Protein 5YHJ (pdb70)

Organism: Exiguobacterium sp. (strain ATCC BAA-1283 / AT1b) (NCBI:txid360911)

Foldseek 3Di:
DDEAAEDDDQECQVVCLQQPLCSQVVCCVVVVHQWHWYHYPRAIEIEGEAQVVQVVQFPLVWWALACKDDVLLCLFAQPPPELSNDDDPQSLQVLVLLLLLVDPVLLVQLLVQLVVLVVCVVVVDFKDQLLVSLLLSLLRSLCVSQQHDDDPVCSVVLSVLLVLRLQQVSSVVSNVSLVVQLVSLLVVLVCPVVVVGPGDPSHLSNSQSPDQGPVRDHDDSSRSSSHSSLRSNVSSVLSQLLQLLVVCCVVPVVVLVCCVVVVFDLLLLSLLSLLAADADFWDKIFTCAWDDDPNYIHHGGHIYIYGQNSLSQPVVLDPPSNDSDSCSVVPPDDAQRRHASQGGDDSSRGDGDSCPSSSSVNSSVSSCCDNQFKDWDQPDDQQDWDSSRHPIHRPSSGMTGPIDTD/DDDAAEDDDQECQVVCLQQPLCPQVVVCVVVVHQWHWYHYPRAIEIEGEAQVVQVVQFPLVWWALACWDDVLLCLFAQDPPELSRDDDPQSLQVLVLLLLLVDPVLLVQLLVQLVVLVVCCQVVAFKDLLLVSLLLSLLRSLCVSQQHDDDPVCSVVLSVLLVLRLQQPDPPDVSSVVSSVSLVVQLVSLLVVLVCPVVVVGPGDPSHLSNSLSCPQTPVGDHDDSSNSSSHSSLRSNVSSVLSQLLQLLVVCCVVPVVVLVCPVPVNFDLLLLSLLSLLQADADFWDKIFTCAWDDDPNDIHHGGHIYIYGQNSLSQPVVLDPPSNDSDSCVPPPDDDAQRSHASQGGDDSSRTVGDSCPVSSSVNSSVSSCCDPQFKDWDQPDDQQDWDSSRHPIHRPSSGMTGPIDTD

Nearest PDB structures (foldseek):
  5yhj-assembly3_B  TM=1.002E+00  e=4.996E-71  Exiguobacterium sp. AT1b
  5yhj-assembly3_A  TM=1.002E+00  e=6.951E-68  Exiguobacterium sp. AT1b
  3vno-assembly1_A  TM=9.760E-01  e=2.921E-43  Sphingomonas paucimobilis
  3voo-assembly1_A  TM=9.762E-01  e=6.963E-43  Sphingomonas paucimobilis
  3vm4-assembly1_A  TM=9.767E-01  e=7.668E-43  Sphingomonas paucimobilis

Sequence (817 aa):
GKVIPKQEGLDHSVDFLREGYLFVANRRKSFQSNIFESRLLGERVICLGGEEAAEVFYDANKFTRQDAAPKRLLKTLFGEGGVQTLDGSEHTHRKQMFMSLMTKENIDRLLRLTYREWNQIERMGEEIVLYDIAQEVLMKAVCEWSGVPLAKEEVGKRTEEMRLLFESPTYLQGRKARSSAEVWIRQMVKEVRSNRLLPNEHTALYEFSWHRDESGELLPEEVVAVEVLNILRPTVAISVYVLFTVLALHQFPDVKEQVERGEVSKTEFVQEVRRFYPFFPVAAARVKTDFEWDGYAFPEGTLTLLDLYGTNHDVSIWTEPDRFDPSRFKDWKESPFNFIPQGGGDVDFGHRCAGEHVTIAILAQVIELFTKEYAYTVPPQDLSYSFVDMPSLPKSKLRLTHLTRNGKVIPKQEGLDHSVDFLREGYLFVANRRKSFQSNIFESRLLGERVICLGGEEAAEVFYDANKFTRQDAAPKRLLKTLFGEGGVQTLDGSEHTHRKQMFMSLMTKENIDRLLRLTYREWNQIERMGEEIVLYDIAQEVLMKAVCEWSGVPLAKEEVGKRTEEMRLLFESGTSLGPTYLQGRKARSSAEVWIRQMVKEVRSNRLLPNEHTALYEFSWHRDESGELLPEEVVAVEVLNILRPTVAISVYVLFTVLALHQFPDVKEQVERGEVSKTEFVQEVRRFYPFFPVAAARVKTDFEWDGYAFPEGTLTLLDLYGTNHDVSIWTEPDRFDPSRFKDWKESPFNFIPQGGGDVDFGHRCAGEHVTIAILAQVIELFTKEYAYTVPPQDLSYSFVDMPSLPKSKLRLTHLTRN

CATH classification: 1.10.630.10

Structure (mmCIF, N/CA/C/O backbone):
data_5YHJ
#
_entry.id   5YHJ
#
_cell.length_a   58.962
_cell.length_b   58.962
_cell.length_c   238.348
_cell.angle_alpha   90.000
_cell.angle_beta   90.000
_cell.angle_gamma   90.000
#
_symmetry.space_group_name_H-M   'P 41'
#
loop_
_entity.id
_entity.type
_entity.pdbx_description
1 polymer 'Cytochrome P450'
2 non-polymer 'PROTOPORPHYRIN IX CONTAINING FE'
3 non-polymer 'MYRISTIC ACID'
4 water water
#
loop_
_atom_site.group_PDB
_atom_site.id
_atom_site.type_symbol
_atom_site.label_atom_id
_atom_site.label_alt_id
_atom_site.label_comp_id
_atom_site.label_asym_id
_atom_site.label_entity_id
_atom_site.label_seq_id
_atom_site.pdbx_PDB_ins_code
_atom_site.Cartn_x
_atom_site.Cartn_y
_atom_site.Cartn_z
_atom_site.occupancy
_atom_site.B_iso_or_equiv
_atom_site.auth_seq_id
_atom_site.auth_comp_id
_atom_site.auth_asym_id
_atom_site.auth_atom_id
_atom_site.pdbx_PDB_model_num
ATOM 1 N N . GLY A 1 2 ? -4.370 7.947 -36.085 1.00 79.76 2 GLY A N 1
ATOM 2 C CA . GLY A 1 2 ? -3.264 7.260 -36.731 1.00 77.98 2 GLY A CA 1
ATOM 3 C C . GLY A 1 2 ? -1.881 7.795 -36.391 1.00 67.11 2 GLY A C 1
ATOM 4 O O . GLY A 1 2 ? -1.127 8.266 -37.250 1.00 71.74 2 GLY A O 1
ATOM 5 N N . LYS A 1 3 ? -1.531 7.716 -35.120 1.00 95.07 3 LYS A N 1
ATOM 6 C CA . LYS A 1 3 ? -0.269 8.264 -34.665 1.00 63.63 3 LYS A CA 1
ATOM 7 C C . LYS A 1 3 ? 0.681 7.131 -34.318 1.00 53.11 3 LYS A C 1
ATOM 8 O O . LYS A 1 3 ? 0.267 5.992 -34.106 1.00 55.53 3 LYS A O 1
ATOM 14 N N . VAL A 1 4 ? 1.951 7.461 -34.274 1.00 50.93 4 VAL A N 1
ATOM 15 C CA . VAL A 1 4 ? 3.009 6.558 -33.841 1.00 50.03 4 VAL A CA 1
ATOM 16 C C . VAL A 1 4 ? 3.307 6.881 -32.378 1.00 47.48 4 VAL A C 1
ATOM 17 O O . VAL A 1 4 ? 3.332 8.052 -31.993 1.00 45.66 4 VAL A O 1
ATOM 21 N N . ILE A 1 5 ? 3.528 5.867 -31.555 1.00 47.50 5 ILE A N 1
ATOM 22 C CA . ILE A 1 5 ? 3.869 6.127 -30.158 1.00 50.20 5 ILE A CA 1
ATOM 23 C C . ILE A 1 5 ? 5.344 6.501 -30.084 1.00 47.92 5 ILE A C 1
ATOM 24 O O . ILE A 1 5 ? 6.189 5.746 -30.583 1.00 45.45 5 ILE A O 1
ATOM 29 N N . PRO A 1 6 ? 5.695 7.668 -29.515 1.00 46.57 6 PRO A N 1
ATOM 30 C CA . PRO A 1 6 ? 7.115 8.016 -29.362 1.00 38.98 6 PRO A CA 1
ATOM 31 C C . PRO A 1 6 ? 7.901 6.861 -28.761 1.00 39.17 6 PRO A C 1
ATOM 32 O O . PRO A 1 6 ? 7.486 6.268 -27.767 1.00 39.72 6 PRO A O 1
ATOM 36 N N . LYS A 1 7 ? 9.010 6.510 -29.381 1.00 39.41 7 LYS A N 1
ATOM 37 C CA . LYS A 1 7 ? 9.781 5.338 -29.013 1.00 40.60 7 LYS A CA 1
ATOM 38 C C . LYS A 1 7 ? 11.223 5.735 -28.742 1.00 38.71 7 LYS A C 1
ATOM 39 O O . LYS A 1 7 ? 11.839 6.476 -29.518 1.00 37.95 7 LYS A O 1
ATOM 45 N N . GLN A 1 8 ? 11.737 5.265 -27.612 1.00 38.12 8 GLN A N 1
ATOM 46 C CA . GLN A 1 8 ? 13.129 5.489 -27.255 1.00 39.87 8 GLN A CA 1
ATOM 47 C C . GLN A 1 8 ? 13.990 4.471 -27.991 1.00 44.15 8 GLN A C 1
ATOM 48 O O . GLN A 1 8 ? 13.629 3.294 -28.093 1.00 43.32 8 GLN A O 1
ATOM 54 N N . GLU A 1 9 ? 15.113 4.922 -28.532 1.00 40.78 9 GLU A N 1
ATOM 55 C CA . GLU A 1 9 ? 15.967 3.966 -29.202 1.00 40.16 9 GLU A CA 1
ATOM 56 C C . GLU A 1 9 ? 16.889 3.287 -28.195 1.00 41.74 9 GLU A C 1
ATOM 57 O O . GLU A 1 9 ? 17.049 3.727 -27.051 1.00 39.05 9 GLU A O 1
ATOM 63 N N . GLY A 1 10 ? 17.459 2.168 -28.618 1.00 50.84 10 GLY A N 1
ATOM 64 C CA . GLY A 1 10 ? 18.249 1.344 -27.731 1.00 47.72 10 GLY A CA 1
ATOM 65 C C . GLY A 1 10 ? 17.523 0.069 -27.339 1.00 49.19 10 GLY A C 1
ATOM 66 O O . GLY A 1 10 ? 16.293 -0.030 -27.384 1.00 52.10 10 GLY A O 1
ATOM 67 N N . LEU A 1 11 ? 18.307 -0.923 -26.938 1.00 47.83 11 LEU A N 1
ATOM 68 C CA . LEU A 1 11 ? 17.756 -2.242 -26.665 1.00 50.45 11 LEU A CA 1
ATOM 69 C C . LEU A 1 11 ? 17.232 -2.412 -25.245 1.00 55.38 11 LEU A C 1
ATOM 70 O O . LEU A 1 11 ? 16.364 -3.262 -25.025 1.00 57.55 11 LEU A O 1
ATOM 75 N N . ASP A 1 12 ? 17.719 -1.631 -24.276 1.00 49.98 12 ASP A N 1
ATOM 76 C CA . ASP A 1 12 ? 17.339 -1.846 -22.884 1.00 47.81 12 ASP A CA 1
ATOM 77 C C . ASP A 1 12 ? 17.443 -0.552 -22.090 1.00 49.83 12 ASP A C 1
ATOM 78 O O . ASP A 1 12 ? 18.520 0.045 -21.991 1.00 47.02 12 ASP A O 1
ATOM 83 N N . HIS A 1 13 ? 16.325 -0.149 -21.489 1.00 46.13 13 HIS A N 1
ATOM 84 C CA . HIS A 1 13 ? 16.252 1.074 -20.710 1.00 43.34 13 HIS A CA 1
ATOM 85 C C . HIS A 1 13 ? 16.054 0.803 -19.226 1.00 43.77 13 HIS A C 1
ATOM 86 O O . HIS A 1 13 ? 15.727 1.727 -18.481 1.00 53.32 13 HIS A O 1
ATOM 93 N N . SER A 1 14 ? 16.210 -0.445 -18.793 1.00 44.04 14 SER A N 1
ATOM 94 C CA . SER A 1 14 ? 16.100 -0.758 -17.374 1.00 43.61 14 SER A CA 1
ATOM 95 C C . SER A 1 14 ? 17.099 0.055 -16.563 1.00 42.11 14 SER A C 1
ATOM 96 O O . SER A 1 14 ? 16.744 0.669 -15.550 1.00 48.98 14 SER A O 1
ATOM 99 N N . VAL A 1 15 ? 18.346 0.105 -17.032 1.00 44.00 15 VAL A N 1
ATOM 100 C CA . VAL A 1 15 ? 19.376 0.918 -16.394 1.00 44.46 15 VAL A CA 1
ATOM 101 C C . VAL A 1 15 ? 18.931 2.373 -16.296 1.00 45.30 15 VAL A C 1
ATOM 102 O O . VAL A 1 15 ? 19.214 3.050 -15.300 1.00 47.77 15 VAL A O 1
ATOM 106 N N . ASP A 1 16 ? 18.226 2.879 -17.316 1.00 44.48 16 ASP A N 1
ATOM 107 C CA . ASP A 1 16 ? 17.791 4.271 -17.271 1.00 38.93 16 ASP A CA 1
ATOM 108 C C . ASP A 1 16 ? 16.669 4.448 -16.271 1.00 33.48 16 ASP A C 1
ATOM 109 O O . ASP A 1 16 ? 16.535 5.515 -15.658 1.00 31.57 16 ASP A O 1
ATOM 114 N N . PHE A 1 17 ? 15.817 3.429 -16.149 1.00 35.06 17 PHE A N 1
ATOM 115 C CA . PHE A 1 17 ? 14.760 3.490 -15.153 1.00 34.59 17 PHE A CA 1
ATOM 116 C C . PHE A 1 17 ? 15.350 3.509 -13.747 1.00 34.56 17 PHE A C 1
ATOM 117 O O . PHE A 1 17 ? 14.873 4.248 -12.880 1.00 39.40 17 PHE A O 1
ATOM 125 N N . LEU A 1 18 ? 16.400 2.714 -13.509 1.00 36.18 18 LEU A N 1
ATOM 126 C CA . LEU A 1 18 ? 17.067 2.756 -12.213 1.00 36.92 18 LEU A CA 1
ATOM 127 C C . LEU A 1 18 ? 17.779 4.075 -12.016 1.00 34.58 18 LEU A C 1
ATOM 128 O O . LEU A 1 18 ? 17.780 4.619 -10.909 1.00 33.24 18 LEU A O 1
ATOM 133 N N . ARG A 1 19 ? 18.355 4.625 -13.078 1.00 33.66 19 ARG A N 1
ATOM 134 C CA . ARG A 1 19 ? 19.075 5.875 -12.917 1.00 31.67 19 ARG A CA 1
ATOM 135 C C . ARG A 1 19 ? 18.139 7.005 -12.528 1.00 30.21 19 ARG A C 1
ATOM 136 O O . ARG A 1 19 ? 18.454 7.779 -11.616 1.00 30.31 19 ARG A O 1
ATOM 144 N N . GLU A 1 20 ? 16.963 7.092 -13.169 1.00 28.93 20 GLU A N 1
ATOM 145 C CA . GLU A 1 20 ? 16.110 8.257 -12.998 1.00 27.09 20 GLU A CA 1
ATOM 146 C C . GLU A 1 20 ? 14.914 8.057 -12.062 1.00 31.05 20 GLU A C 1
ATOM 147 O O . GLU A 1 20 ? 14.258 9.044 -11.715 1.00 27.15 20 GLU A O 1
ATOM 153 N N . GLY A 1 21 ? 14.621 6.826 -11.648 1.00 37.54 21 GLY A N 1
ATOM 154 C CA . GLY A 1 21 ? 13.574 6.536 -10.663 1.00 28.86 21 GLY A CA 1
ATOM 155 C C . GLY A 1 21 ? 12.217 7.196 -10.900 1.00 28.09 21 GLY A C 1
ATOM 156 O O . GLY A 1 21 ? 11.534 6.954 -11.891 1.00 28.29 21 GLY A O 1
ATOM 157 N N . TYR A 1 22 ? 11.777 8.012 -9.946 1.00 27.44 22 TYR A N 1
ATOM 158 C CA . TYR A 1 22 ? 10.472 8.648 -10.047 1.00 25.76 22 TYR A CA 1
ATOM 159 C C . TYR A 1 22 ? 10.385 9.657 -11.184 1.00 24.67 22 TYR A C 1
ATOM 160 O O . TYR A 1 22 ? 9.276 10.083 -11.519 1.00 24.47 22 TYR A O 1
ATOM 169 N N . LEU A 1 23 ? 11.521 10.115 -11.715 1.00 24.81 23 LEU A N 1
ATOM 170 C CA . LEU A 1 23 ? 11.537 11.078 -12.808 1.00 26.54 23 LEU A CA 1
ATOM 171 C C . LEU A 1 23 ? 11.651 10.438 -14.192 1.00 28.43 23 LEU A C 1
ATOM 172 O O . LEU A 1 23 ? 11.773 11.167 -15.174 1.00 28.01 23 LEU A O 1
ATOM 177 N N . PHE A 1 24 ? 11.606 9.111 -14.309 1.00 26.12 24 PHE A N 1
ATOM 178 C CA . PHE A 1 24 ? 11.797 8.476 -15.624 1.00 27.30 24 PHE A CA 1
ATOM 179 C C . PHE A 1 24 ? 10.650 8.823 -16.573 1.00 27.19 24 PHE A C 1
ATOM 180 O O . PHE A 1 24 ? 10.852 9.420 -17.655 1.00 28.05 24 PHE A O 1
ATOM 188 N N . VAL A 1 25 ? 9.426 8.475 -16.163 1.00 27.83 25 VAL A N 1
ATOM 189 C CA . VAL A 1 25 ? 8.254 8.755 -16.984 1.00 28.31 25 VAL A CA 1
ATOM 190 C C . VAL A 1 25 ? 8.092 10.253 -17.196 1.00 30.06 25 VAL A C 1
ATOM 191 O O . VAL A 1 25 ? 7.926 10.704 -18.325 1.00 32.07 25 VAL A O 1
ATOM 195 N N . ALA A 1 26 ? 8.192 11.051 -16.132 1.00 31.53 26 ALA A N 1
ATOM 196 C CA . ALA A 1 26 ? 7.974 12.488 -16.286 1.00 30.64 26 ALA A CA 1
ATOM 197 C C . ALA A 1 26 ? 9.011 13.127 -17.215 1.00 27.62 26 ALA A C 1
ATOM 198 O O . ALA A 1 26 ? 8.682 14.034 -17.995 1.00 29.97 26 ALA A O 1
ATOM 200 N N . ASN A 1 27 ? 10.271 12.688 -17.135 1.00 25.22 27 ASN A N 1
ATOM 201 C CA . ASN A 1 27 ? 11.281 13.262 -18.012 1.00 23.04 27 ASN A CA 1
ATOM 202 C C . ASN A 1 27 ? 10.948 12.950 -19.468 1.00 24.15 27 ASN A C 1
ATOM 203 O O . ASN A 1 27 ? 11.092 13.817 -20.343 1.00 29.66 27 ASN A O 1
ATOM 208 N N . ARG A 1 28 ? 10.424 11.751 -19.720 1.00 25.56 28 ARG A N 1
ATOM 209 C CA . ARG A 1 28 ? 10.117 11.380 -21.084 1.00 26.84 28 ARG A CA 1
ATOM 210 C C . ARG A 1 28 ? 8.796 11.963 -21.579 1.00 28.10 28 ARG A C 1
ATOM 211 O O . ARG A 1 28 ? 8.675 12.269 -22.773 1.00 30.20 28 ARG A O 1
ATOM 219 N N . ARG A 1 29 ? 7.826 12.182 -20.688 1.00 27.06 29 ARG A N 1
ATOM 220 C CA . ARG A 1 29 ? 6.617 12.887 -21.084 1.00 27.99 29 ARG A CA 1
ATOM 221 C C . ARG A 1 29 ? 6.930 14.324 -21.475 1.00 34.26 29 ARG A C 1
ATOM 222 O O . ARG A 1 29 ? 6.355 14.836 -22.439 1.00 36.10 29 ARG A O 1
ATOM 230 N N . LYS A 1 30 ? 7.810 15.003 -20.728 1.00 30.16 30 LYS A N 1
ATOM 231 C CA . LYS A 1 30 ? 8.200 16.354 -21.135 1.00 25.82 30 LYS A CA 1
ATOM 232 C C . LYS A 1 30 ? 9.058 16.322 -22.401 1.00 29.17 30 LYS A C 1
ATOM 233 O O . LYS A 1 30 ? 8.870 17.130 -23.307 1.00 31.45 30 LYS A O 1
ATOM 239 N N . SER A 1 31 ? 10.039 15.422 -22.438 1.00 24.66 31 SER A N 1
ATOM 240 C CA . SER A 1 31 ? 11.007 15.369 -23.513 1.00 24.99 31 SER A CA 1
ATOM 241 C C . SER A 1 31 ? 10.305 15.145 -24.846 1.00 27.76 31 SER A C 1
ATOM 242 O O . SER A 1 31 ? 10.472 15.928 -25.781 1.00 33.75 31 SER A O 1
ATOM 245 N N . PHE A 1 32 ? 9.460 14.104 -24.910 1.00 30.00 32 PHE A N 1
ATOM 246 C CA . PHE A 1 32 ? 8.621 13.788 -26.051 1.00 29.44 32 PHE A CA 1
ATOM 247 C C . PHE A 1 32 ? 7.440 14.732 -26.220 1.00 30.48 32 PHE A C 1
ATOM 248 O O . PHE A 1 32 ? 6.830 14.723 -27.293 1.00 41.01 32 PHE A O 1
ATOM 256 N N . GLN A 1 33 ? 7.056 15.502 -25.188 1.00 28.83 33 GLN A N 1
ATOM 257 C CA . GLN A 1 33 ? 5.791 16.261 -25.215 1.00 34.37 33 GLN A CA 1
ATOM 258 C C . GLN A 1 33 ? 4.612 15.352 -25.527 1.00 41.41 33 GLN A C 1
ATOM 259 O O . GLN A 1 33 ? 3.822 15.603 -26.434 1.00 46.15 33 GLN A O 1
ATOM 265 N N . SER A 1 34 ? 4.491 14.286 -24.753 1.00 38.13 34 SER A N 1
ATOM 266 C CA . SER A 1 34 ? 3.485 13.269 -25.005 1.00 33.34 34 SER A CA 1
ATOM 267 C C . SER A 1 34 ? 3.048 12.681 -23.668 1.00 35.45 34 SER A C 1
ATOM 268 O O . SER A 1 34 ? 3.845 12.569 -22.742 1.00 39.82 34 SER A O 1
ATOM 271 N N . ASN A 1 35 ? 1.786 12.307 -23.575 1.00 36.40 35 ASN A N 1
ATOM 272 C CA . ASN A 1 35 ? 1.318 11.550 -22.422 1.00 38.15 35 ASN A CA 1
ATOM 273 C C . ASN A 1 35 ? 1.546 10.060 -22.571 1.00 39.47 35 ASN A C 1
ATOM 274 O O . ASN A 1 35 ? 1.148 9.296 -21.690 1.00 36.93 35 ASN A O 1
ATOM 279 N N . ILE A 1 36 ? 2.190 9.628 -23.649 1.00 36.55 36 ILE A N 1
ATOM 280 C CA . ILE A 1 36 ? 2.469 8.221 -23.864 1.00 39.12 36 ILE A CA 1
ATOM 281 C C . ILE A 1 36 ? 3.812 8.107 -24.560 1.00 39.87 36 ILE A C 1
ATOM 282 O O . ILE A 1 36 ? 4.193 8.966 -25.353 1.00 38.77 36 ILE A O 1
ATOM 287 N N . PHE A 1 37 ? 4.539 7.044 -24.256 1.00 37.69 37 PHE A N 1
ATOM 288 C CA . PHE A 1 37 ? 5.722 6.716 -25.032 1.00 37.75 37 PHE A CA 1
ATOM 289 C C . PHE A 1 37 ? 6.036 5.254 -24.783 1.00 39.29 37 PHE A C 1
ATOM 290 O O . PHE A 1 37 ? 5.387 4.587 -23.976 1.00 40.14 37 PHE A O 1
ATOM 298 N N . GLU A 1 38 ? 7.053 4.764 -25.477 1.00 39.81 38 GLU A N 1
ATOM 299 C CA . GLU A 1 38 ? 7.420 3.359 -25.411 1.00 41.68 38 GLU A CA 1
ATOM 300 C C . GLU A 1 38 ? 8.896 3.244 -25.083 1.00 40.72 38 GLU A C 1
ATOM 301 O O . GLU A 1 38 ? 9.717 3.990 -25.620 1.00 43.14 38 GLU A O 1
ATOM 307 N N . SER A 1 39 ? 9.219 2.335 -24.179 1.00 42.51 39 SER A N 1
ATOM 308 C CA . SER A 1 39 ? 10.577 2.034 -23.766 1.00 45.15 39 SER A CA 1
ATOM 309 C C . SER A 1 39 ? 10.766 0.528 -23.825 1.00 44.48 39 SER A C 1
ATOM 310 O O . SER A 1 39 ? 9.828 -0.234 -24.079 1.00 47.58 39 SER A O 1
ATOM 313 N N . ARG A 1 40 ? 11.990 0.088 -23.590 1.00 44.24 40 ARG A N 1
ATOM 314 C CA . ARG A 1 40 ? 12.263 -1.327 -23.429 1.00 50.34 40 ARG A CA 1
ATOM 315 C C . ARG A 1 40 ? 12.856 -1.569 -22.050 1.00 52.18 40 ARG A C 1
ATOM 316 O O . ARG A 1 40 ? 13.818 -0.910 -21.648 1.00 47.41 40 ARG A O 1
ATOM 324 N N . LEU A 1 41 ? 12.253 -2.491 -21.318 1.00 60.06 41 LEU A N 1
ATOM 325 C CA . LEU A 1 41 ? 12.760 -2.826 -19.996 1.00 67.76 41 LEU A CA 1
ATOM 326 C C . LEU A 1 41 ? 12.172 -4.160 -19.582 1.00 66.00 41 LEU A C 1
ATOM 327 O O . LEU A 1 41 ? 11.148 -4.603 -20.112 1.00 67.68 41 LEU A O 1
ATOM 332 N N . LEU A 1 42 ? 12.868 -4.810 -18.652 1.00 61.98 42 LEU A N 1
ATOM 333 C CA . LEU A 1 42 ? 12.517 -6.154 -18.217 1.00 64.10 42 LEU A CA 1
ATOM 334 C C . LEU A 1 42 ? 12.330 -7.090 -19.413 1.00 72.21 42 LEU A C 1
ATOM 335 O O . LEU A 1 42 ? 11.451 -7.958 -19.427 1.00 80.10 42 LEU A O 1
ATOM 340 N N . GLY A 1 43 ? 13.160 -6.889 -20.442 1.00 71.31 43 GLY A N 1
ATOM 341 C CA . GLY A 1 43 ? 13.191 -7.755 -21.603 1.00 67.25 43 GLY A CA 1
ATOM 342 C C . GLY A 1 43 ? 12.095 -7.510 -22.610 1.00 70.91 43 GLY A C 1
ATOM 343 O O . GLY A 1 43 ? 12.076 -8.171 -23.656 1.00 74.15 43 GLY A O 1
ATOM 344 N N . GLU A 1 44 ? 11.212 -6.553 -22.351 1.00 70.90 44 GLU A N 1
ATOM 345 C CA . GLU A 1 44 ? 9.979 -6.413 -23.101 1.00 63.49 44 GLU A CA 1
ATOM 346 C C . GLU A 1 44 ? 9.799 -4.975 -23.567 1.00 59.59 44 GLU A C 1
ATOM 347 O O . GLU A 1 44 ? 10.350 -4.037 -22.975 1.00 69.18 44 GLU A O 1
ATOM 353 N N . ARG A 1 45 ? 9.007 -4.811 -24.624 1.00 56.54 45 ARG A N 1
ATOM 354 C CA . ARG A 1 45 ? 8.411 -3.518 -24.929 1.00 54.03 45 ARG A CA 1
ATOM 355 C C . ARG A 1 45 ? 7.477 -3.091 -23.794 1.00 60.67 45 ARG A C 1
ATOM 356 O O . ARG A 1 45 ? 6.682 -3.884 -23.292 1.00 62.71 45 ARG A O 1
ATOM 364 N N . VAL A 1 46 ? 7.568 -1.833 -23.388 1.00 49.80 46 VAL A N 1
ATOM 365 C CA . VAL A 1 46 ? 6.712 -1.290 -22.349 1.00 48.51 46 VAL A CA 1
ATOM 366 C C . VAL A 1 46 ? 6.151 0.039 -22.822 1.00 46.52 46 VAL A C 1
ATOM 367 O O . VAL A 1 46 ? 6.894 0.900 -23.292 1.00 51.55 46 VAL A O 1
ATOM 371 N N . ILE A 1 47 ? 4.854 0.217 -22.664 1.00 47.00 47 ILE A N 1
ATOM 372 C CA . ILE A 1 47 ? 4.185 1.483 -22.914 1.00 45.39 47 ILE A CA 1
ATOM 373 C C . ILE A 1 47 ? 4.010 2.220 -21.588 1.00 44.16 47 ILE A C 1
ATOM 374 O O . ILE A 1 47 ? 3.476 1.657 -20.627 1.00 44.06 47 ILE A O 1
ATOM 379 N N . CYS A 1 48 ? 4.441 3.476 -21.539 1.00 40.82 48 CYS A N 1
ATOM 380 C CA . CYS A 1 48 ? 4.293 4.327 -20.377 1.00 38.80 48 CYS A CA 1
ATOM 381 C C . CYS A 1 48 ? 3.261 5.410 -20.635 1.00 42.70 48 CYS A C 1
ATOM 382 O O . CYS A 1 48 ? 3.199 5.980 -21.741 1.00 38.30 48 CYS A O 1
ATOM 385 N N . LEU A 1 49 ? 2.483 5.713 -19.583 1.00 38.93 49 LEU A N 1
ATOM 386 C CA . LEU A 1 49 ? 1.389 6.668 -19.656 1.00 39.13 49 LEU A CA 1
ATOM 387 C C . LEU A 1 49 ? 1.440 7.611 -18.469 1.00 35.73 49 LEU A C 1
ATOM 388 O O . LEU A 1 49 ? 1.974 7.270 -17.412 1.00 40.72 49 LEU A O 1
ATOM 393 N N . GLY A 1 50 ? 0.852 8.793 -18.645 1.00 35.00 50 GLY A N 1
ATOM 394 C CA . GLY A 1 50 ? 0.670 9.720 -17.544 1.00 39.22 50 GLY A CA 1
ATOM 395 C C . GLY A 1 50 ? -0.470 10.666 -17.829 1.00 45.60 50 GLY A C 1
ATOM 396 O O . GLY A 1 50 ? -0.813 10.918 -18.992 1.00 46.74 50 GLY A O 1
ATOM 397 N N . GLY A 1 51 ? -1.080 11.165 -16.752 1.00 45.76 51 GLY A N 1
ATOM 398 C CA . GLY A 1 51 ? -2.143 12.148 -16.840 1.00 36.50 51 GLY A CA 1
ATOM 399 C C . GLY A 1 51 ? -3.526 11.555 -16.614 1.00 35.84 51 GLY A C 1
ATOM 400 O O . GLY A 1 51 ? -3.729 10.342 -16.633 1.00 39.11 51 GLY A O 1
ATOM 401 N N . GLU A 1 52 ? -4.488 12.454 -16.367 1.00 36.27 52 GLU A N 1
ATOM 402 C CA . GLU A 1 52 ? -5.899 12.099 -16.168 1.00 43.29 52 GLU A CA 1
ATOM 403 C C . GLU A 1 52 ? -6.464 11.077 -17.167 1.00 47.97 52 GLU A C 1
ATOM 404 O O . GLU A 1 52 ? -7.106 10.096 -16.774 1.00 42.60 52 GLU A O 1
ATOM 410 N N . GLU A 1 53 ? -6.292 11.329 -18.472 1.00 44.28 53 GLU A N 1
ATOM 411 C CA . GLU A 1 53 ? -7.059 10.581 -19.480 1.00 46.21 53 GLU A CA 1
ATOM 412 C C . GLU A 1 53 ? -6.439 9.217 -19.755 1.00 45.06 53 GLU A C 1
ATOM 413 O O . GLU A 1 53 ? -7.151 8.220 -19.916 1.00 51.07 53 GLU A O 1
ATOM 419 N N . ALA A 1 54 ? -5.107 9.155 -19.784 1.00 43.05 54 ALA A N 1
ATOM 420 C CA . ALA A 1 54 ? -4.436 7.867 -19.753 1.00 48.95 54 ALA A CA 1
ATOM 421 C C . ALA A 1 54 ? -4.758 7.111 -18.472 1.00 48.91 54 ALA A C 1
ATOM 422 O O . ALA A 1 54 ? -4.791 5.879 -18.480 1.00 45.29 54 ALA A O 1
ATOM 424 N N . ALA A 1 55 ? -4.988 7.821 -17.364 1.00 42.25 55 ALA A N 1
ATOM 425 C CA . ALA A 1 55 ? -5.357 7.134 -16.126 1.00 50.42 55 ALA A CA 1
ATOM 426 C C . ALA A 1 55 ? -6.725 6.492 -16.268 1.00 49.32 55 ALA A C 1
ATOM 427 O O . ALA A 1 55 ? -6.906 5.313 -15.940 1.00 53.20 55 ALA A O 1
ATOM 429 N N . GLU A 1 56 ? -7.699 7.251 -16.782 1.00 51.23 56 GLU A N 1
ATOM 430 C CA . GLU A 1 56 ? -9.022 6.683 -17.010 1.00 51.78 56 GLU A CA 1
ATOM 431 C C . GLU A 1 56 ? -8.957 5.498 -17.966 1.00 51.97 56 GLU A C 1
ATOM 432 O O . GLU A 1 56 ? -9.711 4.537 -17.805 1.00 54.47 56 GLU A O 1
ATOM 438 N N . VAL A 1 57 ? -8.042 5.520 -18.938 1.00 55.78 57 VAL A N 1
ATOM 439 C CA . VAL A 1 57 ? -7.951 4.384 -19.857 1.00 59.07 57 VAL A CA 1
ATOM 440 C C . VAL A 1 57 ? -7.277 3.184 -19.198 1.00 56.62 57 VAL A C 1
ATOM 441 O O . VAL A 1 57 ? -7.670 2.033 -19.420 1.00 56.24 57 VAL A O 1
ATOM 445 N N . PHE A 1 58 ? -6.224 3.426 -18.429 1.00 50.89 58 PHE A N 1
ATOM 446 C CA . PHE A 1 58 ? -5.510 2.350 -17.754 1.00 54.47 58 PHE A CA 1
ATOM 447 C C . PHE A 1 58 ? -6.404 1.590 -16.769 1.00 52.83 58 PHE A C 1
ATOM 448 O O . PHE A 1 58 ? -6.183 0.394 -16.542 1.00 54.47 58 PHE A O 1
ATOM 456 N N . TYR A 1 59 ? -7.387 2.263 -16.150 1.00 52.72 59 TYR A N 1
ATOM 457 C CA . TYR A 1 59 ? -8.312 1.618 -15.217 1.00 54.55 59 TYR A CA 1
ATOM 458 C C . TYR A 1 59 ? -9.620 1.210 -15.892 1.00 57.91 59 TYR A C 1
ATOM 459 O O . TYR A 1 59 ? -10.600 0.916 -15.198 1.00 63.38 59 TYR A O 1
ATOM 468 N N . ASP A 1 60 ? -9.644 1.167 -17.229 1.00 59.12 60 ASP A N 1
ATOM 469 C CA . ASP A 1 60 ? -10.774 0.622 -17.982 1.00 62.72 60 ASP A CA 1
ATO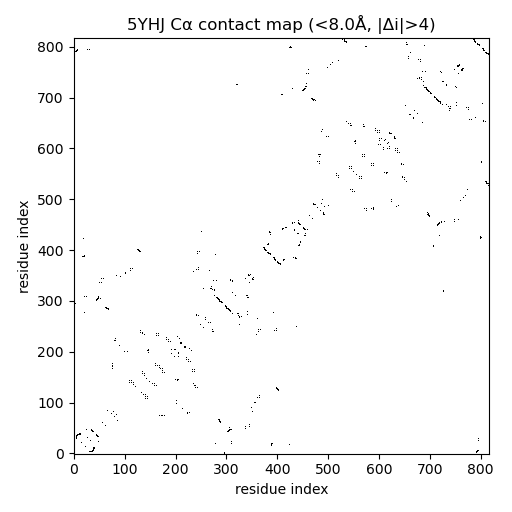M 470 C C . ASP A 1 60 ? -10.592 -0.890 -18.086 1.00 65.23 60 ASP A C 1
ATOM 471 O O . ASP A 1 60 ? -9.736 -1.369 -18.837 1.00 65.30 60 ASP A O 1
ATOM 476 N N . ALA A 1 61 ? -11.395 -1.643 -17.329 1.00 67.48 61 ALA A N 1
ATOM 477 C CA . ALA A 1 61 ? -11.242 -3.094 -17.263 1.00 70.08 61 ALA A CA 1
ATOM 478 C C . ALA A 1 61 ? -11.593 -3.785 -18.575 1.00 73.32 61 ALA A C 1
ATOM 479 O O . ALA A 1 61 ? -11.207 -4.943 -18.763 1.00 75.31 61 ALA A O 1
ATOM 481 N N . ASN A 1 62 ? -12.282 -3.096 -19.493 1.00 74.04 62 ASN A N 1
ATOM 482 C CA . ASN A 1 62 ? -12.508 -3.642 -20.828 1.00 76.93 62 ASN A CA 1
ATOM 483 C C . ASN A 1 62 ? -11.219 -3.700 -21.637 1.00 83.01 62 ASN A C 1
ATOM 484 O O . ASN A 1 62 ? -11.126 -4.477 -22.599 1.00 77.84 62 ASN A O 1
ATOM 489 N N . LYS A 1 63 ? -10.229 -2.871 -21.284 1.00 73.86 63 LYS A N 1
ATOM 490 C CA . LYS A 1 63 ? -9.040 -2.680 -22.105 1.00 69.74 63 LYS A CA 1
ATOM 491 C C . LYS A 1 63 ? -7.759 -3.174 -21.458 1.00 67.95 63 LYS A C 1
ATOM 492 O O . LYS A 1 63 ? -6.835 -3.556 -22.175 1.00 67.93 63 LYS A O 1
ATOM 498 N N . PHE A 1 64 ? -7.681 -3.193 -20.129 1.00 68.51 64 PHE A N 1
ATOM 499 C CA . PHE A 1 64 ? -6.477 -3.618 -19.431 1.00 65.12 64 PHE A CA 1
ATOM 500 C C . PHE A 1 64 ? -6.789 -4.751 -18.471 1.00 67.34 64 PHE A C 1
ATOM 501 O O . PHE A 1 64 ? -7.917 -4.909 -17.999 1.00 69.05 64 PHE A O 1
ATOM 509 N N . THR A 1 65 ? -5.750 -5.536 -18.188 1.00 67.46 65 THR A N 1
ATOM 510 C CA . THR A 1 65 ? -5.827 -6.700 -17.324 1.00 69.77 65 THR A CA 1
ATOM 511 C C . THR A 1 65 ? -4.595 -6.720 -16.440 1.00 67.64 65 THR A C 1
ATOM 512 O O . THR A 1 65 ? -3.490 -6.414 -16.900 1.00 65.83 65 THR A O 1
ATOM 516 N N . ARG A 1 66 ? -4.786 -7.045 -15.163 1.00 67.95 66 ARG A N 1
ATOM 517 C CA . ARG A 1 66 ? -3.654 -7.228 -14.271 1.00 66.63 66 ARG A CA 1
ATOM 518 C C . ARG A 1 66 ? -3.158 -8.667 -14.280 1.00 69.89 66 ARG A C 1
ATOM 519 O O . ARG A 1 66 ? -2.164 -8.969 -13.612 1.00 74.17 66 ARG A O 1
ATOM 527 N N . GLN A 1 67 ? -3.827 -9.553 -15.019 1.00 73.40 67 GLN A N 1
ATOM 528 C CA . GLN A 1 67 ? -3.321 -10.904 -15.233 1.00 78.28 67 GLN A CA 1
ATOM 529 C C . GLN A 1 67 ? -1.902 -10.856 -15.784 1.00 75.44 67 GLN A C 1
ATOM 530 O O . GLN A 1 67 ? -1.671 -10.307 -16.867 1.00 74.17 67 GLN A O 1
ATOM 536 N N . ASP A 1 68 ? -0.955 -11.416 -15.025 1.00 75.86 68 ASP A N 1
ATOM 537 C CA . ASP A 1 68 ? 0.470 -11.478 -15.348 1.00 74.98 68 ASP A CA 1
ATOM 538 C C . ASP A 1 68 ? 1.111 -10.104 -15.493 1.00 70.52 68 ASP A C 1
ATOM 539 O O . ASP A 1 68 ? 2.207 -9.995 -16.049 1.00 69.63 68 ASP A O 1
ATOM 544 N N . ALA A 1 69 ? 0.458 -9.049 -15.005 1.00 67.86 69 ALA A N 1
ATOM 545 C CA . ALA A 1 69 ? 0.994 -7.699 -15.158 1.00 70.26 69 ALA A CA 1
ATOM 546 C C . ALA A 1 69 ? 2.236 -7.486 -14.294 1.00 68.52 69 ALA A C 1
ATOM 547 O O . ALA A 1 69 ? 3.322 -7.184 -14.804 1.00 68.47 69 ALA A O 1
ATOM 549 N N . ALA A 1 70 ? 2.083 -7.631 -12.983 1.00 70.43 70 ALA A N 1
ATOM 550 C CA . ALA A 1 70 ? 3.184 -7.413 -12.056 1.00 70.47 70 ALA A CA 1
ATOM 551 C C . ALA A 1 70 ? 4.363 -8.320 -12.410 1.00 70.54 70 ALA A C 1
ATOM 552 O O . ALA A 1 70 ? 4.156 -9.498 -12.741 1.00 70.55 70 ALA A O 1
ATOM 554 N N . PRO A 1 71 ? 5.596 -7.815 -12.369 1.00 73.01 71 PRO A N 1
ATOM 555 C CA . PRO A 1 71 ? 6.757 -8.661 -12.672 1.00 68.66 71 PRO A CA 1
ATOM 556 C C . PRO A 1 71 ? 6.952 -9.701 -11.586 1.00 73.67 71 PRO A C 1
ATOM 557 O O . PRO A 1 71 ? 6.735 -9.429 -10.403 1.00 77.07 71 PRO A O 1
ATOM 561 N N . LYS A 1 72 ? 7.383 -10.896 -11.996 1.00 74.04 72 LYS A N 1
ATOM 562 C CA . LYS A 1 72 ? 7.467 -12.022 -11.069 1.00 81.01 72 LYS A CA 1
ATOM 563 C C . LYS A 1 72 ? 8.349 -11.726 -9.865 1.00 78.67 72 LYS A C 1
ATOM 564 O O . LYS A 1 72 ? 8.141 -12.303 -8.791 1.00 79.90 72 LYS A O 1
ATOM 570 N N . ARG A 1 73 ? 9.333 -10.835 -10.014 1.00 76.58 73 ARG A N 1
ATOM 571 C CA . ARG A 1 73 ? 10.242 -10.550 -8.907 1.00 82.53 73 ARG A CA 1
ATOM 572 C C . ARG A 1 73 ? 9.565 -9.738 -7.805 1.00 87.43 73 ARG A C 1
ATOM 573 O O . ARG A 1 73 ? 9.853 -9.929 -6.611 1.00 88.89 73 ARG A O 1
ATOM 581 N N . LEU A 1 74 ? 8.647 -8.847 -8.180 1.00 83.60 74 LEU A N 1
ATOM 582 C CA . LEU A 1 74 ? 7.833 -8.172 -7.178 1.00 79.20 74 LEU A CA 1
ATOM 583 C C . LEU A 1 74 ? 6.851 -9.134 -6.520 1.00 77.76 74 LEU A C 1
ATOM 584 O O . LEU A 1 74 ? 6.564 -9.001 -5.325 1.00 78.58 74 LEU A O 1
ATOM 589 N N . LEU A 1 75 ? 6.320 -10.099 -7.275 1.00 69.37 75 LEU A N 1
ATOM 590 C CA . LEU A 1 75 ? 5.548 -11.155 -6.643 1.00 70.19 75 LEU A CA 1
ATOM 591 C C . LEU A 1 75 ? 6.401 -11.904 -5.637 1.00 79.56 75 LEU A C 1
ATOM 592 O O . LEU A 1 75 ? 5.891 -12.361 -4.607 1.00 74.25 75 LEU A O 1
ATOM 597 N N . LYS A 1 76 ? 7.706 -12.008 -5.906 1.00 80.78 76 LYS A N 1
ATOM 598 C CA . LYS A 1 76 ? 8.599 -12.764 -5.035 1.00 81.59 76 LYS A CA 1
ATOM 599 C C . LYS A 1 76 ? 8.957 -11.999 -3.771 1.00 75.02 76 LYS A C 1
ATOM 600 O O . LYS A 1 76 ? 9.168 -12.611 -2.719 1.00 79.58 76 LYS A O 1
ATOM 606 N N . THR A 1 77 ? 9.051 -10.677 -3.840 1.00 72.22 77 THR A N 1
ATOM 607 C CA . THR A 1 77 ? 9.528 -9.920 -2.686 1.00 76.95 77 THR A CA 1
ATOM 608 C C . THR A 1 77 ? 8.486 -9.031 -2.025 1.00 73.38 77 THR A C 1
ATOM 609 O O . THR A 1 77 ? 8.408 -8.998 -0.797 1.00 78.04 77 THR A O 1
ATOM 613 N N . LEU A 1 78 ? 7.690 -8.307 -2.803 1.00 66.07 78 LEU A N 1
ATOM 614 C CA . LEU A 1 78 ? 6.860 -7.219 -2.305 1.00 65.02 78 LEU A CA 1
ATOM 615 C C . LEU A 1 78 ? 5.369 -7.523 -2.268 1.00 75.36 78 LEU A C 1
ATOM 616 O O . LEU A 1 78 ? 4.690 -7.050 -1.361 1.00 75.27 78 LEU A O 1
ATOM 621 N N . PHE A 1 79 ? 4.823 -8.291 -3.218 1.00 69.69 79 PHE A N 1
ATOM 622 C CA . PHE A 1 79 ? 3.372 -8.432 -3.338 1.00 65.08 79 PHE A CA 1
ATOM 623 C C . PHE A 1 79 ? 2.827 -9.756 -2.828 1.00 70.72 79 PHE A C 1
ATOM 624 O O . PHE A 1 79 ? 1.679 -9.806 -2.371 1.00 67.76 79 PHE A O 1
ATOM 632 N N . GLY A 1 80 ? 3.598 -10.831 -2.932 1.00 71.04 80 GLY A N 1
ATOM 633 C CA . GLY A 1 80 ? 3.060 -12.156 -2.713 1.00 74.50 80 GLY A CA 1
ATOM 634 C C . GLY A 1 80 ? 2.339 -12.736 -3.917 1.00 76.39 80 GLY A C 1
ATOM 635 O O . GLY A 1 80 ? 1.802 -12.003 -4.753 1.00 74.16 80 GLY A O 1
ATOM 636 N N . GLU A 1 81 ? 2.322 -14.061 -3.999 1.00 80.74 81 GLU A N 1
ATOM 637 C CA . GLU A 1 81 ? 1.647 -14.778 -5.068 1.00 83.29 81 GLU A CA 1
ATOM 638 C C . GLU A 1 81 ? 0.200 -15.064 -4.686 1.00 84.96 81 GLU A C 1
ATOM 639 O O . GLU A 1 81 ? -0.129 -15.276 -3.514 1.00 85.97 81 GLU A O 1
ATOM 645 N N . GLY A 1 82 ? -0.674 -15.048 -5.693 1.00 85.34 82 GLY A N 1
ATOM 646 C CA . GLY A 1 82 ? -2.087 -15.291 -5.484 1.00 87.09 82 GLY A CA 1
ATOM 647 C C . GLY A 1 82 ? -2.855 -14.162 -4.832 1.00 83.85 82 GLY A C 1
ATOM 648 O O . GLY A 1 82 ? -4.073 -14.295 -4.642 1.00 85.25 82 GLY A O 1
ATOM 649 N N . GLY A 1 83 ? -2.197 -13.055 -4.494 1.00 79.77 83 GLY A N 1
ATOM 650 C CA . GLY A 1 83 ? -2.857 -11.970 -3.797 1.00 76.82 83 GLY A CA 1
ATOM 651 C C . GLY A 1 83 ? -3.901 -11.304 -4.665 1.00 75.64 83 GLY A C 1
ATOM 652 O O . GLY A 1 83 ? -4.015 -11.551 -5.865 1.00 76.59 83 GLY A O 1
ATOM 653 N N . VAL A 1 84 ? -4.684 -10.426 -4.029 1.00 73.66 84 VAL A N 1
ATOM 654 C CA . VAL A 1 84 ? -5.738 -9.720 -4.754 1.00 72.69 84 VAL A CA 1
ATOM 655 C C . VAL A 1 84 ? -5.161 -8.932 -5.934 1.00 73.77 84 VAL A C 1
ATOM 656 O O . VAL A 1 84 ? -5.856 -8.696 -6.939 1.00 70.32 84 VAL A O 1
ATOM 660 N N . GLN A 1 85 ? -3.876 -8.555 -5.854 1.00 73.52 85 GLN A N 1
ATOM 661 C CA . GLN A 1 85 ? -3.241 -7.814 -6.944 1.00 68.22 85 GLN A CA 1
ATOM 662 C C . GLN A 1 85 ? -3.347 -8.572 -8.252 1.00 68.17 85 GLN A C 1
ATOM 663 O O . GLN A 1 85 ? -3.502 -7.968 -9.318 1.00 76.11 85 GLN A O 1
ATOM 669 N N . THR A 1 86 ? -3.284 -9.900 -8.186 1.00 71.41 86 THR A N 1
ATOM 670 C CA . THR A 1 86 ? -3.137 -10.760 -9.356 1.00 75.84 86 THR A CA 1
ATOM 671 C C . THR A 1 86 ? -4.468 -11.280 -9.909 1.00 77.02 86 THR A C 1
ATOM 672 O O . THR A 1 86 ? -4.463 -12.277 -10.633 1.00 80.24 86 THR A O 1
ATOM 676 N N . LEU A 1 87 ? -5.596 -10.650 -9.585 1.00 76.28 87 LEU A N 1
ATOM 677 C CA . LEU A 1 87 ? -6.908 -11.247 -9.819 1.00 79.62 87 LEU A CA 1
ATOM 678 C C . LEU A 1 87 ? -7.693 -10.526 -10.918 1.00 81.10 87 LEU A C 1
ATOM 679 O O . LEU A 1 87 ? -7.341 -9.432 -11.372 1.00 82.77 87 LEU A O 1
ATOM 684 N N . ASP A 1 88 ? -8.826 -11.147 -11.267 1.00 83.68 88 ASP A N 1
ATOM 685 C CA . ASP A 1 88 ? -9.615 -10.904 -12.464 1.00 83.43 88 ASP A CA 1
ATOM 686 C C . ASP A 1 88 ? -11.100 -10.851 -12.120 1.00 85.37 88 ASP A C 1
ATOM 687 O O . ASP A 1 88 ? -11.550 -11.476 -11.151 1.00 87.36 88 ASP A O 1
ATOM 692 N N . GLY A 1 89 ? -11.861 -10.115 -12.938 1.00 89.22 89 GLY A N 1
ATOM 693 C CA . GLY A 1 89 ? -13.317 -10.064 -12.866 1.00 91.71 89 GLY A CA 1
ATOM 694 C C . GLY A 1 89 ? -14.014 -10.272 -11.528 1.00 92.34 89 GLY A C 1
ATOM 695 O O . GLY A 1 89 ? -13.744 -9.551 -10.548 1.00 86.72 89 GLY A O 1
ATOM 696 N N . SER A 1 90 ? -14.939 -11.248 -11.515 1.00 95.84 90 SER A N 1
ATOM 697 C CA . SER A 1 90 ? -15.781 -11.496 -10.350 1.00 96.22 90 SER A CA 1
ATOM 698 C C . SER A 1 90 ? -14.958 -12.027 -9.189 1.00 93.95 90 SER A C 1
ATOM 699 O O . SER A 1 90 ? -15.276 -11.774 -8.023 1.00 91.86 90 SER A O 1
ATOM 702 N N . GLU A 1 91 ? -13.921 -12.806 -9.499 1.00 94.78 91 GLU A N 1
ATOM 703 C CA . GLU A 1 91 ? -13.035 -13.340 -8.475 1.00 93.01 91 GLU A CA 1
ATOM 704 C C . GLU A 1 91 ? -12.358 -12.196 -7.736 1.00 89.54 91 GLU A C 1
ATOM 705 O O . GLU A 1 91 ? -12.334 -12.146 -6.495 1.00 84.77 91 GLU A O 1
ATOM 711 N N . HIS A 1 92 ? -11.836 -11.242 -8.507 1.00 87.84 92 HIS A N 1
ATOM 712 C CA . HIS A 1 92 ? -11.186 -10.084 -7.924 1.00 82.31 92 HIS A CA 1
ATOM 713 C C . HIS A 1 92 ? -12.173 -9.211 -7.174 1.00 77.08 92 HIS A C 1
ATOM 714 O O . HIS A 1 92 ? -11.826 -8.631 -6.141 1.00 73.34 92 HIS A O 1
ATOM 721 N N . THR A 1 93 ? -13.391 -9.067 -7.695 1.00 79.81 93 THR A N 1
ATOM 722 C CA . THR A 1 93 ? -14.361 -8.224 -7.008 1.00 78.48 93 THR A CA 1
ATOM 723 C C . THR A 1 93 ? -14.709 -8.810 -5.645 1.00 78.64 93 THR A C 1
ATOM 724 O O . THR A 1 93 ? -14.775 -8.084 -4.638 1.00 75.49 93 THR A O 1
ATOM 728 N N . HIS A 1 94 ? -14.899 -10.135 -5.603 1.00 82.53 94 HIS A N 1
ATOM 729 C CA . HIS A 1 94 ? -15.233 -10.838 -4.371 1.00 83.43 94 HIS A CA 1
ATOM 730 C C . HIS A 1 94 ? -14.109 -10.720 -3.342 1.00 79.39 94 HIS A C 1
ATOM 731 O O . HIS A 1 94 ? -14.354 -10.385 -2.172 1.00 77.45 94 HIS A O 1
ATOM 738 N N . ARG A 1 95 ? -12.856 -10.947 -3.766 1.00 79.76 95 ARG A N 1
ATOM 739 C CA . ARG A 1 95 ? -11.770 -10.820 -2.796 1.00 85.95 95 ARG A CA 1
ATOM 740 C C . ARG A 1 95 ? -11.558 -9.368 -2.356 1.00 69.72 95 ARG A C 1
ATOM 741 O O . ARG A 1 95 ? -11.254 -9.104 -1.182 1.00 67.12 95 ARG A O 1
ATOM 749 N N . LYS A 1 96 ? -11.734 -8.418 -3.278 1.00 68.67 96 LYS A N 1
ATOM 750 C CA . LYS A 1 96 ? -11.618 -7.010 -2.924 1.00 66.97 96 LYS A CA 1
ATOM 751 C C . LYS A 1 96 ? -12.699 -6.594 -1.934 1.00 64.31 96 LYS A C 1
ATOM 752 O O . LYS A 1 96 ? -12.459 -5.733 -1.083 1.00 60.95 96 LYS A O 1
ATOM 758 N N . GLN A 1 97 ? -13.893 -7.175 -2.042 1.00 68.11 97 GLN A N 1
ATOM 759 C CA . GLN A 1 97 ? -14.896 -6.954 -1.015 1.00 68.48 97 GLN A CA 1
ATOM 760 C C . GLN A 1 97 ? -14.462 -7.599 0.290 1.00 67.69 97 GLN A C 1
ATOM 761 O O . GLN A 1 97 ? -14.869 -7.144 1.363 1.00 66.41 97 GLN A O 1
ATOM 767 N N . MET A 1 98 ? -13.625 -8.644 0.225 1.00 68.67 98 MET A N 1
ATOM 768 C CA . MET A 1 98 ? -13.067 -9.180 1.464 1.00 67.75 98 MET A CA 1
ATOM 769 C C . MET A 1 98 ? -12.148 -8.171 2.145 1.00 62.89 98 MET A C 1
ATOM 770 O O . MET A 1 98 ? -12.189 -8.011 3.373 1.00 65.67 98 MET A O 1
ATOM 775 N N . PHE A 1 99 ? -11.321 -7.463 1.374 1.00 60.44 99 PHE A N 1
ATOM 776 C CA . PHE A 1 99 ? -10.478 -6.450 2.008 1.00 56.10 99 PHE A CA 1
ATOM 777 C C . PHE A 1 99 ? -11.306 -5.271 2.502 1.00 58.14 99 PHE A C 1
ATOM 778 O O . PHE A 1 99 ? -11.112 -4.797 3.632 1.00 52.23 99 PHE A O 1
ATOM 786 N N . MET A 1 100 ? -12.259 -4.801 1.687 1.00 55.84 100 MET A N 1
ATOM 787 C CA . MET A 1 100 ? -13.019 -3.618 2.087 1.00 57.37 100 MET A CA 1
ATOM 788 C C . MET A 1 100 ? -13.929 -3.865 3.297 1.00 57.32 100 MET A C 1
ATOM 789 O O . MET A 1 100 ? -14.345 -2.895 3.941 1.00 54.55 100 MET A O 1
ATOM 794 N N . SER A 1 101 ? -14.232 -5.125 3.645 1.00 58.75 101 SER A N 1
ATOM 795 C CA . SER A 1 101 ? -15.105 -5.355 4.799 1.00 60.27 101 SER A CA 1
ATOM 796 C C . SER A 1 101 ? -14.470 -4.852 6.090 1.00 57.89 101 SER A C 1
ATOM 797 O O . SER A 1 101 ? -15.181 -4.504 7.039 1.00 68.87 101 SER A O 1
ATOM 800 N N . LEU A 1 102 ? -13.139 -4.791 6.128 1.00 60.16 102 LEU A N 1
ATOM 801 C CA . LEU A 1 102 ? -12.385 -4.323 7.282 1.00 51.33 102 LEU A CA 1
ATOM 802 C C . LEU A 1 102 ? -12.397 -2.810 7.387 1.00 52.50 102 LEU A C 1
ATOM 803 O O . LEU A 1 102 ? -12.366 -2.268 8.489 1.00 57.27 102 LEU A O 1
ATOM 808 N N . MET A 1 103 ? -12.426 -2.120 6.262 1.00 53.60 103 MET A N 1
ATOM 809 C CA . MET A 1 103 ? -12.258 -0.675 6.247 1.00 52.09 103 MET A CA 1
ATOM 810 C C . MET A 1 103 ? -13.534 0.059 6.620 1.00 58.21 103 MET A C 1
ATOM 811 O O . MET A 1 103 ? -13.818 1.147 6.117 1.00 71.94 103 MET A O 1
ATOM 816 N N . THR A 1 104 ? -14.330 -0.531 7.498 1.00 55.58 104 THR A N 1
ATOM 817 C CA . THR A 1 104 ? -15.418 0.204 8.115 1.00 54.67 104 THR A CA 1
ATOM 818 C C . THR A 1 104 ? -14.862 1.207 9.121 1.00 53.80 104 THR A C 1
ATOM 819 O O . THR A 1 104 ? -13.785 1.016 9.689 1.00 48.65 104 THR A O 1
ATOM 823 N N . LYS A 1 105 ? -15.616 2.290 9.324 1.00 53.90 105 LYS A N 1
ATOM 824 C CA . LYS A 1 105 ? -15.202 3.338 10.244 1.00 53.44 105 LYS A CA 1
ATOM 825 C C . LYS A 1 105 ? -14.915 2.786 11.643 1.00 54.02 105 LYS A C 1
ATOM 826 O O . LYS A 1 105 ? -13.948 3.199 12.287 1.00 47.76 105 LYS A O 1
ATOM 832 N N . GLU A 1 106 ? -15.727 1.836 12.115 1.00 53.12 106 GLU A N 1
ATOM 833 C CA . GLU A 1 106 ? -15.542 1.284 13.455 1.00 56.06 106 GLU A CA 1
ATOM 834 C C . GLU A 1 106 ? -14.255 0.468 13.565 1.00 52.66 106 GLU A C 1
ATOM 835 O O . GLU A 1 106 ? -13.531 0.556 14.566 1.00 51.66 106 GLU A O 1
ATOM 841 N N . ASN A 1 107 ? -13.948 -0.337 12.543 1.00 51.60 107 ASN A N 1
ATOM 842 C CA . ASN A 1 107 ? -12.750 -1.174 12.612 1.00 50.09 107 ASN A CA 1
ATOM 843 C C . ASN A 1 107 ? -11.479 -0.331 12.465 1.00 51.29 107 ASN A C 1
ATOM 844 O O . ASN A 1 107 ? -10.433 -0.628 13.068 1.00 47.84 107 ASN A O 1
ATOM 849 N N . ILE A 1 108 ? -11.566 0.740 11.685 1.00 51.45 108 ILE A N 1
ATOM 850 C CA . ILE A 1 108 ? -10.461 1.676 11.580 1.00 46.46 108 ILE A CA 1
ATOM 851 C C . ILE A 1 108 ? -10.298 2.424 12.894 1.00 47.03 108 ILE A C 1
ATOM 852 O O . ILE A 1 108 ? -9.180 2.679 13.343 1.00 40.45 108 ILE A O 1
ATOM 857 N N . ASP A 1 109 ? -11.412 2.764 13.543 1.00 48.02 109 ASP A N 1
ATOM 858 C CA . ASP A 1 109 ? -11.339 3.327 14.887 1.00 52.90 109 ASP A CA 1
ATOM 859 C C . ASP A 1 109 ? -10.561 2.421 15.826 1.00 49.62 109 ASP A C 1
ATOM 860 O O . ASP A 1 109 ? -9.706 2.901 16.585 1.00 42.16 109 ASP A O 1
ATOM 865 N N . ARG A 1 110 ? -10.828 1.108 15.782 1.00 44.99 110 ARG A N 1
ATOM 866 C CA . ARG A 1 110 ? -10.040 0.186 16.599 1.00 48.06 110 ARG A CA 1
ATOM 867 C C . ARG A 1 110 ? -8.558 0.332 16.292 1.00 47.91 110 ARG A C 1
ATOM 868 O O . ARG A 1 110 ? -7.726 0.494 17.202 1.00 46.93 110 ARG A O 1
ATOM 876 N N . LEU A 1 111 ? -8.214 0.294 15.003 1.00 48.98 111 LEU A N 1
ATOM 877 C CA . LEU A 1 111 ? -6.810 0.445 14.622 1.00 37.98 111 LEU A CA 1
ATOM 878 C C . LEU A 1 111 ? -6.207 1.731 15.179 1.00 36.17 111 LEU A C 1
ATOM 879 O O . LEU A 1 111 ? -5.087 1.731 15.700 1.00 49.17 111 LEU A O 1
ATOM 884 N N . LEU A 1 112 ? -6.930 2.841 15.066 1.00 36.13 112 LEU A N 1
ATOM 885 C CA . LEU A 1 112 ? -6.365 4.132 15.446 1.00 35.55 112 LEU A CA 1
ATOM 886 C C . LEU A 1 112 ? -6.216 4.252 16.957 1.00 35.88 112 LEU A C 1
ATOM 887 O O . LEU A 1 112 ? -5.316 4.963 17.433 1.00 36.49 112 LEU A O 1
ATOM 892 N N . ARG A 1 113 ? -7.075 3.558 17.714 1.00 38.39 113 ARG A N 1
ATOM 893 C CA . ARG A 1 113 ? -6.871 3.445 19.151 1.00 39.77 113 ARG A CA 1
ATOM 894 C C . ARG A 1 113 ? -5.604 2.658 19.449 1.00 38.92 113 ARG A C 1
ATOM 895 O O . ARG A 1 113 ? -4.862 2.985 20.393 1.00 38.90 113 ARG A O 1
ATOM 903 N N . LEU A 1 114 ? -5.319 1.635 18.628 1.00 38.50 114 LEU A N 1
ATOM 904 C CA . LEU A 1 114 ? -4.106 0.869 18.876 1.00 38.18 114 LEU A CA 1
ATOM 905 C C . LEU A 1 114 ? -2.858 1.693 18.535 1.00 42.69 114 LEU A C 1
ATOM 906 O O . LEU A 1 114 ? -1.872 1.666 19.284 1.00 35.83 114 LEU A O 1
ATOM 911 N N . THR A 1 115 ? -2.897 2.486 17.458 1.00 39.84 115 THR A N 1
ATOM 912 C CA . THR A 1 115 ? -1.733 3.316 17.133 1.00 34.21 115 THR A CA 1
ATOM 913 C C . THR A 1 115 ? -1.542 4.435 18.152 1.00 31.82 115 THR A C 1
ATOM 914 O O . THR A 1 115 ? -0.411 4.767 18.503 1.00 31.88 115 THR A O 1
ATOM 918 N N . TYR A 1 116 ? -2.626 5.059 18.603 1.00 32.90 116 TYR A N 1
ATOM 919 C CA . TYR A 1 116 ? -2.504 6.068 19.653 1.00 33.55 116 TYR A CA 1
ATOM 920 C C . TYR A 1 116 ? -1.847 5.482 20.905 1.00 34.87 116 TYR A C 1
ATOM 921 O O . TYR A 1 116 ? -0.904 6.057 21.459 1.00 34.60 116 TYR A O 1
ATOM 930 N N . ARG A 1 117 ? -2.316 4.317 21.343 1.00 37.11 117 ARG A N 1
ATOM 931 C CA . ARG A 1 117 ? -1.708 3.685 22.507 1.00 42.30 117 ARG A CA 1
ATOM 932 C C . ARG A 1 117 ? -0.217 3.404 22.282 1.00 40.91 117 ARG A C 1
ATOM 933 O O . ARG A 1 117 ? 0.601 3.672 23.170 1.00 40.73 117 ARG A O 1
ATOM 941 N N . GLU A 1 118 ? 0.171 2.913 21.096 1.00 35.63 118 GLU A N 1
ATOM 942 C CA . GLU A 1 118 ? 1.596 2.672 20.849 1.00 34.93 118 GLU A CA 1
ATOM 943 C C . GLU A 1 118 ? 2.401 3.972 20.792 1.00 35.43 118 GLU A C 1
ATOM 944 O O . GLU A 1 118 ? 3.433 4.095 21.457 1.00 43.52 118 GLU A O 1
ATOM 950 N N . TRP A 1 119 ? 1.950 4.948 19.988 1.00 34.64 119 TRP A N 1
ATOM 951 C CA . TRP A 1 119 ? 2.580 6.273 19.920 1.00 35.83 119 TRP A CA 1
ATOM 952 C C . TRP A 1 119 ? 2.824 6.855 21.311 1.00 38.50 119 TRP A C 1
ATOM 953 O O . TRP A 1 119 ? 3.860 7.483 21.564 1.00 35.34 119 TRP A O 1
ATOM 964 N N . ASN A 1 120 ? 1.852 6.679 22.215 1.00 43.68 120 ASN A N 1
ATOM 965 C CA . ASN A 1 120 ? 1.920 7.223 23.564 1.00 49.65 120 ASN A CA 1
ATOM 966 C C . ASN A 1 120 ? 3.176 6.786 24.295 1.00 53.81 120 ASN A C 1
ATOM 967 O O . ASN A 1 120 ? 3.575 7.434 25.268 1.00 60.68 120 ASN A O 1
ATOM 972 N N . GLN A 1 121 ? 3.812 5.713 23.845 1.00 55.36 121 GLN A N 1
ATOM 973 C CA . GLN A 1 121 ? 5.002 5.199 24.498 1.00 57.72 121 GLN A CA 1
ATOM 974 C C . GLN A 1 121 ? 6.301 5.700 23.890 1.00 59.96 121 GLN A C 1
ATOM 975 O O . GLN A 1 121 ? 7.364 5.252 24.309 1.00 63.30 121 GLN A O 1
ATOM 981 N N . ILE A 1 122 ? 6.267 6.596 22.903 1.00 61.99 122 ILE A N 1
ATOM 982 C CA . ILE A 1 122 ? 7.531 7.136 22.412 1.00 61.04 122 ILE A CA 1
ATOM 983 C C . ILE A 1 122 ? 8.126 8.132 23.384 1.00 62.08 122 ILE A C 1
ATOM 984 O O . ILE A 1 122 ? 9.285 8.532 23.216 1.00 60.89 122 ILE A O 1
ATOM 989 N N . GLU A 1 123 ? 7.351 8.562 24.383 1.00 63.49 123 GLU A N 1
ATOM 990 C CA . GLU A 1 123 ? 7.934 9.289 25.496 1.00 68.52 123 GLU A CA 1
ATOM 991 C C . GLU A 1 123 ? 8.854 8.394 26.308 1.00 68.53 123 GLU A C 1
ATOM 992 O O . GLU A 1 123 ? 9.720 8.906 27.018 1.00 65.15 123 GLU A O 1
ATOM 998 N N . ARG A 1 124 ? 8.688 7.070 26.182 1.00 72.48 124 ARG A N 1
ATOM 999 C CA . ARG A 1 124 ? 9.518 6.086 26.882 1.00 74.23 124 ARG A CA 1
ATOM 1000 C C . ARG A 1 124 ? 10.978 6.142 26.439 1.00 70.78 124 ARG A C 1
ATOM 1001 O O . ARG A 1 124 ? 11.883 5.916 27.247 1.00 69.74 124 ARG A O 1
ATOM 1009 N N . MET A 1 125 ? 11.235 6.390 25.147 1.00 65.60 125 MET A N 1
ATOM 1010 C CA . MET A 1 125 ? 12.583 6.134 24.613 1.00 65.23 125 MET A CA 1
ATOM 1011 C C . MET A 1 125 ? 13.533 7.291 24.910 1.00 77.81 125 MET A C 1
ATOM 1012 O O . MET A 1 125 ? 14.689 7.076 25.292 1.00 91.41 125 MET A O 1
ATOM 1017 N N . GLY A 1 126 ? 13.084 8.524 24.738 1.00 75.02 126 GLY A N 1
ATOM 1018 C CA . GLY A 1 126 ? 13.754 9.579 25.456 1.00 74.71 126 GLY A CA 1
ATOM 1019 C C . GLY A 1 126 ? 13.934 10.797 24.576 1.00 58.10 126 GLY A C 1
ATOM 1020 O O . GLY A 1 126 ? 13.084 11.155 23.747 1.00 56.77 126 GLY A O 1
ATOM 1021 N N . GLU A 1 127 ? 15.050 11.440 24.859 1.00 47.41 127 GLU A N 1
ATOM 1022 C CA . GLU A 1 127 ? 15.421 12.742 24.347 1.00 52.71 127 GLU A CA 1
ATOM 1023 C C . GLU A 1 127 ? 15.943 12.678 22.923 1.00 59.11 127 GLU A C 1
ATOM 1024 O O . GLU A 1 127 ? 16.253 13.722 22.340 1.00 62.95 127 GLU A O 1
ATOM 1030 N N . GLU A 1 128 ? 16.084 11.479 22.373 1.00 52.53 128 GLU A N 1
ATOM 1031 C CA . GLU A 1 128 ? 16.716 11.274 21.081 1.00 54.96 128 GLU A CA 1
ATOM 1032 C C . GLU A 1 128 ? 16.002 10.104 20.429 1.00 43.40 128 GLU A C 1
ATOM 1033 O O . GLU A 1 128 ? 16.108 8.974 20.904 1.00 44.28 128 GLU A O 1
ATOM 1039 N N . ILE A 1 129 ? 15.232 10.372 19.383 1.00 44.09 129 ILE A N 1
ATOM 1040 C CA . ILE A 1 129 ? 14.561 9.308 18.654 1.00 44.36 129 ILE A CA 1
ATOM 1041 C C . ILE A 1 129 ? 14.897 9.434 17.178 1.00 38.94 129 ILE A C 1
ATOM 1042 O O . ILE A 1 129 ? 15.099 10.536 16.656 1.00 40.29 129 ILE A O 1
ATOM 1047 N N . VAL A 1 130 ? 14.975 8.288 16.515 1.00 43.51 130 VAL A N 1
ATOM 1048 C CA . VAL A 1 130 ? 14.916 8.203 15.057 1.00 33.26 130 VAL A CA 1
ATOM 1049 C C . VAL A 1 130 ? 13.477 7.882 14.685 1.00 33.69 130 VAL A C 1
ATOM 1050 O O . VAL A 1 130 ? 13.001 6.772 14.959 1.00 37.12 130 VAL A O 1
ATOM 1054 N N . LEU A 1 131 ? 12.795 8.827 14.023 1.00 36.00 131 LEU A N 1
ATOM 1055 C CA . LEU A 1 131 ? 11.352 8.684 13.784 1.00 32.19 131 LEU A CA 1
ATOM 1056 C C . LEU A 1 131 ? 11.015 7.484 12.900 1.00 31.92 131 LEU A C 1
ATOM 1057 O O . LEU A 1 131 ? 9.984 6.844 13.104 1.00 36.84 131 LEU A O 1
ATOM 1062 N N . TYR A 1 132 ? 11.851 7.166 11.914 1.00 32.36 132 TYR A N 1
ATOM 1063 C CA . TYR A 1 132 ? 11.549 6.053 11.007 1.00 28.33 132 TYR A CA 1
ATOM 1064 C C . TYR A 1 132 ? 11.484 4.723 11.759 1.00 27.14 132 TYR A C 1
ATOM 1065 O O . TYR A 1 132 ? 10.559 3.917 11.562 1.00 37.55 132 TYR A O 1
ATOM 1074 N N . ASP A 1 133 ? 12.457 4.480 12.631 1.00 29.07 133 ASP A N 1
ATOM 1075 C CA . ASP A 1 133 ? 12.459 3.251 13.433 1.00 34.93 133 ASP A CA 1
ATOM 1076 C C . ASP A 1 133 ? 11.260 3.189 14.380 1.00 36.61 133 ASP A C 1
ATOM 1077 O O . ASP A 1 133 ? 10.531 2.184 14.426 1.00 46.38 133 ASP A O 1
ATOM 1082 N N . ILE A 1 134 ? 11.026 4.267 15.129 1.00 33.59 134 ILE A N 1
ATOM 1083 C CA . ILE A 1 134 ? 9.929 4.281 16.094 1.00 33.52 134 ILE A CA 1
ATOM 1084 C C . ILE A 1 134 ? 8.584 4.131 15.386 1.00 29.27 134 ILE A C 1
ATOM 1085 O O . ILE A 1 134 ? 7.722 3.357 15.815 1.00 33.72 134 ILE A O 1
ATOM 1090 N N . ALA A 1 135 ? 8.386 4.871 14.294 1.00 26.47 135 ALA A N 1
ATOM 1091 C CA . ALA A 1 135 ? 7.172 4.742 13.495 1.00 25.37 135 ALA A CA 1
ATOM 1092 C C . ALA A 1 135 ? 6.942 3.304 13.064 1.00 26.57 135 ALA A C 1
ATOM 1093 O O . ALA A 1 135 ? 5.831 2.774 13.187 1.00 36.32 135 ALA A O 1
ATOM 1095 N N . GLN A 1 136 ? 7.985 2.657 12.541 1.00 27.55 136 GLN A N 1
ATOM 1096 C CA . GLN A 1 136 ? 7.810 1.2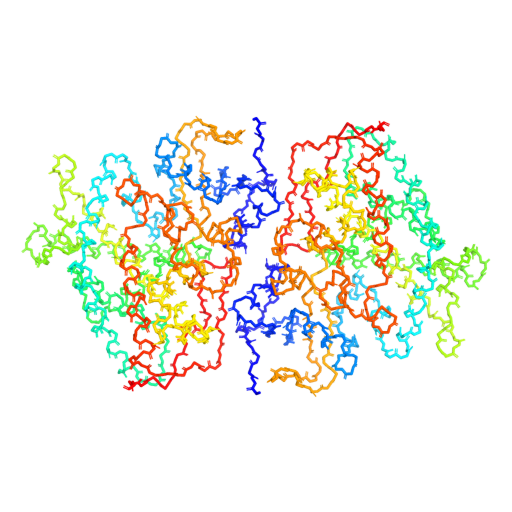80 12.104 1.00 29.15 136 GLN A CA 1
ATOM 1097 C C . GLN A 1 136 ? 7.324 0.390 13.240 1.00 31.01 136 GLN A C 1
ATOM 1098 O O . GLN A 1 136 ? 6.421 -0.435 13.051 1.00 31.80 136 GLN A O 1
ATOM 1104 N N . GLU A 1 137 ? 7.900 0.555 14.433 1.00 36.85 137 GLU A N 1
ATOM 1105 C CA . GLU A 1 137 ? 7.564 -0.345 15.534 1.00 35.60 137 GLU A CA 1
ATOM 1106 C C . GLU A 1 137 ? 6.162 -0.066 16.084 1.00 33.43 137 GLU A C 1
ATOM 1107 O O . GLU A 1 137 ? 5.399 -1.008 16.367 1.00 40.60 137 GLU A O 1
ATOM 1113 N N . VAL A 1 138 ? 5.805 1.220 16.202 1.00 31.48 138 VAL A N 1
ATOM 1114 C CA . VAL A 1 138 ? 4.446 1.621 16.555 1.00 30.96 138 VAL A CA 1
ATOM 1115 C C . VAL A 1 138 ? 3.450 0.958 15.625 1.00 34.38 138 VAL A C 1
ATOM 1116 O O . VAL A 1 138 ? 2.486 0.313 16.069 1.00 41.44 138 VAL A O 1
ATOM 1120 N N . LEU A 1 139 ? 3.682 1.107 14.311 1.00 35.89 139 LEU A N 1
ATOM 1121 C CA . LEU A 1 139 ? 2.754 0.609 13.309 1.00 29.63 139 LEU A CA 1
ATOM 1122 C C . LEU A 1 139 ? 2.686 -0.906 13.328 1.00 31.99 139 LEU A C 1
ATOM 1123 O O . LEU A 1 139 ? 1.608 -1.483 13.176 1.00 32.97 139 LEU A O 1
ATOM 1128 N N . MET A 1 140 ? 3.832 -1.570 13.469 1.00 33.27 140 MET A N 1
ATOM 1129 C CA . MET A 1 140 ? 3.841 -3.031 13.465 1.00 35.99 140 MET A CA 1
ATOM 1130 C C . MET A 1 140 ? 3.056 -3.600 14.649 1.00 37.81 140 MET A C 1
ATOM 1131 O O . MET A 1 140 ? 2.223 -4.501 14.483 1.00 43.47 140 MET A O 1
ATOM 1136 N N . LYS A 1 141 ? 3.285 -3.068 15.852 1.00 39.71 141 LYS A N 1
ATOM 1137 C CA . LYS A 1 141 ? 2.551 -3.566 17.025 1.00 39.64 141 LYS A CA 1
ATOM 1138 C C . LYS A 1 141 ? 1.060 -3.240 16.925 1.00 39.05 141 LYS A C 1
ATOM 1139 O O . LYS A 1 141 ? 0.202 -4.080 17.237 1.00 41.11 141 LYS A O 1
ATOM 1145 N N . ALA A 1 142 ? 0.730 -2.046 16.426 1.00 44.54 142 ALA A N 1
ATOM 1146 C CA . ALA A 1 142 ? -0.678 -1.701 16.286 1.00 36.43 142 ALA A CA 1
ATOM 1147 C C . ALA A 1 142 ? -1.360 -2.569 15.237 1.00 40.16 142 ALA A C 1
ATOM 1148 O O . ALA A 1 142 ? -2.494 -3.012 15.444 1.00 38.96 142 ALA A O 1
ATOM 1150 N N . VAL A 1 143 ? -0.702 -2.820 14.102 1.00 36.61 143 VAL A N 1
ATOM 1151 C CA . VAL A 1 143 ? -1.434 -3.519 13.036 1.00 41.06 143 VAL A CA 1
ATOM 1152 C C . VAL A 1 143 ? -1.463 -5.012 13.304 1.00 40.66 143 VAL A C 1
ATOM 1153 O O . VAL A 1 143 ? -2.424 -5.693 12.919 1.00 51.02 143 VAL A O 1
ATOM 1157 N N . CYS A 1 144 ? -0.428 -5.543 13.962 1.00 41.76 144 CYS A N 1
ATOM 1158 C CA . CYS A 1 144 ? -0.501 -6.931 14.398 1.00 45.75 144 CYS A CA 1
ATOM 1159 C C . CYS A 1 144 ? -1.647 -7.108 15.376 1.00 46.65 144 CYS A C 1
ATOM 1160 O O . CYS A 1 144 ? -2.457 -8.033 15.239 1.00 56.10 144 CYS A O 1
ATOM 1163 N N . GLU A 1 145 ? -1.751 -6.207 16.358 1.00 45.44 145 GLU A N 1
ATOM 1164 C CA . GLU A 1 145 ? -2.846 -6.331 17.309 1.00 47.11 145 GLU A CA 1
ATOM 1165 C C . GLU A 1 145 ? -4.176 -6.200 16.591 1.00 54.94 145 GLU A C 1
ATOM 1166 O O . GLU A 1 145 ? -5.106 -6.977 16.835 1.00 56.92 145 GLU A O 1
ATOM 1172 N N . TRP A 1 146 ? -4.265 -5.242 15.669 1.00 44.61 146 TRP A N 1
ATOM 1173 C CA . TRP A 1 146 ? -5.516 -4.975 14.977 1.00 45.41 146 TRP A CA 1
ATOM 1174 C C . TRP A 1 146 ? -5.972 -6.159 14.150 1.00 47.04 146 TRP A C 1
ATOM 1175 O O . TRP A 1 146 ? -7.174 -6.336 13.927 1.00 48.65 146 TRP A O 1
ATOM 1186 N N . SER A 1 147 ? -5.037 -6.953 13.652 1.00 49.59 147 SER A N 1
ATOM 1187 C CA . SER A 1 147 ? -5.405 -8.051 12.779 1.00 50.28 147 SER A CA 1
ATOM 1188 C C . SER A 1 147 ? -5.511 -9.383 13.522 1.00 53.97 147 SER A C 1
ATOM 1189 O O . SER A 1 147 ? -5.594 -10.436 12.883 1.00 56.05 147 SER A O 1
ATOM 1192 N N . GLY A 1 148 ? -5.539 -9.351 14.854 1.00 54.28 148 GLY A N 1
ATOM 1193 C CA . GLY A 1 148 ? -5.505 -10.575 15.630 1.00 57.87 148 GLY A CA 1
ATOM 1194 C C . GLY A 1 148 ? -4.273 -11.415 15.391 1.00 59.05 148 GLY A C 1
ATOM 1195 O O . GLY A 1 148 ? -4.363 -12.639 15.411 1.00 62.63 148 GLY A O 1
ATOM 1196 N N . VAL A 1 149 ? -3.129 -10.793 15.120 1.00 63.65 149 VAL A N 1
ATOM 1197 C CA . VAL A 1 149 ? -1.889 -11.510 14.836 1.00 61.10 149 VAL A CA 1
ATOM 1198 C C . VAL A 1 149 ? -1.039 -11.499 16.111 1.00 58.34 149 VAL A C 1
ATOM 1199 O O . VAL A 1 149 ? -0.496 -10.444 16.461 1.00 55.51 149 VAL A O 1
ATOM 1203 N N . PRO A 1 150 ? -0.893 -12.626 16.803 1.00 62.14 150 PRO A N 1
ATOM 1204 C CA . PRO A 1 150 ? 0.040 -12.682 17.944 1.00 69.70 150 PRO A CA 1
ATOM 1205 C C . PRO A 1 150 ? 1.450 -12.225 17.611 1.00 61.54 150 PRO A C 1
ATOM 1206 O O . PRO A 1 150 ? 2.124 -12.812 16.762 1.00 68.26 150 PRO A O 1
ATOM 1210 N N . LEU A 1 151 ? 1.916 -11.193 18.302 1.00 60.76 151 LEU A N 1
ATOM 1211 C CA . LEU A 1 151 ? 3.275 -10.678 18.134 1.00 61.96 151 LEU A CA 1
ATOM 1212 C C . LEU A 1 151 ? 3.858 -10.475 19.530 1.00 68.03 151 LEU A C 1
ATOM 1213 O O . LEU A 1 151 ? 3.541 -9.493 20.211 1.00 64.89 151 LEU A O 1
ATOM 1218 N N . ALA A 1 152 ? 4.704 -11.403 19.952 1.00 70.14 152 ALA A N 1
ATOM 1219 C CA . ALA A 1 152 ? 5.347 -11.263 21.243 1.00 71.32 152 ALA A CA 1
ATOM 1220 C C . ALA A 1 152 ? 6.329 -10.095 21.212 1.00 63.23 152 ALA A C 1
ATOM 1221 O O . ALA A 1 152 ? 6.810 -9.685 20.157 1.00 59.05 152 ALA A O 1
ATOM 1223 N N . LYS A 1 153 ? 6.614 -9.554 22.396 1.00 66.34 153 LYS A N 1
ATOM 1224 C CA . LYS A 1 153 ? 7.522 -8.419 22.507 1.00 61.07 153 LYS A CA 1
ATOM 1225 C C . LYS A 1 153 ? 8.884 -8.738 21.908 1.00 63.95 153 LYS A C 1
ATOM 1226 O O . LYS A 1 153 ? 9.355 -8.050 21.003 1.00 74.61 153 LYS A O 1
ATOM 1232 N N . GLU A 1 154 ? 9.517 -9.808 22.392 1.00 68.81 154 GLU A N 1
ATOM 1233 C CA . GLU A 1 154 ? 10.910 -10.101 22.059 1.00 71.16 154 GLU A CA 1
ATOM 1234 C C . GLU A 1 154 ? 11.134 -10.300 20.567 1.00 68.57 154 GLU A C 1
ATOM 1235 O O . GLU A 1 154 ? 12.288 -10.331 20.131 1.00 67.56 154 GLU A O 1
ATOM 1241 N N . GLU A 1 155 ? 10.067 -10.427 19.780 1.00 64.32 155 GLU A N 1
ATOM 1242 C CA . GLU A 1 155 ? 10.174 -10.610 18.340 1.00 68.01 155 GLU A CA 1
ATOM 1243 C C . GLU A 1 155 ? 9.701 -9.392 17.550 1.00 71.45 155 GLU A C 1
ATOM 1244 O O . GLU A 1 155 ? 9.451 -9.506 16.343 1.00 76.36 155 GLU A O 1
ATOM 1250 N N . VAL A 1 156 ? 9.587 -8.222 18.189 1.00 67.51 156 VAL A N 1
ATOM 1251 C CA . VAL A 1 156 ? 9.066 -7.052 17.474 1.00 62.82 156 VAL A CA 1
ATOM 1252 C C . VAL A 1 156 ? 10.096 -6.520 16.481 1.00 54.88 156 VAL A C 1
ATOM 1253 O O . VAL A 1 156 ? 9.759 -6.160 15.345 1.00 58.05 156 VAL A O 1
ATOM 1257 N N . GLY A 1 157 ? 11.358 -6.435 16.907 1.00 55.98 157 GLY A N 1
ATOM 1258 C CA . GLY A 1 157 ? 12.420 -6.043 15.997 1.00 54.69 157 GLY A CA 1
ATOM 1259 C C . GLY A 1 157 ? 12.436 -6.895 14.746 1.00 59.81 157 GLY A C 1
ATOM 1260 O O . GLY A 1 157 ? 12.374 -6.381 13.630 1.00 55.66 157 GLY A O 1
ATOM 1261 N N . LYS A 1 158 ? 12.458 -8.219 14.921 1.00 57.05 158 LYS A N 1
ATOM 1262 C CA . LYS A 1 158 ? 12.612 -9.122 13.785 1.00 59.29 158 LYS A CA 1
ATOM 1263 C C . LYS A 1 158 ? 11.459 -8.983 12.793 1.00 60.31 158 LYS A C 1
ATOM 1264 O O . LYS A 1 158 ? 11.680 -8.858 11.582 1.00 57.95 158 LYS A O 1
ATOM 1270 N N . ARG A 1 159 ? 10.218 -9.022 13.283 1.00 57.01 159 ARG A N 1
ATOM 1271 C CA . ARG A 1 159 ? 9.084 -8.978 12.364 1.00 54.94 159 ARG A CA 1
ATOM 1272 C C . ARG A 1 159 ? 8.946 -7.602 11.701 1.00 51.13 159 ARG A C 1
ATOM 1273 O O . ARG A 1 159 ? 8.662 -7.509 10.498 1.00 53.73 159 ARG A O 1
ATOM 1281 N N . THR A 1 160 ? 9.171 -6.519 12.455 1.00 48.82 160 THR A N 1
ATOM 1282 C CA . THR A 1 160 ? 9.094 -5.187 11.847 1.00 51.02 160 THR A CA 1
ATOM 1283 C C . THR A 1 160 ? 10.185 -5.009 10.792 1.00 55.18 160 THR A C 1
ATOM 1284 O O . THR A 1 160 ? 9.947 -4.447 9.714 1.00 59.18 160 THR A O 1
ATOM 1288 N N . GLU A 1 161 ? 11.393 -5.491 11.097 1.00 60.04 161 GLU A N 1
ATOM 1289 C CA . GLU A 1 161 ? 12.488 -5.516 10.135 1.00 61.54 161 GLU A CA 1
ATOM 1290 C C . GLU A 1 161 ? 12.075 -6.240 8.866 1.00 48.34 161 GLU A C 1
ATOM 1291 O O . GLU A 1 161 ? 12.310 -5.761 7.758 1.00 46.98 161 GLU A O 1
ATOM 1297 N N . GLU A 1 162 ? 11.440 -7.401 9.019 1.00 50.56 162 GLU A N 1
ATOM 1298 C CA . GLU A 1 162 ? 10.991 -8.155 7.860 1.00 54.90 162 GLU A CA 1
ATOM 1299 C C . GLU A 1 162 ? 10.050 -7.330 6.992 1.00 51.58 162 GLU A C 1
ATOM 1300 O O . GLU A 1 162 ? 10.269 -7.199 5.781 1.00 48.15 162 GLU A O 1
ATOM 1306 N N . MET A 1 163 ? 8.991 -6.768 7.587 1.00 46.04 163 MET A N 1
ATOM 1307 C CA . MET A 1 163 ? 8.077 -5.961 6.778 1.00 43.25 163 MET A CA 1
ATOM 1308 C C . MET A 1 163 ? 8.814 -4.828 6.079 1.00 47.91 163 MET A C 1
ATOM 1309 O O . MET A 1 163 ? 8.520 -4.498 4.922 1.00 48.00 163 MET A O 1
ATOM 1314 N N . ARG A 1 164 ? 9.807 -4.255 6.749 1.00 48.54 164 ARG A N 1
ATOM 1315 C CA . ARG A 1 164 ? 10.569 -3.173 6.148 1.00 45.41 164 ARG A CA 1
ATOM 1316 C C . ARG A 1 164 ? 11.353 -3.642 4.927 1.00 46.00 164 ARG A C 1
ATOM 1317 O O . ARG A 1 164 ? 11.400 -2.943 3.910 1.00 48.01 164 ARG A O 1
ATOM 1325 N N . LEU A 1 165 ? 11.993 -4.808 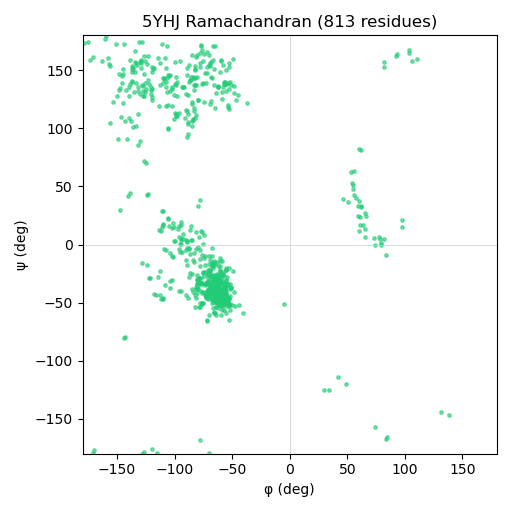5.010 1.00 49.87 165 LEU A N 1
ATOM 1326 C CA . LEU A 1 165 ? 12.694 -5.329 3.838 1.00 49.29 165 LEU A CA 1
ATOM 1327 C C . LEU A 1 165 ? 11.719 -5.643 2.720 1.00 49.26 165 LEU A C 1
ATOM 1328 O O . LEU A 1 165 ? 12.063 -5.521 1.540 1.00 51.76 165 LEU A O 1
ATOM 1333 N N . LEU A 1 166 ? 10.496 -6.046 3.061 1.00 45.51 166 LEU A N 1
ATOM 1334 C CA . LEU A 1 166 ? 9.497 -6.260 2.019 1.00 46.70 166 LEU A CA 1
ATOM 1335 C C . LEU A 1 166 ? 9.142 -4.962 1.289 1.00 56.56 166 LEU A C 1
ATOM 1336 O O . LEU A 1 166 ? 9.197 -4.901 0.051 1.00 59.52 166 LEU A O 1
ATOM 1341 N N . PHE A 1 167 ? 8.757 -3.912 2.026 1.00 48.26 167 PHE A N 1
ATOM 1342 C CA . PHE A 1 167 ? 8.319 -2.720 1.313 1.00 45.97 167 PHE A CA 1
ATOM 1343 C C . PHE A 1 167 ? 9.484 -1.865 0.836 1.00 52.12 167 PHE A C 1
ATOM 1344 O O . PHE A 1 167 ? 9.259 -0.865 0.155 1.00 57.50 167 PHE A O 1
ATOM 1352 N N . GLU A 1 168 ? 10.718 -2.218 1.169 1.00 50.86 168 GLU A N 1
ATOM 1353 C CA . GLU A 1 168 ? 11.869 -1.574 0.558 1.00 43.16 168 GLU A CA 1
ATOM 1354 C C . GLU A 1 168 ? 12.471 -2.413 -0.563 1.00 54.92 168 GLU A C 1
ATOM 1355 O O . GLU A 1 168 ? 13.497 -2.023 -1.126 1.00 55.82 168 GLU A O 1
ATOM 1361 N N . SER A 1 169 ? 11.870 -3.557 -0.888 1.00 49.41 169 SER A N 1
ATOM 1362 C CA . SER A 1 169 ? 12.377 -4.380 -1.974 1.00 54.71 169 SER A CA 1
ATOM 1363 C C . SER A 1 169 ? 11.884 -3.877 -3.325 1.00 51.05 169 SER A C 1
ATOM 1364 O O . SER A 1 169 ? 12.398 -4.289 -4.348 1.00 64.98 169 SER A O 1
ATOM 1367 N N . PRO A 1 175 ? 22.014 -8.916 -3.896 1.00 95.93 175 PRO A N 1
ATOM 1368 C CA . PRO A 1 175 ? 21.891 -9.566 -2.583 1.00 99.20 175 PRO A CA 1
ATOM 1369 C C . PRO A 1 175 ? 20.627 -9.166 -1.827 1.00 92.38 175 PRO A C 1
ATOM 1370 O O . PRO A 1 175 ? 19.887 -10.047 -1.367 1.00 92.38 175 PRO A O 1
ATOM 1374 N N . THR A 1 176 ? 20.389 -7.854 -1.707 1.00 93.00 176 THR A N 1
ATOM 1375 C CA . THR A 1 176 ? 19.236 -7.341 -0.976 1.00 89.82 176 THR A CA 1
ATOM 1376 C C . THR A 1 176 ? 17.927 -7.836 -1.579 1.00 91.14 176 THR A C 1
ATOM 1377 O O . THR A 1 176 ? 16.927 -7.970 -0.857 1.00 96.99 176 THR A O 1
ATOM 1381 N N . TYR A 1 177 ? 17.920 -8.143 -2.878 1.00 89.94 177 TYR A N 1
ATOM 1382 C CA . TYR A 1 177 ? 16.724 -8.713 -3.484 1.00 85.21 177 TYR A CA 1
ATOM 1383 C C . TYR A 1 177 ? 16.299 -9.992 -2.766 1.00 84.06 177 TYR A C 1
ATOM 1384 O O . TYR A 1 177 ? 15.139 -10.152 -2.363 1.00 83.60 177 TYR A O 1
ATOM 1393 N N . LEU A 1 178 ? 17.230 -10.910 -2.582 1.00 85.36 178 LEU A N 1
ATOM 1394 C CA . LEU A 1 178 ? 16.892 -12.165 -1.937 1.00 85.78 178 LEU A CA 1
ATOM 1395 C C . LEU A 1 178 ? 16.918 -12.058 -0.419 1.00 87.84 178 LEU A C 1
ATOM 1396 O O . LEU A 1 178 ? 16.377 -12.938 0.257 1.00 90.55 178 LEU A O 1
ATOM 1401 N N . GLN A 1 179 ? 17.492 -10.986 0.136 1.00 85.23 179 GLN A N 1
ATOM 1402 C CA . GLN A 1 179 ? 17.195 -10.668 1.529 1.00 87.46 179 GLN A CA 1
ATOM 1403 C C . GLN A 1 179 ? 15.696 -10.443 1.689 1.00 83.78 179 GLN A C 1
ATOM 1404 O O . GLN A 1 179 ? 15.042 -11.019 2.575 1.00 92.11 179 GLN A O 1
ATOM 1410 N N . GLY A 1 180 ? 15.128 -9.628 0.803 1.00 72.81 180 GLY A N 1
ATOM 1411 C CA . GLY A 1 180 ? 13.689 -9.439 0.814 1.00 68.91 180 GLY A CA 1
ATOM 1412 C C . GLY A 1 180 ? 12.923 -10.719 0.528 1.00 71.96 180 GLY A C 1
ATOM 1413 O O . GLY A 1 180 ? 11.861 -10.958 1.112 1.00 67.32 180 GLY A O 1
ATOM 1414 N N . ARG A 1 181 ? 13.462 -11.578 -0.353 1.00 69.34 181 ARG A N 1
ATOM 1415 C CA . ARG A 1 181 ? 12.814 -12.866 -0.609 1.00 75.91 181 ARG A CA 1
ATOM 1416 C C . ARG A 1 181 ? 12.743 -13.721 0.649 1.00 77.59 181 ARG A C 1
ATOM 1417 O O . ARG A 1 181 ? 11.679 -14.283 0.976 1.00 86.13 181 ARG A O 1
ATOM 1425 N N . LYS A 1 182 ? 13.872 -13.845 1.352 1.00 77.51 182 LYS A N 1
ATOM 1426 C CA . LYS A 1 182 ? 13.901 -14.621 2.582 1.00 80.12 182 LYS A CA 1
ATOM 1427 C C . LYS A 1 182 ? 12.892 -14.087 3.583 1.00 75.76 182 LYS A C 1
ATOM 1428 O O . LYS A 1 182 ? 12.126 -14.858 4.175 1.00 77.28 182 LYS A O 1
ATOM 1434 N N . ALA A 1 183 ? 12.854 -12.759 3.752 1.00 70.57 183 ALA A N 1
ATOM 1435 C CA . ALA A 1 183 ? 11.873 -12.163 4.648 1.00 69.70 183 ALA A CA 1
ATOM 1436 C C . ALA A 1 183 ? 10.461 -12.597 4.273 1.00 72.77 183 ALA A C 1
ATOM 1437 O O . ALA A 1 183 ? 9.707 -13.089 5.123 1.00 79.19 183 ALA A O 1
ATOM 1439 N N . ARG A 1 184 ? 10.097 -12.461 2.989 1.00 72.65 184 ARG A N 1
ATOM 1440 C CA . ARG A 1 184 ? 8.745 -12.844 2.577 1.00 72.53 184 ARG A CA 1
ATOM 1441 C C . ARG A 1 184 ? 8.440 -14.296 2.953 1.00 77.13 184 ARG A C 1
ATOM 1442 O O . ARG A 1 184 ? 7.351 -14.600 3.462 1.00 75.37 184 ARG A O 1
ATOM 1450 N N . SER A 1 185 ? 9.398 -15.203 2.742 1.00 75.48 185 SER A N 1
ATOM 1451 C CA . SER A 1 185 ? 9.151 -16.595 3.108 1.00 80.70 185 SER A CA 1
ATOM 1452 C C . SER A 1 185 ? 8.903 -16.735 4.609 1.00 81.61 185 SER A C 1
ATOM 1453 O O . SER A 1 185 ? 7.899 -17.332 5.032 1.00 81.60 185 SER A O 1
ATOM 1456 N N . SER A 1 186 ? 9.797 -16.170 5.429 1.00 79.90 186 SER A N 1
ATOM 1457 C CA . SER A 1 186 ? 9.677 -16.302 6.880 1.00 79.32 186 SER A CA 1
ATOM 1458 C C . SER A 1 186 ? 8.325 -15.788 7.365 1.00 79.60 186 SER A C 1
ATOM 1459 O O . SER A 1 186 ? 7.600 -16.474 8.105 1.00 83.44 186 SER A O 1
ATOM 1462 N N . ALA A 1 187 ? 7.969 -14.578 6.917 1.00 76.79 187 ALA A N 1
ATOM 1463 C CA . ALA A 1 187 ? 6.678 -13.969 7.223 1.00 72.40 187 ALA A CA 1
ATOM 1464 C C . ALA A 1 187 ? 5.521 -14.873 6.829 1.00 73.09 187 ALA A C 1
ATOM 1465 O O . ALA A 1 187 ? 4.585 -15.087 7.617 1.00 74.51 187 ALA A O 1
ATOM 1467 N N . GLU A 1 188 ? 5.563 -15.398 5.601 1.00 71.92 188 GLU A N 1
ATOM 1468 C CA . GLU A 1 188 ? 4.453 -16.193 5.091 1.00 78.19 188 GLU A CA 1
ATOM 1469 C C . GLU A 1 188 ? 4.260 -17.485 5.868 1.00 79.42 188 GLU A C 1
ATOM 1470 O O . GLU A 1 188 ? 3.117 -17.901 6.067 1.00 81.25 188 GLU A O 1
ATOM 1476 N N . VAL A 1 189 ? 5.339 -18.142 6.305 1.00 82.50 189 VAL A N 1
ATOM 1477 C CA . VAL A 1 189 ? 5.115 -19.357 7.093 1.00 87.22 189 VAL A CA 1
ATOM 1478 C C . VAL A 1 189 ? 4.684 -19.020 8.521 1.00 85.00 189 VAL A C 1
ATOM 1479 O O . VAL A 1 189 ? 3.909 -19.773 9.125 1.00 87.64 189 VAL A O 1
ATOM 1483 N N . TRP A 1 190 ? 5.180 -17.912 9.084 1.00 80.49 190 TRP A N 1
ATOM 1484 C CA . TRP A 1 190 ? 4.656 -17.419 10.360 1.00 77.91 190 TRP A CA 1
ATOM 1485 C C . TRP A 1 190 ? 3.137 -17.290 10.301 1.00 76.70 190 TRP A C 1
ATOM 1486 O O . TRP A 1 190 ? 2.403 -17.931 11.071 1.00 78.91 190 TRP A O 1
ATOM 1497 N N . ILE A 1 191 ? 2.640 -16.521 9.331 1.00 73.82 191 ILE A N 1
ATOM 1498 C CA . ILE A 1 191 ? 1.200 -16.284 9.278 1.00 73.20 191 ILE A CA 1
ATOM 1499 C C . ILE A 1 191 ? 0.434 -17.525 8.801 1.00 78.30 191 ILE A C 1
ATOM 1500 O O . ILE A 1 191 ? -0.683 -17.781 9.254 1.00 78.45 191 ILE A O 1
ATOM 1505 N N . ARG A 1 192 ? 1.012 -18.329 7.910 1.00 81.10 192 ARG A N 1
ATOM 1506 C CA . ARG A 1 192 ? 0.350 -19.566 7.488 1.00 86.35 192 ARG A CA 1
ATOM 1507 C C . ARG A 1 192 ? 0.120 -20.491 8.682 1.00 89.82 192 ARG A C 1
ATOM 1508 O O . ARG A 1 192 ? -0.993 -21.000 8.900 1.00 91.96 192 ARG A O 1
ATOM 1516 N N . GLN A 1 193 ? 1.181 -20.711 9.462 1.00 90.65 193 GLN A N 1
ATOM 1517 C CA . GLN A 1 193 ? 1.130 -21.334 10.777 1.00 93.06 193 GLN A CA 1
ATOM 1518 C C . GLN A 1 193 ? -0.071 -20.861 11.605 1.00 90.66 193 GLN A C 1
ATOM 1519 O O . GLN A 1 193 ? -0.935 -21.662 12.006 1.00 94.09 193 GLN A O 1
ATOM 1525 N N . MET A 1 194 ? -0.143 -19.547 11.851 1.00 85.03 194 MET A N 1
ATOM 1526 C CA . MET A 1 194 ? -1.257 -19.001 12.630 1.00 82.77 194 MET A CA 1
ATOM 1527 C C . MET A 1 194 ? -2.614 -19.307 11.991 1.00 84.35 194 MET A C 1
ATOM 1528 O O . MET A 1 194 ? -3.612 -19.508 12.699 1.00 85.45 194 MET A O 1
ATOM 1533 N N . VAL A 1 195 ? -2.661 -19.355 10.655 1.00 84.81 195 VAL A N 1
ATOM 1534 C CA . VAL A 1 195 ? -3.906 -19.577 9.912 1.00 86.40 195 VAL A CA 1
ATOM 1535 C C . VAL A 1 195 ? -4.457 -20.974 10.179 1.00 92.41 195 VAL A C 1
ATOM 1536 O O . VAL A 1 195 ? -5.656 -21.156 10.446 1.00 93.79 195 VAL A O 1
ATOM 1540 N N . LYS A 1 196 ? -3.597 -21.988 10.057 1.00 96.47 196 LYS A N 1
ATOM 1541 C CA . LYS A 1 196 ? -4.023 -23.355 10.351 1.00 102.67 196 LYS A CA 1
ATOM 1542 C C . LYS A 1 196 ? -4.353 -23.546 11.825 1.00 103.31 196 LYS A C 1
ATOM 1543 O O . LYS A 1 196 ? -5.185 -24.399 12.155 1.00 107.56 196 LYS A O 1
ATOM 1549 N N . GLU A 1 197 ? -3.731 -22.761 12.715 1.00 99.39 197 GLU A N 1
ATOM 1550 C CA . GLU A 1 197 ? -4.190 -22.766 14.099 1.00 99.51 197 GLU A CA 1
ATOM 1551 C C . GLU A 1 197 ? -5.540 -22.090 14.253 1.00 97.19 197 GLU A C 1
ATOM 1552 O O . GLU A 1 197 ? -6.237 -22.340 15.243 1.00 98.76 197 GLU A O 1
ATOM 1558 N N . VAL A 1 198 ? -5.919 -21.219 13.313 1.00 93.73 198 VAL A N 1
ATOM 1559 C CA . VAL A 1 198 ? -7.251 -20.617 13.372 1.00 92.21 198 VAL A CA 1
ATOM 1560 C C . VAL A 1 198 ? -8.311 -21.608 12.914 1.00 97.33 198 VAL A C 1
ATOM 1561 O O . VAL A 1 198 ? -9.306 -21.830 13.609 1.00 99.22 198 VAL A O 1
ATOM 1565 N N . ARG A 1 199 ? -8.116 -22.219 11.740 1.00 99.94 199 ARG A N 1
ATOM 1566 C CA . ARG A 1 199 ? -9.136 -23.123 11.216 1.00 105.00 199 ARG A CA 1
ATOM 1567 C C . ARG A 1 199 ? -9.275 -24.391 12.055 1.00 110.62 199 ARG A C 1
ATOM 1568 O O . ARG A 1 199 ? -10.299 -25.077 11.961 1.00 114.89 199 ARG A O 1
ATOM 1576 N N . SER A 1 200 ? -8.282 -24.714 12.885 1.00 111.01 200 SER A N 1
ATOM 1577 C CA . SER A 1 200 ? -8.367 -25.863 13.777 1.00 116.36 200 SER A CA 1
ATOM 1578 C C . SER A 1 200 ? -8.613 -25.460 15.231 1.00 114.65 200 SER A C 1
ATOM 1579 O O . SER A 1 200 ? -8.410 -26.273 16.134 1.00 118.37 200 SER A O 1
ATOM 1582 N N . ASN A 1 201 ? -9.044 -24.222 15.476 1.00 109.38 201 ASN A N 1
ATOM 1583 C CA . ASN A 1 201 ? -9.528 -23.771 16.785 1.00 108.03 201 ASN A CA 1
ATOM 1584 C C . ASN A 1 201 ? -8.467 -23.808 17.881 1.00 107.42 201 ASN A C 1
ATOM 1585 O O . ASN A 1 201 ? -8.802 -23.762 19.063 1.00 108.29 201 ASN A O 1
ATOM 1590 N N . ARG A 1 202 ? -7.190 -23.896 17.530 1.00 106.67 202 ARG A N 1
ATOM 1591 C CA . ARG A 1 202 ? -6.139 -23.728 18.526 1.00 105.90 202 ARG A CA 1
ATOM 1592 C C . ARG A 1 202 ? -5.811 -22.255 18.781 1.00 99.68 202 ARG A C 1
ATOM 1593 O O . ARG A 1 202 ? -5.160 -21.938 19.783 1.00 98.81 202 ARG A O 1
ATOM 1601 N N . LEU A 1 203 ? -6.247 -21.354 17.898 1.00 95.67 203 LEU A N 1
ATOM 1602 C CA . LEU A 1 203 ? -6.108 -19.915 18.067 1.00 90.07 203 LEU A CA 1
ATOM 1603 C C . LEU A 1 203 ? -7.422 -19.266 17.657 1.00 88.33 203 LEU A C 1
ATOM 1604 O O . LEU A 1 203 ? -8.043 -19.693 16.679 1.00 92.94 203 LEU A O 1
ATOM 1609 N N . LEU A 1 204 ? -7.858 -18.251 18.409 1.00 85.59 204 LEU A N 1
ATOM 1610 C CA . LEU A 1 204 ? -9.187 -17.661 18.228 1.00 84.79 204 LEU A CA 1
ATOM 1611 C C . LEU A 1 204 ? -9.078 -16.149 18.131 1.00 79.58 204 LEU A C 1
ATOM 1612 O O . LEU A 1 204 ? -9.158 -15.443 19.144 1.00 80.55 204 LEU A O 1
ATOM 1617 N N . PRO A 1 205 ? -8.901 -15.617 16.927 1.00 76.81 205 PRO A N 1
ATOM 1618 C CA . PRO A 1 205 ? -8.845 -14.164 16.757 1.00 72.16 205 PRO A CA 1
ATOM 1619 C C . PRO A 1 205 ? -10.236 -13.553 16.680 1.00 72.16 205 PRO A C 1
ATOM 1620 O O . PRO A 1 205 ? -11.207 -14.188 16.272 1.00 76.67 205 PRO A O 1
ATOM 1624 N N . ASN A 1 206 ? -10.314 -12.290 17.077 1.00 69.06 206 ASN A N 1
ATOM 1625 C CA . ASN A 1 206 ? -11.595 -11.602 17.130 1.00 72.97 206 ASN A CA 1
ATOM 1626 C C . ASN A 1 206 ? -12.203 -11.425 15.741 1.00 68.94 206 ASN A C 1
ATOM 1627 O O . ASN A 1 206 ? -11.498 -11.330 14.733 1.00 66.87 206 ASN A O 1
ATOM 1632 N N . GLU A 1 207 ? -13.534 -11.378 15.704 1.00 74.43 207 GLU A N 1
ATOM 1633 C CA . GLU A 1 207 ? -14.239 -11.011 14.486 1.00 82.97 207 GLU A CA 1
ATOM 1634 C C . GLU A 1 207 ? -13.815 -9.609 14.052 1.00 74.23 207 GLU A C 1
ATOM 1635 O O . GLU A 1 207 ? -13.304 -8.810 14.844 1.00 65.61 207 GLU A O 1
ATOM 1641 N N . HIS A 1 208 ? -14.015 -9.323 12.771 1.00 74.88 208 HIS A N 1
ATOM 1642 C CA . HIS A 1 208 ? -13.607 -8.058 12.160 1.00 73.21 208 HIS A CA 1
ATOM 1643 C C . HIS A 1 208 ? -12.093 -7.819 12.240 1.00 70.20 208 HIS A C 1
ATOM 1644 O O . HIS A 1 208 ? -11.645 -6.671 12.174 1.00 69.14 208 HIS A O 1
ATOM 1651 N N . THR A 1 209 ? -11.288 -8.874 12.366 1.00 62.70 209 THR A N 1
ATOM 1652 C CA . THR A 1 209 ? -9.849 -8.794 12.162 1.00 56.78 209 THR A CA 1
ATOM 1653 C C . THR A 1 209 ? -9.444 -9.583 10.918 1.00 58.02 209 THR A C 1
ATOM 1654 O O . THR A 1 209 ? -10.115 -10.535 10.501 1.00 61.10 209 THR A O 1
ATOM 1658 N N . ALA A 1 210 ? -8.299 -9.193 10.355 1.00 55.04 210 ALA A N 1
ATOM 1659 C CA . ALA A 1 210 ? -7.871 -9.733 9.074 1.00 62.05 210 ALA A CA 1
ATOM 1660 C C . ALA A 1 210 ? -7.574 -11.227 9.163 1.00 67.66 210 ALA A C 1
ATOM 1661 O O . ALA A 1 210 ? -7.929 -11.990 8.261 1.00 65.17 210 ALA A O 1
ATOM 1663 N N . LEU A 1 211 ? -6.898 -11.667 10.226 1.00 65.53 211 LEU A N 1
ATOM 1664 C CA . LEU A 1 211 ? -6.569 -13.087 10.326 1.00 66.61 211 LEU A CA 1
ATOM 1665 C C . LEU A 1 211 ? -7.832 -13.933 10.450 1.00 69.60 211 LEU A C 1
ATOM 1666 O O . LEU A 1 211 ? -7.968 -14.978 9.795 1.00 72.89 211 LEU A O 1
ATOM 1671 N N . TYR A 1 212 ? -8.777 -13.484 11.268 1.00 67.98 212 TYR A N 1
ATOM 1672 C CA . TYR A 1 212 ? -10.031 -14.208 11.408 1.00 74.14 212 TYR A CA 1
ATOM 1673 C C . TYR A 1 212 ? -10.813 -14.189 10.102 1.00 80.34 212 TYR A C 1
ATOM 1674 O O . TYR A 1 212 ? -11.120 -15.241 9.524 1.00 84.41 212 TYR A O 1
ATOM 1683 N N . GLU A 1 213 ? -11.141 -12.993 9.616 1.00 70.30 213 GLU A N 1
ATOM 1684 C CA . GLU A 1 213 ? -12.019 -12.923 8.460 1.00 77.49 213 GLU A CA 1
ATOM 1685 C C . GLU A 1 213 ? -11.384 -13.485 7.191 1.00 76.12 213 GLU A C 1
ATOM 1686 O O . GLU A 1 213 ? -12.113 -14.007 6.345 1.00 76.36 213 GLU A O 1
ATOM 1692 N N . PHE A 1 214 ? -10.053 -13.456 7.077 1.00 71.32 214 PHE A N 1
ATOM 1693 C CA . PHE A 1 214 ? -9.372 -13.995 5.901 1.00 72.68 214 PHE A CA 1
ATOM 1694 C C . PHE A 1 214 ? -9.219 -15.515 5.979 1.00 79.31 214 PHE A C 1
ATOM 1695 O O . PHE A 1 214 ? -9.478 -16.219 4.999 1.00 80.92 214 PHE A O 1
ATOM 1703 N N . SER A 1 215 ? -8.792 -16.038 7.132 1.00 78.11 215 SER A N 1
ATOM 1704 C CA . SER A 1 215 ? -8.668 -17.489 7.288 1.00 84.02 215 SER A CA 1
ATOM 1705 C C . SER A 1 215 ? -10.002 -18.211 7.098 1.00 88.76 215 SER A C 1
ATOM 1706 O O . SER A 1 215 ? -10.024 -19.386 6.715 1.00 92.38 215 SER A O 1
ATOM 1709 N N . TRP A 1 216 ? -11.116 -17.539 7.378 1.00 86.43 216 TRP A N 1
ATOM 1710 C CA . TRP A 1 216 ? -12.445 -18.113 7.224 1.00 90.65 216 TRP A CA 1
ATOM 1711 C C . TRP A 1 216 ? -13.092 -17.780 5.882 1.00 91.30 216 TRP A C 1
ATOM 1712 O O . TRP A 1 216 ? -14.164 -18.321 5.584 1.00 95.38 216 TRP A O 1
ATOM 1723 N N . HIS A 1 217 ? -12.468 -16.920 5.067 1.00 87.71 217 HIS A N 1
ATOM 1724 C CA . HIS A 1 217 ? -13.126 -16.393 3.876 1.00 87.85 217 HIS A CA 1
ATOM 1725 C C . HIS A 1 217 ? -13.562 -17.512 2.943 1.00 93.43 217 HIS A C 1
ATOM 1726 O O . HIS A 1 217 ? -12.811 -18.456 2.676 1.00 95.91 217 HIS A O 1
ATOM 1733 N N . ARG A 1 218 ? -14.789 -17.388 2.445 1.00 95.69 218 ARG A N 1
ATOM 1734 C CA . ARG A 1 218 ? -15.334 -18.260 1.414 1.00 100.97 218 ARG A CA 1
ATOM 1735 C C . ARG A 1 218 ? -15.293 -17.524 0.083 1.00 99.61 218 ARG A C 1
ATOM 1736 O O . ARG A 1 218 ? -15.940 -16.481 -0.059 1.00 97.36 218 ARG A O 1
ATOM 1744 N N . ASP A 1 219 ? -14.561 -18.063 -0.892 1.00 101.31 219 ASP A N 1
ATOM 1745 C CA . ASP A 1 219 ? -14.603 -17.456 -2.215 1.00 100.79 219 ASP A CA 1
ATOM 1746 C C . ASP A 1 219 ? -15.968 -17.709 -2.869 1.00 105.31 219 ASP A C 1
ATOM 1747 O O . ASP A 1 219 ? -16.856 -18.347 -2.293 1.00 108.80 219 ASP A O 1
ATOM 1752 N N . GLU A 1 220 ? -16.126 -17.210 -4.101 1.00 105.54 220 GLU A N 1
ATOM 1753 C CA . GLU A 1 220 ? -17.429 -17.236 -4.762 1.00 109.47 220 GLU A CA 1
ATOM 1754 C C . GLU A 1 220 ? -17.929 -18.649 -5.071 1.00 116.32 220 GLU A C 1
ATOM 1755 O O . GLU A 1 220 ? -19.105 -18.809 -5.412 1.00 120.26 220 GLU A O 1
ATOM 1761 N N . SER A 1 221 ? -17.070 -19.666 -4.990 1.00 118.17 221 SER A N 1
ATOM 1762 C CA . SER A 1 221 ? -17.521 -21.052 -4.984 1.00 124.72 221 SER A CA 1
ATOM 1763 C C . SER A 1 221 ? -18.260 -21.406 -3.695 1.00 125.90 221 SER A C 1
ATOM 1764 O O . SER A 1 221 ? -19.122 -22.296 -3.709 1.00 131.64 221 SER A O 1
ATOM 1767 N N . GLY A 1 222 ? -17.955 -20.715 -2.599 1.00 120.85 222 GLY A N 1
ATOM 1768 C CA . GLY A 1 222 ? -18.334 -21.154 -1.271 1.00 121.74 222 GLY A CA 1
ATOM 1769 C C . GLY A 1 222 ? -17.245 -21.892 -0.523 1.00 121.42 222 GLY A C 1
ATOM 1770 O O . GLY A 1 222 ? -17.555 -22.628 0.420 1.00 124.06 222 GLY A O 1
ATOM 1771 N N . GLU A 1 223 ? -15.985 -21.711 -0.915 1.00 118.54 223 GLU A N 1
ATOM 1772 C CA . GLU A 1 223 ? -14.853 -22.514 -0.470 1.00 119.22 223 GLU A CA 1
ATOM 1773 C C . GLU A 1 223 ? -13.777 -21.645 0.179 1.00 112.85 223 GLU A C 1
ATOM 1774 O O . GLU A 1 223 ? -13.450 -20.556 -0.318 1.00 108.36 223 GLU A O 1
ATOM 1780 N N . LEU A 1 224 ? -13.218 -22.153 1.281 1.00 112.86 224 LEU A N 1
ATOM 1781 C CA . LEU A 1 224 ? -12.074 -21.528 1.934 1.00 107.75 224 LEU A CA 1
ATOM 1782 C C . LEU A 1 224 ? -10.888 -21.412 0.976 1.00 106.54 224 LEU A C 1
ATOM 1783 O O . LEU A 1 224 ? -10.738 -22.198 0.038 1.00 110.72 224 LEU A O 1
ATOM 1788 N N . LEU A 1 225 ? -10.016 -20.424 1.242 1.00 100.99 225 LEU A N 1
ATOM 1789 C CA . LEU A 1 225 ? -8.811 -20.204 0.451 1.00 99.44 225 LEU A CA 1
ATOM 1790 C C . LEU A 1 225 ? -7.632 -21.014 0.998 1.00 101.01 225 LEU A C 1
ATOM 1791 O O . LEU A 1 225 ? -7.573 -21.302 2.200 1.00 101.00 225 LEU A O 1
ATOM 1796 N N . PRO A 1 226 ? -6.668 -21.393 0.122 1.00 102.66 226 PRO A N 1
ATOM 1797 C CA . PRO A 1 226 ? -5.448 -22.066 0.598 1.00 104.15 226 PRO A CA 1
ATOM 1798 C C . PRO A 1 226 ? -4.730 -21.310 1.699 1.00 99.28 226 PRO A C 1
ATOM 1799 O O . PRO A 1 226 ? -4.853 -20.086 1.809 1.00 94.03 226 PRO A O 1
ATOM 1803 N N . GLU A 1 227 ? -3.945 -22.034 2.498 1.00 105.72 227 GLU A N 1
ATOM 1804 C CA . GLU A 1 227 ? -3.311 -21.423 3.662 1.00 101.80 227 GLU A CA 1
ATOM 1805 C C . GLU A 1 227 ? -2.255 -20.407 3.253 1.00 96.52 227 GLU A C 1
ATOM 1806 O O . GLU A 1 227 ? -2.123 -19.347 3.883 1.00 91.33 227 GLU A O 1
ATOM 1812 N N . GLU A 1 228 ? -1.488 -20.716 2.210 1.00 98.03 228 GLU A N 1
ATOM 1813 C CA . GLU A 1 228 ? -0.454 -19.793 1.754 1.00 93.47 228 GLU A CA 1
ATOM 1814 C C . GLU A 1 228 ? -1.062 -18.525 1.163 1.00 88.27 228 GLU A C 1
ATOM 1815 O O . GLU A 1 228 ? -0.534 -17.421 1.356 1.00 83.13 228 GLU A O 1
ATOM 1821 N N . VAL A 1 229 ? -2.180 -18.659 0.451 1.00 89.85 229 VAL A N 1
ATOM 1822 C CA . VAL A 1 229 ? -2.857 -17.484 -0.085 1.00 85.52 229 VAL A CA 1
ATOM 1823 C C . VAL A 1 229 ? -3.367 -16.605 1.051 1.00 81.58 229 VAL A C 1
ATOM 1824 O O . VAL A 1 229 ? -3.223 -15.377 1.011 1.00 82.05 229 VAL A O 1
ATOM 1828 N N . VAL A 1 230 ? -3.933 -17.218 2.097 1.00 84.01 230 VAL A N 1
ATOM 1829 C CA . VAL A 1 230 ? -4.378 -16.457 3.270 1.00 81.63 230 VAL A CA 1
ATOM 1830 C C . VAL A 1 230 ? -3.198 -15.729 3.917 1.00 76.63 230 VAL A C 1
ATOM 1831 O O . VAL A 1 230 ? -3.295 -14.550 4.294 1.00 72.02 230 VAL A O 1
ATOM 1835 N N . ALA A 1 231 ? -2.060 -16.423 4.043 1.00 78.66 231 ALA A N 1
ATOM 1836 C CA . ALA A 1 231 ? -0.857 -15.777 4.558 1.00 75.31 231 ALA A CA 1
ATOM 1837 C C . ALA A 1 231 ? -0.485 -14.563 3.715 1.00 70.85 231 ALA A C 1
ATOM 1838 O O . ALA A 1 231 ? -0.088 -13.517 4.245 1.00 66.43 231 ALA A O 1
ATOM 1840 N N . VAL A 1 232 ? -0.631 -14.678 2.395 1.00 76.50 232 VAL A N 1
ATOM 1841 C CA . VAL A 1 232 ? -0.324 -13.557 1.511 1.00 75.03 232 VAL A CA 1
ATOM 1842 C C . VAL A 1 232 ? -1.276 -12.394 1.760 1.00 63.87 232 VAL A C 1
ATOM 1843 O O . VAL A 1 232 ? -0.865 -11.227 1.739 1.00 59.68 232 VAL A O 1
ATOM 1847 N N . GLU A 1 233 ? -2.565 -12.690 1.969 1.00 65.65 233 GLU A N 1
ATOM 1848 C CA . GLU A 1 233 ? -3.558 -11.622 2.051 1.00 62.75 233 GLU A CA 1
ATOM 1849 C C . GLU A 1 233 ? -3.445 -10.868 3.360 1.00 71.41 233 GLU A C 1
ATOM 1850 O O . GLU A 1 233 ? -3.691 -9.657 3.399 1.00 68.09 233 GLU A O 1
ATOM 1856 N N . VAL A 1 234 ? -3.092 -11.582 4.432 1.00 61.39 234 VAL A N 1
ATOM 1857 C CA . VAL A 1 234 ? -2.728 -10.948 5.690 1.00 58.64 234 VAL A CA 1
ATOM 1858 C C . VAL A 1 234 ? -1.463 -10.102 5.525 1.00 55.21 234 VAL A C 1
ATOM 1859 O O . VAL A 1 234 ? -1.389 -8.961 6.004 1.00 51.64 234 VAL A O 1
ATOM 1863 N N . LEU A 1 235 ? -0.443 -10.648 4.855 1.00 56.56 235 LEU A N 1
ATOM 1864 C CA . LEU A 1 235 ? 0.778 -9.867 4.633 1.00 58.61 235 LEU A CA 1
ATOM 1865 C C . LEU A 1 235 ? 0.513 -8.598 3.822 1.00 57.16 235 LEU A C 1
ATOM 1866 O O . LEU A 1 235 ? 1.201 -7.585 4.003 1.00 53.18 235 LEU A O 1
ATOM 1871 N N . ASN A 1 236 ? -0.482 -8.627 2.942 1.00 56.15 236 ASN A N 1
ATOM 1872 C CA . ASN A 1 236 ? -0.931 -7.440 2.235 1.00 49.78 236 ASN A CA 1
ATOM 1873 C C . ASN A 1 236 ? -1.764 -6.512 3.104 1.00 51.17 236 ASN A C 1
ATOM 1874 O O . ASN A 1 236 ? -2.397 -5.587 2.575 1.00 45.48 236 ASN A O 1
ATOM 1879 N N . ILE A 1 237 ? -1.809 -6.733 4.417 1.00 46.78 237 ILE A N 1
ATOM 1880 C CA . ILE A 1 237 ? -2.228 -5.703 5.352 1.00 43.58 237 ILE A CA 1
ATOM 1881 C C . ILE A 1 237 ? -1.113 -5.338 6.318 1.00 41.80 237 ILE A C 1
ATOM 1882 O O . ILE A 1 237 ? -0.872 -4.151 6.573 1.00 38.92 237 ILE A O 1
ATOM 1887 N N . LEU A 1 238 ? -0.390 -6.333 6.828 1.00 43.82 238 LEU A N 1
ATOM 1888 C CA . LEU A 1 238 ? 0.711 -6.037 7.734 1.00 42.59 238 LEU A CA 1
ATOM 1889 C C . LEU A 1 238 ? 1.765 -5.166 7.058 1.00 40.14 238 LEU A C 1
ATOM 1890 O O . LEU A 1 238 ? 2.145 -4.116 7.589 1.00 37.74 238 LEU A O 1
ATOM 1895 N N . ARG A 1 239 ? 2.238 -5.583 5.881 1.00 41.10 239 ARG A N 1
ATOM 1896 C CA . ARG A 1 239 ? 3.361 -4.920 5.212 1.00 40.57 239 ARG A CA 1
ATOM 1897 C C . ARG A 1 239 ? 3.105 -3.456 4.863 1.00 36.27 239 ARG A C 1
ATOM 1898 O O . ARG A 1 239 ? 3.939 -2.600 5.225 1.00 37.09 239 ARG A O 1
ATOM 1906 N N . PRO A 1 240 ? 2.010 -3.089 4.181 1.00 35.69 240 PRO A N 1
ATOM 1907 C CA . PRO A 1 240 ? 1.870 -1.684 3.783 1.00 36.46 240 PRO A CA 1
ATOM 1908 C C . PRO A 1 240 ? 1.515 -0.767 4.955 1.00 38.25 240 PRO A C 1
ATOM 1909 O O . PRO A 1 240 ? 1.869 0.424 4.926 1.00 40.84 240 PRO A O 1
ATOM 1913 N N . THR A 1 241 ? 0.857 -1.290 5.996 1.00 35.63 241 THR A N 1
ATOM 1914 C CA . THR A 1 241 ? 0.627 -0.500 7.206 1.00 38.63 241 THR A CA 1
ATOM 1915 C C . THR A 1 241 ? 1.942 -0.045 7.826 1.00 29.84 241 THR A C 1
ATOM 1916 O O . THR A 1 241 ? 2.093 1.119 8.193 1.00 43.39 241 THR A O 1
ATOM 1920 N N . VAL A 1 242 ? 2.917 -0.941 7.919 1.00 35.01 242 VAL A N 1
ATOM 1921 C CA . VAL A 1 242 ? 4.241 -0.536 8.374 1.00 30.69 242 VAL A CA 1
ATOM 1922 C C . VAL A 1 242 ? 4.882 0.421 7.380 1.00 36.62 242 VAL A C 1
ATOM 1923 O O . VAL A 1 242 ? 5.576 1.369 7.773 1.00 40.24 242 VAL A O 1
ATOM 1927 N N . ALA A 1 243 ? 4.668 0.191 6.071 1.00 31.60 243 ALA A N 1
ATOM 1928 C CA . ALA A 1 243 ? 5.185 1.122 5.071 1.00 27.49 243 ALA A CA 1
ATOM 1929 C C . ALA A 1 243 ? 4.666 2.548 5.264 1.00 31.01 243 ALA A C 1
ATOM 1930 O O . ALA A 1 243 ? 5.333 3.490 4.829 1.00 29.79 243 ALA A O 1
ATOM 1932 N N . ILE A 1 244 ? 3.516 2.736 5.929 1.00 28.80 244 ILE A N 1
ATOM 1933 C CA . ILE A 1 244 ? 3.025 4.086 6.248 1.00 26.15 244 ILE A CA 1
ATOM 1934 C C . ILE A 1 244 ? 4.090 4.916 6.978 1.00 23.10 244 ILE A C 1
ATOM 1935 O O . ILE A 1 244 ? 4.073 6.146 6.911 1.00 36.41 244 ILE A O 1
ATOM 1940 N N . SER A 1 245 ? 5.079 4.257 7.589 1.00 23.69 245 SER A N 1
ATOM 1941 C CA . SER A 1 245 ? 6.189 4.970 8.246 1.00 26.65 245 SER A CA 1
ATOM 1942 C C . SER A 1 245 ? 6.877 5.978 7.318 1.00 26.94 245 SER A C 1
ATOM 1943 O O . SER A 1 245 ? 7.330 7.049 7.771 1.00 28.99 245 SER A O 1
ATOM 1946 N N . VAL A 1 246 ? 6.960 5.654 6.018 1.00 24.84 246 VAL A N 1
ATOM 1947 C CA . VAL A 1 246 ? 7.550 6.566 5.037 1.00 23.15 246 VAL A CA 1
ATOM 1948 C C . VAL A 1 246 ? 6.760 7.865 4.975 1.00 22.99 246 VAL A C 1
ATOM 1949 O O . VAL A 1 246 ? 7.322 8.971 5.029 1.00 26.29 246 VAL A O 1
ATOM 1953 N N . TYR A 1 247 ? 5.439 7.748 4.864 1.00 24.89 247 TYR A N 1
ATOM 1954 C CA . TYR A 1 247 ? 4.582 8.930 4.922 1.00 20.62 247 TYR A CA 1
ATOM 1955 C C . TYR A 1 247 ? 4.624 9.623 6.283 1.00 20.47 247 TYR A C 1
ATOM 1956 O O . TYR A 1 247 ? 4.450 10.838 6.341 1.00 23.50 247 TYR A O 1
ATOM 1965 N N . VAL A 1 248 ? 4.860 8.889 7.384 1.00 21.22 248 VAL A N 1
ATOM 1966 C CA . VAL A 1 248 ? 5.049 9.554 8.679 1.00 23.45 248 VAL A CA 1
ATOM 1967 C C . VAL A 1 248 ? 6.227 10.510 8.601 1.00 20.57 248 VAL A C 1
ATOM 1968 O O . VAL A 1 248 ? 6.113 11.706 8.893 1.00 22.59 248 VAL A O 1
ATOM 1972 N N . LEU A 1 249 ? 7.358 9.999 8.142 1.00 20.61 249 LEU A N 1
ATOM 1973 C CA . LEU A 1 249 ? 8.524 10.835 7.924 1.00 21.35 249 LEU A CA 1
ATOM 1974 C C . LEU A 1 249 ? 8.193 12.053 7.079 1.00 31.49 249 LEU A C 1
ATOM 1975 O O . LEU A 1 249 ? 8.533 13.184 7.450 1.00 30.95 249 LEU A O 1
ATOM 1980 N N . PHE A 1 250 ? 7.540 11.846 5.920 1.00 27.94 250 PHE A N 1
ATOM 1981 C CA . PHE A 1 250 ? 7.242 12.993 5.060 1.00 22.95 250 PHE A CA 1
ATOM 1982 C C . PHE A 1 250 ? 6.272 13.978 5.720 1.00 27.23 250 PHE A C 1
ATOM 1983 O O . PHE A 1 250 ? 6.336 15.178 5.439 1.00 21.47 250 PHE A O 1
ATOM 1991 N N . THR A 1 251 ? 5.358 13.493 6.564 1.00 20.81 251 THR A N 1
ATOM 1992 C CA . THR A 1 251 ? 4.376 14.362 7.196 1.00 21.53 251 THR A CA 1
ATOM 1993 C C . THR A 1 251 ? 5.022 15.228 8.285 1.00 27.65 251 THR A C 1
ATOM 1994 O O . THR A 1 251 ? 4.762 16.434 8.376 1.00 26.77 251 THR A O 1
ATOM 1998 N N . VAL A 1 252 ? 5.876 14.635 9.113 1.00 21.80 252 VAL A N 1
ATOM 1999 C CA . VAL A 1 252 ? 6.595 15.458 10.081 1.00 30.17 252 VAL A CA 1
ATOM 2000 C C . VAL A 1 252 ? 7.581 16.385 9.369 1.00 23.13 252 VAL A C 1
ATOM 2001 O O . VAL A 1 252 ? 7.742 17.556 9.748 1.00 28.85 252 VAL A O 1
ATOM 2005 N N . LEU A 1 253 ? 8.250 15.885 8.320 1.00 22.49 253 LEU A N 1
ATOM 2006 C CA . LEU A 1 253 ? 9.097 16.764 7.512 1.00 23.12 253 LEU A CA 1
ATOM 2007 C C . LEU A 1 253 ? 8.303 17.938 6.950 1.00 24.34 253 LEU A C 1
ATOM 2008 O O . LEU A 1 253 ? 8.773 19.077 6.970 1.00 26.17 253 LEU A O 1
ATOM 2013 N N . ALA A 1 254 ? 7.095 17.686 6.449 1.00 25.15 254 ALA A N 1
ATOM 2014 C CA . ALA A 1 254 ? 6.278 18.783 5.944 1.00 24.87 254 ALA A CA 1
ATOM 2015 C C . ALA A 1 254 ? 5.967 19.785 7.043 1.00 28.40 254 ALA A C 1
ATOM 2016 O O . ALA A 1 254 ? 5.976 21.002 6.806 1.00 38.33 254 ALA A O 1
ATOM 2018 N N . LEU A 1 255 ? 5.654 19.288 8.249 1.00 39.68 255 LEU A N 1
ATOM 2019 C CA . LEU A 1 255 ? 5.426 20.187 9.375 1.00 30.05 255 LEU A CA 1
ATOM 2020 C C . LEU A 1 255 ? 6.635 21.086 9.599 1.00 28.84 255 LEU A C 1
ATOM 2021 O O . LEU A 1 255 ? 6.485 22.291 9.830 1.00 31.37 255 LEU A O 1
ATOM 2026 N N . HIS A 1 256 ? 7.845 20.533 9.509 1.00 27.95 256 HIS A N 1
ATOM 2027 C CA . HIS A 1 256 ? 9.031 21.336 9.820 1.00 29.43 256 HIS A CA 1
ATOM 2028 C C . HIS A 1 256 ? 9.460 22.229 8.661 1.00 30.52 256 HIS A C 1
ATOM 2029 O O . HIS A 1 256 ? 9.991 23.326 8.874 1.00 33.84 256 HIS A O 1
ATOM 2036 N N . GLN A 1 257 ? 9.259 21.748 7.435 1.00 29.30 257 GLN A N 1
ATOM 2037 C CA . GLN A 1 257 ? 9.734 22.349 6.202 1.00 30.06 257 GLN A CA 1
ATOM 2038 C C . GLN A 1 257 ? 8.856 23.521 5.785 1.00 32.17 257 GLN A C 1
ATOM 2039 O O . GLN A 1 257 ? 9.356 24.482 5.183 1.00 43.17 257 GLN A O 1
ATOM 2045 N N . PHE A 1 258 ? 7.572 23.488 6.143 1.00 36.91 258 PHE A N 1
ATOM 2046 C CA . PHE A 1 258 ? 6.605 24.523 5.765 1.00 34.23 258 PHE A CA 1
ATOM 2047 C C . PHE A 1 258 ? 5.915 25.117 6.997 1.00 41.18 258 PHE A C 1
ATOM 2048 O O . PHE A 1 258 ? 4.708 24.940 7.188 1.00 45.20 258 PHE A O 1
ATOM 2056 N N . PRO A 1 259 ? 6.645 25.885 7.821 1.00 42.89 259 PRO A N 1
ATOM 2057 C CA . PRO A 1 259 ? 6.053 26.428 9.068 1.00 47.58 259 PRO A CA 1
ATOM 2058 C C . PRO A 1 259 ? 4.732 27.165 8.887 1.00 45.05 259 PRO A C 1
ATOM 2059 O O . PRO A 1 259 ? 3.861 27.083 9.761 1.00 50.67 259 PRO A O 1
ATOM 2063 N N . ASP A 1 260 ? 4.548 27.864 7.768 1.00 50.14 260 ASP A N 1
ATOM 2064 C CA . ASP A 1 260 ? 3.328 28.638 7.564 1.00 50.54 260 ASP A CA 1
ATOM 2065 C C . ASP A 1 260 ? 2.113 27.736 7.407 1.00 50.18 260 ASP A C 1
ATOM 2066 O O . ASP A 1 260 ? 1.051 28.022 7.972 1.00 55.98 260 ASP A O 1
ATOM 2071 N N . VAL A 1 261 ? 2.233 26.642 6.645 1.00 52.80 261 VAL A N 1
ATOM 2072 C CA . VAL A 1 261 ? 1.081 25.752 6.538 1.00 54.87 261 VAL A CA 1
ATOM 2073 C C . VAL A 1 261 ? 0.837 25.055 7.868 1.00 48.56 261 VAL A C 1
ATOM 2074 O O . VAL A 1 261 ? -0.310 24.797 8.238 1.00 45.19 261 VAL A O 1
ATOM 2078 N N . LYS A 1 262 ? 1.905 24.740 8.605 1.00 38.06 262 LYS A N 1
ATOM 2079 C CA . LYS A 1 262 ? 1.728 24.131 9.915 1.00 47.99 262 LYS A CA 1
ATOM 2080 C C . LYS A 1 262 ? 0.881 25.027 10.801 1.00 48.03 262 LYS A C 1
ATOM 2081 O O . LYS A 1 262 ? -0.067 24.565 11.450 1.00 47.83 262 LYS A O 1
ATOM 2087 N N . GLU A 1 263 ? 1.188 26.330 10.795 1.00 42.09 263 GLU A N 1
ATOM 2088 C CA . GLU A 1 263 ? 0.379 27.280 11.538 1.00 50.79 263 GLU A CA 1
ATOM 2089 C C . GLU A 1 263 ? -1.050 27.356 11.005 1.00 54.32 263 GLU A C 1
ATOM 2090 O O . GLU A 1 263 ? -1.988 27.493 11.797 1.00 67.81 263 GLU A O 1
ATOM 2096 N N . GLN A 1 264 ? -1.254 27.225 9.689 1.00 46.31 264 GLN A N 1
ATOM 2097 C CA . GLN A 1 264 ? -2.632 27.160 9.189 1.00 54.78 264 GLN A CA 1
ATOM 2098 C C . GLN A 1 264 ? -3.356 25.901 9.653 1.00 58.07 264 GLN A C 1
ATOM 2099 O O . GLN A 1 264 ? -4.590 25.908 9.775 1.00 60.10 264 GLN A O 1
ATOM 2105 N N . VAL A 1 265 ? -2.621 24.799 9.854 1.00 52.39 265 VAL A N 1
ATOM 2106 C CA . VAL A 1 265 ? -3.228 23.590 10.394 1.00 50.42 265 VAL A CA 1
ATOM 2107 C C . VAL A 1 265 ? -3.647 23.829 11.832 1.00 53.42 265 VAL A C 1
ATOM 2108 O O . VAL A 1 265 ? -4.776 23.518 12.221 1.00 53.59 265 VAL A O 1
ATOM 2112 N N . GLU A 1 266 ? -2.751 24.414 12.634 1.00 55.37 266 GLU A N 1
ATOM 2113 C CA . GLU A 1 266 ? -3.045 24.658 14.041 1.00 56.74 266 GLU A CA 1
ATOM 2114 C C . GLU A 1 266 ? -4.164 25.674 14.229 1.00 59.60 266 GLU A C 1
ATOM 2115 O O . GLU A 1 266 ? -4.890 25.596 15.221 1.00 65.50 266 GLU A O 1
ATOM 2121 N N . ARG A 1 267 ? -4.335 26.621 13.304 1.00 69.38 267 ARG A N 1
ATOM 2122 C CA . ARG A 1 267 ? -5.456 27.551 13.414 1.00 64.57 267 ARG A CA 1
ATOM 2123 C C . ARG A 1 267 ? -6.760 26.983 12.865 1.00 66.33 267 ARG A C 1
ATOM 2124 O O . ARG A 1 267 ? -7.807 27.625 13.012 1.00 74.11 267 ARG A O 1
ATOM 2132 N N . GLY A 1 268 ? -6.728 25.813 12.234 1.00 63.98 268 GLY A N 1
ATOM 2133 C CA . GLY A 1 268 ? -7.912 25.248 11.624 1.00 58.52 268 GLY A CA 1
ATOM 2134 C C . GLY A 1 268 ? -8.246 25.785 10.252 1.00 59.85 268 GLY A C 1
ATOM 2135 O O . GLY A 1 268 ? -9.292 25.418 9.706 1.00 62.76 268 GLY A O 1
ATOM 2136 N N . GLU A 1 269 ? -7.396 26.645 9.682 1.00 63.52 269 GLU A N 1
ATOM 2137 C CA . GLU A 1 269 ? -7.616 27.137 8.327 1.00 63.39 269 GLU A CA 1
ATOM 2138 C C . GLU A 1 269 ? -7.564 25.999 7.308 1.00 56.01 269 GLU A C 1
ATOM 2139 O O . GLU A 1 269 ? -8.367 25.966 6.365 1.00 53.62 269 GLU A O 1
ATOM 2145 N N . VAL A 1 270 ? -6.641 25.052 7.482 1.00 57.26 270 VAL A N 1
ATOM 2146 C CA . VAL A 1 270 ? -6.617 23.829 6.681 1.00 57.22 270 VAL A CA 1
ATOM 2147 C C . VAL A 1 270 ? -6.758 22.630 7.605 1.00 51.46 270 VAL A C 1
ATOM 2148 O O . VAL A 1 270 ? -6.120 22.557 8.662 1.00 54.48 270 VAL A O 1
ATOM 2152 N N . SER A 1 271 ? -7.607 21.695 7.201 1.00 50.28 271 SER A N 1
ATOM 2153 C CA . SER A 1 271 ? -7.863 20.501 7.970 1.00 41.97 271 SER A CA 1
ATOM 2154 C C . SER A 1 271 ? -6.665 19.570 7.913 1.00 39.27 271 SER A C 1
ATOM 2155 O O . SER A 1 271 ? -5.769 19.719 7.083 1.00 36.26 271 SER A O 1
ATOM 2158 N N . LYS A 1 272 ? -6.670 18.592 8.822 1.00 36.27 272 LYS A N 1
ATOM 2159 C CA . LYS A 1 272 ? -5.639 17.566 8.827 1.00 34.39 272 LYS A CA 1
ATOM 2160 C C . LYS A 1 272 ? -5.723 16.702 7.580 1.00 36.61 272 LYS A C 1
ATOM 2161 O O . LYS A 1 272 ? -4.695 16.372 6.982 1.00 42.23 272 LYS A O 1
ATOM 2167 N N . THR A 1 273 ? -6.941 16.327 7.177 1.00 37.75 273 THR A N 1
ATOM 2168 C CA . THR A 1 273 ? -7.123 15.522 5.974 1.00 36.33 273 THR A CA 1
ATOM 2169 C C . THR A 1 273 ? -6.493 16.186 4.761 1.00 37.37 273 THR A C 1
ATOM 2170 O O . THR A 1 273 ? -5.840 15.524 3.955 1.00 33.85 273 THR A O 1
ATOM 2174 N N . GLU A 1 274 ? -6.658 17.499 4.628 1.00 41.75 274 GLU A N 1
ATOM 2175 C CA . GLU A 1 274 ? -6.142 18.175 3.444 1.00 38.13 274 GLU A CA 1
ATOM 2176 C C . GLU A 1 274 ? -4.624 18.260 3.472 1.00 36.14 274 GLU A C 1
ATOM 2177 O O . GLU A 1 274 ? -3.966 18.078 2.436 1.00 37.00 274 GLU A O 1
ATOM 2183 N N . PHE A 1 275 ? -4.050 18.530 4.650 1.00 32.96 275 PHE A N 1
ATOM 2184 C CA . PHE A 1 275 ? -2.601 18.459 4.807 1.00 30.51 275 PHE A CA 1
ATOM 2185 C C . PHE A 1 275 ? -2.080 17.084 4.406 1.00 28.35 275 PHE A C 1
ATOM 2186 O O . PHE A 1 275 ? -1.032 16.970 3.769 1.00 27.26 275 PHE A O 1
ATOM 2194 N N . VAL A 1 276 ? -2.792 16.026 4.798 1.00 29.14 276 VAL A N 1
ATOM 2195 C CA . VAL A 1 276 ? -2.390 14.671 4.443 1.00 26.53 276 VAL A CA 1
ATOM 2196 C C . VAL A 1 276 ? -2.456 14.465 2.938 1.00 28.29 276 VAL A C 1
ATOM 2197 O O . VAL A 1 276 ? -1.561 13.852 2.346 1.00 30.21 276 VAL A O 1
ATOM 2201 N N . GLN A 1 277 ? -3.552 14.892 2.314 1.00 30.34 277 GLN A N 1
ATOM 2202 C CA . GLN A 1 277 ? -3.670 14.751 0.869 1.00 32.22 277 GLN A CA 1
ATOM 2203 C C . GLN A 1 277 ? -2.487 15.408 0.180 1.00 28.66 277 GLN A C 1
ATOM 2204 O O . GLN A 1 277 ? -1.818 14.790 -0.653 1.00 28.20 277 GLN A O 1
ATOM 2210 N N . GLU A 1 278 ? -2.149 16.620 0.598 1.00 29.16 278 GLU A N 1
ATOM 2211 C CA . GLU A 1 278 ? -1.037 17.307 -0.040 1.00 31.98 278 GLU A CA 1
ATOM 2212 C C . GLU A 1 278 ? 0.305 16.657 0.282 1.00 30.22 278 GLU A C 1
ATOM 2213 O O . GLU A 1 278 ? 1.243 16.765 -0.513 1.00 36.74 278 GLU A O 1
ATOM 2219 N N . VAL A 1 279 ? 0.426 15.968 1.421 1.00 29.29 279 VAL A N 1
ATOM 2220 C CA . VAL A 1 279 ? 1.624 15.159 1.634 1.00 27.29 279 VAL A CA 1
ATOM 2221 C C . VAL A 1 279 ? 1.676 14.020 0.620 1.00 29.88 279 VAL A C 1
ATOM 2222 O O . VAL A 1 279 ? 2.699 13.792 -0.023 1.00 38.76 279 VAL A O 1
ATOM 2226 N N . ARG A 1 280 ? 0.569 13.306 0.440 1.00 24.06 280 ARG A N 1
ATOM 2227 C CA . ARG A 1 280 ? 0.562 12.205 -0.510 1.00 27.39 280 ARG A CA 1
ATOM 2228 C C . ARG A 1 280 ? 0.750 12.676 -1.952 1.00 27.94 280 ARG A C 1
ATOM 2229 O O . ARG A 1 280 ? 1.281 11.920 -2.761 1.00 24.84 280 ARG A O 1
ATOM 2237 N N . ARG A 1 281 ? 0.354 13.900 -2.278 1.00 27.15 281 ARG A N 1
ATOM 2238 C CA . ARG A 1 281 ? 0.577 14.402 -3.627 1.00 33.14 281 ARG A CA 1
ATOM 2239 C C . ARG A 1 281 ? 2.001 14.913 -3.809 1.00 37.19 281 ARG A C 1
ATOM 2240 O O . ARG A 1 281 ? 2.598 14.732 -4.874 1.00 39.47 281 ARG A O 1
ATOM 2248 N N . PHE A 1 282 ? 2.569 15.528 -2.774 1.00 28.27 282 PHE A N 1
ATOM 2249 C CA . PHE A 1 282 ? 3.790 16.294 -2.959 1.00 31.02 282 PHE A CA 1
ATOM 2250 C C . PHE A 1 282 ? 5.028 15.414 -3.004 1.00 30.57 282 PHE A C 1
ATOM 2251 O O . PHE A 1 282 ? 5.898 15.624 -3.854 1.00 33.79 282 PHE A O 1
ATOM 2259 N N . TYR A 1 283 ? 5.098 14.412 -2.144 1.00 26.81 283 TYR A N 1
ATOM 2260 C CA . TYR A 1 283 ? 6.256 13.557 -1.897 1.00 21.92 283 TYR A CA 1
ATOM 2261 C C . TYR A 1 283 ? 6.133 12.230 -2.629 1.00 27.63 283 TYR A C 1
ATOM 2262 O O . TYR A 1 283 ? 5.078 11.601 -2.607 1.00 32.51 283 TYR A O 1
ATOM 2271 N N . PRO A 1 284 ? 7.229 11.778 -3.222 1.00 27.23 284 PRO A N 1
ATOM 2272 C CA . PRO A 1 284 ? 7.216 10.517 -3.972 1.00 22.42 284 PRO A CA 1
ATOM 2273 C C . PRO A 1 284 ? 7.194 9.292 -3.081 1.00 26.42 284 PRO A C 1
ATOM 2274 O O . PRO A 1 284 ? 7.887 9.250 -2.067 1.00 36.31 284 PRO A O 1
ATOM 2278 N N . PHE A 1 285 ? 6.398 8.296 -3.484 1.00 22.78 285 PHE A N 1
ATOM 2279 C CA . PHE A 1 285 ? 6.407 7.017 -2.791 1.00 27.92 285 PHE A CA 1
ATOM 2280 C C . PHE A 1 285 ? 6.213 5.853 -3.769 1.00 24.50 285 PHE A C 1
ATOM 2281 O O . PHE A 1 285 ? 7.185 5.170 -4.118 1.00 34.66 285 PHE A O 1
ATOM 2289 N N . PHE A 1 286 ? 4.984 5.573 -4.164 1.00 25.28 286 PHE A N 1
ATOM 2290 C CA . PHE A 1 286 ? 4.744 4.551 -5.168 1.00 29.65 286 PHE A CA 1
ATOM 2291 C C . PHE A 1 286 ? 4.927 5.163 -6.552 1.00 34.56 286 PHE A C 1
ATOM 2292 O O . PHE A 1 286 ? 4.203 6.106 -6.890 1.00 34.28 286 PHE A O 1
ATOM 2300 N N . PRO A 1 287 ? 5.891 4.714 -7.361 1.00 39.42 287 PRO A N 1
ATOM 2301 C CA . PRO A 1 287 ? 6.139 5.412 -8.656 1.00 32.36 287 PRO A CA 1
ATOM 2302 C C . PRO A 1 287 ? 5.173 5.085 -9.798 1.00 37.01 287 PRO A C 1
ATOM 2303 O O . PRO A 1 287 ? 4.602 6.010 -10.378 1.00 34.42 287 PRO A O 1
ATOM 2307 N N . VAL A 1 288 ? 4.970 3.813 -10.145 1.00 33.32 288 VAL A N 1
ATOM 2308 C CA . VAL A 1 288 ? 4.083 3.439 -11.246 1.00 36.50 288 VAL A CA 1
ATOM 2309 C C . VAL A 1 288 ? 3.173 2.291 -10.820 1.00 46.33 288 VAL A C 1
ATOM 2310 O O . VAL A 1 288 ? 3.546 1.444 -10.003 1.00 50.24 288 VAL A O 1
ATOM 2314 N N . ALA A 1 289 ? 1.967 2.269 -11.386 1.00 44.67 289 ALA A N 1
ATOM 2315 C CA . ALA A 1 289 ? 1.132 1.069 -11.438 1.00 43.46 289 ALA A CA 1
ATOM 2316 C C . ALA A 1 289 ? 1.327 0.342 -12.779 1.00 46.76 289 ALA A C 1
ATOM 2317 O O . ALA A 1 289 ? 1.727 0.934 -13.780 1.00 41.82 289 ALA A O 1
ATOM 2319 N N . ALA A 1 290 ? 1.005 -0.951 -12.802 1.00 51.31 290 ALA A N 1
ATOM 2320 C CA . ALA A 1 290 ? 1.275 -1.781 -13.964 1.00 47.54 290 ALA A CA 1
ATOM 2321 C C . ALA A 1 290 ? 0.033 -2.558 -14.390 1.00 56.06 290 ALA A C 1
ATOM 2322 O O . ALA A 1 290 ? -0.887 -2.794 -13.603 1.00 50.78 290 ALA A O 1
ATOM 2324 N N . ALA A 1 291 ? 0.013 -2.942 -15.666 1.00 53.06 291 ALA A N 1
ATOM 2325 C CA . ALA A 1 291 ? -1.110 -3.673 -16.248 1.00 56.71 291 ALA A CA 1
ATOM 2326 C C . ALA A 1 291 ? -0.684 -4.156 -17.631 1.00 59.49 291 ALA A C 1
ATOM 2327 O O . ALA A 1 291 ? 0.455 -3.945 -18.063 1.00 58.49 291 ALA A O 1
ATOM 2329 N N . ARG A 1 292 ? -1.621 -4.793 -18.328 1.00 63.22 292 ARG A N 1
ATOM 2330 C CA . ARG A 1 292 ? -1.368 -5.374 -19.640 1.00 68.06 292 ARG A CA 1
ATOM 2331 C C . ARG A 1 292 ? -2.571 -5.178 -20.535 1.00 69.26 292 ARG A C 1
ATOM 2332 O O . ARG A 1 292 ? -3.707 -5.426 -20.122 1.00 70.73 292 ARG A O 1
ATOM 2340 N N . VAL A 1 293 ? -2.312 -4.729 -21.763 1.00 70.12 293 VAL A N 1
ATOM 2341 C CA . VAL A 1 293 ? -3.376 -4.630 -22.744 1.00 73.36 293 VAL A CA 1
ATOM 2342 C C . VAL A 1 293 ? -4.043 -5.988 -22.874 1.00 77.96 293 VAL A C 1
ATOM 2343 O O . VAL A 1 293 ? -3.365 -7.017 -22.969 1.00 79.79 293 VAL A O 1
ATOM 2347 N N . LYS A 1 294 ? -5.377 -5.999 -22.828 1.00 80.11 294 LYS A N 1
ATOM 2348 C CA . LYS A 1 294 ? -6.144 -7.231 -22.997 1.00 85.01 294 LYS A CA 1
ATOM 2349 C C . LYS A 1 294 ? -6.088 -7.698 -24.448 1.00 89.27 294 LYS A C 1
ATOM 2350 O O . LYS A 1 294 ? -5.555 -8.774 -24.726 1.00 91.99 294 LYS A O 1
ATOM 2356 N N . THR A 1 295 ? -6.663 -6.910 -25.365 1.00 90.25 295 THR A N 1
ATOM 2357 C CA . THR A 1 295 ? -6.568 -7.134 -26.808 1.00 93.95 295 THR A CA 1
ATOM 2358 C C . THR A 1 295 ? -6.365 -5.796 -27.511 1.00 91.76 295 THR A C 1
ATOM 2359 O O . THR A 1 295 ? -6.690 -4.741 -26.966 1.00 88.60 295 THR A O 1
ATOM 2363 N N . ASP A 1 296 ? -5.840 -5.856 -28.736 1.00 93.83 296 ASP A N 1
ATOM 2364 C CA . ASP A 1 296 ? -5.599 -4.675 -29.561 1.00 92.54 296 ASP A CA 1
ATOM 2365 C C . ASP A 1 296 ? -6.688 -3.630 -29.387 1.00 91.96 296 ASP A C 1
ATOM 2366 O O . ASP A 1 296 ? -7.864 -3.903 -29.639 1.00 95.69 296 ASP A O 1
ATOM 2371 N N . PHE A 1 297 ? -6.298 -2.424 -28.978 1.00 87.67 297 PHE A N 1
ATOM 2372 C CA . PHE A 1 297 ? -7.256 -1.326 -28.986 1.00 87.65 297 PHE A CA 1
ATOM 2373 C C . PHE A 1 297 ? -6.540 -0.044 -29.374 1.00 84.92 297 PHE A C 1
ATOM 2374 O O . PHE A 1 297 ? -5.322 -0.013 -29.510 1.00 82.70 297 PHE A O 1
ATOM 2382 N N . GLU A 1 298 ? -7.314 1.016 -29.576 1.00 85.50 298 GLU A N 1
ATOM 2383 C CA . GLU A 1 298 ? -6.764 2.320 -29.904 1.00 83.38 298 GLU A CA 1
ATOM 2384 C C . GLU A 1 298 ? -7.313 3.374 -28.957 1.00 81.05 298 GLU A C 1
ATOM 2385 O O . GLU A 1 298 ? -8.524 3.451 -28.731 1.00 83.22 298 GLU A O 1
ATOM 2391 N N . TRP A 1 299 ? -6.412 4.189 -28.422 1.00 76.96 299 TRP A N 1
ATOM 2392 C CA . TRP A 1 299 ? -6.791 5.371 -27.675 1.00 75.02 299 TRP A CA 1
ATOM 2393 C C . TRP A 1 299 ? -6.016 6.562 -28.208 1.00 73.80 299 TRP A C 1
ATOM 2394 O O . TRP A 1 299 ? -4.792 6.493 -28.357 1.00 71.65 299 TRP A O 1
ATOM 2405 N N . ASP A 1 300 ? -6.742 7.638 -28.509 1.00 75.58 300 ASP A N 1
ATOM 2406 C CA . ASP A 1 300 ? -6.168 8.912 -28.939 1.00 74.93 300 ASP A CA 1
ATOM 2407 C C . ASP A 1 300 ? -5.384 8.768 -30.242 1.00 76.42 300 ASP A C 1
ATOM 2408 O O . ASP A 1 300 ? -4.383 9.459 -30.465 1.00 77.61 300 ASP A O 1
ATOM 2413 N N . GLY A 1 301 ? -5.840 7.876 -31.114 1.00 79.88 301 GLY A N 1
ATOM 2414 C CA . GLY A 1 301 ? -5.150 7.608 -32.357 1.00 81.67 301 GLY A CA 1
ATOM 2415 C C . GLY A 1 301 ? -3.919 6.739 -32.223 1.00 79.22 301 GLY A C 1
ATOM 2416 O O . GLY A 1 301 ? -3.186 6.573 -33.211 1.00 80.43 301 GLY A O 1
ATOM 2417 N N . TYR A 1 302 ? -3.661 6.200 -31.029 1.00 76.05 302 TYR A N 1
ATOM 2418 C CA . TYR A 1 302 ? -2.520 5.346 -30.726 1.00 73.83 302 TYR A CA 1
ATOM 2419 C C . TYR A 1 302 ? -2.976 3.899 -30.626 1.00 75.77 302 TYR A C 1
ATOM 2420 O O . TYR A 1 302 ? -4.064 3.613 -30.123 1.00 76.87 302 TYR A O 1
ATOM 2429 N N . ALA A 1 303 ? -2.113 2.983 -31.047 1.00 76.31 303 ALA A N 1
ATOM 2430 C CA . ALA A 1 303 ? -2.456 1.569 -31.103 1.00 78.90 303 ALA A CA 1
ATOM 2431 C C . ALA A 1 303 ? -1.775 0.824 -29.965 1.00 76.09 303 ALA A C 1
ATOM 2432 O O . ALA A 1 303 ? -0.546 0.787 -29.887 1.00 74.07 303 ALA A O 1
ATOM 2434 N N . PHE A 1 304 ? -2.583 0.208 -29.112 1.00 76.38 304 PHE A N 1
ATOM 2435 C CA . PHE A 1 304 ? -2.125 -0.645 -28.029 1.00 74.56 304 PHE A CA 1
ATOM 2436 C C . PHE A 1 304 ? -2.233 -2.096 -28.454 1.00 78.42 304 PHE A C 1
ATOM 2437 O O . PHE A 1 304 ? -3.360 -2.606 -28.579 1.00 81.58 304 PHE A O 1
ATOM 2445 N N . PRO A 1 305 ? -1.115 -2.799 -28.638 1.00 78.58 305 PRO A N 1
ATOM 2446 C CA . PRO A 1 305 ? -1.143 -4.223 -29.005 1.00 82.62 305 PRO A CA 1
ATOM 2447 C C . PRO A 1 305 ? -1.323 -5.148 -27.809 1.00 82.35 305 PRO A C 1
ATOM 2448 O O . PRO A 1 305 ? -0.781 -4.915 -26.728 1.00 78.63 305 PRO A O 1
ATOM 2452 N N . GLU A 1 306 ? -2.075 -6.231 -28.037 1.00 86.71 306 GLU A N 1
ATOM 2453 C CA . GLU A 1 306 ? -2.447 -7.175 -26.985 1.00 87.41 306 GLU A CA 1
ATOM 2454 C C . GLU A 1 306 ? -1.215 -7.723 -26.275 1.00 85.64 306 GLU A C 1
ATOM 2455 O O . GLU A 1 306 ? -0.191 -8.007 -26.898 1.00 86.52 306 GLU A O 1
ATOM 2461 N N . GLY A 1 307 ? -1.313 -7.856 -24.954 1.00 83.33 307 GLY A N 1
ATOM 2462 C CA . GLY A 1 307 ? -0.203 -8.355 -24.171 1.00 81.82 307 GLY A CA 1
ATOM 2463 C C . GLY A 1 307 ? 0.852 -7.334 -23.783 1.00 76.94 307 GLY A C 1
ATOM 2464 O O . GLY A 1 307 ? 1.732 -7.662 -22.974 1.00 75.45 307 GLY A O 1
ATOM 2465 N N . THR A 1 308 ? 0.807 -6.113 -24.324 1.00 74.73 308 THR A N 1
ATOM 2466 C CA . THR A 1 308 ? 1.859 -5.138 -24.044 1.00 70.59 308 THR A CA 1
ATOM 2467 C C . THR A 1 308 ? 1.798 -4.694 -22.582 1.00 66.77 308 THR A C 1
ATOM 2468 O O . THR A 1 308 ? 0.765 -4.196 -22.122 1.00 65.77 308 THR A O 1
ATOM 2472 N N . LEU A 1 309 ? 2.908 -4.864 -21.867 1.00 64.90 309 LEU A N 1
ATOM 2473 C CA . LEU A 1 309 ? 3.034 -4.320 -20.531 1.00 61.15 309 LEU A CA 1
ATOM 2474 C C . LEU A 1 309 ? 2.944 -2.798 -20.580 1.00 57.86 309 LEU A C 1
ATOM 2475 O O . LEU A 1 309 ? 3.545 -2.144 -21.440 1.00 57.49 309 LEU A O 1
ATOM 2480 N N . THR A 1 310 ? 2.186 -2.245 -19.642 1.00 55.76 310 THR A N 1
ATOM 2481 C CA . THR A 1 310 ? 1.840 -0.836 -19.572 1.00 53.24 310 THR A CA 1
ATOM 2482 C C . THR A 1 310 ? 2.032 -0.326 -18.149 1.00 52.63 310 THR A C 1
ATOM 2483 O O . THR A 1 310 ? 1.678 -1.002 -17.172 1.00 49.88 310 THR A O 1
ATOM 2487 N N . LEU A 1 311 ? 2.583 0.886 -18.048 1.00 47.21 311 LEU A N 1
ATOM 2488 C CA . LEU A 1 311 ? 2.854 1.551 -16.779 1.00 54.54 311 LEU A CA 1
ATOM 2489 C C . LEU A 1 311 ? 2.091 2.863 -16.714 1.00 51.09 311 LEU A C 1
ATOM 2490 O O . LEU A 1 311 ? 2.080 3.630 -17.685 1.00 58.83 311 LEU A O 1
ATOM 2495 N N . LEU A 1 312 ? 1.443 3.100 -15.579 1.00 43.95 312 LEU A N 1
ATOM 2496 C CA . LEU A 1 312 ? 0.822 4.379 -15.263 1.00 45.32 312 LEU A CA 1
ATOM 2497 C C . LEU A 1 312 ? 1.692 5.124 -14.260 1.00 45.59 312 LEU A C 1
ATOM 2498 O O . LEU A 1 312 ? 2.112 4.550 -13.249 1.00 46.31 312 LEU A O 1
ATOM 2503 N N . ASP A 1 313 ? 1.956 6.400 -14.545 1.00 38.73 313 ASP A N 1
ATOM 2504 C CA . ASP A 1 313 ? 2.843 7.230 -13.732 1.00 37.67 313 ASP A CA 1
ATOM 2505 C C . ASP A 1 313 ? 2.026 7.885 -12.625 1.00 38.06 313 ASP A C 1
ATOM 2506 O O . ASP A 1 313 ? 1.265 8.819 -12.877 1.00 37.93 313 ASP A O 1
ATOM 2511 N N . LEU A 1 314 ? 2.176 7.395 -11.401 1.00 38.90 314 LEU A N 1
ATOM 2512 C CA . LEU A 1 314 ? 1.396 7.946 -10.295 1.00 34.75 314 LEU A CA 1
ATOM 2513 C C . LEU A 1 314 ? 1.975 9.275 -9.811 1.00 37.17 314 LEU A C 1
ATOM 2514 O O . LEU A 1 314 ? 1.274 10.29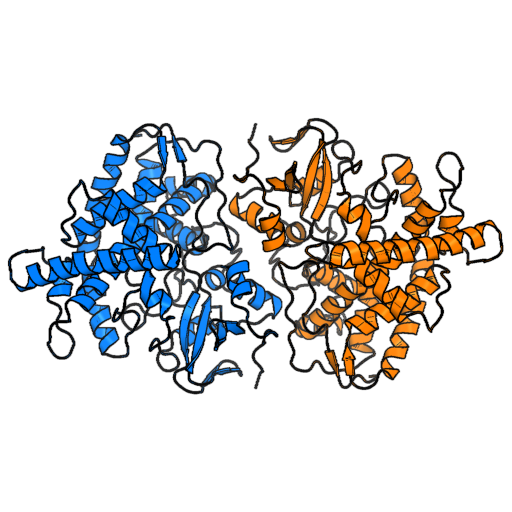0 -9.739 1.00 41.37 314 LEU A O 1
ATOM 2519 N N . TYR A 1 315 ? 3.263 9.282 -9.480 1.00 33.58 315 TYR A N 1
ATOM 2520 C CA . TYR A 1 315 ? 3.906 10.505 -9.021 1.00 33.79 315 TYR A CA 1
ATOM 2521 C C . TYR A 1 315 ? 3.831 11.587 -10.091 1.00 38.07 315 TYR A C 1
ATOM 2522 O O . TYR A 1 315 ? 3.380 12.717 -9.837 1.00 42.70 315 TYR A O 1
ATOM 2531 N N . GLY A 1 316 ? 4.235 11.238 -11.312 1.00 42.73 316 GLY A N 1
ATOM 2532 C CA . GLY A 1 316 ? 4.154 12.187 -12.411 1.00 34.13 316 GLY A CA 1
ATOM 2533 C C . GLY A 1 316 ? 2.762 12.750 -12.609 1.00 35.02 316 GLY A C 1
ATOM 2534 O O . GLY A 1 316 ? 2.586 13.958 -12.748 1.00 41.03 316 GLY A O 1
ATOM 2535 N N . THR A 1 317 ? 1.742 11.886 -12.599 1.00 35.25 317 THR A N 1
ATOM 2536 C CA . THR A 1 317 ? 0.381 12.403 -12.727 1.00 43.20 317 THR A CA 1
ATOM 2537 C C . THR A 1 317 ? 0.050 13.348 -11.572 1.00 44.69 317 THR A C 1
ATOM 2538 O O . THR A 1 317 ? -0.549 14.408 -11.785 1.00 43.72 317 THR A O 1
ATOM 2542 N N . ASN A 1 318 ? 0.487 13.012 -10.347 1.00 42.46 318 ASN A N 1
ATOM 2543 C CA . ASN A 1 318 ? 0.227 13.885 -9.201 1.00 35.69 318 ASN A CA 1
ATOM 2544 C C . ASN A 1 318 ? 0.921 15.236 -9.324 1.00 40.08 318 ASN A C 1
ATOM 2545 O O . ASN A 1 318 ? 0.548 16.175 -8.619 1.00 44.43 318 ASN A O 1
ATOM 2550 N N . HIS A 1 319 ? 1.907 15.374 -10.207 1.00 43.80 319 HIS A N 1
ATOM 2551 C CA . HIS A 1 319 ? 2.507 16.685 -10.417 1.00 44.32 319 HIS A CA 1
ATOM 2552 C C . HIS A 1 319 ? 2.176 17.293 -11.773 1.00 52.41 319 HIS A C 1
ATOM 2553 O O . HIS A 1 319 ? 2.831 18.252 -12.188 1.00 54.74 319 HIS A O 1
ATOM 2560 N N . ASP A 1 320 ? 1.149 16.789 -12.442 1.00 51.23 320 ASP A N 1
ATOM 2561 C CA . ASP A 1 320 ? 0.839 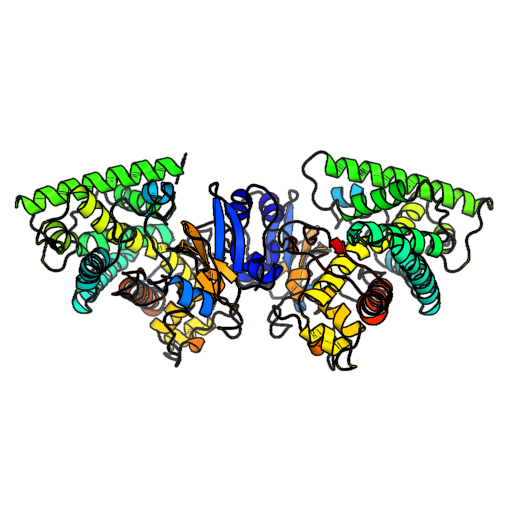17.193 -13.811 1.00 49.34 320 ASP A CA 1
ATOM 2562 C C . ASP A 1 320 ? 0.328 18.630 -13.854 1.00 48.91 320 ASP A C 1
ATOM 2563 O O . ASP A 1 320 ? -0.696 18.959 -13.250 1.00 55.20 320 ASP A O 1
ATOM 2568 N N . VAL A 1 321 ? 1.030 19.486 -14.594 1.00 50.37 321 VAL A N 1
ATOM 2569 C CA . VAL A 1 321 ? 0.704 20.906 -14.591 1.00 54.39 321 VAL A CA 1
ATOM 2570 C C . VAL A 1 321 ? -0.660 21.193 -15.220 1.00 57.83 321 VAL A C 1
ATOM 2571 O O . VAL A 1 321 ? -1.214 22.288 -15.034 1.00 60.13 321 VAL A O 1
ATOM 2575 N N . SER A 1 322 ? -1.219 20.239 -15.968 1.00 52.43 322 SER A N 1
ATOM 2576 C CA . SER A 1 322 ? -2.536 20.455 -16.553 1.00 52.70 322 SER A CA 1
ATOM 2577 C C . SER A 1 322 ? -3.634 20.200 -15.535 1.00 61.66 322 SER A C 1
ATOM 2578 O O . SER A 1 322 ? -4.731 20.758 -15.651 1.00 63.35 322 SER A O 1
ATOM 2581 N N . ILE A 1 323 ? -3.347 19.353 -14.540 1.00 61.93 323 ILE A N 1
ATOM 2582 C CA . ILE A 1 323 ? -4.291 19.048 -13.475 1.00 54.83 323 ILE A CA 1
ATOM 2583 C C . ILE A 1 323 ? -4.154 20.035 -12.326 1.00 57.55 323 ILE A C 1
ATOM 2584 O O . ILE A 1 323 ? -5.154 20.522 -11.786 1.00 61.21 323 ILE A O 1
ATOM 2589 N N . TRP A 1 324 ? -2.920 20.307 -11.903 1.00 59.52 324 TRP A N 1
ATOM 2590 C CA . TRP A 1 324 ? -2.633 21.052 -10.683 1.00 55.07 324 TRP A CA 1
ATOM 2591 C C . TRP A 1 324 ? -2.057 22.423 -11.009 1.00 56.29 324 TRP A C 1
ATOM 2592 O O . TRP A 1 324 ? -1.192 22.546 -11.882 1.00 56.09 324 TRP A O 1
ATOM 2603 N N . THR A 1 325 ? -2.500 23.441 -10.269 1.00 56.14 325 THR A N 1
ATOM 2604 C CA . THR A 1 325 ? -1.896 24.773 -10.328 1.00 59.23 325 THR A CA 1
ATOM 2605 C C . THR A 1 325 ? -0.693 24.826 -9.389 1.00 62.28 325 THR A C 1
ATOM 2606 O O . THR A 1 325 ? -0.834 24.588 -8.184 1.00 59.98 325 THR A O 1
ATOM 2610 N N . GLU A 1 326 ? 0.478 25.156 -9.937 1.00 63.00 326 GLU A N 1
ATOM 2611 C CA . GLU A 1 326 ? 1.735 25.180 -9.194 1.00 59.32 326 GLU A CA 1
ATOM 2612 C C . GLU A 1 326 ? 1.976 23.854 -8.484 1.00 52.15 326 GLU A C 1
ATOM 2613 O O . GLU A 1 326 ? 2.053 23.829 -7.247 1.00 45.42 326 GLU A O 1
ATOM 2619 N N . PRO A 1 327 ? 2.120 22.744 -9.221 1.00 48.84 327 PRO A N 1
ATOM 2620 C CA . PRO A 1 327 ? 2.346 21.440 -8.575 1.00 40.64 327 PRO A CA 1
ATOM 2621 C C . PRO A 1 327 ? 3.551 21.410 -7.642 1.00 54.56 327 PRO A C 1
ATOM 2622 O O . PRO A 1 327 ? 3.627 20.558 -6.745 1.00 48.08 327 PRO A O 1
ATOM 2626 N N . ASP A 1 328 ? 4.499 22.328 -7.838 1.00 54.73 328 ASP A N 1
ATOM 2627 C CA . ASP A 1 328 ? 5.731 22.299 -7.061 1.00 57.01 328 ASP A CA 1
ATOM 2628 C C . ASP A 1 328 ? 5.623 23.053 -5.742 1.00 53.62 328 ASP A C 1
ATOM 2629 O O . ASP A 1 328 ? 6.575 23.028 -4.946 1.00 53.67 328 ASP A O 1
ATOM 2634 N N . ARG A 1 329 ? 4.488 23.703 -5.488 1.00 49.33 329 ARG A N 1
ATOM 2635 C CA . ARG A 1 329 ? 4.212 24.330 -4.202 1.00 45.63 329 ARG A CA 1
ATOM 2636 C C . ARG A 1 329 ? 3.452 23.356 -3.296 1.00 55.45 329 ARG A C 1
ATOM 2637 O O . ARG A 1 329 ? 2.513 22.685 -3.746 1.00 54.57 329 ARG A O 1
ATOM 2645 N N . PHE A 1 330 ? 3.871 23.275 -2.027 1.00 52.93 330 PHE A N 1
ATOM 2646 C CA . PHE A 1 330 ? 3.154 22.508 -1.012 1.00 37.07 330 PHE A CA 1
ATOM 2647 C C . PHE A 1 330 ? 2.040 23.388 -0.468 1.00 37.75 330 PHE A C 1
ATOM 2648 O O . PHE A 1 330 ? 2.297 24.329 0.283 1.00 37.44 330 PHE A O 1
ATOM 2656 N N . ASP A 1 331 ? 0.800 23.075 -0.832 1.00 36.28 331 ASP A N 1
ATOM 2657 C CA . ASP A 1 331 ? -0.326 23.972 -0.584 1.00 47.35 331 ASP A CA 1
ATOM 2658 C C . ASP A 1 331 ? -1.569 23.130 -0.388 1.00 52.98 331 ASP A C 1
ATOM 2659 O O . ASP A 1 331 ? -2.293 22.821 -1.346 1.00 49.72 331 ASP A O 1
ATOM 2664 N N . PRO A 1 332 ? -1.861 22.746 0.856 1.00 51.58 332 PRO A N 1
ATOM 2665 C CA . PRO A 1 332 ? -3.020 21.879 1.109 1.00 48.21 332 PRO A CA 1
ATOM 2666 C C . PRO A 1 332 ? -4.345 22.526 0.740 1.00 49.21 332 PRO A C 1
ATOM 2667 O O . PRO A 1 332 ? -5.304 21.813 0.415 1.00 55.71 332 PRO A O 1
ATOM 2671 N N . SER A 1 333 ? -4.420 23.856 0.766 1.00 43.61 333 SER A N 1
ATOM 2672 C CA . SER A 1 333 ? -5.637 24.557 0.368 1.00 57.71 333 SER A CA 1
ATOM 2673 C C . SER A 1 333 ? -6.068 24.250 -1.061 1.00 58.26 333 SER A C 1
ATOM 2674 O O . SER A 1 333 ? -7.205 24.565 -1.422 1.00 62.46 333 SER A O 1
ATOM 2677 N N . ARG A 1 334 ? -5.209 23.644 -1.881 1.00 55.27 334 ARG A N 1
ATOM 2678 C CA . ARG A 1 334 ? -5.654 23.228 -3.200 1.00 55.34 334 ARG A CA 1
ATOM 2679 C C . ARG A 1 334 ? -6.751 22.170 -3.133 1.00 58.27 334 ARG A C 1
ATOM 2680 O O . ARG A 1 334 ? -7.425 21.942 -4.142 1.00 55.76 334 ARG A O 1
ATOM 2688 N N . PHE A 1 335 ? -6.960 21.538 -1.968 1.00 60.43 335 PHE A N 1
ATOM 2689 C CA . PHE A 1 335 ? -7.984 20.511 -1.770 1.00 60.12 335 PHE A CA 1
ATOM 2690 C C . PHE A 1 335 ? -9.240 21.026 -1.078 1.00 65.04 335 PHE A C 1
ATOM 2691 O O . PHE A 1 335 ? -10.140 20.230 -0.787 1.00 59.77 335 PHE A O 1
ATOM 2699 N N . LYS A 1 336 ? -9.315 22.320 -0.783 1.00 72.06 336 LYS A N 1
ATOM 2700 C CA . LYS A 1 336 ? -10.429 22.894 -0.029 1.00 75.74 336 LYS A CA 1
ATOM 2701 C C . LYS A 1 336 ? -10.924 24.134 -0.752 1.00 86.72 336 LYS A C 1
ATOM 2702 O O . LYS A 1 336 ? -10.198 25.129 -0.828 1.00 96.69 336 LYS A O 1
ATOM 2708 N N . ASP A 1 337 ? -12.140 24.085 -1.294 1.00 96.18 337 ASP A N 1
ATOM 2709 C CA . ASP A 1 337 ? -12.960 22.880 -1.372 1.00 93.28 337 ASP A CA 1
ATOM 2710 C C . ASP A 1 337 ? -12.821 22.307 -2.773 1.00 90.04 337 ASP A C 1
ATOM 2711 O O . ASP A 1 337 ? -13.271 22.923 -3.745 1.00 89.67 337 ASP A O 1
ATOM 2716 N N . TRP A 1 338 ? -12.205 21.135 -2.888 1.00 85.55 338 TRP A N 1
ATOM 2717 C CA . TRP A 1 338 ? -12.002 20.511 -4.190 1.00 86.10 338 TRP A CA 1
ATOM 2718 C C . TRP A 1 338 ? -12.113 19.007 -4.031 1.00 85.47 338 TRP A C 1
ATOM 2719 O O . TRP A 1 338 ? -11.361 18.410 -3.254 1.00 76.81 338 TRP A O 1
ATOM 2730 N N . LYS A 1 339 ? -13.047 18.401 -4.759 1.00 82.28 339 LYS A N 1
ATOM 2731 C CA . LYS A 1 339 ? -13.130 16.951 -4.813 1.00 78.57 339 LYS A CA 1
ATOM 2732 C C . LYS A 1 339 ? -12.335 16.453 -6.010 1.00 79.31 339 LYS A C 1
ATOM 2733 O O . LYS A 1 339 ? -12.405 17.024 -7.102 1.00 75.72 339 LYS A O 1
ATOM 2739 N N . GLU A 1 340 ? -11.555 15.406 -5.793 1.00 78.81 340 GLU A N 1
ATOM 2740 C CA . GLU A 1 340 ? -10.793 14.813 -6.875 1.00 69.46 340 GLU A CA 1
ATOM 2741 C C . GLU A 1 340 ? -11.681 13.863 -7.661 1.00 69.00 340 GLU A C 1
ATOM 2742 O O . GLU A 1 340 ? -12.629 13.284 -7.123 1.00 71.65 340 GLU A O 1
ATOM 2748 N N . SER A 1 341 ? -11.372 13.714 -8.942 1.00 60.35 341 SER A N 1
ATOM 2749 C CA . SER A 1 341 ? -11.917 12.612 -9.719 1.00 58.94 341 SER A CA 1
ATOM 2750 C C . SER A 1 341 ? -11.143 11.356 -9.348 1.00 52.85 341 SER A C 1
ATOM 2751 O O . SER A 1 341 ? -10.140 11.431 -8.636 1.00 50.86 341 SER A O 1
ATOM 2754 N N . PRO A 1 342 ? -11.582 10.174 -9.785 1.00 51.60 342 PRO A N 1
ATOM 2755 C CA . PRO A 1 342 ? -10.826 8.950 -9.476 1.00 49.40 342 PRO A CA 1
ATOM 2756 C C . PRO A 1 342 ? -9.555 8.760 -10.296 1.00 53.32 342 PRO A C 1
ATOM 2757 O O . PRO A 1 342 ? -8.842 7.774 -10.077 1.00 46.11 342 PRO A O 1
ATOM 2761 N N . PHE A 1 343 ? -9.235 9.693 -11.194 1.00 48.22 343 PHE A N 1
ATOM 2762 C CA . PHE A 1 343 ? -8.104 9.552 -12.106 1.00 49.89 343 PHE A CA 1
ATOM 2763 C C . PHE A 1 343 ? -7.089 10.684 -12.052 1.00 44.99 343 PHE A C 1
ATOM 2764 O O . PHE A 1 343 ? -5.954 10.487 -12.497 1.00 43.43 343 PHE A O 1
ATOM 2772 N N . ASN A 1 344 ? -7.431 11.841 -11.492 1.00 49.64 344 ASN A N 1
ATOM 2773 C CA . ASN A 1 344 ? -6.506 12.968 -11.505 1.00 48.38 344 ASN A CA 1
ATOM 2774 C C . ASN A 1 344 ? -5.545 13.016 -10.302 1.00 40.55 344 ASN A C 1
ATOM 2775 O O . ASN A 1 344 ? -4.515 13.692 -10.388 1.00 39.22 344 ASN A O 1
ATOM 2780 N N . PHE A 1 345 ? -5.828 12.308 -9.212 1.00 44.86 345 PHE A N 1
ATOM 2781 C CA . PHE A 1 345 ? -5.006 12.353 -8.001 1.00 36.75 345 PHE A CA 1
ATOM 2782 C C . PHE A 1 345 ? -4.898 10.912 -7.538 1.00 40.24 345 PHE A C 1
ATOM 2783 O O . PHE A 1 345 ? -5.898 10.342 -7.100 1.00 36.87 345 PHE A O 1
ATOM 2791 N N . ILE A 1 346 ? -3.736 10.285 -7.721 1.00 36.61 346 ILE A N 1
ATOM 2792 C CA . ILE A 1 346 ? -3.702 8.823 -7.609 1.00 34.06 346 ILE A CA 1
ATOM 2793 C C . ILE A 1 346 ? -2.475 8.286 -6.881 1.00 31.82 346 ILE A C 1
ATOM 2794 O O . ILE A 1 346 ? -1.910 7.267 -7.316 1.00 31.97 346 ILE A O 1
ATOM 2799 N N . PRO A 1 347 ? -2.064 8.876 -5.753 1.00 30.15 347 PRO A N 1
ATOM 2800 C CA . PRO A 1 347 ? -0.877 8.361 -5.051 1.00 30.58 347 PRO A CA 1
ATOM 2801 C C . PRO A 1 347 ? -1.020 6.915 -4.600 1.00 32.46 347 PRO A C 1
ATOM 2802 O O . PRO A 1 347 ? -0.011 6.221 -4.439 1.00 33.64 347 PRO A O 1
ATOM 2806 N N . GLN A 1 348 ? -2.234 6.421 -4.436 1.00 32.38 348 GLN A N 1
ATOM 2807 C CA . GLN A 1 348 ? -2.424 5.023 -4.095 1.00 31.18 348 GLN A CA 1
ATOM 2808 C C . GLN A 1 348 ? -3.330 4.347 -5.133 1.00 44.79 348 GLN A C 1
ATOM 2809 O O . GLN A 1 348 ? -4.220 3.547 -4.810 1.00 39.42 348 GLN A O 1
ATOM 2815 N N . GLY A 1 349 ? -3.097 4.653 -6.414 1.00 34.28 349 GLY A N 1
ATOM 2816 C CA . GLY A 1 349 ? -3.912 4.082 -7.461 1.00 36.89 349 GLY A CA 1
ATOM 2817 C C . GLY A 1 349 ? -5.101 4.954 -7.832 1.00 38.53 349 GLY A C 1
ATOM 2818 O O . GLY A 1 349 ? -5.519 5.845 -7.095 1.00 37.51 349 GLY A O 1
ATOM 2819 N N . GLY A 1 350 ? -5.658 4.676 -9.017 1.00 40.68 350 GLY A N 1
ATOM 2820 C CA . GLY A 1 350 ? -6.840 5.349 -9.502 1.00 42.76 350 GLY A CA 1
ATOM 2821 C C . GLY A 1 350 ? -8.019 4.396 -9.655 1.00 47.10 350 GLY A C 1
ATOM 2822 O O . GLY A 1 350 ? -7.934 3.201 -9.386 1.00 46.42 350 GLY A O 1
ATOM 2823 N N . GLY A 1 351 ? -9.134 4.962 -10.104 1.00 48.15 351 GLY A N 1
ATOM 2824 C CA . GLY A 1 351 ? -10.328 4.180 -10.360 1.00 51.59 351 GLY A CA 1
ATOM 2825 C C . GLY A 1 351 ? -11.179 3.957 -9.124 1.00 55.99 351 GLY A C 1
ATOM 2826 O O . GLY A 1 351 ? -11.035 4.591 -8.075 1.00 53.37 351 GLY A O 1
ATOM 2827 N N . ASP A 1 352 ? -12.096 3.013 -9.272 1.00 55.12 352 ASP A N 1
ATOM 2828 C CA . ASP A 1 352 ? -13.029 2.676 -8.214 1.00 56.26 352 ASP A CA 1
ATOM 2829 C C . ASP A 1 352 ? -12.425 1.580 -7.334 1.00 55.57 352 ASP A C 1
ATOM 2830 O O . ASP A 1 352 ? -11.929 0.574 -7.850 1.00 55.72 352 ASP A O 1
ATOM 2835 N N . VAL A 1 353 ? -12.431 1.800 -6.007 1.00 53.12 353 VAL A N 1
ATOM 2836 C CA . VAL A 1 353 ? -11.797 0.859 -5.082 1.00 55.24 353 VAL A CA 1
ATOM 2837 C C . VAL A 1 353 ? -12.435 -0.525 -5.165 1.00 57.83 353 VAL A C 1
ATOM 2838 O O . VAL A 1 353 ? -11.742 -1.548 -5.109 1.00 55.30 353 VAL A O 1
ATOM 2842 N N . ASP A 1 354 ? -13.764 -0.584 -5.214 1.00 60.08 354 ASP A N 1
ATOM 2843 C CA . ASP A 1 354 ? -14.440 -1.863 -5.029 1.00 65.53 354 ASP A CA 1
ATOM 2844 C C . ASP A 1 354 ? -14.431 -2.719 -6.288 1.00 67.71 354 ASP A C 1
ATOM 2845 O O . ASP A 1 354 ? -14.369 -3.949 -6.186 1.00 66.79 354 ASP A O 1
ATOM 2850 N N . PHE A 1 355 ? -14.463 -2.102 -7.472 1.00 70.17 355 PHE A N 1
ATOM 2851 C CA . PHE A 1 355 ? -14.480 -2.837 -8.730 1.00 68.23 355 PHE A CA 1
ATOM 2852 C C . PHE A 1 355 ? -13.173 -2.724 -9.521 1.00 65.98 355 PHE A C 1
ATOM 2853 O O . PHE A 1 355 ? -13.031 -3.381 -10.556 1.00 73.44 355 PHE A O 1
ATOM 2861 N N . GLY A 1 356 ? -12.204 -1.934 -9.056 1.00 61.73 356 GLY A N 1
ATOM 2862 C CA . GLY A 1 356 ? -10.883 -1.893 -9.655 1.00 59.59 356 GLY A CA 1
ATOM 2863 C C . GLY A 1 356 ? -9.795 -2.128 -8.615 1.00 56.50 356 GLY A C 1
ATOM 2864 O O . GLY A 1 356 ? -10.078 -2.343 -7.435 1.00 55.95 356 GLY A O 1
ATOM 2865 N N . HIS A 1 357 ? -8.538 -2.082 -9.088 1.00 54.59 357 HIS A N 1
ATOM 2866 C CA . HIS A 1 357 ? -7.361 -2.465 -8.306 1.00 52.28 357 HIS A CA 1
ATOM 2867 C C . HIS A 1 357 ? -6.798 -1.331 -7.454 1.00 48.35 357 HIS A C 1
ATOM 2868 O O . HIS A 1 357 ? -5.674 -1.453 -6.945 1.00 46.28 357 HIS A O 1
ATOM 2875 N N . ARG A 1 358 ? -7.543 -0.240 -7.308 1.00 56.83 358 ARG A N 1
ATOM 2876 C CA . ARG A 1 358 ? -7.127 0.861 -6.455 1.00 44.43 358 ARG A CA 1
ATOM 2877 C C . ARG A 1 358 ? -6.787 0.342 -5.059 1.00 49.92 358 ARG A C 1
ATOM 2878 O O . ARG A 1 358 ? -7.290 -0.702 -4.621 1.00 47.03 358 ARG A O 1
ATOM 2886 N N . CYS A 1 359 ? -5.893 1.060 -4.380 1.00 50.06 359 CYS A N 1
ATOM 2887 C CA . CYS A 1 359 ? -5.405 0.647 -3.066 1.00 48.95 359 CYS A CA 1
ATOM 2888 C C . CYS A 1 359 ? -6.534 0.447 -2.063 1.00 44.50 359 CYS A C 1
ATOM 2889 O O . CYS A 1 359 ? -7.460 1.256 -1.966 1.00 46.75 359 CYS A O 1
ATOM 2892 N N . ALA A 1 360 ? -6.416 -0.628 -1.288 1.00 42.80 360 ALA A N 1
ATOM 2893 C CA . ALA A 1 360 ? -7.398 -0.949 -0.256 1.00 48.75 360 ALA A CA 1
ATOM 2894 C C . ALA A 1 360 ? -7.275 -0.068 0.992 1.00 47.97 360 ALA A C 1
ATOM 2895 O O . ALA A 1 360 ? -8.256 0.088 1.731 1.00 48.07 360 ALA A O 1
ATOM 2897 N N . GLY A 1 361 ? -6.101 0.515 1.243 1.00 46.58 361 GLY A N 1
ATOM 2898 C CA . GLY A 1 361 ? -5.783 1.038 2.568 1.00 35.77 361 GLY A CA 1
ATOM 2899 C C . GLY A 1 361 ? -5.708 2.548 2.676 1.00 41.04 361 GLY A C 1
ATOM 2900 O O . GLY A 1 361 ? -4.971 3.073 3.514 1.00 34.64 361 GLY A O 1
ATOM 2901 N N . GLU A 1 362 ? -6.470 3.255 1.829 1.00 40.81 362 GLU A N 1
ATOM 2902 C CA . GLU A 1 362 ? -6.336 4.705 1.737 1.00 40.37 362 GLU A CA 1
ATOM 2903 C C . GLU A 1 362 ? -6.920 5.393 2.954 1.00 39.05 362 GLU A C 1
ATOM 2904 O O . GLU A 1 362 ? -6.319 6.327 3.497 1.00 40.25 362 GLU A O 1
ATOM 2910 N N . HIS A 1 363 ? -8.112 4.975 3.355 1.00 36.42 363 HIS A N 1
ATOM 2911 C CA . HIS A 1 363 ? -8.695 5.507 4.572 1.00 38.68 363 HIS A CA 1
ATOM 2912 C C . HIS A 1 363 ? -7.794 5.237 5.773 1.00 35.26 363 HIS A C 1
ATOM 2913 O O . HIS A 1 363 ? -7.560 6.133 6.582 1.00 35.28 363 HIS A O 1
ATOM 2920 N N . VAL A 1 364 ? -7.229 4.030 5.868 1.00 39.00 364 VAL A N 1
ATOM 2921 C CA . VAL A 1 364 ? -6.294 3.728 6.952 1.00 31.72 364 VAL A CA 1
ATOM 2922 C C . VAL A 1 364 ? -5.086 4.663 6.896 1.00 32.92 364 VAL A C 1
ATOM 2923 O O . VAL A 1 364 ? -4.693 5.259 7.910 1.00 33.83 364 VAL A O 1
ATOM 2927 N N . THR A 1 365 ? -4.487 4.808 5.701 1.00 28.87 365 THR A N 1
ATOM 2928 C CA . THR A 1 365 ? -3.324 5.670 5.513 1.00 27.03 365 THR A CA 1
ATOM 2929 C C . THR A 1 365 ? -3.614 7.098 5.973 1.00 26.48 365 THR A C 1
ATOM 2930 O O . THR A 1 365 ? -2.836 7.709 6.722 1.00 32.06 365 THR A O 1
ATOM 2934 N N . ILE A 1 366 ? -4.751 7.637 5.545 1.00 33.33 366 ILE A N 1
ATOM 2935 C CA . ILE A 1 366 ? -5.105 9.015 5.864 1.00 27.75 366 ILE A CA 1
ATOM 2936 C C . ILE A 1 366 ? -5.413 9.175 7.353 1.00 31.43 366 ILE A C 1
ATOM 2937 O O . ILE A 1 366 ? -5.056 10.184 7.971 1.00 27.92 366 ILE A O 1
ATOM 2942 N N . ALA A 1 367 ? -6.086 8.199 7.951 1.00 28.83 367 ALA A N 1
ATOM 2943 C CA . ALA A 1 367 ? -6.427 8.342 9.355 1.00 29.17 367 ALA A CA 1
ATOM 2944 C C . ALA A 1 367 ? -5.167 8.301 10.219 1.00 27.63 367 ALA A C 1
ATOM 2945 O O . ALA A 1 367 ? -4.990 9.138 11.117 1.00 36.54 367 ALA A O 1
ATOM 2947 N N . ILE A 1 368 ? -4.247 7.389 9.903 1.00 26.84 368 ILE A N 1
ATOM 2948 C CA . ILE A 1 368 ? -3.004 7.267 10.661 1.00 26.56 368 ILE A CA 1
ATOM 2949 C C . ILE A 1 368 ? -2.146 8.521 10.524 1.00 27.87 368 ILE A C 1
ATOM 2950 O O . ILE A 1 368 ? -1.608 9.029 11.520 1.00 31.72 368 ILE A O 1
ATOM 2955 N N . LEU A 1 369 ? -2.049 9.079 9.304 1.00 24.27 369 LEU A N 1
ATOM 2956 C CA . LEU A 1 369 ? -1.269 10.305 9.105 1.00 23.55 369 LEU A CA 1
ATOM 2957 C C . LEU A 1 369 ? -1.935 11.534 9.739 1.00 25.56 369 LEU A C 1
ATOM 2958 O O . LEU A 1 369 ? -1.244 12.456 10.202 1.00 30.70 369 LEU A O 1
ATOM 2963 N N . ALA A 1 370 ? -3.276 11.571 9.786 1.00 26.61 370 ALA A N 1
ATOM 2964 C CA . ALA A 1 370 ? -3.941 12.694 10.454 1.00 26.82 370 ALA A CA 1
ATOM 2965 C C . ALA A 1 370 ? -3.672 12.670 11.959 1.00 26.78 370 ALA A C 1
ATOM 2966 O O . ALA A 1 370 ? -3.347 13.707 12.559 1.00 30.62 370 ALA A O 1
ATOM 2968 N N . GLN A 1 371 ? -3.788 11.489 12.576 1.00 26.62 371 GLN A N 1
ATOM 2969 C CA . GLN A 1 371 ? -3.439 11.349 13.990 1.00 29.10 371 GLN A CA 1
ATOM 2970 C C . GLN A 1 371 ? -1.981 11.733 14.247 1.00 31.63 371 GLN A C 1
ATOM 2971 O O . GLN A 1 371 ? -1.661 12.334 15.283 1.00 33.43 371 GLN A O 1
ATOM 2977 N N . VAL A 1 372 ? -1.080 11.400 13.316 1.00 28.47 372 VAL A N 1
ATOM 2978 C CA . VAL A 1 372 ? 0.307 11.850 13.441 1.00 27.42 372 VAL A CA 1
ATOM 2979 C C . VAL A 1 372 ? 0.402 13.377 13.443 1.00 34.99 372 VAL A C 1
ATOM 2980 O O . VAL A 1 372 ? 1.181 13.961 14.213 1.00 29.34 372 VAL A O 1
ATOM 2984 N N . ILE A 1 373 ? -0.363 14.059 12.578 1.00 32.26 373 ILE A N 1
ATOM 2985 C CA . ILE A 1 373 ? -0.317 15.524 12.612 1.00 25.91 373 ILE A CA 1
ATOM 2986 C C . ILE A 1 373 ? -0.710 16.024 13.998 1.00 31.62 373 ILE A C 1
ATOM 2987 O O . ILE A 1 373 ? -0.073 16.928 14.561 1.00 37.34 373 ILE A O 1
ATOM 2992 N N . GLU A 1 374 ? -1.781 15.446 14.557 1.00 30.54 374 GLU A N 1
ATOM 2993 C CA . GLU A 1 374 ? -2.234 15.826 15.893 1.00 30.70 374 GLU A CA 1
ATOM 2994 C C . GLU A 1 374 ? -1.147 15.616 16.953 1.00 31.46 374 GLU A C 1
ATOM 2995 O O . GLU A 1 374 ? -0.865 16.512 17.758 1.00 31.28 374 GLU A O 1
ATOM 3001 N N . LEU A 1 375 ? -0.533 14.435 16.979 1.00 30.33 375 LEU A N 1
ATOM 3002 C CA . LEU A 1 375 ? 0.495 14.177 17.985 1.00 37.93 375 LEU A CA 1
ATOM 3003 C C . LEU A 1 375 ? 1.679 15.114 17.834 1.00 40.22 375 LEU A C 1
ATOM 3004 O O . LEU A 1 375 ? 2.207 15.616 18.833 1.00 36.29 375 LEU A O 1
ATOM 3009 N N . PHE A 1 376 ? 2.144 15.330 16.606 1.00 39.28 376 PHE A N 1
ATOM 3010 C CA . PHE A 1 376 ? 3.392 16.058 16.423 1.00 30.98 376 PHE A CA 1
ATOM 3011 C C . PHE A 1 376 ? 3.192 17.557 16.301 1.00 35.02 376 PHE A C 1
ATOM 3012 O O . PHE A 1 376 ? 4.175 18.281 16.135 1.00 41.23 376 PHE A O 1
ATOM 3020 N N . THR A 1 377 ? 1.959 18.050 16.425 1.00 37.54 377 THR A N 1
ATOM 3021 C CA . THR A 1 377 ? 1.753 19.473 16.657 1.00 33.34 377 THR A CA 1
ATOM 3022 C C . THR A 1 377 ? 1.198 19.772 18.041 1.00 39.93 377 THR A C 1
ATOM 3023 O O . THR A 1 377 ? 1.696 20.673 18.723 1.00 49.49 377 THR A O 1
ATOM 3027 N N . LYS A 1 378 ? 0.168 19.049 18.479 1.00 43.42 378 LYS A N 1
ATOM 3028 C CA . LYS A 1 378 ? -0.466 19.380 19.743 1.00 45.12 378 LYS A CA 1
ATOM 3029 C C . LYS A 1 378 ? 0.103 18.577 20.909 1.00 47.50 378 LYS A C 1
ATOM 3030 O O . LYS A 1 378 ? 0.283 19.120 21.997 1.00 43.63 378 LYS A O 1
ATOM 3036 N N . GLU A 1 379 ? 0.395 17.293 20.718 1.00 46.80 379 GLU A N 1
ATOM 3037 C CA . GLU A 1 379 ? 0.681 16.471 21.888 1.00 48.72 379 GLU A CA 1
ATOM 3038 C C . GLU A 1 379 ? 2.139 16.593 22.317 1.00 42.29 379 GLU A C 1
ATOM 3039 O O . GLU A 1 379 ? 2.435 16.697 23.513 1.00 40.85 379 GLU A O 1
ATOM 3045 N N . TYR A 1 380 ? 3.049 16.626 21.362 1.00 36.78 380 TYR A N 1
ATOM 3046 C CA . TYR A 1 380 ? 4.467 16.565 21.634 1.00 36.81 380 TYR A CA 1
ATOM 3047 C C . TYR A 1 380 ? 5.146 17.836 21.160 1.00 43.80 380 TYR A C 1
ATOM 3048 O O . TYR A 1 380 ? 4.680 18.515 20.240 1.00 44.60 380 TYR A O 1
ATOM 3057 N N . ALA A 1 381 ? 6.243 18.144 21.832 1.00 41.70 381 ALA A N 1
ATOM 3058 C CA . ALA A 1 381 ? 7.182 19.180 21.468 1.00 43.39 381 ALA A CA 1
ATOM 3059 C C . ALA A 1 381 ? 8.529 18.505 21.247 1.00 49.15 381 ALA A C 1
ATOM 3060 O O . ALA A 1 381 ? 8.813 17.459 21.839 1.00 51.36 381 ALA A O 1
ATOM 3062 N N . TYR A 1 382 ? 9.359 19.099 20.399 1.00 46.71 382 TYR A N 1
ATOM 3063 C CA . TYR A 1 382 ? 10.585 18.431 19.984 1.00 41.35 382 TYR A CA 1
ATOM 3064 C C . TYR A 1 382 ? 11.413 19.398 19.158 1.00 39.22 382 TYR A C 1
ATOM 3065 O O . TYR A 1 382 ? 10.907 20.386 18.619 1.00 34.62 382 TYR A O 1
ATOM 3074 N N . THR A 1 383 ? 12.700 19.106 19.093 1.00 40.81 383 THR A N 1
ATOM 3075 C CA . THR A 1 383 ? 13.655 19.830 18.274 1.00 45.95 383 THR A CA 1
ATOM 3076 C C . THR A 1 383 ? 14.031 18.954 17.081 1.00 43.54 383 THR A C 1
ATOM 3077 O O . THR A 1 383 ? 14.112 17.729 17.208 1.00 35.80 383 THR A O 1
ATOM 3081 N N . VAL A 1 384 ? 14.218 19.582 15.923 1.00 44.08 384 VAL A N 1
ATOM 3082 C CA . VAL A 1 384 ? 14.822 18.955 14.745 1.00 39.20 384 VAL A CA 1
ATOM 3083 C C . VAL A 1 384 ? 16.229 19.531 14.622 1.00 40.55 384 VAL A C 1
ATOM 3084 O O . VAL A 1 384 ? 16.375 20.677 14.181 1.00 45.04 384 VAL A O 1
ATOM 3088 N N . PRO A 1 385 ? 17.276 18.833 15.053 1.00 38.80 385 PRO A N 1
ATOM 3089 C CA . PRO A 1 385 ? 18.624 19.399 14.964 1.00 39.28 385 PRO A CA 1
ATOM 3090 C C . PRO A 1 385 ? 19.071 19.458 13.517 1.00 35.27 385 PRO A C 1
ATOM 3091 O O . PRO A 1 385 ? 18.494 18.776 12.665 1.00 34.93 385 PRO A O 1
ATOM 3095 N N . PRO A 1 386 ? 20.099 20.238 13.201 1.00 42.73 386 PRO A N 1
ATOM 3096 C CA . PRO A 1 386 ? 20.609 20.227 11.825 1.00 43.61 386 PRO A CA 1
ATOM 3097 C C . PRO A 1 386 ? 21.001 18.810 11.439 1.00 41.98 386 PRO A C 1
ATOM 3098 O O . PRO A 1 386 ? 21.535 18.053 12.258 1.00 37.30 386 PRO A O 1
ATOM 3102 N N . GLN A 1 387 ? 20.686 18.454 10.192 1.00 36.02 387 GLN A N 1
ATOM 3103 C CA . GLN A 1 387 ? 20.770 17.091 9.687 1.00 38.86 387 GLN A CA 1
ATOM 3104 C C . GLN A 1 387 ? 20.372 17.060 8.201 1.00 35.48 387 GLN A C 1
ATOM 3105 O O . GLN A 1 387 ? 19.879 18.052 7.664 1.00 30.06 387 GLN A O 1
ATOM 3111 N N . ASP A 1 388 ? 20.532 15.916 7.554 1.00 43.55 388 ASP A N 1
ATOM 3112 C CA . ASP A 1 388 ? 20.214 15.753 6.133 1.00 33.36 388 ASP A CA 1
ATOM 3113 C C . ASP A 1 388 ? 18.758 15.348 5.989 1.00 28.89 388 ASP A C 1
ATOM 3114 O O . ASP A 1 388 ? 18.405 14.171 6.051 1.00 29.08 388 ASP A O 1
ATOM 3119 N N . LEU A 1 389 ? 17.911 16.339 5.764 1.00 26.33 389 LEU A N 1
ATOM 3120 C CA . LEU A 1 389 ? 16.493 16.124 5.535 1.00 27.27 389 LEU A CA 1
ATOM 3121 C C . LEU A 1 389 ? 16.140 15.990 4.055 1.00 33.55 389 LEU A C 1
ATOM 3122 O O . LEU A 1 389 ? 14.956 15.902 3.732 1.00 34.25 389 LEU A O 1
ATOM 3127 N N . SER A 1 390 ? 17.123 15.984 3.158 1.00 26.96 390 SER A N 1
ATOM 3128 C CA . SER A 1 390 ? 16.813 15.794 1.746 1.00 30.36 390 SER A CA 1
ATOM 3129 C C . SER A 1 390 ? 16.370 14.367 1.497 1.00 28.98 390 SER A C 1
ATOM 3130 O O . SER A 1 390 ? 16.734 13.435 2.225 1.00 27.20 390 SER A O 1
ATOM 3133 N N . TYR A 1 391 ? 15.588 14.202 0.450 1.00 29.81 391 TYR A N 1
ATOM 3134 C CA . TYR A 1 391 ? 15.152 12.900 -0.008 1.00 23.10 391 TYR A CA 1
ATOM 3135 C C . TYR A 1 391 ? 15.357 12.840 -1.520 1.00 28.42 391 TYR A C 1
ATOM 3136 O O . TYR A 1 391 ? 15.390 13.863 -2.201 1.00 35.87 391 TYR A O 1
ATOM 3145 N N . SER A 1 392 ? 15.525 11.627 -2.034 1.00 28.26 392 SER A N 1
ATOM 3146 C CA . SER A 1 392 ? 15.903 11.410 -3.423 1.00 24.48 392 SER A CA 1
ATOM 3147 C C . SER A 1 392 ? 14.683 11.443 -4.339 1.00 27.13 392 SER A C 1
ATOM 3148 O O . SER A 1 392 ? 13.599 10.967 -3.982 1.00 24.45 392 SER A O 1
ATOM 3151 N N . PHE A 1 393 ? 14.871 11.973 -5.536 1.00 26.63 393 PHE A N 1
ATOM 3152 C CA . PHE A 1 393 ? 13.863 11.752 -6.565 1.00 26.75 393 PHE A CA 1
ATOM 3153 C C . PHE A 1 393 ? 14.169 10.561 -7.460 1.00 27.69 393 PHE A C 1
ATOM 3154 O O . PHE A 1 393 ? 13.366 10.252 -8.347 1.00 28.76 393 PHE A O 1
ATOM 3162 N N . VAL A 1 394 ? 15.272 9.853 -7.235 1.00 26.58 394 VAL A N 1
ATOM 3163 C CA . VAL A 1 394 ? 15.687 8.830 -8.191 1.00 28.78 394 VAL A CA 1
ATOM 3164 C C . VAL A 1 394 ? 15.788 7.473 -7.514 1.00 30.11 394 VAL A C 1
ATOM 3165 O O . VAL A 1 394 ? 15.579 6.429 -8.139 1.00 32.84 394 VAL A O 1
ATOM 3169 N N . ASP A 1 395 ? 16.076 7.475 -6.225 1.00 29.13 395 ASP A N 1
ATOM 3170 C CA . ASP A 1 395 ? 16.070 6.233 -5.475 1.00 37.72 395 ASP A CA 1
ATOM 3171 C C . ASP A 1 395 ? 14.668 5.923 -4.968 1.00 43.36 395 ASP A C 1
ATOM 3172 O O . ASP A 1 395 ? 13.923 6.820 -4.550 1.00 43.43 395 ASP A O 1
ATOM 3177 N N . MET A 1 396 ? 14.319 4.638 -5.005 1.00 35.62 396 MET A N 1
ATOM 3178 C CA . MET A 1 396 ? 12.988 4.184 -4.679 1.00 38.80 396 MET A CA 1
ATOM 3179 C C . MET A 1 396 ? 13.080 3.099 -3.612 1.00 44.62 396 MET A C 1
ATOM 3180 O O . MET A 1 396 ? 13.872 2.159 -3.754 1.00 42.31 396 MET A O 1
ATOM 3185 N N . PRO A 1 397 ? 12.342 3.228 -2.499 1.00 46.05 397 PRO A N 1
ATOM 3186 C CA . PRO A 1 397 ? 11.526 4.418 -2.224 1.00 34.08 397 PRO A CA 1
ATOM 3187 C C . PRO A 1 397 ? 12.345 5.584 -1.654 1.00 30.53 397 PRO A C 1
ATOM 3188 O O . PRO A 1 397 ? 13.468 5.420 -1.216 1.00 34.04 397 PRO A O 1
ATOM 3192 N N . SER A 1 398 ? 11.774 6.772 -1.707 1.00 26.93 398 SER A N 1
ATOM 3193 C CA . SER A 1 398 ? 12.449 7.963 -1.231 1.00 31.43 398 SER A CA 1
ATOM 3194 C C . SER A 1 398 ? 12.296 8.080 0.286 1.00 37.07 398 SER A C 1
ATOM 3195 O O . SER A 1 398 ? 11.248 7.747 0.841 1.00 27.40 398 SER A O 1
ATOM 3198 N N . LEU A 1 399 ? 13.344 8.561 0.951 1.00 33.67 399 LEU A N 1
ATOM 3199 C CA . LEU A 1 399 ? 13.342 8.728 2.426 1.00 35.13 399 LEU A CA 1
ATOM 3200 C C . LEU A 1 399 ? 14.199 9.934 2.741 1.00 28.90 399 LEU A C 1
ATOM 3201 O O . LEU A 1 399 ? 15.300 10.048 2.173 1.00 35.46 399 LEU A O 1
ATOM 3206 N N . PRO A 1 400 ? 13.748 10.829 3.616 1.00 26.73 400 PRO A N 1
ATOM 3207 C CA . PRO A 1 400 ? 14.677 11.813 4.178 1.00 28.01 400 PRO A CA 1
ATOM 3208 C C . PRO A 1 400 ? 15.875 11.063 4.747 1.00 29.29 400 PRO A C 1
ATOM 3209 O O . PRO A 1 400 ? 15.726 10.051 5.439 1.00 33.10 400 PRO A O 1
ATOM 3213 N N . LYS A 1 401 ? 17.069 11.557 4.423 1.00 27.40 401 LYS A N 1
ATOM 3214 C CA . LYS A 1 401 ? 18.299 10.795 4.616 1.00 34.00 401 LYS A CA 1
ATOM 3215 C C . LYS A 1 401 ? 18.576 10.488 6.096 1.00 33.13 401 LYS A C 1
ATOM 3216 O O . LYS A 1 401 ? 18.929 9.358 6.444 1.00 34.35 401 LYS A O 1
ATOM 3222 N N . SER A 1 402 ? 18.410 11.472 6.977 1.00 35.73 402 SER A N 1
ATOM 3223 C CA . SER A 1 402 ? 18.662 11.289 8.405 1.00 40.45 402 SER A CA 1
ATOM 3224 C C . SER A 1 402 ? 17.635 10.384 9.087 1.00 39.05 402 SER A C 1
ATOM 3225 O O . SER A 1 402 ? 17.842 10.008 10.242 1.00 39.95 402 SER A O 1
ATOM 3228 N N . LYS A 1 403 ? 16.549 10.028 8.402 1.00 37.83 403 LYS A N 1
ATOM 3229 C CA . LYS A 1 403 ? 15.432 9.269 8.957 1.00 33.45 403 LYS A CA 1
ATOM 3230 C C . LYS A 1 403 ? 14.676 10.044 10.034 1.00 31.83 403 LYS A C 1
ATOM 3231 O O . LYS A 1 403 ? 14.046 9.427 10.889 1.00 33.33 403 LYS A O 1
ATOM 3237 N N . LEU A 1 404 ? 14.737 11.385 10.014 1.00 27.70 404 LEU A N 1
ATOM 3238 C CA . LEU A 1 404 ? 14.043 12.273 10.946 1.00 27.95 404 LEU A CA 1
ATOM 3239 C C . LEU A 1 404 ? 14.485 12.078 12.395 1.00 31.22 404 LEU A C 1
ATOM 3240 O O . LEU A 1 404 ? 13.810 11.419 13.201 1.00 34.96 404 LEU A O 1
ATOM 3245 N N . ARG A 1 405 ? 15.600 12.680 12.745 1.00 32.22 405 ARG A N 1
ATOM 3246 C CA . ARG A 1 405 ? 16.145 12.570 14.092 1.00 35.64 405 ARG A CA 1
ATOM 3247 C C . ARG A 1 405 ? 15.545 13.690 14.935 1.00 34.17 405 ARG A C 1
ATOM 3248 O O . ARG A 1 405 ? 15.754 14.869 14.641 1.00 33.60 405 ARG A O 1
ATOM 3256 N N . LEU A 1 406 ? 14.748 13.328 15.940 1.00 34.59 406 LEU A N 1
ATOM 3257 C CA . LEU A 1 406 ? 14.067 14.285 16.810 1.00 34.43 406 LEU A CA 1
ATOM 3258 C C . LEU A 1 406 ? 14.734 14.273 18.175 1.00 42.65 406 LEU A C 1
ATOM 3259 O O . LEU A 1 406 ? 15.049 13.199 18.710 1.00 43.08 406 LEU A O 1
ATOM 3264 N N . THR A 1 407 ? 14.964 15.466 18.730 1.00 44.79 407 THR A N 1
ATOM 3265 C CA . THR A 1 407 ? 15.557 15.602 20.058 1.00 43.55 407 THR A CA 1
ATOM 3266 C C . THR A 1 407 ? 14.646 16.407 20.979 1.00 50.36 407 THR A C 1
ATOM 3267 O O . THR A 1 407 ? 13.734 17.112 20.529 1.00 40.51 407 THR A O 1
ATOM 3271 N N . HIS A 1 408 ? 14.914 16.278 22.290 1.00 51.20 408 HIS A N 1
ATOM 3272 C CA . HIS A 1 408 ? 14.233 17.055 23.338 1.00 53.74 408 HIS A CA 1
ATOM 3273 C C . HIS A 1 408 ? 12.732 16.834 23.275 1.00 52.25 408 HIS A C 1
ATOM 3274 O O . HIS A 1 408 ? 11.954 17.778 23.426 1.00 53.71 408 HIS A O 1
ATOM 3281 N N . LEU A 1 409 ? 12.322 15.588 23.028 1.00 51.74 409 LEU A N 1
ATOM 3282 C CA . LEU A 1 409 ? 10.919 15.282 22.753 1.00 52.35 409 LEU A CA 1
ATOM 3283 C C . LEU A 1 409 ? 10.152 15.118 24.060 1.00 56.26 409 LEU A C 1
ATOM 3284 O O . LEU A 1 409 ? 10.302 14.114 24.762 1.00 57.91 409 LEU A O 1
ATOM 3289 N N . THR A 1 410 ? 9.309 16.096 24.368 1.00 50.92 410 THR A N 1
ATOM 3290 C CA . THR A 1 410 ? 8.566 16.127 25.611 1.00 52.64 410 THR A CA 1
ATOM 3291 C C . THR A 1 410 ? 7.098 16.357 25.309 1.00 53.34 410 THR A C 1
ATOM 3292 O O . THR A 1 410 ? 6.733 16.871 24.249 1.00 46.42 410 THR A O 1
ATOM 3296 N N . ARG A 1 411 ? 6.258 15.965 26.263 1.00 57.08 411 ARG A N 1
ATOM 3297 C CA . ARG A 1 411 ? 4.838 16.259 26.169 1.00 55.12 411 ARG A CA 1
ATOM 3298 C C . ARG A 1 411 ? 4.642 17.766 26.304 1.00 58.26 411 ARG A C 1
ATOM 3299 O O . ARG A 1 411 ? 5.369 18.431 27.046 1.00 60.71 411 ARG A O 1
ATOM 3307 N N . ASN A 1 412 ? 3.681 18.310 25.562 1.00 51.57 412 ASN A N 1
ATOM 3308 C CA . ASN A 1 412 ? 3.316 19.725 25.691 1.00 56.29 412 ASN A CA 1
ATOM 3309 C C . ASN A 1 412 ? 2.543 19.967 26.985 1.00 68.58 412 ASN A C 1
ATOM 3310 O O . ASN A 1 412 ? 1.486 19.380 27.201 1.00 69.86 412 ASN A O 1
ATOM 3315 N N . GLY B 1 2 ? 21.415 33.846 11.096 1.00 83.88 2 GLY B N 1
ATOM 3316 C CA . GLY B 1 2 ? 22.183 32.777 11.712 1.00 83.48 2 GLY B CA 1
ATOM 3317 C C . GLY B 1 2 ? 21.689 31.387 11.348 1.00 65.33 2 GLY B C 1
ATOM 3318 O O . GLY B 1 2 ? 21.127 30.655 12.165 1.00 69.41 2 GLY B O 1
ATOM 3319 N N . LYS B 1 3 ? 21.897 31.008 10.100 1.00 89.81 3 LYS B N 1
ATOM 3320 C CA . LYS B 1 3 ? 21.341 29.759 9.624 1.00 68.19 3 LYS B CA 1
ATOM 3321 C C . LYS B 1 3 ? 22.458 28.782 9.298 1.00 52.93 3 LYS B C 1
ATOM 3322 O O . LYS B 1 3 ? 23.616 29.159 9.126 1.00 57.35 3 LYS B O 1
ATOM 3328 N N . VAL B 1 4 ? 22.093 27.536 9.250 1.00 50.85 4 VAL B N 1
ATOM 3329 C CA . VAL B 1 4 ? 22.971 26.443 8.867 1.00 50.07 4 VAL B CA 1
ATOM 3330 C C . VAL B 1 4 ? 22.675 26.134 7.400 1.00 47.69 4 VAL B C 1
ATOM 3331 O O . VAL B 1 4 ? 21.514 26.114 6.990 1.00 45.91 4 VAL B O 1
ATOM 3335 N N . ILE B 1 5 ? 23.701 25.903 6.596 1.00 47.82 5 ILE B N 1
ATOM 3336 C CA . ILE B 1 5 ? 23.428 25.575 5.196 1.00 45.73 5 ILE B CA 1
ATOM 3337 C C . ILE B 1 5 ? 23.040 24.107 5.102 1.00 46.26 5 ILE B C 1
ATOM 3338 O O . ILE B 1 5 ? 23.795 23.248 5.579 1.00 44.41 5 ILE B O 1
ATOM 3343 N N . PRO B 1 6 ? 21.871 23.774 4.523 1.00 47.88 6 PRO B N 1
ATOM 3344 C CA . PRO B 1 6 ? 21.513 22.361 4.333 1.00 39.78 6 PRO B CA 1
ATOM 3345 C C . PRO B 1 6 ? 22.665 21.561 3.739 1.00 40.06 6 PRO B C 1
ATOM 3346 O O . PRO B 1 6 ? 23.209 21.938 2.701 1.00 40.20 6 PRO B O 1
ATOM 3350 N N . LYS B 1 7 ? 23.066 20.487 4.406 1.00 40.39 7 LYS B N 1
ATOM 3351 C CA . LYS B 1 7 ? 24.210 19.683 4.014 1.00 41.92 7 LYS B CA 1
ATOM 3352 C C . LYS B 1 7 ? 23.779 18.246 3.744 1.00 40.98 7 LYS B C 1
ATOM 3353 O O . LYS B 1 7 ? 23.023 17.647 4.521 1.00 39.99 7 LYS B O 1
ATOM 3359 N N . GLN B 1 8 ? 24.243 17.709 2.616 1.00 39.28 8 GLN B N 1
ATOM 3360 C CA . GLN B 1 8 ? 23.986 16.324 2.233 1.00 40.20 8 GLN B CA 1
ATOM 3361 C C . GLN B 1 8 ? 25.007 15.454 2.957 1.00 45.09 8 GLN B C 1
ATOM 3362 O O . GLN B 1 8 ? 26.198 15.786 2.982 1.00 43.81 8 GLN B O 1
ATOM 3368 N N . GLU B 1 9 ? 24.545 14.369 3.577 1.00 43.01 9 GLU B N 1
ATOM 3369 C CA . GLU B 1 9 ? 25.508 13.511 4.232 1.00 41.62 9 GLU B CA 1
ATOM 3370 C C . GLU B 1 9 ? 26.168 12.587 3.211 1.00 42.22 9 GLU B C 1
ATOM 3371 O O . GLU B 1 9 ? 25.686 12.401 2.089 1.00 40.18 9 GLU B O 1
ATOM 3377 N N . GLY B 1 10 ? 27.313 12.035 3.598 1.00 50.47 10 GLY B N 1
ATOM 3378 C CA . GLY B 1 10 ? 28.114 11.216 2.712 1.00 49.33 10 GLY B CA 1
ATOM 3379 C C . GLY B 1 10 ? 29.412 11.902 2.315 1.00 48.47 10 GLY B C 1
ATOM 3380 O O . GLY B 1 10 ? 29.561 13.125 2.393 1.00 48.32 10 GLY B O 1
ATOM 3381 N N . LEU B 1 11 ? 30.372 11.092 1.871 1.00 48.53 11 LEU B N 1
ATOM 3382 C CA . LEU B 1 11 ? 31.701 11.621 1.595 1.00 51.02 11 LEU B CA 1
ATOM 3383 C C . LEU B 1 11 ? 31.875 12.173 0.181 1.00 54.30 11 LEU B C 1
ATOM 3384 O O . LEU B 1 11 ? 32.691 13.081 -0.011 1.00 55.77 11 LEU B O 1
ATOM 3389 N N . ASP B 1 12 ? 31.135 11.675 -0.811 1.00 49.11 12 ASP B N 1
ATOM 3390 C CA . ASP B 1 12 ? 31.316 12.134 -2.187 1.00 49.09 12 ASP B CA 1
ATOM 3391 C C . ASP B 1 12 ? 30.011 12.032 -2.961 1.00 46.57 12 ASP B C 1
ATOM 3392 O O . ASP B 1 12 ? 29.400 10.962 -3.024 1.00 46.08 12 ASP B O 1
ATOM 3397 N N . HIS B 1 13 ? 29.610 13.139 -3.587 1.00 45.26 13 HIS B N 1
ATOM 3398 C CA . HIS B 1 13 ? 28.382 13.204 -4.361 1.00 45.16 13 HIS B CA 1
ATOM 3399 C C . HIS B 1 13 ? 28.650 13.400 -5.840 1.00 47.28 13 HIS B C 1
ATOM 3400 O O . HIS B 1 13 ? 27.726 13.725 -6.586 1.00 55.59 13 HIS B O 1
ATOM 3407 N N . SER B 1 14 ? 29.897 13.238 -6.271 1.00 47.64 14 SER B N 1
ATOM 3408 C CA . SER B 1 14 ? 30.209 13.320 -7.692 1.00 46.17 14 SER B CA 1
ATOM 3409 C C . SER B 1 14 ? 29.397 12.303 -8.485 1.00 44.87 14 SER B C 1
ATOM 3410 O O . SER B 1 14 ? 28.783 12.639 -9.504 1.00 45.60 14 SER B O 1
ATOM 3413 N N . VAL B 1 15 ? 29.334 11.065 -7.991 1.00 48.27 15 VAL B N 1
ATOM 3414 C CA . VAL B 1 15 ? 28.509 10.039 -8.620 1.00 45.28 15 VAL B CA 1
ATOM 3415 C C . VAL B 1 15 ? 27.057 10.502 -8.731 1.00 45.03 15 VAL B C 1
ATOM 3416 O O . VAL B 1 15 ? 26.389 10.244 -9.742 1.00 50.64 15 VAL B O 1
ATOM 3420 N N . ASP B 1 16 ? 26.545 11.204 -7.712 1.00 42.83 16 ASP B N 1
ATOM 3421 C CA . ASP B 1 16 ? 25.157 11.660 -7.778 1.00 37.27 16 ASP B CA 1
ATOM 3422 C C . ASP B 1 16 ? 25.000 12.791 -8.778 1.00 36.75 16 ASP B C 1
ATOM 3423 O O . ASP B 1 16 ? 23.932 12.940 -9.382 1.00 35.03 16 ASP B O 1
ATOM 3428 N N . PHE B 1 17 ? 26.038 13.615 -8.925 1.00 38.34 17 PHE B N 1
ATOM 3429 C CA . PHE B 1 17 ? 25.985 14.679 -9.916 1.00 38.13 17 PHE B CA 1
ATOM 3430 C C . PHE B 1 17 ? 25.966 14.101 -11.326 1.00 39.94 17 PHE B C 1
ATOM 3431 O O . PHE B 1 17 ? 25.225 14.583 -12.189 1.00 43.09 17 PHE B O 1
ATOM 3439 N N . LEU B 1 18 ? 26.770 13.066 -11.576 1.00 40.13 18 LEU B N 1
ATOM 3440 C CA . LEU B 1 18 ? 26.728 12.404 -12.876 1.00 40.61 18 LEU B CA 1
ATOM 3441 C C . LEU B 1 18 ? 25.400 11.703 -13.079 1.00 38.58 18 LEU B C 1
ATOM 3442 O O . LEU B 1 18 ? 24.840 11.724 -14.178 1.00 37.96 18 LEU B O 1
ATOM 3447 N N . ARG B 1 19 ? 24.854 11.115 -12.017 1.00 37.59 19 ARG B N 1
ATOM 3448 C CA . ARG B 1 19 ? 23.610 10.383 -12.172 1.00 35.90 19 ARG B CA 1
ATOM 3449 C C . ARG B 1 19 ? 22.466 11.316 -12.546 1.00 33.80 19 ARG B C 1
ATOM 3450 O O . ARG B 1 19 ? 21.677 11.002 -13.446 1.00 34.24 19 ARG B O 1
ATOM 3458 N N . GLU B 1 20 ? 22.388 12.493 -11.908 1.00 33.11 20 GLU B N 1
ATOM 3459 C CA . GLU B 1 20 ? 21.229 13.350 -12.084 1.00 31.22 20 GLU B CA 1
ATOM 3460 C C . GLU B 1 20 ? 21.438 14.525 -13.045 1.00 36.30 20 GLU B C 1
ATOM 3461 O O . GLU B 1 20 ? 20.453 15.173 -13.421 1.00 30.05 20 GLU B O 1
ATOM 3467 N N . GLY B 1 21 ? 22.671 14.810 -13.461 1.00 37.65 21 GLY B N 1
ATOM 3468 C CA . GLY B 1 21 ? 22.977 15.916 -14.357 1.00 33.77 21 GLY B CA 1
ATOM 3469 C C . GLY B 1 21 ? 22.279 17.251 -14.134 1.00 32.57 21 GLY B C 1
ATOM 3470 O O . GLY B 1 21 ? 22.520 17.941 -13.144 1.00 32.76 21 GLY B O 1
ATOM 3471 N N . TYR B 1 22 ? 21.436 17.654 -15.081 1.00 31.54 22 TYR B N 1
ATOM 3472 C CA . TYR B 1 22 ? 20.794 18.957 -15.001 1.00 30.69 22 TYR B CA 1
ATOM 3473 C C . TYR B 1 22 ? 19.805 19.044 -13.860 1.00 29.25 22 TYR B C 1
ATOM 3474 O O . TYR B 1 22 ? 19.382 20.153 -13.519 1.00 28.89 22 TYR B O 1
ATOM 3483 N N . LEU B 1 23 ? 19.380 17.910 -13.310 1.00 30.28 23 LEU B N 1
ATOM 3484 C CA . LEU B 1 23 ? 18.409 17.913 -12.229 1.00 31.52 23 LEU B CA 1
ATOM 3485 C C . LEU B 1 23 ? 19.043 17.819 -10.832 1.00 29.29 23 LEU B C 1
ATOM 3486 O O . LEU B 1 23 ? 18.310 17.730 -9.846 1.00 29.44 23 LEU B O 1
ATOM 3491 N N . PHE B 1 24 ? 20.369 17.883 -10.713 1.00 29.68 24 PHE B N 1
ATOM 3492 C CA . PHE B 1 24 ? 21.015 17.739 -9.402 1.00 30.56 24 PHE B CA 1
ATOM 3493 C C . PHE B 1 24 ? 20.663 18.900 -8.465 1.00 30.42 24 PHE B C 1
ATOM 3494 O O . PHE B 1 24 ? 20.125 18.707 -7.347 1.00 30.45 24 PHE B O 1
ATOM 3502 N N . VAL B 1 25 ? 20.981 20.128 -8.898 1.00 31.09 25 VAL B N 1
ATOM 3503 C CA . VAL B 1 25 ? 20.699 21.292 -8.059 1.00 37.67 25 VAL B CA 1
ATOM 3504 C C . VAL B 1 25 ? 19.198 21.418 -7.825 1.00 32.64 25 VAL B C 1
ATOM 3505 O O . VAL B 1 25 ? 18.753 21.524 -6.686 1.00 29.55 25 VAL B O 1
ATOM 3509 N N . ALA B 1 26 ? 18.394 21.341 -8.897 1.00 30.79 26 ALA B N 1
ATOM 3510 C CA . ALA B 1 26 ? 16.952 21.528 -8.754 1.00 27.85 26 ALA B CA 1
ATOM 3511 C C . ALA B 1 26 ? 16.330 20.493 -7.821 1.00 33.77 26 ALA B C 1
ATOM 3512 O O . ALA B 1 26 ? 15.404 20.811 -7.061 1.00 32.17 26 ALA B O 1
ATOM 3514 N N . ASN B 1 27 ? 16.791 19.240 -7.896 1.00 26.30 27 ASN B N 1
ATOM 3515 C CA . ASN B 1 27 ? 16.243 18.218 -7.021 1.00 29.32 27 ASN B CA 1
ATOM 3516 C C . ASN B 1 27 ? 16.512 18.574 -5.571 1.00 28.40 27 ASN B C 1
ATOM 3517 O O . ASN B 1 27 ? 15.596 18.526 -4.742 1.00 30.75 27 ASN B O 1
ATOM 3522 N N . ARG B 1 28 ? 17.736 19.034 -5.279 1.00 27.92 28 ARG B N 1
ATOM 3523 C CA . ARG B 1 28 ? 18.117 19.336 -3.913 1.00 28.95 28 ARG B CA 1
ATOM 3524 C C . ARG B 1 28 ? 17.526 20.648 -3.400 1.00 29.19 28 ARG B C 1
ATOM 3525 O O . ARG B 1 28 ? 17.157 20.725 -2.223 1.00 30.17 28 ARG B O 1
ATOM 3533 N N . ARG B 1 29 ? 17.369 21.662 -4.256 1.00 29.56 29 ARG B N 1
ATOM 3534 C CA . ARG B 1 29 ? 16.622 22.851 -3.869 1.00 29.43 29 ARG B CA 1
ATOM 3535 C C . ARG B 1 29 ? 15.170 22.516 -3.526 1.00 33.38 29 ARG B C 1
ATOM 3536 O O . ARG B 1 29 ? 14.614 23.096 -2.595 1.00 34.84 29 ARG B O 1
ATOM 3544 N N . LYS B 1 30 ? 14.514 21.628 -4.292 1.00 38.35 30 LYS B N 1
ATOM 3545 C CA . LYS B 1 30 ? 13.155 21.225 -3.915 1.00 31.48 30 LYS B CA 1
ATOM 3546 C C . LYS B 1 30 ? 13.168 20.411 -2.626 1.00 32.47 30 LYS B C 1
ATOM 3547 O O . LYS B 1 30 ? 12.336 20.611 -1.740 1.00 26.90 30 LYS B O 1
ATOM 3553 N N . SER B 1 31 ? 14.069 19.431 -2.561 1.00 26.13 31 SER B N 1
ATOM 3554 C CA . SER B 1 31 ? 14.121 18.466 -1.484 1.00 26.30 31 SER B CA 1
ATOM 3555 C C . SER B 1 31 ? 14.318 19.172 -0.146 1.00 29.69 31 SER B C 1
ATOM 3556 O O . SER B 1 31 ? 13.493 19.039 0.760 1.00 29.53 31 SER B O 1
ATOM 3559 N N . PHE B 1 32 ? 15.390 19.973 -0.038 1.00 28.89 32 PHE B N 1
ATOM 3560 C CA . PHE B 1 32 ? 15.696 20.840 1.095 1.00 30.45 32 PHE B CA 1
ATOM 3561 C C . PHE B 1 32 ? 14.766 22.039 1.239 1.00 30.76 32 PHE B C 1
ATOM 3562 O O . PHE B 1 32 ? 14.797 22.675 2.298 1.00 38.82 32 PHE B O 1
ATOM 3570 N N . GLN B 1 33 ? 13.998 22.416 0.203 1.00 34.97 33 GLN B N 1
ATOM 3571 C CA . GLN B 1 33 ? 13.218 23.671 0.224 1.00 40.93 33 GLN B CA 1
ATOM 3572 C C . GLN B 1 33 ? 14.110 24.871 0.512 1.00 40.32 33 GLN B C 1
ATOM 3573 O O . GLN B 1 33 ? 13.835 25.693 1.385 1.00 38.22 33 GLN B O 1
ATOM 3579 N N . SER B 1 34 ? 15.185 24.978 -0.255 1.00 38.69 34 SER B N 1
ATOM 3580 C CA . SER B 1 34 ? 16.210 25.986 -0.031 1.00 34.21 34 SER B CA 1
ATOM 3581 C C . SER B 1 34 ? 16.740 26.435 -1.392 1.00 34.03 34 SER B C 1
ATOM 3582 O O . SER B 1 34 ? 16.690 25.683 -2.363 1.00 39.13 34 SER B O 1
ATOM 3585 N N . ASN B 1 35 ? 17.199 27.672 -1.465 1.00 35.61 35 ASN B N 1
ATOM 3586 C CA . ASN B 1 35 ? 17.950 28.149 -2.623 1.00 35.92 35 ASN B CA 1
ATOM 3587 C C . ASN B 1 35 ? 19.435 27.929 -2.449 1.00 39.45 35 ASN B C 1
ATOM 3588 O O . ASN B 1 35 ? 20.217 28.349 -3.298 1.00 39.36 35 ASN B O 1
ATOM 3593 N N . ILE B 1 36 ? 19.843 27.282 -1.363 1.00 37.77 36 ILE B N 1
ATOM 3594 C CA . ILE B 1 36 ? 21.248 27.020 -1.131 1.00 39.21 36 ILE B CA 1
ATOM 3595 C C . ILE B 1 36 ? 21.364 25.680 -0.435 1.00 38.59 36 ILE B C 1
ATOM 3596 O O . ILE B 1 36 ? 20.516 25.300 0.373 1.00 39.22 36 ILE B O 1
ATOM 3601 N N . PHE B 1 37 ? 22.422 24.960 -0.752 1.00 39.02 37 PHE B N 1
ATOM 3602 C CA . PHE B 1 37 ? 22.748 23.765 -0.001 1.00 38.99 37 PHE B CA 1
ATOM 3603 C C . PHE B 1 37 ? 24.210 23.479 -0.260 1.00 40.57 37 PHE B C 1
ATOM 3604 O O . PHE B 1 37 ? 24.877 24.186 -1.020 1.00 41.55 37 PHE B O 1
ATOM 3612 N N . GLU B 1 38 ? 24.696 22.416 0.358 1.00 40.92 38 GLU B N 1
ATOM 3613 C CA . GLU B 1 38 ? 26.113 22.106 0.364 1.00 43.25 38 GLU B CA 1
ATOM 3614 C C . GLU B 1 38 ? 26.268 20.627 0.078 1.00 42.08 38 GLU B C 1
ATOM 3615 O O . GLU B 1 38 ? 25.564 19.807 0.668 1.00 41.68 38 GLU B O 1
ATOM 3621 N N . SER B 1 39 ? 27.141 20.295 -0.857 1.00 42.83 39 SER B N 1
ATOM 3622 C CA . SER B 1 39 ? 27.444 18.923 -1.225 1.00 42.62 39 SER B CA 1
ATOM 3623 C C . SER B 1 39 ? 28.951 18.745 -1.182 1.00 45.22 39 SER B C 1
ATOM 3624 O O . SER B 1 39 ? 29.705 19.695 -0.969 1.00 47.02 39 SER B O 1
ATOM 3627 N N . ARG B 1 40 ? 29.402 17.518 -1.385 1.00 45.64 40 ARG B N 1
ATOM 3628 C CA . ARG B 1 40 ? 30.822 17.270 -1.559 1.00 48.23 40 ARG B CA 1
ATOM 3629 C C . ARG B 1 40 ? 31.059 16.654 -2.929 1.00 49.86 40 ARG B C 1
ATOM 3630 O O . ARG B 1 40 ? 30.439 15.654 -3.294 1.00 46.80 40 ARG B O 1
ATOM 3638 N N . LEU B 1 41 ? 31.922 17.284 -3.703 1.00 52.69 41 LEU B N 1
ATOM 3639 C CA . LEU B 1 41 ? 32.252 16.761 -5.016 1.00 64.03 41 LEU B CA 1
ATOM 3640 C C . LEU B 1 41 ? 33.594 17.325 -5.437 1.00 63.94 41 LEU B C 1
ATOM 3641 O O . LEU B 1 41 ? 34.071 18.327 -4.890 1.00 66.47 41 LEU B O 1
ATOM 3646 N N . LEU B 1 42 ? 34.211 16.638 -6.396 1.00 61.78 42 LEU B N 1
ATOM 3647 C CA . LEU B 1 42 ? 35.582 16.923 -6.799 1.00 63.68 42 LEU B CA 1
ATOM 3648 C C . LEU B 1 42 ? 36.493 17.093 -5.579 1.00 71.78 42 LEU B C 1
ATOM 3649 O O . LEU B 1 42 ? 37.370 17.961 -5.542 1.00 81.14 42 LEU B O 1
ATOM 3654 N N . GLY B 1 43 ? 36.260 16.262 -4.557 1.00 68.99 43 GLY B N 1
ATOM 3655 C CA . GLY B 1 43 ? 37.112 16.195 -3.387 1.00 65.50 43 GLY B CA 1
ATOM 3656 C C . GLY B 1 43 ? 36.911 17.305 -2.385 1.00 70.21 43 GLY B C 1
ATOM 3657 O O . GLY B 1 43 ? 37.634 17.349 -1.382 1.00 75.01 43 GLY B O 1
ATOM 3658 N N . GLU B 1 44 ? 35.930 18.177 -2.600 1.00 69.90 44 GLU B N 1
ATOM 3659 C CA . GLU B 1 44 ? 35.822 19.423 -1.865 1.00 59.33 44 GLU B CA 1
ATOM 3660 C C . GLU B 1 44 ? 34.389 19.651 -1.397 1.00 56.33 44 GLU B C 1
ATOM 3661 O O . GLU B 1 44 ? 33.431 19.126 -1.977 1.00 62.54 44 GLU B O 1
ATOM 3667 N N . ARG B 1 45 ? 34.250 20.466 -0.352 1.00 56.75 45 ARG B N 1
ATOM 3668 C CA . ARG B 1 45 ? 32.966 21.097 -0.077 1.00 54.43 45 ARG B CA 1
ATOM 3669 C C . ARG B 1 45 ? 32.576 21.997 -1.242 1.00 56.52 45 ARG B C 1
ATOM 3670 O O . ARG B 1 45 ? 33.387 22.776 -1.741 1.00 57.28 45 ARG B O 1
ATOM 3678 N N . VAL B 1 46 ? 31.323 21.916 -1.657 1.00 50.76 46 VAL B N 1
ATOM 3679 C CA . VAL B 1 46 ? 30.794 22.769 -2.702 1.00 49.72 46 VAL B CA 1
ATOM 3680 C C . VAL B 1 46 ? 29.470 23.338 -2.229 1.00 47.79 46 VAL B C 1
ATOM 3681 O O . VAL B 1 46 ? 28.631 22.610 -1.698 1.00 51.79 46 VAL B O 1
ATOM 3685 N N . ILE B 1 47 ? 29.276 24.627 -2.439 1.00 48.18 47 ILE B N 1
ATOM 3686 C CA . ILE B 1 47 ? 28.009 25.287 -2.177 1.00 46.60 47 ILE B CA 1
ATOM 3687 C C . ILE B 1 47 ? 27.257 25.453 -3.493 1.00 53.01 47 ILE B C 1
ATOM 3688 O O . ILE B 1 47 ? 27.803 25.988 -4.464 1.00 49.26 47 ILE B O 1
ATOM 3693 N N . CYS B 1 48 ? 26.005 25.016 -3.521 1.00 42.47 48 CYS B N 1
ATOM 3694 C CA . CYS B 1 48 ? 25.139 25.176 -4.666 1.00 40.73 48 CYS B CA 1
ATOM 3695 C C . CYS B 1 48 ? 24.049 26.201 -4.382 1.00 46.15 48 CYS B C 1
ATOM 3696 O O . CYS B 1 48 ? 23.510 26.281 -3.259 1.00 40.00 48 CYS B O 1
ATOM 3699 N N . LEU B 1 49 ? 23.722 26.966 -5.429 1.00 39.75 49 LEU B N 1
ATOM 3700 C CA . LEU B 1 49 ? 22.782 28.072 -5.374 1.00 41.52 49 LEU B CA 1
ATOM 3701 C C . LEU B 1 49 ? 21.886 28.029 -6.596 1.00 37.74 49 LEU B C 1
ATOM 3702 O O . LEU B 1 49 ? 22.271 27.526 -7.657 1.00 41.78 49 LEU B O 1
ATOM 3707 N N . GLY B 1 50 ? 20.692 28.589 -6.444 1.00 36.91 50 GLY B N 1
ATOM 3708 C CA . GLY B 1 50 ? 19.811 28.782 -7.578 1.00 43.89 50 GLY B CA 1
ATOM 3709 C C . GLY B 1 50 ? 18.840 29.893 -7.267 1.00 45.06 50 GLY B C 1
ATOM 3710 O O . GLY B 1 50 ? 18.579 30.194 -6.096 1.00 45.47 50 GLY B O 1
ATOM 3711 N N . GLY B 1 51 ? 18.330 30.522 -8.327 1.00 41.08 51 GLY B N 1
ATOM 3712 C CA . GLY B 1 51 ? 17.330 31.567 -8.215 1.00 35.78 51 GLY B CA 1
ATOM 3713 C C . GLY B 1 51 ? 17.905 32.961 -8.416 1.00 37.87 51 GLY B C 1
ATOM 3714 O O . GLY B 1 51 ? 19.116 33.170 -8.439 1.00 39.28 51 GLY B O 1
ATOM 3715 N N . GLU B 1 52 ? 16.994 33.928 -8.589 1.00 38.23 52 GLU B N 1
ATOM 3716 C CA . GLU B 1 52 ? 17.347 35.333 -8.828 1.00 41.59 52 GLU B CA 1
ATOM 3717 C C . GLU B 1 52 ? 18.361 35.909 -7.839 1.00 50.20 52 GLU B C 1
ATOM 3718 O O . GLU B 1 52 ? 19.355 36.534 -8.233 1.00 44.22 52 GLU B O 1
ATOM 3724 N N . GLU B 1 53 ? 18.083 35.762 -6.538 1.00 46.89 53 GLU B N 1
ATOM 3725 C CA . GLU B 1 53 ? 18.848 36.502 -5.530 1.00 47.83 53 GLU B CA 1
ATOM 3726 C C . GLU B 1 53 ? 20.212 35.869 -5.302 1.00 46.04 53 GLU B C 1
ATOM 3727 O O . GLU B 1 53 ? 21.219 36.572 -5.170 1.00 54.62 53 GLU B O 1
ATOM 3733 N N . ALA B 1 54 ? 20.262 34.537 -5.281 1.00 44.17 54 ALA B N 1
ATOM 3734 C CA . ALA B 1 54 ? 21.550 33.866 -5.245 1.00 44.67 54 ALA B CA 1
ATOM 3735 C C . ALA B 1 54 ? 22.363 34.211 -6.482 1.00 50.98 54 ALA B C 1
ATOM 3736 O O . ALA B 1 54 ? 23.589 34.312 -6.405 1.00 47.01 54 ALA B O 1
ATOM 3738 N N . ALA B 1 55 ? 21.694 34.409 -7.628 1.00 44.10 55 ALA B N 1
ATOM 3739 C CA . ALA B 1 55 ? 22.390 34.787 -8.857 1.00 44.78 55 ALA B CA 1
ATOM 3740 C C . ALA B 1 55 ? 23.007 36.165 -8.723 1.00 47.50 55 ALA B C 1
ATOM 3741 O O . ALA B 1 55 ? 24.195 36.354 -9.018 1.00 53.14 55 ALA B O 1
ATOM 3743 N N . GLU B 1 56 ? 22.216 37.148 -8.271 1.00 52.51 56 GLU B N 1
ATOM 3744 C CA . GLU B 1 56 ? 22.792 38.467 -8.015 1.00 54.38 56 GLU B CA 1
ATOM 3745 C C . GLU B 1 56 ? 23.976 38.377 -7.058 1.00 53.04 56 GLU B C 1
ATOM 3746 O O . GLU B 1 56 ? 24.956 39.106 -7.216 1.00 55.40 56 GLU B O 1
ATOM 3752 N N . VAL B 1 57 ? 23.927 37.473 -6.074 1.00 52.22 57 VAL B N 1
ATOM 3753 C CA . VAL B 1 57 ? 25.065 37.379 -5.153 1.00 57.69 57 VAL B CA 1
ATOM 3754 C C . VAL B 1 57 ? 26.263 36.710 -5.821 1.00 54.44 57 VAL B C 1
ATOM 3755 O O . VAL B 1 57 ? 27.410 37.134 -5.645 1.00 56.92 57 VAL B O 1
ATOM 3759 N N . PHE B 1 58 ? 26.022 35.637 -6.564 1.00 52.08 58 PHE B N 1
ATOM 3760 C CA . PHE B 1 58 ? 27.094 34.929 -7.252 1.00 53.84 58 PHE B CA 1
ATOM 3761 C C . PHE B 1 58 ? 27.873 35.847 -8.196 1.00 54.33 58 PHE B C 1
ATOM 3762 O O . PHE B 1 58 ? 29.090 35.682 -8.339 1.00 56.07 58 PHE B O 1
ATOM 3770 N N . TYR B 1 59 ? 27.196 36.810 -8.847 1.00 54.25 59 TYR B N 1
ATOM 3771 C CA . TYR B 1 59 ? 27.823 37.746 -9.783 1.00 56.13 59 TYR B CA 1
ATOM 3772 C C . TYR B 1 59 ? 28.237 39.063 -9.120 1.00 61.48 59 TYR B C 1
ATOM 3773 O O . TYR B 1 59 ? 28.495 40.044 -9.827 1.00 67.89 59 TYR B O 1
ATOM 3782 N N . ASP B 1 60 ? 28.326 39.098 -7.788 1.00 60.04 60 ASP B N 1
ATOM 3783 C CA . ASP B 1 60 ? 28.833 40.262 -7.061 1.00 63.20 60 ASP B CA 1
ATOM 3784 C C . ASP B 1 60 ? 30.348 40.115 -6.941 1.00 65.59 60 ASP B C 1
ATOM 3785 O O . ASP B 1 60 ? 30.840 39.327 -6.125 1.00 65.71 60 ASP B O 1
ATOM 3790 N N . ALA B 1 61 ? 31.091 40.871 -7.757 1.00 67.66 61 ALA B N 1
ATOM 3791 C CA . ALA B 1 61 ? 32.548 40.754 -7.770 1.00 70.16 61 ALA B CA 1
ATOM 3792 C C . ALA B 1 61 ? 33.192 41.087 -6.423 1.00 72.80 61 ALA B C 1
ATOM 3793 O O . ALA B 1 61 ? 34.360 40.740 -6.214 1.00 74.67 61 ALA B O 1
ATOM 3795 N N . ASN B 1 62 ? 32.458 41.714 -5.495 1.00 73.13 62 ASN B N 1
ATOM 3796 C CA . ASN B 1 62 ? 33.011 41.951 -4.162 1.00 79.20 62 ASN B CA 1
ATOM 3797 C C . ASN B 1 62 ? 33.127 40.656 -3.365 1.00 81.41 62 ASN B C 1
ATOM 3798 O O . ASN B 1 62 ? 33.980 40.558 -2.473 1.00 76.38 62 ASN B O 1
ATOM 3803 N N . LYS B 1 63 ? 32.289 39.652 -3.675 1.00 77.77 63 LYS B N 1
ATOM 3804 C CA . LYS B 1 63 ? 32.166 38.452 -2.857 1.00 69.07 63 LYS B CA 1
ATOM 3805 C C . LYS B 1 63 ? 32.662 37.175 -3.525 1.00 67.51 63 LYS B C 1
ATOM 3806 O O . LYS B 1 63 ? 32.995 36.222 -2.814 1.00 67.26 63 LYS B O 1
ATOM 3812 N N . PHE B 1 64 ? 32.718 37.124 -4.856 1.00 72.77 64 PHE B N 1
ATOM 3813 C CA . PHE B 1 64 ? 33.105 35.916 -5.572 1.00 67.14 64 PHE B CA 1
ATOM 3814 C C . PHE B 1 64 ? 34.193 36.217 -6.590 1.00 69.76 64 PHE B C 1
ATOM 3815 O O . PHE B 1 64 ? 34.288 37.319 -7.137 1.00 68.73 64 PHE B O 1
ATOM 3823 N N . THR B 1 65 ? 34.999 35.188 -6.849 1.00 72.44 65 THR B N 1
ATOM 3824 C CA . THR B 1 65 ? 36.148 35.256 -7.728 1.00 69.73 65 THR B CA 1
ATOM 3825 C C . THR B 1 65 ? 36.183 34.016 -8.606 1.00 68.02 65 THR B C 1
ATOM 3826 O O . THR B 1 65 ? 35.868 32.911 -8.154 1.00 66.26 65 THR B O 1
ATOM 3830 N N . ARG B 1 66 ? 36.548 34.208 -9.873 1.00 68.66 66 ARG B N 1
ATOM 3831 C CA . ARG B 1 66 ? 36.747 33.084 -10.776 1.00 67.72 66 ARG B CA 1
ATOM 3832 C C . ARG B 1 66 ? 38.183 32.589 -10.739 1.00 70.68 66 ARG B C 1
ATOM 3833 O O . ARG B 1 66 ? 38.494 31.591 -11.397 1.00 70.45 66 ARG B O 1
ATOM 3841 N N . GLN B 1 67 ? 39.057 33.271 -9.993 1.00 73.75 67 GLN B N 1
ATOM 3842 C CA . GLN B 1 67 ? 40.403 32.773 -9.725 1.00 76.66 67 GLN B CA 1
ATOM 3843 C C . GLN B 1 67 ? 40.341 31.356 -9.173 1.00 75.32 67 GLN B C 1
ATOM 3844 O O . GLN B 1 67 ? 39.785 31.128 -8.095 1.00 73.94 67 GLN B O 1
ATOM 3850 N N . ASP B 1 68 ? 40.904 30.408 -9.923 1.00 75.88 68 ASP B N 1
ATOM 3851 C CA . ASP B 1 68 ? 40.940 28.982 -9.608 1.00 74.96 68 ASP B CA 1
ATOM 3852 C C . ASP B 1 68 ? 39.551 28.363 -9.477 1.00 70.90 68 ASP B C 1
ATOM 3853 O O . ASP B 1 68 ? 39.427 27.232 -9.001 1.00 69.92 68 ASP B O 1
ATOM 3858 N N . ALA B 1 69 ? 38.499 29.073 -9.885 1.00 68.67 69 ALA B N 1
ATOM 3859 C CA . ALA B 1 69 ? 37.147 28.524 -9.805 1.00 74.12 69 ALA B CA 1
ATOM 3860 C C . ALA B 1 69 ? 37.011 27.241 -10.621 1.00 67.15 69 ALA B C 1
ATOM 3861 O O . ALA B 1 69 ? 36.721 26.167 -10.083 1.00 71.43 69 ALA B O 1
ATOM 3863 N N . ALA B 1 70 ? 37.241 27.345 -11.923 1.00 64.30 70 ALA B N 1
ATOM 3864 C CA . ALA B 1 70 ? 36.972 26.245 -12.841 1.00 66.74 70 ALA B CA 1
ATOM 3865 C C . ALA B 1 70 ? 37.900 25.063 -12.560 1.00 70.21 70 ALA B C 1
ATOM 3866 O O . ALA B 1 70 ? 39.103 25.264 -12.327 1.00 76.49 70 ALA B O 1
ATOM 3868 N N . PRO B 1 71 ? 37.390 23.831 -12.573 1.00 72.60 71 PRO B N 1
ATOM 3869 C CA . PRO B 1 71 ? 38.245 22.670 -12.298 1.00 70.02 71 PRO B CA 1
ATOM 3870 C C . PRO B 1 71 ? 39.201 22.401 -13.447 1.00 74.84 71 PRO B C 1
ATOM 3871 O O . PRO B 1 71 ? 38.874 22.626 -14.615 1.00 73.54 71 PRO B O 1
ATOM 3875 N N . LYS B 1 72 ? 40.385 21.884 -13.103 1.00 75.42 72 LYS B N 1
ATOM 3876 C CA . LYS B 1 72 ? 41.444 21.727 -14.095 1.00 83.40 72 LYS B CA 1
ATOM 3877 C C . LYS B 1 72 ? 41.057 20.760 -15.210 1.00 82.96 72 LYS B C 1
ATOM 3878 O O . LYS B 1 72 ? 41.551 20.898 -16.331 1.00 83.84 72 LYS B O 1
ATOM 3884 N N . ARG B 1 73 ? 40.192 19.780 -14.929 1.00 81.42 73 ARG B N 1
ATOM 3885 C CA . ARG B 1 73 ? 39.698 18.886 -15.979 1.00 85.10 73 ARG B CA 1
ATOM 3886 C C . ARG B 1 73 ? 39.125 19.683 -17.150 1.00 89.65 73 ARG B C 1
ATOM 3887 O O . ARG B 1 73 ? 39.513 19.497 -18.317 1.00 94.34 73 ARG B O 1
ATOM 3895 N N . LEU B 1 74 ? 38.203 20.595 -16.843 1.00 85.15 74 LEU B N 1
ATOM 3896 C CA . LEU B 1 74 ? 37.599 21.428 -17.875 1.00 82.13 74 LEU B CA 1
ATOM 3897 C C . LEU B 1 74 ? 38.601 22.403 -18.476 1.00 78.74 74 LEU B C 1
ATOM 3898 O O . LEU B 1 74 ? 38.536 22.683 -19.674 1.00 76.63 74 LEU B O 1
ATOM 3903 N N . LEU B 1 75 ? 39.528 22.934 -17.673 1.00 73.79 75 LEU B N 1
ATOM 3904 C CA . LEU B 1 75 ? 40.582 23.755 -18.248 1.00 73.17 75 LEU B CA 1
ATOM 3905 C C . LEU B 1 75 ? 41.329 22.978 -19.319 1.00 84.32 75 LEU B C 1
ATOM 3906 O O . LEU B 1 75 ? 41.746 23.545 -20.337 1.00 77.51 75 LEU B O 1
ATOM 3911 N N . LYS B 1 76 ? 41.473 21.664 -19.119 1.00 84.71 76 LYS B N 1
ATOM 3912 C CA . LYS B 1 76 ? 42.219 20.824 -20.047 1.00 85.65 76 LYS B CA 1
ATOM 3913 C C . LYS B 1 76 ? 41.416 20.464 -21.284 1.00 79.66 76 LYS B C 1
ATOM 3914 O O . LYS B 1 76 ? 42.001 20.280 -22.355 1.00 82.07 76 LYS B O 1
ATOM 3920 N N . THR B 1 77 ? 40.099 20.336 -21.173 1.00 73.89 77 THR B N 1
ATOM 3921 C CA . THR B 1 77 ? 39.325 19.880 -22.327 1.00 78.88 77 THR B CA 1
ATOM 3922 C C . THR B 1 77 ? 38.431 20.935 -22.966 1.00 74.31 77 THR B C 1
ATOM 3923 O O . THR B 1 77 ? 38.425 21.058 -24.190 1.00 75.83 77 THR B O 1
ATOM 3927 N N . LEU B 1 78 ? 37.680 21.701 -22.177 1.00 67.35 78 LEU B N 1
ATOM 3928 C CA . LEU B 1 78 ? 36.621 22.558 -22.690 1.00 65.34 78 LEU B CA 1
ATOM 3929 C C . LEU B 1 78 ? 36.959 24.046 -22.742 1.00 73.17 78 LEU B C 1
ATOM 3930 O O . LEU B 1 78 ? 36.549 24.710 -23.695 1.00 78.20 78 LEU B O 1
ATOM 3935 N N . PHE B 1 79 ? 37.693 24.596 -21.769 1.00 67.21 79 PHE B N 1
ATOM 3936 C CA . PHE B 1 79 ? 37.831 26.048 -21.664 1.00 67.78 79 PHE B CA 1
ATOM 3937 C C . PHE B 1 79 ? 39.149 26.603 -22.182 1.00 71.69 79 PHE B C 1
ATOM 3938 O O . PHE B 1 79 ? 39.190 27.759 -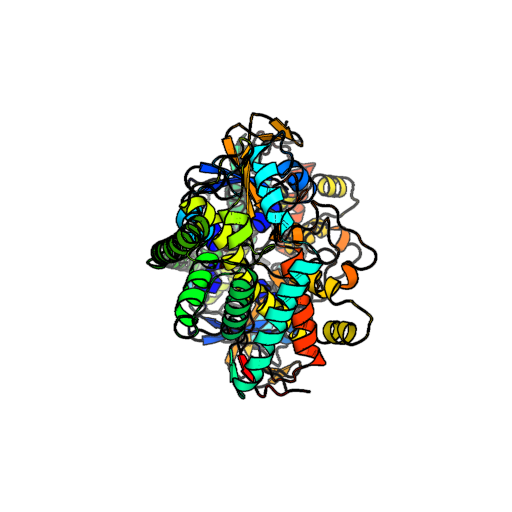22.613 1.00 72.35 79 PHE B O 1
ATOM 3946 N N . GLY B 1 80 ? 40.236 25.852 -22.100 1.00 74.47 80 GLY B N 1
ATOM 3947 C CA . GLY B 1 80 ? 41.545 26.414 -22.348 1.00 78.43 80 GLY B CA 1
ATOM 3948 C C . GLY B 1 80 ? 42.125 27.132 -21.139 1.00 79.62 80 GLY B C 1
ATOM 3949 O O . GLY B 1 80 ? 41.423 27.595 -20.244 1.00 77.31 80 GLY B O 1
ATOM 3950 N N . GLU B 1 81 ? 43.445 27.248 -21.139 1.00 83.55 81 GLU B N 1
ATOM 3951 C CA . GLU B 1 81 ? 44.173 27.845 -20.030 1.00 85.39 81 GLU B CA 1
ATOM 3952 C C . GLU B 1 81 ? 44.524 29.300 -20.310 1.00 87.13 81 GLU B C 1
ATOM 3953 O O . GLU B 1 81 ? 44.803 29.688 -21.453 1.00 88.69 81 GLU B O 1
ATOM 3959 N N . GLY B 1 82 ? 44.479 30.106 -19.244 1.00 86.93 82 GLY B N 1
ATOM 3960 C CA . GLY B 1 82 ? 44.661 31.537 -19.384 1.00 88.32 82 GLY B CA 1
ATOM 3961 C C . GLY B 1 82 ? 43.592 32.268 -20.168 1.00 86.48 82 GLY B C 1
ATOM 3962 O O . GLY B 1 82 ? 43.753 33.467 -20.430 1.00 87.22 82 GLY B O 1
ATOM 3963 N N . GLY B 1 83 ? 42.511 31.595 -20.548 1.00 86.45 83 GLY B N 1
ATOM 3964 C CA . GLY B 1 83 ? 41.450 32.248 -21.282 1.00 80.08 83 GLY B CA 1
ATOM 3965 C C . GLY B 1 83 ? 40.779 33.305 -20.434 1.00 78.65 83 GLY B C 1
ATOM 3966 O O . GLY B 1 83 ? 41.014 33.429 -19.234 1.00 79.04 83 GLY B O 1
ATOM 3967 N N . VAL B 1 84 ? 39.914 34.090 -21.082 1.00 77.11 84 VAL B N 1
ATOM 3968 C CA . VAL B 1 84 ? 39.195 35.141 -20.359 1.00 75.89 84 VAL B CA 1
ATOM 3969 C C . VAL B 1 84 ? 38.442 34.566 -19.148 1.00 74.48 84 VAL B C 1
ATOM 3970 O O . VAL B 1 84 ? 38.248 35.257 -18.132 1.00 73.16 84 VAL B O 1
ATOM 3974 N N . GLN B 1 85 ? 38.054 33.284 -19.220 1.00 71.14 85 GLN B N 1
ATOM 3975 C CA . GLN B 1 85 ? 37.313 32.647 -18.136 1.00 71.83 85 GLN B CA 1
ATOM 3976 C C . GLN B 1 85 ? 38.042 32.757 -16.806 1.00 70.28 85 GLN B C 1
ATOM 3977 O O . GLN B 1 85 ? 37.402 32.824 -15.751 1.00 69.55 85 GLN B O 1
ATOM 3983 N N . THR B 1 86 ? 39.374 32.795 -16.837 1.00 73.71 86 THR B N 1
ATOM 3984 C CA . THR B 1 86 ? 40.204 32.635 -15.646 1.00 80.52 86 THR B CA 1
ATOM 3985 C C . THR B 1 86 ? 40.724 33.961 -15.089 1.00 78.12 86 THR B C 1
ATOM 3986 O O . THR B 1 86 ? 41.656 33.952 -14.284 1.00 80.61 86 THR B O 1
ATOM 3990 N N . LEU B 1 87 ? 40.152 35.096 -15.504 1.00 77.69 87 LEU B N 1
ATOM 3991 C CA . LEU B 1 87 ? 40.726 36.406 -15.231 1.00 80.56 87 LEU B CA 1
ATOM 3992 C C . LEU B 1 87 ? 39.959 37.187 -14.155 1.00 79.57 87 LEU B C 1
ATOM 3993 O O . LEU B 1 87 ? 38.822 36.878 -13.789 1.00 76.32 87 LEU B O 1
ATOM 3998 N N . ASP B 1 88 ? 40.586 38.297 -13.754 1.00 82.51 88 ASP B N 1
ATOM 3999 C CA . ASP B 1 88 ? 40.355 39.061 -12.542 1.00 83.13 88 ASP B CA 1
ATOM 4000 C C . ASP B 1 88 ? 40.366 40.552 -12.857 1.00 85.14 88 ASP B C 1
ATOM 4001 O O . ASP B 1 88 ? 41.095 40.997 -13.750 1.00 88.19 88 ASP B O 1
ATOM 4006 N N . GLY B 1 89 ? 39.571 41.319 -12.100 1.00 95.11 89 GLY B N 1
ATOM 4007 C CA . GLY B 1 89 ? 39.546 42.778 -12.141 1.00 97.53 89 GLY B CA 1
ATOM 4008 C C . GLY B 1 89 ? 39.785 43.482 -13.471 1.00 96.51 89 GLY B C 1
ATOM 4009 O O . GLY B 1 89 ? 39.097 43.213 -14.467 1.00 91.46 89 GLY B O 1
ATOM 4010 N N . SER B 1 90 ? 40.774 44.395 -13.481 1.00 101.68 90 SER B N 1
ATOM 4011 C CA . SER B 1 90 ? 41.061 45.230 -14.650 1.00 101.75 90 SER B CA 1
ATOM 4012 C C . SER B 1 90 ? 41.565 44.406 -15.825 1.00 99.17 90 SER B C 1
ATOM 4013 O O . SER B 1 90 ? 41.291 44.735 -16.985 1.00 96.47 90 SER B O 1
ATOM 4016 N N . GLU B 1 91 ? 42.359 43.374 -15.543 1.00 100.59 91 GLU B N 1
ATOM 4017 C CA . GLU B 1 91 ? 42.852 42.494 -16.594 1.00 98.55 91 GLU B CA 1
ATOM 4018 C C . GLU B 1 91 ? 41.689 41.806 -17.293 1.00 91.69 91 GLU B C 1
ATOM 4019 O O . GLU B 1 91 ? 41.616 41.763 -18.532 1.00 88.95 91 GLU B O 1
ATOM 4025 N N . HIS B 1 92 ? 40.742 41.299 -16.500 1.00 89.15 92 HIS B N 1
ATOM 4026 C CA . HIS B 1 92 ? 39.566 40.672 -17.072 1.00 83.03 92 HIS B CA 1
ATOM 4027 C C . HIS B 1 92 ? 38.722 41.672 -17.845 1.00 80.50 92 HIS B C 1
ATOM 4028 O O . HIS B 1 92 ? 38.226 41.356 -18.933 1.00 76.45 92 HIS B O 1
ATOM 4035 N N . THR B 1 93 ? 38.536 42.876 -17.300 1.00 83.16 93 THR B N 1
ATOM 4036 C CA . THR B 1 93 ? 37.715 43.860 -17.996 1.00 81.34 93 THR B CA 1
ATOM 4037 C C . THR B 1 93 ? 38.331 44.223 -19.346 1.00 81.46 93 THR B C 1
ATOM 4038 O O . THR B 1 93 ? 37.617 44.351 -20.354 1.00 77.96 93 THR B O 1
ATOM 4042 N N . HIS B 1 94 ? 39.664 44.345 -19.384 1.00 85.72 94 HIS B N 1
ATOM 4043 C CA . HIS B 1 94 ? 40.376 44.668 -20.614 1.00 86.55 94 HIS B CA 1
ATOM 4044 C C . HIS B 1 94 ? 40.254 43.543 -21.641 1.00 82.21 94 HIS B C 1
ATOM 4045 O O . HIS B 1 94 ? 39.984 43.798 -22.828 1.00 80.06 94 HIS B O 1
ATOM 4052 N N . ARG B 1 95 ? 40.408 42.284 -21.204 1.00 81.07 95 ARG B N 1
ATOM 4053 C CA . ARG B 1 95 ? 40.315 41.197 -22.180 1.00 82.32 95 ARG B CA 1
ATOM 4054 C C . ARG B 1 95 ? 38.878 41.001 -22.669 1.00 71.86 95 ARG B C 1
ATOM 4055 O O . ARG B 1 95 ? 38.639 40.751 -23.861 1.00 69.10 95 ARG B O 1
ATOM 4063 N N . LYS B 1 96 ? 37.913 41.132 -21.757 1.00 70.53 96 LYS B N 1
ATOM 4064 C CA . LYS B 1 96 ? 36.506 41.053 -22.118 1.00 66.90 96 LYS B CA 1
ATOM 4065 C C . LYS B 1 96 ? 36.116 42.160 -23.089 1.00 65.49 96 LYS B C 1
ATOM 4066 O O . LYS B 1 96 ? 35.258 41.949 -23.951 1.00 61.83 96 LYS B O 1
ATOM 4072 N N . GLN B 1 97 ? 36.718 43.344 -22.959 1.00 69.52 97 GLN B N 1
ATOM 4073 C CA . GLN B 1 97 ? 36.511 44.370 -23.970 1.00 69.76 97 GLN B CA 1
ATOM 4074 C C . GLN B 1 97 ? 37.124 43.941 -25.297 1.00 68.86 97 GLN B C 1
ATOM 4075 O O . GLN B 1 97 ? 36.608 44.307 -26.359 1.00 67.12 97 GLN B O 1
ATOM 4081 N N . MET B 1 98 ? 38.207 43.152 -25.262 1.00 70.30 98 MET B N 1
ATOM 4082 C CA . MET B 1 98 ? 38.712 42.575 -26.508 1.00 69.27 98 MET B CA 1
ATOM 4083 C C . MET B 1 98 ? 37.678 41.672 -27.177 1.00 64.07 98 MET B C 1
ATOM 4084 O O . MET B 1 98 ? 37.503 41.717 -28.402 1.00 72.05 98 MET B O 1
ATOM 4089 N N . PHE B 1 99 ? 36.974 40.844 -26.399 1.00 67.17 99 PHE B N 1
ATOM 4090 C CA . PHE B 1 99 ? 35.957 39.989 -27.018 1.00 56.95 99 PHE B CA 1
ATOM 4091 C C . PHE B 1 99 ? 34.762 40.797 -27.508 1.00 55.12 99 PHE B C 1
ATOM 4092 O O . PHE B 1 99 ? 34.274 40.572 -28.628 1.00 52.48 99 PHE B O 1
ATOM 4100 N N . MET B 1 100 ? 34.278 41.748 -26.700 1.00 56.17 100 MET B N 1
ATOM 4101 C CA . MET B 1 100 ? 33.088 42.497 -27.102 1.00 59.75 100 MET B CA 1
ATOM 4102 C C . MET B 1 100 ? 33.345 43.435 -28.284 1.00 60.09 100 MET B C 1
ATOM 4103 O O . MET B 1 100 ? 32.377 43.908 -28.891 1.00 58.07 100 MET B O 1
ATOM 4108 N N . SER B 1 101 ? 34.610 43.701 -28.645 1.00 59.04 101 SER B N 1
ATOM 4109 C CA . SER B 1 101 ? 34.866 44.536 -29.823 1.00 60.50 101 SER B CA 1
ATOM 4110 C C . SER B 1 101 ? 34.336 43.889 -31.099 1.00 65.92 101 SER B C 1
ATOM 4111 O O . SER B 1 101 ? 33.962 44.594 -32.047 1.00 66.53 101 SER B O 1
ATOM 4114 N N . LEU B 1 102 ? 34.273 42.556 -31.127 1.00 65.21 102 LEU B N 1
ATOM 4115 C CA . LEU B 1 102 ? 33.800 41.805 -32.285 1.00 53.10 102 LEU B CA 1
ATOM 4116 C C . LEU B 1 102 ? 32.291 41.834 -32.400 1.00 52.26 102 LEU B C 1
ATOM 4117 O O . LEU B 1 102 ? 31.757 41.819 -33.505 1.00 61.73 102 LEU B O 1
ATOM 4122 N N . MET B 1 103 ? 31.598 41.866 -31.281 1.00 57.30 103 MET B N 1
ATOM 4123 C CA . MET B 1 103 ? 30.151 41.738 -31.258 1.00 54.06 103 MET B CA 1
ATOM 4124 C C . MET B 1 103 ? 29.447 43.023 -31.645 1.00 58.42 103 MET B C 1
ATOM 4125 O O . MET B 1 103 ? 28.416 43.379 -31.073 1.00 74.43 103 MET B O 1
ATOM 4130 N N . THR B 1 104 ? 29.991 43.744 -32.614 1.00 54.73 104 THR B N 1
ATOM 4131 C CA . THR B 1 104 ? 29.256 44.844 -33.208 1.00 53.41 104 THR B CA 1
ATOM 4132 C C . THR B 1 104 ? 28.225 44.300 -34.187 1.00 53.93 104 THR B C 1
ATOM 4133 O O . THR B 1 104 ? 28.384 43.212 -34.742 1.00 48.45 104 THR B O 1
ATOM 4137 N N . LYS B 1 105 ? 27.144 45.069 -34.361 1.00 50.80 105 LYS B N 1
ATOM 4138 C CA . LYS B 1 105 ? 26.083 44.711 -35.292 1.00 51.78 105 LYS B CA 1
ATOM 4139 C C . LYS B 1 105 ? 26.640 44.398 -36.678 1.00 50.77 105 LYS B C 1
ATOM 4140 O O . LYS B 1 105 ? 26.186 43.457 -37.340 1.00 47.82 105 LYS B O 1
ATOM 4146 N N . GLU B 1 106 ? 27.652 45.159 -37.106 1.00 48.67 106 GLU B N 1
ATOM 4147 C CA . GLU B 1 106 ? 28.225 45.024 -38.442 1.00 52.77 106 GLU B CA 1
ATOM 4148 C C . GLU B 1 106 ? 29.026 43.732 -38.588 1.00 54.15 106 GLU B C 1
ATOM 4149 O O . GLU B 1 106 ? 28.874 42.992 -39.573 1.00 57.56 106 GLU B O 1
ATOM 4155 N N . ASN B 1 107 ? 29.888 43.441 -37.612 1.00 57.88 107 ASN B N 1
ATOM 4156 C CA . ASN B 1 107 ? 30.694 42.223 -37.677 1.00 56.66 107 ASN B CA 1
ATOM 4157 C C . ASN B 1 107 ? 29.823 40.965 -37.539 1.00 51.36 107 ASN B C 1
ATOM 4158 O O . ASN B 1 107 ? 30.067 39.934 -38.189 1.00 50.88 107 ASN B O 1
ATOM 4163 N N . ILE B 1 108 ? 28.788 41.047 -36.717 1.00 46.94 108 ILE B N 1
ATOM 4164 C CA . ILE B 1 108 ? 27.846 39.950 -36.607 1.00 46.90 108 ILE B CA 1
ATOM 4165 C C . ILE B 1 108 ? 27.093 39.770 -37.919 1.00 51.65 108 ILE B C 1
ATOM 4166 O O . ILE B 1 108 ? 26.869 38.642 -38.364 1.00 44.84 108 ILE B O 1
ATOM 4171 N N . ASP B 1 109 ? 26.725 40.874 -38.575 1.00 53.29 109 ASP B N 1
ATOM 4172 C CA . ASP B 1 109 ? 26.118 40.771 -39.900 1.00 51.12 109 ASP B CA 1
ATOM 4173 C C . ASP B 1 109 ? 27.020 40.018 -40.866 1.00 40.72 109 ASP B C 1
ATOM 4174 O O . ASP B 1 109 ? 26.543 39.164 -41.626 1.00 38.12 109 ASP B O 1
ATOM 4179 N N . ARG B 1 110 ? 28.329 40.289 -40.830 1.00 40.70 110 ARG B N 1
ATOM 4180 C CA . ARG B 1 110 ? 29.251 39.487 -41.636 1.00 43.70 110 ARG B CA 1
ATOM 4181 C C . ARG B 1 110 ? 29.088 38.007 -41.322 1.00 47.17 110 ARG B C 1
ATOM 4182 O O . ARG B 1 110 ? 28.929 37.173 -42.231 1.00 47.27 110 ARG B O 1
ATOM 4190 N N . LEU B 1 111 ? 29.124 37.664 -40.031 1.00 44.67 111 LEU B N 1
ATOM 4191 C CA . LEU B 1 111 ? 28.963 36.267 -39.641 1.00 35.23 111 LEU B CA 1
ATOM 4192 C C . LEU B 1 111 ? 27.677 35.669 -40.211 1.00 33.27 111 LEU B C 1
ATOM 4193 O O . LEU B 1 111 ? 27.668 34.545 -40.722 1.00 51.93 111 LEU B O 1
ATOM 4198 N N . LEU B 1 112 ? 26.572 36.404 -40.113 1.00 32.91 112 LEU B N 1
ATOM 4199 C CA . LEU B 1 112 ? 25.287 35.842 -40.504 1.00 33.57 112 LEU B CA 1
ATOM 4200 C C . LEU B 1 112 ? 25.191 35.679 -42.018 1.00 32.90 112 LEU B C 1
ATOM 4201 O O . LEU B 1 112 ? 24.429 34.831 -42.505 1.00 32.23 112 LEU B O 1
ATOM 4206 N N . ARG B 1 113 ? 25.950 36.492 -42.770 1.00 34.21 113 ARG B N 1
ATOM 4207 C CA . ARG B 1 113 ? 26.044 36.276 -44.208 1.00 39.61 113 ARG B CA 1
ATOM 4208 C C . ARG B 1 113 ? 26.832 35.011 -44.496 1.00 36.49 113 ARG B C 1
ATOM 4209 O O . ARG B 1 113 ? 26.461 34.227 -45.377 1.00 38.04 113 ARG B O 1
ATOM 4217 N N . LEU B 1 114 ? 27.891 34.762 -43.714 1.00 36.09 114 LEU B N 1
ATOM 4218 C CA . LEU B 1 114 ? 28.644 33.525 -43.906 1.00 36.69 114 LEU B CA 1
ATOM 4219 C C . LEU B 1 114 ? 27.803 32.293 -43.560 1.00 41.04 114 LEU B C 1
ATOM 4220 O O . LEU B 1 114 ? 27.868 31.271 -44.257 1.00 33.40 114 LEU B O 1
ATOM 4225 N N . THR B 1 115 ? 26.986 32.372 -42.506 1.00 39.69 115 THR B N 1
ATOM 4226 C CA . THR B 1 115 ? 26.145 31.227 -42.161 1.00 33.03 115 THR B CA 1
ATOM 4227 C C . THR B 1 115 ? 25.017 31.039 -43.172 1.00 29.21 115 THR B C 1
ATOM 4228 O O . THR B 1 115 ? 24.701 29.908 -43.539 1.00 30.89 115 THR B O 1
ATOM 4232 N N . TYR B 1 116 ? 24.356 32.120 -43.586 1.00 29.71 116 TYR B N 1
ATOM 4233 C CA . TYR B 1 116 ? 23.362 32.001 -44.658 1.00 30.31 116 TYR B CA 1
ATOM 4234 C C . TYR B 1 116 ? 23.954 31.315 -45.889 1.00 34.45 116 TYR B C 1
ATOM 4235 O O . TYR B 1 116 ? 23.366 30.379 -46.446 1.00 34.35 116 TYR B O 1
ATOM 4244 N N . ARG B 1 117 ? 25.144 31.752 -46.301 1.00 36.39 117 ARG B N 1
ATOM 4245 C CA . ARG B 1 117 ? 25.802 31.143 -47.448 1.00 39.44 117 ARG B CA 1
ATOM 4246 C C . ARG B 1 117 ? 26.025 29.648 -47.244 1.00 37.23 117 ARG B C 1
ATOM 4247 O O . ARG B 1 117 ? 25.705 28.845 -48.131 1.00 38.21 117 ARG B O 1
ATOM 4255 N N . GLU B 1 118 ? 26.590 29.258 -46.097 1.00 35.01 118 GLU B N 1
ATOM 4256 C CA . GLU B 1 118 ? 26.829 27.841 -45.842 1.00 34.87 118 GLU B CA 1
ATOM 4257 C C . GLU B 1 118 ? 25.523 27.053 -45.795 1.00 36.37 118 GLU B C 1
ATOM 4258 O O . GLU B 1 118 ? 25.408 25.998 -46.430 1.00 44.60 118 GLU B O 1
ATOM 4264 N N . TRP B 1 119 ? 24.514 27.562 -45.079 1.00 36.75 119 TRP B N 1
ATOM 4265 C CA . TRP B 1 119 ? 23.209 26.898 -45.013 1.00 35.56 119 TRP B CA 1
ATOM 4266 C C . TRP B 1 119 ? 22.626 26.631 -46.401 1.00 36.15 119 TRP B C 1
ATOM 4267 O O . TRP B 1 119 ? 21.932 25.629 -46.597 1.00 34.65 119 TRP B O 1
ATOM 4278 N N . ASN B 1 120 ? 22.879 27.524 -47.371 1.00 40.67 120 ASN B N 1
ATOM 4279 C CA . ASN B 1 120 ? 22.360 27.319 -48.728 1.00 49.83 120 ASN B CA 1
ATOM 4280 C C . ASN B 1 120 ? 22.763 25.977 -49.321 1.00 54.23 120 ASN B C 1
ATOM 4281 O O . ASN B 1 120 ? 22.019 25.409 -50.128 1.00 54.10 120 ASN B O 1
ATOM 4286 N N . GLN B 1 121 ? 23.931 25.462 -48.944 1.00 56.49 121 GLN B N 1
ATOM 4287 C CA . GLN B 1 121 ? 24.483 24.274 -49.582 1.00 60.26 121 GLN B CA 1
ATOM 4288 C C . GLN B 1 121 ? 23.837 22.982 -49.108 1.00 56.96 121 GLN B C 1
ATOM 4289 O O . GLN B 1 121 ? 23.970 21.957 -49.781 1.00 59.74 121 GLN B O 1
ATOM 4295 N N . ILE B 1 122 ? 23.158 22.999 -47.962 1.00 61.21 122 ILE B N 1
ATOM 4296 C CA . ILE B 1 122 ? 22.532 21.791 -47.445 1.00 60.56 122 ILE B CA 1
ATOM 4297 C C . ILE B 1 122 ? 21.491 21.244 -48.408 1.00 63.01 122 ILE B C 1
ATOM 4298 O O . ILE B 1 122 ? 21.138 20.060 -48.336 1.00 61.31 122 ILE B O 1
ATOM 4303 N N . GLU B 1 123 ? 20.970 22.095 -49.297 1.00 61.61 123 GLU B N 1
ATOM 4304 C CA . GLU B 1 123 ? 20.028 21.633 -50.306 1.00 58.61 123 GLU B CA 1
ATOM 4305 C C . GLU B 1 123 ? 20.675 20.603 -51.225 1.00 61.22 123 GLU B C 1
ATOM 4306 O O . GLU B 1 123 ? 19.994 19.693 -51.708 1.00 67.32 123 GLU B O 1
ATOM 4312 N N . ARG B 1 124 ? 21.997 20.696 -51.433 1.00 63.26 124 ARG B N 1
ATOM 4313 C CA . ARG B 1 124 ? 22.782 19.697 -52.157 1.00 67.52 124 ARG B CA 1
ATOM 4314 C C . ARG B 1 124 ? 23.167 18.504 -51.296 1.00 62.68 124 ARG B C 1
ATOM 4315 O O . ARG B 1 124 ? 24.048 17.747 -51.716 1.00 57.38 124 ARG B O 1
ATOM 4323 N N . MET B 1 125 ? 22.597 18.355 -50.094 1.00 62.79 125 MET B N 1
ATOM 4324 C CA . MET B 1 125 ? 22.730 17.125 -49.321 1.00 61.90 125 MET B CA 1
ATOM 4325 C C . MET B 1 125 ? 21.654 16.120 -49.679 1.00 69.09 125 MET B C 1
ATOM 4326 O O . MET B 1 125 ? 21.655 15.004 -49.146 1.00 73.05 125 MET B O 1
ATOM 4331 N N . GLY B 1 126 ? 20.740 16.497 -50.566 1.00 71.58 126 GLY B N 1
ATOM 4332 C CA . GLY B 1 126 ? 19.695 15.593 -50.977 1.00 68.24 126 GLY B CA 1
ATOM 4333 C C . GLY B 1 126 ? 18.626 15.404 -49.914 1.00 58.14 126 GLY B C 1
ATOM 4334 O O . GLY B 1 126 ? 18.434 16.222 -49.006 1.00 57.92 126 GLY B O 1
ATOM 4335 N N . GLU B 1 127 ? 17.948 14.268 -50.035 1.00 54.32 127 GLU B N 1
ATOM 4336 C CA . GLU B 1 127 ? 16.701 13.932 -49.370 1.00 56.04 127 GLU B CA 1
ATOM 4337 C C . GLU B 1 127 ? 16.853 13.557 -47.904 1.00 56.91 127 GLU B C 1
ATOM 4338 O O . GLU B 1 127 ? 15.838 13.379 -47.228 1.00 65.86 127 GLU B O 1
ATOM 4344 N N . GLU B 1 128 ? 18.071 13.392 -47.404 1.00 55.64 128 GLU B N 1
ATOM 4345 C CA . GLU B 1 128 ? 18.281 12.766 -46.106 1.00 54.93 128 GLU B CA 1
ATOM 4346 C C . GLU B 1 128 ? 19.441 13.455 -45.406 1.00 41.30 128 GLU B C 1
ATOM 4347 O O . GLU B 1 128 ? 20.596 13.230 -45.763 1.00 44.58 128 GLU B O 1
ATOM 4353 N N . ILE B 1 129 ? 19.146 14.258 -44.392 1.00 43.55 129 ILE B N 1
ATOM 4354 C CA . ILE B 1 129 ? 20.189 14.923 -43.617 1.00 41.53 129 ILE B CA 1
ATOM 4355 C C . ILE B 1 129 ? 20.059 14.581 -42.139 1.00 36.55 129 ILE B C 1
ATOM 4356 O O . ILE B 1 129 ? 18.947 14.513 -41.600 1.00 41.40 129 ILE B O 1
ATOM 4361 N N . VAL B 1 130 ? 21.202 14.401 -41.480 1.00 42.50 130 VAL B N 1
ATOM 4362 C CA . VAL B 1 130 ? 21.304 14.523 -40.025 1.00 36.67 130 VAL B CA 1
ATOM 4363 C C . VAL B 1 130 ? 21.595 15.981 -39.695 1.00 32.29 130 VAL B C 1
ATOM 4364 O O . VAL B 1 130 ? 22.699 16.470 -39.974 1.00 36.03 130 VAL B O 1
ATOM 4368 N N . LEU B 1 131 ? 20.634 16.666 -39.057 1.00 35.54 131 LEU B N 1
ATOM 4369 C CA . LEU B 1 131 ? 20.774 18.111 -38.817 1.00 29.27 131 LEU B CA 1
ATOM 4370 C C . LEU B 1 131 ? 21.970 18.463 -37.938 1.00 32.06 131 LEU B C 1
ATOM 4371 O O . LEU B 1 131 ? 22.579 19.517 -38.125 1.00 35.34 131 LEU B O 1
ATOM 4376 N N . TYR B 1 132 ? 22.317 17.614 -36.975 1.00 33.79 132 TYR B N 1
ATOM 4377 C CA . TYR B 1 132 ? 23.425 17.925 -36.076 1.00 34.33 132 TYR B CA 1
ATOM 4378 C C . TYR B 1 132 ? 24.752 17.956 -36.831 1.00 30.84 132 TYR B C 1
ATOM 4379 O O . TYR B 1 132 ? 25.569 18.872 -36.642 1.00 30.89 132 TYR B O 1
ATOM 4388 N N . ASP B 1 133 ? 24.972 16.986 -37.720 1.00 32.69 133 ASP B N 1
ATOM 4389 C CA . ASP B 1 133 ? 26.199 16.964 -38.525 1.00 35.28 133 ASP B CA 1
ATOM 4390 C C . ASP B 1 133 ? 26.312 18.206 -39.401 1.00 35.14 133 ASP B C 1
ATOM 4391 O O . ASP B 1 133 ? 27.310 18.940 -39.357 1.00 35.09 133 ASP B O 1
ATOM 4396 N N . ILE B 1 134 ? 25.269 18.452 -40.197 1.00 34.65 134 ILE B N 1
ATOM 4397 C CA . ILE B 1 134 ? 25.251 19.559 -41.147 1.00 33.50 134 ILE B CA 1
ATOM 4398 C C . ILE B 1 134 ? 25.377 20.893 -40.424 1.00 34.92 134 ILE B C 1
ATOM 4399 O O . ILE B 1 134 ? 26.148 21.770 -40.830 1.00 32.38 134 ILE B O 1
ATOM 4404 N N . ALA B 1 135 ? 24.609 21.070 -39.352 1.00 30.20 135 ALA B N 1
ATOM 4405 C CA . ALA B 1 135 ? 24.718 22.271 -38.532 1.00 28.09 135 ALA B CA 1
ATOM 4406 C C . ALA B 1 135 ? 26.156 22.503 -38.086 1.00 28.26 135 ALA B C 1
ATOM 4407 O O . ALA B 1 135 ? 26.697 23.608 -38.230 1.00 28.29 135 ALA B O 1
ATOM 4409 N N . GLN B 1 136 ? 26.797 21.464 -37.550 1.00 29.76 136 GLN B N 1
ATOM 4410 C CA . GLN B 1 136 ? 28.176 21.633 -37.112 1.00 31.55 136 GLN B CA 1
ATOM 4411 C C . GLN B 1 136 ? 29.067 22.123 -38.244 1.00 32.93 136 GLN B C 1
ATOM 4412 O O . GLN B 1 136 ? 29.854 23.056 -38.067 1.00 33.51 136 GLN B O 1
ATOM 4418 N N . GLU B 1 137 ? 28.954 21.502 -39.420 1.00 33.77 137 GLU B N 1
ATOM 4419 C CA . GLU B 1 137 ? 29.838 21.865 -40.527 1.00 35.51 137 GLU B CA 1
ATOM 4420 C C . GLU B 1 137 ? 29.561 23.283 -41.029 1.00 37.53 137 GLU B C 1
ATOM 4421 O O . GLU B 1 137 ? 30.502 24.035 -41.337 1.00 44.07 137 GLU B O 1
ATOM 4427 N N . VAL B 1 138 ? 28.280 23.664 -41.084 1.00 34.70 138 VAL B N 1
ATOM 4428 C CA . VAL B 1 138 ? 27.883 25.007 -41.494 1.00 32.59 138 VAL B CA 1
ATOM 4429 C C . VAL B 1 138 ? 28.510 26.030 -40.575 1.00 33.71 138 VAL B C 1
ATOM 4430 O O . VAL B 1 138 ? 29.102 27.027 -41.021 1.00 35.39 138 VAL B O 1
ATOM 4434 N N . LEU B 1 139 ? 28.399 25.782 -39.266 1.00 37.89 139 LEU B N 1
ATOM 4435 C CA . LEU B 1 139 ? 28.917 26.713 -38.278 1.00 30.27 139 LEU B CA 1
ATOM 4436 C C . LEU B 1 139 ? 30.435 26.758 -38.313 1.00 32.82 139 LEU B C 1
ATOM 4437 O O . LEU B 1 139 ? 31.025 27.830 -38.188 1.00 35.59 139 LEU B O 1
ATOM 4442 N N . MET B 1 140 ? 31.090 25.608 -38.465 1.00 34.45 140 MET B N 1
ATOM 4443 C CA . MET B 1 140 ? 32.549 25.608 -38.483 1.00 37.40 140 MET B CA 1
ATOM 4444 C C . MET B 1 140 ? 33.088 26.404 -39.671 1.00 38.62 140 MET B C 1
ATOM 4445 O O . MET B 1 140 ? 33.952 27.273 -39.508 1.00 50.31 140 MET B O 1
ATOM 4450 N N . LYS B 1 141 ? 32.579 26.131 -40.874 1.00 38.17 141 LYS B N 1
ATOM 4451 C CA . LYS B 1 141 ? 33.031 26.876 -42.055 1.00 39.50 141 LYS B CA 1
ATOM 4452 C C . LYS B 1 141 ? 32.734 28.362 -41.908 1.00 38.52 141 LYS B C 1
ATOM 4453 O O . LYS B 1 141 ? 33.597 29.215 -42.164 1.00 40.42 141 LYS B O 1
ATOM 4459 N N . ALA B 1 142 ? 31.527 28.691 -41.443 1.00 36.89 142 ALA B N 1
ATOM 4460 C CA . ALA B 1 142 ? 31.156 30.091 -41.296 1.00 35.31 142 ALA B CA 1
ATOM 4461 C C . ALA B 1 142 ? 32.038 30.791 -40.270 1.00 45.02 142 ALA B C 1
ATOM 4462 O O . ALA B 1 142 ? 32.550 31.882 -40.525 1.00 38.05 142 ALA B O 1
ATOM 4464 N N . VAL B 1 143 ? 32.217 30.184 -39.092 1.00 36.33 143 VAL B N 1
ATOM 4465 C CA . VAL B 1 143 ? 32.928 30.884 -38.017 1.00 43.41 143 VAL B CA 1
ATOM 4466 C C . VAL B 1 143 ? 34.414 30.959 -38.328 1.00 40.95 143 VAL B C 1
ATOM 4467 O O . VAL B 1 143 ? 35.089 31.928 -37.957 1.00 53.45 143 VAL B O 1
ATOM 4471 N N . CYS B 1 144 ? 34.950 29.940 -39.007 1.00 42.16 144 CYS B N 1
ATOM 4472 C CA . CYS B 1 144 ? 36.346 30.005 -39.422 1.00 45.71 144 CYS B CA 1
ATOM 4473 C C . CYS B 1 144 ? 36.558 31.151 -40.394 1.00 53.79 144 CYS B C 1
ATOM 4474 O O . CYS B 1 144 ? 37.475 31.965 -40.217 1.00 58.66 144 CYS B O 1
ATOM 4477 N N . GLU B 1 145 ? 35.697 31.253 -41.413 1.00 45.02 145 GLU B N 1
ATOM 4478 C CA . GLU B 1 145 ? 35.821 32.356 -42.351 1.00 47.74 145 GLU B CA 1
ATOM 4479 C C . GLU B 1 145 ? 35.650 33.677 -41.629 1.00 53.85 145 GLU B C 1
ATOM 4480 O O . GLU B 1 145 ? 36.392 34.634 -41.873 1.00 51.31 145 GLU B O 1
ATOM 4486 N N . TRP B 1 146 ? 34.694 33.729 -40.701 1.00 43.51 146 TRP B N 1
ATOM 4487 C CA . TRP B 1 146 ? 34.432 34.964 -39.980 1.00 44.40 146 TRP B CA 1
ATOM 4488 C C . TRP B 1 146 ? 35.637 35.421 -39.181 1.00 46.40 146 TRP B C 1
ATOM 4489 O O . TRP B 1 146 ? 35.885 36.624 -39.068 1.00 48.07 146 TRP B O 1
ATOM 4500 N N . SER B 1 147 ? 36.408 34.488 -38.644 1.00 48.64 147 SER B N 1
ATOM 4501 C CA . SER B 1 147 ? 37.505 34.859 -37.763 1.00 50.40 147 SER B CA 1
ATOM 4502 C C . SER B 1 147 ? 38.833 35.018 -38.502 1.00 54.21 147 SER B C 1
ATOM 4503 O O . SER B 1 147 ? 39.876 35.177 -37.857 1.00 57.31 147 SER B O 1
ATOM 4506 N N . GLY B 1 148 ? 38.813 34.990 -39.835 1.00 54.35 148 GLY B N 1
ATOM 4507 C CA . GLY B 1 148 ? 40.047 34.968 -40.599 1.00 58.07 148 GLY B CA 1
ATOM 4508 C C . GLY B 1 148 ? 40.897 33.744 -40.343 1.00 59.88 148 GLY B C 1
ATOM 4509 O O . GLY B 1 148 ? 42.125 33.841 -40.362 1.00 63.86 148 GLY B O 1
ATOM 4510 N N . VAL B 1 149 ? 40.280 32.597 -40.062 1.00 63.89 149 VAL B N 1
ATOM 4511 C CA . VAL B 1 149 ? 41.001 31.353 -39.821 1.00 63.77 149 VAL B CA 1
ATOM 4512 C C . VAL B 1 149 ? 40.974 30.544 -41.123 1.00 59.52 149 VAL B C 1
ATOM 4513 O O . VAL B 1 149 ? 39.904 30.044 -41.498 1.00 56.31 149 VAL B O 1
ATOM 4517 N N . PRO B 1 150 ? 42.102 30.379 -41.806 1.00 63.43 150 PRO B N 1
ATOM 4518 C CA . PRO B 1 150 ? 42.122 29.529 -43.016 1.00 66.36 150 PRO B CA 1
ATOM 4519 C C . PRO B 1 150 ? 41.686 28.105 -42.704 1.00 62.82 150 PRO B C 1
ATOM 4520 O O . PRO B 1 150 ? 42.244 27.442 -41.828 1.00 64.59 150 PRO B O 1
ATOM 4524 N N . LEU B 1 151 ? 40.686 27.633 -43.440 1.00 60.12 151 LEU B N 1
ATOM 4525 C CA . LEU B 1 151 ? 40.124 26.297 -43.226 1.00 64.54 151 LEU B CA 1
ATOM 4526 C C . LEU B 1 151 ? 39.932 25.660 -44.598 1.00 68.28 151 LEU B C 1
ATOM 4527 O O . LEU B 1 151 ? 38.972 25.971 -45.312 1.00 65.23 151 LEU B O 1
ATOM 4532 N N . ALA B 1 152 ? 40.849 24.776 -44.964 1.00 74.05 152 ALA B N 1
ATOM 4533 C CA . ALA B 1 152 ? 40.741 24.098 -46.241 1.00 72.89 152 ALA B CA 1
ATOM 4534 C C . ALA B 1 152 ? 39.565 23.129 -46.221 1.00 69.35 152 ALA B C 1
ATOM 4535 O O . ALA B 1 152 ? 39.120 22.674 -45.165 1.00 59.96 152 ALA B O 1
ATOM 4537 N N . LYS B 1 153 ? 39.056 22.827 -47.417 1.00 69.15 153 LYS B N 1
ATOM 4538 C CA . LYS B 1 153 ? 37.911 21.934 -47.549 1.00 66.64 153 LYS B CA 1
ATOM 4539 C C . LYS B 1 153 ? 38.226 20.561 -46.982 1.00 67.92 153 LYS B C 1
ATOM 4540 O O . LYS B 1 153 ? 37.482 20.026 -46.156 1.00 74.88 153 LYS B O 1
ATOM 4546 N N . GLU B 1 154 ? 39.345 19.981 -47.413 1.00 69.61 154 GLU B N 1
ATOM 4547 C CA . GLU B 1 154 ? 39.648 18.589 -47.101 1.00 73.19 154 GLU B CA 1
ATOM 4548 C C . GLU B 1 154 ? 39.756 18.337 -45.606 1.00 68.16 154 GLU B C 1
ATOM 4549 O O . GLU B 1 154 ? 39.638 17.186 -45.183 1.00 69.45 154 GLU B O 1
ATOM 4555 N N . GLU B 1 155 ? 39.948 19.387 -44.804 1.00 66.48 155 GLU B N 1
ATOM 4556 C CA . GLU B 1 155 ? 40.100 19.276 -43.360 1.00 70.20 155 GLU B CA 1
ATOM 4557 C C . GLU B 1 155 ? 38.863 19.740 -42.587 1.00 71.13 155 GLU B C 1
ATOM 4558 O O . GLU B 1 155 ? 38.970 20.064 -41.396 1.00 73.11 155 GLU B O 1
ATOM 4564 N N . VAL B 1 156 ? 37.687 19.759 -43.221 1.00 65.50 156 VAL B N 1
ATOM 4565 C CA . VAL B 1 156 ? 36.502 20.296 -42.548 1.00 62.76 156 VAL B CA 1
ATOM 4566 C C . VAL B 1 156 ? 35.967 19.317 -41.506 1.00 57.41 156 VAL B C 1
ATOM 4567 O O . VAL B 1 156 ? 35.698 19.698 -40.360 1.00 63.52 156 VAL B O 1
ATOM 4571 N N . GLY B 1 157 ? 35.771 18.059 -41.896 1.00 54.30 157 GLY B N 1
ATOM 4572 C CA . GLY B 1 157 ? 35.437 16.995 -40.974 1.00 54.68 157 GLY B CA 1
ATOM 4573 C C . GLY B 1 157 ? 36.321 16.964 -39.742 1.00 59.46 157 GLY B C 1
ATOM 4574 O O . GLY B 1 157 ? 35.811 16.990 -38.627 1.00 59.65 157 GLY B O 1
ATOM 4575 N N . LYS B 1 158 ? 37.644 16.936 -39.922 1.00 60.71 158 LYS B N 1
ATOM 4576 C CA . LYS B 1 158 ? 38.548 16.787 -38.786 1.00 63.50 158 LYS B CA 1
ATOM 4577 C C . LYS B 1 158 ? 38.422 17.957 -37.807 1.00 60.91 158 LYS B C 1
ATOM 4578 O O . LYS B 1 158 ? 38.245 17.754 -36.600 1.00 60.62 158 LYS B O 1
ATOM 4584 N N . ARG B 1 159 ? 38.506 19.194 -38.307 1.00 61.66 159 ARG B N 1
ATOM 4585 C CA . ARG B 1 159 ? 38.459 20.350 -37.408 1.00 60.58 159 ARG B CA 1
ATOM 4586 C C . ARG B 1 159 ? 37.093 20.490 -36.727 1.00 53.09 159 ARG B C 1
ATOM 4587 O O . ARG B 1 159 ? 37.014 20.824 -35.533 1.00 54.52 159 ARG B O 1
ATOM 4595 N N . THR B 1 160 ? 36.007 20.230 -37.461 1.00 50.32 160 THR B N 1
ATOM 4596 C CA . THR B 1 160 ? 34.677 20.342 -36.860 1.00 50.82 160 THR B CA 1
ATOM 4597 C C . THR B 1 160 ? 34.474 19.262 -35.803 1.00 55.78 160 THR B C 1
ATOM 4598 O O . THR B 1 160 ? 33.914 19.512 -34.727 1.00 58.27 160 THR B O 1
ATOM 4602 N N . GLU B 1 161 ? 34.916 18.044 -36.114 1.00 56.77 161 GLU B N 1
ATOM 4603 C CA . GLU B 1 161 ? 34.970 16.967 -35.137 1.00 61.96 161 GLU B CA 1
ATOM 4604 C C . GLU B 1 161 ? 35.706 17.405 -33.884 1.00 53.75 161 GLU B C 1
ATOM 4605 O O . GLU B 1 161 ? 35.263 17.143 -32.775 1.00 53.18 161 GLU B O 1
ATOM 4611 N N . GLU B 1 162 ? 36.840 18.081 -34.048 1.00 55.98 162 GLU B N 1
ATOM 4612 C CA . GLU B 1 162 ? 37.621 18.500 -32.891 1.00 58.06 162 GLU B CA 1
ATOM 4613 C C . GLU B 1 162 ? 36.834 19.468 -32.013 1.00 54.53 162 GLU B C 1
ATOM 4614 O O . GLU B 1 162 ? 36.764 19.293 -30.787 1.00 55.14 162 GLU B O 1
ATOM 4620 N N . MET B 1 163 ? 36.233 20.502 -32.618 1.00 51.16 163 MET B N 1
ATOM 4621 C CA . MET B 1 163 ? 35.421 21.417 -31.813 1.00 48.09 163 MET B CA 1
ATOM 4622 C C . MET B 1 163 ? 34.297 20.674 -31.106 1.00 46.15 163 MET B C 1
ATOM 4623 O O . MET B 1 163 ? 34.016 20.917 -29.921 1.00 49.62 163 MET B O 1
ATOM 4628 N N . ARG B 1 164 ? 33.683 19.722 -31.800 1.00 45.41 164 ARG B N 1
ATOM 4629 C CA . ARG B 1 164 ? 32.607 18.947 -31.199 1.00 48.90 164 ARG B CA 1
ATOM 4630 C C . ARG B 1 164 ? 33.091 18.154 -29.991 1.00 50.73 164 ARG B C 1
ATOM 4631 O O . ARG B 1 164 ? 32.401 18.079 -28.966 1.00 52.44 164 ARG B O 1
ATOM 4639 N N . LEU B 1 165 ? 34.267 17.533 -30.095 1.00 50.86 165 LEU B N 1
ATOM 4640 C CA . LEU B 1 165 ? 34.772 16.797 -28.940 1.00 54.24 165 LEU B CA 1
ATOM 4641 C C . LEU B 1 165 ? 35.098 17.740 -27.796 1.00 55.78 165 LEU B C 1
ATOM 4642 O O . LEU B 1 165 ? 34.936 17.370 -26.633 1.00 55.44 165 LEU B O 1
ATOM 4647 N N . LEU B 1 166 ? 35.517 18.970 -28.098 1.00 53.55 166 LEU B N 1
ATOM 4648 C CA . LEU B 1 166 ? 35.753 19.945 -27.035 1.00 53.81 166 LEU B CA 1
ATOM 4649 C C . LEU B 1 166 ? 34.472 20.301 -26.279 1.00 58.81 166 LEU B C 1
ATOM 4650 O O . LEU B 1 166 ? 34.428 20.226 -25.040 1.00 63.24 166 LEU B O 1
ATOM 4655 N N . PHE B 1 167 ? 33.417 20.715 -26.997 1.00 46.37 167 PHE B N 1
ATOM 4656 C CA . PHE B 1 167 ? 32.221 21.121 -26.264 1.00 50.84 167 PHE B CA 1
ATOM 4657 C C . PHE B 1 167 ? 31.377 19.942 -25.793 1.00 61.76 167 PHE B C 1
ATOM 4658 O O . PHE B 1 167 ? 30.381 20.155 -25.098 1.00 67.47 167 PHE B O 1
ATOM 4666 N N . GLU B 1 168 ? 31.751 18.708 -26.113 1.00 60.62 168 GLU B N 1
ATOM 4667 C CA . GLU B 1 168 ? 31.052 17.538 -25.594 1.00 50.49 168 GLU B CA 1
ATOM 4668 C C . GLU B 1 168 ? 31.807 16.858 -24.456 1.00 62.04 168 GLU B C 1
ATOM 4669 O O . GLU B 1 168 ? 31.479 15.723 -24.101 1.00 69.31 168 GLU B O 1
ATOM 4675 N N . SER B 1 169 ? 32.811 17.521 -23.874 1.00 64.96 169 SER B N 1
ATOM 4676 C CA . SER B 1 169 ? 33.744 16.856 -22.964 1.00 64.46 169 SER B CA 1
ATOM 4677 C C . SER B 1 169 ? 33.530 17.210 -21.491 1.00 67.20 169 SER B C 1
ATOM 4678 O O . SER B 1 169 ? 34.444 17.040 -20.680 1.00 74.53 169 SER B O 1
ATOM 4681 N N . GLY B 1 170 ? 32.337 17.657 -21.112 1.00 75.15 170 GLY B N 1
ATOM 4682 C CA . GLY B 1 170 ? 32.107 18.008 -19.715 1.00 75.38 170 GLY B CA 1
ATOM 4683 C C . GLY B 1 170 ? 32.134 16.808 -18.787 1.00 72.70 170 GLY B C 1
ATOM 4684 O O . GLY B 1 170 ? 32.646 16.885 -17.670 1.00 75.80 170 GLY B O 1
ATOM 4685 N N . THR B 1 171 ? 31.566 15.696 -19.231 1.00 80.65 171 THR B N 1
ATOM 4686 C CA . THR B 1 171 ? 31.527 14.452 -18.486 1.00 79.53 171 THR B CA 1
ATOM 4687 C C . THR B 1 171 ? 32.544 13.503 -19.104 1.00 79.53 171 THR B C 1
ATOM 4688 O O . THR B 1 171 ? 32.763 13.510 -20.317 1.00 87.00 171 THR B O 1
ATOM 4692 N N . SER B 1 172 ? 33.189 12.687 -18.268 1.00 88.35 172 SER B N 1
ATOM 4693 C CA . SER B 1 172 ? 34.506 12.224 -18.718 1.00 90.50 172 SER B CA 1
ATOM 4694 C C . SER B 1 172 ? 34.906 10.816 -18.274 1.00 104.35 172 SER B C 1
ATOM 4695 O O . SER B 1 172 ? 36.109 10.566 -18.137 1.00 108.23 172 SER B O 1
ATOM 4698 N N . LEU B 1 173 ? 33.976 9.880 -18.073 1.00 112.48 173 LEU B N 1
ATOM 4699 C CA . LEU B 1 173 ? 34.360 8.511 -17.716 1.00 116.57 173 LEU B CA 1
ATOM 4700 C C . LEU B 1 173 ? 34.748 7.741 -18.980 1.00 115.07 173 LEU B C 1
ATOM 4701 O O . LEU B 1 173 ? 33.912 7.449 -19.839 1.00 115.72 173 LEU B O 1
ATOM 4706 N N . GLY B 1 174 ? 36.031 7.416 -19.106 1.00 114.60 174 GLY B N 1
ATOM 4707 C CA . GLY B 1 174 ? 36.479 6.456 -20.087 1.00 114.82 174 GLY B CA 1
ATOM 4708 C C . GLY B 1 174 ? 37.659 6.937 -20.901 1.00 114.69 174 GLY B C 1
ATOM 4709 O O . GLY B 1 174 ? 38.576 7.575 -20.379 1.00 117.31 174 GLY B O 1
ATOM 4710 N N . PRO B 1 175 ? 37.690 6.572 -22.193 1.00 113.53 175 PRO B N 1
ATOM 4711 C CA . PRO B 1 175 ? 38.712 7.135 -23.098 1.00 109.59 175 PRO B CA 1
ATOM 4712 C C . PRO B 1 175 ? 38.395 8.529 -23.557 1.00 103.63 175 PRO B C 1
ATOM 4713 O O . PRO B 1 175 ? 39.281 9.203 -24.106 1.00 103.82 175 PRO B O 1
ATOM 4717 N N . THR B 1 176 ? 37.163 8.994 -23.327 1.00 102.64 176 THR B N 1
ATOM 4718 C CA . THR B 1 176 ? 36.660 10.152 -24.065 1.00 98.30 176 THR B CA 1
ATOM 4719 C C . THR B 1 176 ? 37.164 11.476 -23.516 1.00 97.22 176 THR B C 1
ATOM 4720 O O . THR B 1 176 ? 37.394 12.404 -24.293 1.00 102.21 176 THR B O 1
ATOM 4724 N N . TYR B 1 177 ? 37.326 11.592 -22.196 1.00 96.43 177 TYR B N 1
ATOM 4725 C CA . TYR B 1 177 ? 37.962 12.778 -21.642 1.00 91.60 177 TYR B CA 1
ATOM 4726 C C . TYR B 1 177 ? 39.299 13.040 -22.311 1.00 91.18 177 TYR B C 1
ATOM 4727 O O . TYR B 1 177 ? 39.491 14.076 -22.964 1.00 88.51 177 TYR B O 1
ATOM 4736 N N . LEU B 1 178 ? 40.252 12.127 -22.116 1.00 90.23 178 LEU B N 1
ATOM 4737 C CA . LEU B 1 178 ? 41.581 12.353 -22.653 1.00 94.48 178 LEU B CA 1
ATOM 4738 C C . LEU B 1 178 ? 41.559 12.533 -24.175 1.00 95.10 178 LEU B C 1
ATOM 4739 O O . LEU B 1 178 ? 42.418 13.230 -24.737 1.00 97.65 178 LEU B O 1
ATOM 4744 N N . GLN B 1 179 ? 40.557 11.969 -24.853 1.00 91.12 179 GLN B N 1
ATOM 4745 C CA . GLN B 1 179 ? 40.404 12.233 -26.280 1.00 91.46 179 GLN B CA 1
ATOM 4746 C C . GLN B 1 179 ? 40.093 13.705 -26.534 1.00 88.93 179 GLN B C 1
ATOM 4747 O O . GLN B 1 179 ? 40.701 14.351 -27.400 1.00 97.56 179 GLN B O 1
ATOM 4753 N N . GLY B 1 180 ? 39.136 14.250 -25.796 1.00 80.39 180 GLY B N 1
ATOM 4754 C CA . GLY B 1 180 ? 38.913 15.683 -25.856 1.00 73.38 180 GLY B CA 1
ATOM 4755 C C . GLY B 1 180 ? 40.174 16.474 -25.568 1.00 77.82 180 GLY B C 1
ATOM 4756 O O . GLY B 1 180 ? 40.403 17.535 -26.155 1.00 74.31 180 GLY B O 1
ATOM 4757 N N . ARG B 1 181 ? 41.015 15.967 -24.657 1.00 80.79 181 ARG B N 1
ATOM 4758 C CA . ARG B 1 181 ? 42.276 16.646 -24.368 1.00 84.88 181 ARG B CA 1
ATOM 4759 C C . ARG B 1 181 ? 43.181 16.676 -25.603 1.00 87.09 181 ARG B C 1
ATOM 4760 O O . ARG B 1 181 ? 43.745 17.726 -25.953 1.00 87.38 181 ARG B O 1
ATOM 4768 N N . LYS B 1 182 ? 43.287 15.545 -26.315 1.00 88.99 182 LYS B N 1
ATOM 4769 C CA . LYS B 1 182 ? 44.132 15.515 -27.509 1.00 91.42 182 LYS B CA 1
ATOM 4770 C C . LYS B 1 182 ? 43.594 16.451 -28.590 1.00 86.23 182 LYS B C 1
ATOM 4771 O O . LYS B 1 182 ? 44.369 17.132 -29.287 1.00 87.62 182 LYS B O 1
ATOM 4777 N N . ALA B 1 183 ? 42.263 16.521 -28.718 1.00 80.54 183 ALA B N 1
ATOM 4778 C CA . ALA B 1 183 ? 41.649 17.475 -29.631 1.00 75.66 183 ALA B CA 1
ATOM 4779 C C . ALA B 1 183 ? 42.072 18.900 -29.293 1.00 76.37 183 ALA B C 1
ATOM 4780 O O . ALA B 1 183 ? 42.563 19.637 -30.164 1.00 80.37 183 ALA B O 1
ATOM 4782 N N . ARG B 1 184 ? 41.926 19.296 -28.017 1.00 77.96 184 ARG B N 1
ATOM 4783 C CA . ARG B 1 184 ? 42.294 20.658 -27.625 1.00 74.94 184 ARG B CA 1
ATOM 4784 C C . ARG B 1 184 ? 43.746 20.969 -27.987 1.00 83.25 184 ARG B C 1
ATOM 4785 O O . ARG B 1 184 ? 44.057 22.069 -28.469 1.00 81.25 184 ARG B O 1
ATOM 4793 N N . SER B 1 185 ? 44.649 20.002 -27.792 1.00 85.35 185 SER B N 1
ATOM 4794 C CA . SER B 1 185 ? 46.038 20.232 -28.187 1.00 90.70 185 SER B CA 1
ATOM 4795 C C . SER B 1 185 ? 46.156 20.501 -29.688 1.00 89.46 185 SER B C 1
ATOM 4796 O O . SER B 1 185 ? 46.758 21.507 -30.104 1.00 90.41 185 SER B O 1
ATOM 4799 N N . SER B 1 186 ? 45.579 19.618 -30.520 1.00 87.59 186 SER B N 1
ATOM 4800 C CA . SER B 1 186 ? 45.687 19.796 -31.972 1.00 86.79 186 SER B CA 1
ATOM 4801 C C . SER B 1 186 ? 45.194 21.177 -32.389 1.00 82.43 186 SER B C 1
ATOM 4802 O O . SER B 1 186 ? 45.910 21.940 -33.056 1.00 86.31 186 SER B O 1
ATOM 4805 N N . ALA B 1 187 ? 43.975 21.518 -31.958 1.00 78.41 187 ALA B N 1
ATOM 4806 C CA . ALA B 1 187 ? 43.388 22.822 -32.245 1.00 74.46 187 ALA B CA 1
ATOM 4807 C C . ALA B 1 187 ? 44.311 23.962 -31.835 1.00 75.93 187 ALA B C 1
ATOM 4808 O O . ALA B 1 187 ? 44.520 24.915 -32.604 1.00 78.50 187 ALA B O 1
ATOM 4810 N N . GLU B 1 188 ? 44.874 23.880 -30.624 1.00 79.14 188 GLU B N 1
ATOM 4811 C CA . GLU B 1 188 ? 45.656 24.990 -30.094 1.00 81.86 188 GLU B CA 1
ATOM 4812 C C . GLU B 1 188 ? 46.952 25.201 -30.867 1.00 86.70 188 GLU B C 1
ATOM 4813 O O . GLU B 1 188 ? 47.365 26.347 -31.072 1.00 87.53 188 GLU B O 1
ATOM 4819 N N . VAL B 1 189 ? 47.623 24.129 -31.294 1.00 90.36 189 VAL B N 1
ATOM 4820 C CA . VAL B 1 189 ? 48.861 24.388 -32.030 1.00 95.29 189 VAL B CA 1
ATOM 4821 C C . VAL B 1 189 ? 48.565 24.795 -33.475 1.00 92.62 189 VAL B C 1
ATOM 4822 O O . VAL B 1 189 ? 49.345 25.543 -34.080 1.00 95.26 189 VAL B O 1
ATOM 4826 N N . TRP B 1 190 ? 47.448 24.321 -34.039 1.00 87.71 190 TRP B N 1
ATOM 4827 C CA . TRP B 1 190 ? 46.976 24.811 -35.336 1.00 84.65 190 TRP B CA 1
ATOM 4828 C C . TRP B 1 190 ? 46.806 26.328 -35.314 1.00 82.74 190 TRP B C 1
ATOM 4829 O O . TRP B 1 190 ? 47.468 27.070 -36.060 1.00 84.88 190 TRP B O 1
ATOM 4840 N N . ILE B 1 191 ? 45.956 26.813 -34.409 1.00 79.77 191 ILE B N 1
ATOM 4841 C CA . ILE B 1 191 ? 45.714 28.250 -34.327 1.00 77.54 191 ILE B CA 1
ATOM 4842 C C . ILE B 1 191 ? 46.965 29.013 -33.873 1.00 82.72 191 ILE B C 1
ATOM 4843 O O . ILE B 1 191 ? 47.199 30.149 -34.300 1.00 83.26 191 ILE B O 1
ATOM 4848 N N . ARG B 1 192 ? 47.799 28.402 -33.035 1.00 87.02 192 ARG B N 1
ATOM 4849 C CA . ARG B 1 192 ? 49.028 29.057 -32.592 1.00 92.60 192 ARG B CA 1
ATOM 4850 C C . ARG B 1 192 ? 49.959 29.318 -33.770 1.00 96.11 192 ARG B C 1
ATOM 4851 O O . ARG B 1 192 ? 50.476 30.433 -33.942 1.00 98.17 192 ARG B O 1
ATOM 4859 N N . GLN B 1 193 ? 50.158 28.295 -34.606 1.00 97.01 193 GLN B N 1
ATOM 4860 C CA . GLN B 1 193 ? 50.936 28.445 -35.824 1.00 100.12 193 GLN B CA 1
ATOM 4861 C C . GLN B 1 193 ? 50.386 29.575 -36.682 1.00 96.74 193 GLN B C 1
ATOM 4862 O O . GLN B 1 193 ? 51.148 30.421 -37.182 1.00 99.98 193 GLN B O 1
ATOM 4868 N N . MET B 1 194 ? 49.059 29.626 -36.836 1.00 90.58 194 MET B N 1
ATOM 4869 C CA . MET B 1 194 ? 48.475 30.715 -37.616 1.00 87.61 194 MET B CA 1
ATOM 4870 C C . MET B 1 194 ? 48.781 32.094 -37.018 1.00 89.05 194 MET B C 1
ATOM 4871 O O . MET B 1 194 ? 49.086 33.034 -37.766 1.00 90.36 194 MET B O 1
ATOM 4876 N N . VAL B 1 195 ? 48.735 32.238 -35.682 1.00 89.29 195 VAL B N 1
ATOM 4877 C CA . VAL B 1 195 ? 49.010 33.552 -35.080 1.00 91.01 195 VAL B CA 1
ATOM 4878 C C . VAL B 1 195 ? 50.487 33.929 -35.214 1.00 97.76 195 VAL B C 1
ATOM 4879 O O . VAL B 1 195 ? 50.821 35.122 -35.299 1.00 99.72 195 VAL B O 1
ATOM 4883 N N . LYS B 1 196 ? 51.399 32.947 -35.216 1.00 101.84 196 LYS B N 1
ATOM 4884 C CA . LYS B 1 196 ? 52.795 33.277 -35.503 1.00 108.58 196 LYS B CA 1
ATOM 4885 C C . LYS B 1 196 ? 52.958 33.729 -36.946 1.00 108.86 196 LYS B C 1
ATOM 4886 O O . LYS B 1 196 ? 53.792 34.593 -37.244 1.00 113.16 196 LYS B O 1
ATOM 4892 N N . GLU B 1 197 ? 52.171 33.156 -37.855 1.00 104.62 197 GLU B N 1
ATOM 4893 C CA . GLU B 1 197 ? 52.166 33.667 -39.214 1.00 104.42 197 GLU B CA 1
ATOM 4894 C C . GLU B 1 197 ? 51.533 35.047 -39.304 1.00 101.84 197 GLU B C 1
ATOM 4895 O O . GLU B 1 197 ? 51.808 35.781 -40.258 1.00 103.40 197 GLU B O 1
ATOM 4901 N N . VAL B 1 198 ? 50.689 35.418 -38.340 1.00 98.25 198 VAL B N 1
ATOM 4902 C CA . VAL B 1 198 ? 50.112 36.760 -38.347 1.00 96.44 198 VAL B CA 1
ATOM 4903 C C . VAL B 1 198 ? 51.135 37.791 -37.878 1.00 101.93 198 VAL B C 1
ATOM 4904 O O . VAL B 1 198 ? 51.344 38.817 -38.536 1.00 103.65 198 VAL B O 1
ATOM 4908 N N . ARG B 1 199 ? 51.790 37.542 -36.739 1.00 105.13 199 ARG B N 1
ATOM 4909 C CA . ARG B 1 199 ? 52.745 38.524 -36.227 1.00 110.71 199 ARG B CA 1
ATOM 4910 C C . ARG B 1 199 ? 53.999 38.636 -37.093 1.00 116.62 199 ARG B C 1
ATOM 4911 O O . ARG B 1 199 ? 54.682 39.664 -37.041 1.00 121.04 199 ARG B O 1
ATOM 4919 N N . SER B 1 200 ? 54.314 37.623 -37.898 1.00 117.12 200 SER B N 1
ATOM 4920 C CA . SER B 1 200 ? 55.443 37.699 -38.813 1.00 122.70 200 SER B CA 1
ATOM 4921 C C . SER B 1 200 ? 55.014 37.992 -40.249 1.00 120.44 200 SER B C 1
ATOM 4922 O O . SER B 1 200 ? 55.783 37.743 -41.179 1.00 124.15 200 SER B O 1
ATOM 4925 N N . ASN B 1 201 ? 53.802 38.508 -40.449 1.00 114.77 201 ASN B N 1
ATOM 4926 C CA . ASN B 1 201 ? 53.332 39.013 -41.740 1.00 112.93 201 ASN B CA 1
ATOM 4927 C C . ASN B 1 201 ? 53.352 37.970 -42.851 1.00 112.29 201 ASN B C 1
ATOM 4928 O O . ASN B 1 201 ? 53.439 38.322 -44.027 1.00 113.25 201 ASN B O 1
ATOM 4933 N N . ARG B 1 202 ? 53.284 36.690 -42.515 1.00 111.04 202 ARG B N 1
ATOM 4934 C CA . ARG B 1 202 ? 53.153 35.653 -43.527 1.00 110.08 202 ARG B CA 1
ATOM 4935 C C . ARG B 1 202 ? 51.700 35.232 -43.727 1.00 103.12 202 ARG B C 1
ATOM 4936 O O . ARG B 1 202 ? 51.410 34.414 -44.606 1.00 101.81 202 ARG B O 1
ATOM 4944 N N . LEU B 1 203 ? 50.787 35.778 -42.931 1.00 99.02 203 LEU B N 1
ATOM 4945 C CA . LEU B 1 203 ? 49.357 35.582 -43.094 1.00 92.72 203 LEU B CA 1
ATOM 4946 C C . LEU B 1 203 ? 48.700 36.886 -42.676 1.00 90.66 203 LEU B C 1
ATOM 4947 O O . LEU B 1 203 ? 49.144 37.507 -41.707 1.00 92.78 203 LEU B O 1
ATOM 4952 N N . LEU B 1 204 ? 47.678 37.327 -43.415 1.00 87.09 204 LEU B N 1
ATOM 4953 C CA . LEU B 1 204 ? 47.098 38.653 -43.193 1.00 85.95 204 LEU B CA 1
ATOM 4954 C C . LEU B 1 204 ? 45.583 38.580 -43.121 1.00 80.19 204 LEU B C 1
ATOM 4955 O O . LEU B 1 204 ? 44.888 38.804 -44.120 1.00 78.37 204 LEU B O 1
ATOM 4960 N N . PRO B 1 205 ? 45.036 38.293 -41.946 1.00 77.54 205 PRO B N 1
ATOM 4961 C CA . PRO B 1 205 ? 43.582 38.268 -41.785 1.00 72.42 205 PRO B CA 1
ATOM 4962 C C . PRO B 1 205 ? 43.006 39.669 -41.665 1.00 72.08 205 PRO B C 1
ATOM 4963 O O . PRO B 1 205 ? 43.670 40.615 -41.249 1.00 75.41 205 PRO B O 1
ATOM 4967 N N . ASN B 1 206 ? 41.736 39.779 -42.014 1.00 68.32 206 ASN B N 1
ATOM 4968 C CA . ASN B 1 206 ? 41.083 41.079 -42.054 1.00 75.19 206 ASN B CA 1
ATOM 4969 C C . ASN B 1 206 ? 40.902 41.667 -40.658 1.00 71.09 206 ASN B C 1
ATOM 4970 O O . ASN B 1 206 ? 40.816 40.952 -39.656 1.00 66.62 206 ASN B O 1
ATOM 4975 N N . GLU B 1 207 ? 40.846 42.995 -40.608 1.00 75.80 207 GLU B N 1
ATOM 4976 C CA . GLU B 1 207 ? 40.485 43.717 -39.395 1.00 83.85 207 GLU B CA 1
ATOM 4977 C C . GLU B 1 207 ? 39.086 43.296 -38.973 1.00 75.77 207 GLU B C 1
ATOM 4978 O O . GLU B 1 207 ? 38.316 42.789 -39.794 1.00 70.58 207 GLU B O 1
ATOM 4984 N N . HIS B 1 208 ? 38.754 43.474 -37.699 1.00 74.42 208 HIS B N 1
ATOM 4985 C CA . HIS B 1 208 ? 37.481 43.056 -37.119 1.00 71.09 208 HIS B CA 1
ATOM 4986 C C . HIS B 1 208 ? 37.284 41.541 -37.115 1.00 75.46 208 HIS B C 1
ATOM 4987 O O . HIS B 1 208 ? 36.161 41.079 -36.885 1.00 71.03 208 HIS B O 1
ATOM 4994 N N . THR B 1 209 ? 38.331 40.751 -37.364 1.00 68.96 209 THR B N 1
ATOM 4995 C CA . THR B 1 209 ? 38.265 39.303 -37.213 1.00 60.54 209 THR B CA 1
ATOM 4996 C C . THR B 1 209 ? 39.051 38.856 -35.985 1.00 61.06 209 THR B C 1
ATOM 4997 O O . THR B 1 209 ? 40.031 39.492 -35.581 1.00 62.42 209 THR B O 1
ATOM 5001 N N . ALA B 1 210 ? 38.614 37.731 -35.415 1.00 59.22 210 ALA B N 1
ATOM 5002 C CA . ALA B 1 210 ? 39.169 37.256 -34.156 1.00 65.49 210 ALA B CA 1
ATOM 5003 C C . ALA B 1 210 ? 40.672 37.023 -34.260 1.00 70.79 210 ALA B C 1
ATOM 5004 O O . ALA B 1 210 ? 41.438 37.515 -33.432 1.00 66.38 210 ALA B O 1
ATOM 5006 N N . LEU B 1 211 ? 41.116 36.271 -35.265 1.00 67.80 211 LEU B N 1
ATOM 5007 C CA . LEU B 1 211 ? 42.540 35.972 -35.372 1.00 70.90 211 LEU B CA 1
ATOM 5008 C C . LEU B 1 211 ? 43.375 37.252 -35.455 1.00 78.14 211 LEU B C 1
ATOM 5009 O O . LEU B 1 211 ? 44.386 37.398 -34.752 1.00 75.93 211 LEU B O 1
ATOM 5014 N N . TYR B 1 212 ? 42.946 38.204 -36.285 1.00 69.99 212 TYR B N 1
ATOM 5015 C CA . TYR B 1 212 ? 43.671 39.464 -36.410 1.00 73.91 212 TYR B CA 1
ATOM 5016 C C . TYR B 1 212 ? 43.652 40.255 -35.106 1.00 80.00 212 TYR B C 1
ATOM 5017 O O . TYR B 1 212 ? 44.706 40.570 -34.541 1.00 89.07 212 TYR B O 1
ATOM 5026 N N . GLU B 1 213 ? 42.458 40.617 -34.628 1.00 71.86 213 GLU B N 1
ATOM 5027 C CA . GLU B 1 213 ? 42.387 41.515 -33.481 1.00 79.39 213 GLU B CA 1
ATOM 5028 C C . GLU B 1 213 ? 42.926 40.871 -32.209 1.00 77.47 213 GLU B C 1
ATOM 5029 O O . GLU B 1 213 ? 43.440 41.576 -31.336 1.00 78.42 213 GLU B O 1
ATOM 5035 N N . PHE B 1 214 ? 42.838 39.545 -32.104 1.00 77.19 214 PHE B N 1
ATOM 5036 C CA . PHE B 1 214 ? 43.309 38.814 -30.932 1.00 74.58 214 PHE B CA 1
ATOM 5037 C C . PHE B 1 214 ? 44.826 38.651 -30.946 1.00 82.90 214 PHE B C 1
ATOM 5038 O O . PHE B 1 214 ? 45.498 38.950 -29.953 1.00 83.61 214 PHE B O 1
ATOM 5046 N N . SER B 1 215 ? 45.387 38.174 -32.060 1.00 80.70 215 SER B N 1
ATOM 5047 C CA . SER B 1 215 ? 46.833 37.990 -32.117 1.00 86.21 215 SER B CA 1
ATOM 5048 C C . SER B 1 215 ? 47.605 39.313 -32.071 1.00 90.81 215 SER B C 1
ATOM 5049 O O . SER B 1 215 ? 48.802 39.311 -31.760 1.00 96.13 215 SER B O 1
ATOM 5052 N N . TRP B 1 216 ? 46.952 40.438 -32.360 1.00 89.30 216 TRP B N 1
ATOM 5053 C CA . TRP B 1 216 ? 47.559 41.755 -32.209 1.00 93.70 216 TRP B CA 1
ATOM 5054 C C . TRP B 1 216 ? 47.261 42.400 -30.860 1.00 94.53 216 TRP B C 1
ATOM 5055 O O . TRP B 1 216 ? 47.814 43.472 -30.576 1.00 98.80 216 TRP B O 1
ATOM 5066 N N . HIS B 1 217 ? 46.405 41.782 -30.036 1.00 90.86 217 HIS B N 1
ATOM 5067 C CA . HIS B 1 217 ? 45.889 42.441 -28.843 1.00 91.00 217 HIS B CA 1
ATOM 5068 C C . HIS B 1 217 ? 47.022 42.971 -27.981 1.00 97.31 217 HIS B C 1
ATOM 5069 O O . HIS B 1 217 ? 48.058 42.320 -27.817 1.00 100.76 217 HIS B O 1
ATOM 5076 N N . ARG B 1 218 ? 46.821 44.172 -27.452 1.00 99.22 218 ARG B N 1
ATOM 5077 C CA . ARG B 1 218 ? 47.748 44.802 -26.522 1.00 105.34 218 ARG B CA 1
ATOM 5078 C C . ARG B 1 218 ? 47.072 44.920 -25.161 1.00 104.59 218 ARG B C 1
ATOM 5079 O O . ARG B 1 218 ? 46.040 45.586 -25.037 1.00 101.96 218 ARG B O 1
ATOM 5087 N N . ASP B 1 219 ? 47.656 44.290 -24.147 1.00 107.28 219 ASP B N 1
ATOM 5088 C CA . ASP B 1 219 ? 47.037 44.218 -22.826 1.00 106.61 219 ASP B CA 1
ATOM 5089 C C . ASP B 1 219 ? 47.224 45.546 -22.075 1.00 111.23 219 ASP B C 1
ATOM 5090 O O . ASP B 1 219 ? 47.645 46.564 -22.637 1.00 114.21 219 ASP B O 1
ATOM 5095 N N . GLU B 1 220 ? 46.924 45.530 -20.771 1.00 112.23 220 GLU B N 1
ATOM 5096 C CA . GLU B 1 220 ? 46.984 46.745 -19.954 1.00 116.60 220 GLU B CA 1
ATOM 5097 C C . GLU B 1 220 ? 48.352 47.407 -19.988 1.00 123.85 220 GLU B C 1
ATOM 5098 O O . GLU B 1 220 ? 48.455 48.638 -19.973 1.00 127.25 220 GLU B O 1
ATOM 5104 N N . SER B 1 221 ? 49.421 46.606 -19.954 1.00 126.87 221 SER B N 1
ATOM 5105 C CA . SER B 1 221 ? 50.761 47.174 -20.055 1.00 134.09 221 SER B CA 1
ATOM 5106 C C . SER B 1 221 ? 51.001 47.785 -21.428 1.00 133.97 221 SER B C 1
ATOM 5107 O O . SER B 1 221 ? 51.784 48.733 -21.561 1.00 139.65 221 SER B O 1
ATOM 5110 N N . GLY B 1 222 ? 50.307 47.281 -22.441 1.00 127.80 222 GLY B N 1
ATOM 5111 C CA . GLY B 1 222 ? 50.679 47.487 -23.820 1.00 127.66 222 GLY B CA 1
ATOM 5112 C C . GLY B 1 222 ? 51.468 46.348 -24.429 1.00 127.94 222 GLY B C 1
ATOM 5113 O O . GLY B 1 222 ? 52.066 46.541 -25.490 1.00 129.57 222 GLY B O 1
ATOM 5114 N N . GLU B 1 223 ? 51.481 45.175 -23.796 1.00 126.70 223 GLU B N 1
ATOM 5115 C CA . GLU B 1 223 ? 52.254 44.020 -24.239 1.00 127.65 223 GLU B CA 1
ATOM 5116 C C . GLU B 1 223 ? 51.348 42.949 -24.851 1.00 120.54 223 GLU B C 1
ATOM 5117 O O . GLU B 1 223 ? 50.325 42.573 -24.262 1.00 116.03 223 GLU B O 1
ATOM 5123 N N . LEU B 1 224 ? 51.738 42.457 -26.030 1.00 119.94 224 LEU B N 1
ATOM 5124 C CA . LEU B 1 224 ? 50.978 41.426 -26.729 1.00 113.89 224 LEU B CA 1
ATOM 5125 C C . LEU B 1 224 ? 50.879 40.154 -25.890 1.00 112.92 224 LEU B C 1
ATOM 5126 O O . LEU B 1 224 ? 51.795 39.814 -25.135 1.00 118.04 224 LEU B O 1
ATOM 5131 N N . LEU B 1 225 ? 49.769 39.434 -26.049 1.00 106.67 225 LEU B N 1
ATOM 5132 C CA . LEU B 1 225 ? 49.572 38.193 -25.315 1.00 105.48 225 LEU B CA 1
ATOM 5133 C C . LEU B 1 225 ? 50.448 37.065 -25.871 1.00 107.85 225 LEU B C 1
ATOM 5134 O O . LEU B 1 225 ? 50.743 37.026 -27.072 1.00 107.65 225 LEU B O 1
ATOM 5139 N N . PRO B 1 226 ? 50.895 36.128 -24.992 1.00 110.59 226 PRO B N 1
ATOM 5140 C CA . PRO B 1 226 ? 51.567 34.904 -25.460 1.00 112.57 226 PRO B CA 1
ATOM 5141 C C . PRO B 1 226 ? 50.810 34.192 -26.568 1.00 107.03 226 PRO B C 1
ATOM 5142 O O . PRO B 1 226 ? 49.594 34.367 -26.704 1.00 101.11 226 PRO B O 1
ATOM 5146 N N . GLU B 1 227 ? 51.505 33.349 -27.333 1.00 109.24 227 GLU B N 1
ATOM 5147 C CA . GLU B 1 227 ? 50.896 32.771 -28.526 1.00 104.73 227 GLU B CA 1
ATOM 5148 C C . GLU B 1 227 ? 49.835 31.732 -28.182 1.00 99.90 227 GLU B C 1
ATOM 5149 O O . GLU B 1 227 ? 48.767 31.693 -28.808 1.00 94.24 227 GLU B O 1
ATOM 5155 N N . GLU B 1 228 ? 50.106 30.880 -27.193 1.00 102.38 228 GLU B N 1
ATOM 5156 C CA . GLU B 1 228 ? 49.136 29.852 -26.824 1.00 98.33 228 GLU B CA 1
ATOM 5157 C C . GLU B 1 228 ? 47.895 30.456 -26.172 1.00 93.30 228 GLU B C 1
ATOM 5158 O O . GLU B 1 228 ? 46.781 29.951 -26.364 1.00 88.14 228 GLU B O 1
ATOM 5164 N N . VAL B 1 229 ? 48.062 31.536 -25.405 1.00 95.04 229 VAL B N 1
ATOM 5165 C CA . VAL B 1 229 ? 46.907 32.245 -24.860 1.00 90.70 229 VAL B CA 1
ATOM 5166 C C . VAL B 1 229 ? 46.029 32.772 -25.991 1.00 85.57 229 VAL B C 1
ATOM 5167 O O . VAL B 1 229 ? 44.801 32.616 -25.969 1.00 80.49 229 VAL B O 1
ATOM 5171 N N . VAL B 1 230 ? 46.652 33.381 -27.009 1.00 87.19 230 VAL B N 1
ATOM 5172 C CA . VAL B 1 230 ? 45.926 33.841 -28.198 1.00 83.54 230 VAL B CA 1
ATOM 5173 C C . VAL B 1 230 ? 45.169 32.686 -28.852 1.00 80.25 230 VAL B C 1
ATOM 5174 O O . VAL B 1 230 ? 43.981 32.806 -29.195 1.00 73.91 230 VAL B O 1
ATOM 5178 N N . ALA B 1 231 ? 45.857 31.554 -29.054 1.00 81.28 231 ALA B N 1
ATOM 5179 C CA . ALA B 1 231 ? 45.192 30.376 -29.603 1.00 78.01 231 ALA B CA 1
ATOM 5180 C C . ALA B 1 231 ? 43.986 29.980 -28.757 1.00 73.98 231 ALA B C 1
ATOM 5181 O O . ALA B 1 231 ? 42.939 29.595 -29.291 1.00 69.51 231 ALA B O 1
ATOM 5183 N N . VAL B 1 232 ? 44.106 30.091 -27.432 1.00 75.75 232 VAL B N 1
ATOM 5184 C CA . VAL B 1 232 ? 42.988 29.761 -26.550 1.00 73.62 232 VAL B CA 1
ATOM 5185 C C . VAL B 1 232 ? 41.819 30.706 -26.785 1.00 67.76 232 VAL B C 1
ATOM 5186 O O . VAL B 1 232 ? 40.655 30.283 -26.795 1.00 63.59 232 VAL B O 1
ATOM 5190 N N . GLU B 1 233 ? 42.107 32.007 -26.941 1.00 68.87 233 GLU B N 1
ATOM 5191 C CA . GLU B 1 233 ? 41.039 32.999 -27.031 1.00 65.34 233 GLU B CA 1
ATOM 5192 C C . GLU B 1 233 ? 40.306 32.894 -28.353 1.00 66.61 233 GLU B C 1
ATOM 5193 O O . GLU B 1 233 ? 39.102 33.170 -28.419 1.00 67.00 233 GLU B O 1
ATOM 5199 N N . VAL B 1 234 ? 41.031 32.515 -29.408 1.00 62.93 234 VAL B N 1
ATOM 5200 C CA . VAL B 1 234 ? 40.413 32.176 -30.679 1.00 59.81 234 VAL B CA 1
ATOM 5201 C C . VAL B 1 234 ? 39.548 30.923 -30.542 1.00 56.80 234 VAL B C 1
ATOM 5202 O O . VAL B 1 234 ? 38.401 30.885 -31.015 1.00 52.92 234 VAL B O 1
ATOM 5206 N N . LEU B 1 235 ? 40.082 29.876 -29.898 1.00 58.90 235 LEU B N 1
ATOM 5207 C CA . LEU B 1 235 ? 39.283 28.665 -29.685 1.00 57.96 235 LEU B CA 1
ATOM 5208 C C . LEU B 1 235 ? 38.026 28.950 -28.868 1.00 56.13 235 LEU B C 1
ATOM 5209 O O . LEU B 1 235 ? 37.002 28.276 -29.035 1.00 63.02 235 LEU B O 1
ATOM 5214 N N . ASN B 1 236 ? 38.076 29.957 -28.009 1.00 55.42 236 ASN B N 1
ATOM 5215 C CA . ASN B 1 236 ? 36.918 30.457 -27.292 1.00 51.23 236 ASN B CA 1
ATOM 5216 C C . ASN B 1 236 ? 35.976 31.278 -28.167 1.00 56.14 236 ASN B C 1
ATOM 5217 O O . ASN B 1 236 ? 35.032 31.885 -27.640 1.00 46.17 236 ASN B O 1
ATOM 5222 N N . ILE B 1 237 ? 36.198 31.321 -29.481 1.00 47.66 237 ILE B N 1
ATOM 5223 C CA . ILE B 1 237 ? 35.164 31.729 -30.420 1.00 44.49 237 ILE B CA 1
ATOM 5224 C C . ILE B 1 237 ? 34.774 30.596 -31.354 1.00 42.76 237 ILE B C 1
ATOM 5225 O O . ILE B 1 237 ? 33.581 30.360 -31.592 1.00 41.30 237 ILE B O 1
ATOM 5230 N N . LEU B 1 238 ? 35.758 29.862 -31.863 1.00 44.85 238 LEU B N 1
ATOM 5231 C CA . LEU B 1 238 ? 35.469 28.779 -32.795 1.00 43.70 238 LEU B CA 1
ATOM 5232 C C . LEU B 1 238 ? 34.618 27.698 -32.145 1.00 41.88 238 LEU B C 1
ATOM 5233 O O . LEU B 1 238 ? 33.646 27.217 -32.740 1.00 41.65 238 LEU B O 1
ATOM 5238 N N . ARG B 1 239 ? 34.985 27.291 -30.925 1.00 43.45 239 ARG B N 1
ATOM 5239 C CA . ARG B 1 239 ? 34.357 26.143 -30.267 1.00 43.49 239 ARG B CA 1
ATOM 5240 C C . ARG B 1 239 ? 32.887 26.362 -29.916 1.00 41.96 239 ARG B C 1
ATOM 5241 O O . ARG B 1 239 ? 32.041 25.534 -30.314 1.00 38.78 239 ARG B O 1
ATOM 5249 N N . PRO B 1 240 ? 32.508 27.422 -29.183 1.00 38.80 240 PRO B N 1
ATOM 5250 C CA . PRO B 1 240 ? 31.093 27.559 -28.819 1.00 35.93 240 PRO B CA 1
ATOM 5251 C C . PRO B 1 240 ? 30.218 27.977 -29.997 1.00 39.47 240 PRO B C 1
ATOM 5252 O O . PRO B 1 240 ? 29.010 27.693 -29.984 1.00 42.05 240 PRO B O 1
ATOM 5256 N N . THR B 1 241 ? 30.787 28.621 -31.018 1.00 33.69 241 THR B N 1
ATOM 5257 C CA . THR B 1 241 ? 30.007 28.877 -32.225 1.00 38.78 241 THR B CA 1
ATOM 5258 C C . THR B 1 241 ? 29.547 27.569 -32.853 1.00 30.84 241 THR B C 1
ATOM 5259 O O . THR B 1 241 ? 28.374 27.416 -33.184 1.00 48.38 241 THR B O 1
ATOM 5263 N N . VAL B 1 242 ? 30.436 26.589 -32.957 1.00 36.57 242 VAL B N 1
ATOM 5264 C CA . VAL B 1 242 ? 30.018 25.267 -33.417 1.00 32.17 242 VAL B CA 1
ATOM 5265 C C . VAL B 1 242 ? 29.037 24.636 -32.429 1.00 42.63 242 VAL B C 1
ATOM 5266 O O . VAL B 1 242 ? 28.096 23.933 -32.827 1.00 37.01 242 VAL B O 1
ATOM 5270 N N . ALA B 1 243 ? 29.239 24.875 -31.122 1.00 46.11 243 ALA B N 1
ATOM 5271 C CA . ALA B 1 243 ? 28.328 24.338 -30.110 1.00 30.50 243 ALA B CA 1
ATOM 5272 C C . ALA B 1 243 ? 26.895 24.839 -30.275 1.00 27.91 243 ALA B C 1
ATOM 5273 O O . ALA B 1 243 ? 25.967 24.149 -29.846 1.00 31.53 243 ALA B O 1
ATOM 5275 N N . ILE B 1 244 ? 26.693 26.009 -30.905 1.00 29.06 244 ILE B N 1
ATOM 5276 C CA . ILE B 1 244 ? 25.341 26.453 -31.301 1.00 30.92 244 ILE B CA 1
ATOM 5277 C C . ILE B 1 244 ? 24.558 25.360 -32.045 1.00 24.24 244 ILE B C 1
ATOM 5278 O O . ILE B 1 244 ? 23.327 25.363 -32.001 1.00 32.74 244 ILE B O 1
ATOM 5283 N N . SER B 1 245 ? 25.237 24.378 -32.653 1.00 25.28 245 SER B N 1
ATOM 5284 C CA . SER B 1 245 ? 24.543 23.254 -33.303 1.00 27.11 245 SER B CA 1
ATOM 5285 C C . SER B 1 245 ? 23.506 22.585 -32.382 1.00 27.70 245 SER B C 1
ATOM 5286 O O . SER B 1 245 ? 22.415 22.198 -32.836 1.00 31.85 245 SER B O 1
ATOM 5289 N N . VAL B 1 246 ? 23.815 22.487 -31.078 1.00 27.17 246 VAL B N 1
ATOM 5290 C CA . VAL B 1 246 ? 22.896 21.892 -30.097 1.00 24.88 246 VAL B CA 1
ATOM 5291 C C . VAL B 1 246 ? 21.601 22.689 -30.018 1.00 23.02 246 VAL B C 1
ATOM 5292 O O . VAL B 1 246 ? 20.489 22.134 -30.029 1.00 22.57 246 VAL B O 1
ATOM 5296 N N . TYR B 1 247 ? 21.727 24.009 -29.910 1.00 23.08 247 TYR B N 1
ATOM 5297 C CA . TYR B 1 247 ? 20.548 24.864 -29.947 1.00 21.48 247 TYR B CA 1
ATOM 5298 C C . TYR B 1 247 ? 19.856 24.828 -31.310 1.00 22.31 247 TYR B C 1
ATOM 5299 O O . TYR B 1 247 ? 18.640 25.001 -31.377 1.00 22.50 247 TYR B O 1
ATOM 5308 N N . VAL B 1 248 ? 20.596 24.613 -32.408 1.00 22.33 248 VAL B N 1
ATOM 5309 C CA . VAL B 1 248 ? 19.945 24.423 -33.708 1.00 21.17 248 VAL B CA 1
ATOM 5310 C C . VAL B 1 248 ? 18.985 23.250 -33.638 1.00 21.09 248 VAL B C 1
ATOM 5311 O O . VAL B 1 248 ? 17.803 23.359 -33.973 1.00 23.65 248 VAL B O 1
ATOM 5315 N N . LEU B 1 249 ? 19.482 22.120 -33.155 1.00 21.80 249 LEU B N 1
ATOM 5316 C CA . LEU B 1 249 ? 18.633 20.960 -32.952 1.00 22.26 249 LEU B CA 1
ATOM 5317 C C . LEU B 1 249 ? 17.419 21.290 -32.097 1.00 26.27 249 LEU B C 1
ATOM 5318 O O . LEU B 1 249 ? 16.287 20.955 -32.461 1.00 27.47 249 LEU B O 1
ATOM 5323 N N . PHE B 1 250 ? 17.633 21.931 -30.934 1.00 24.65 250 PHE B N 1
ATOM 5324 C CA . PHE B 1 250 ? 16.490 22.226 -30.069 1.00 22.76 250 PHE B CA 1
ATOM 5325 C C . PHE B 1 250 ? 15.504 23.201 -30.718 1.00 25.09 250 PHE B C 1
ATOM 5326 O O . PHE B 1 250 ? 14.310 23.136 -30.435 1.00 21.13 250 PHE B O 1
ATOM 5334 N N . THR B 1 251 ? 15.986 24.117 -31.569 1.00 24.47 251 THR B N 1
ATOM 5335 C CA . THR B 1 251 ? 15.110 25.099 -32.202 1.00 20.49 251 THR B CA 1
ATOM 5336 C C . THR B 1 251 ? 14.241 24.444 -33.284 1.00 25.20 251 THR B C 1
ATOM 5337 O O . THR B 1 251 ? 13.035 24.713 -33.381 1.00 24.07 251 THR B O 1
ATOM 5341 N N . VAL B 1 252 ? 14.838 23.588 -34.112 1.00 21.17 252 VAL B N 1
ATOM 5342 C CA . VAL B 1 252 ? 14.025 22.877 -35.096 1.00 23.73 252 VAL B CA 1
ATOM 5343 C C . VAL B 1 252 ? 13.105 21.871 -34.400 1.00 37.93 252 VAL B C 1
ATOM 5344 O O . VAL B 1 252 ? 11.950 21.666 -34.816 1.00 42.07 252 VAL B O 1
ATOM 5348 N N . LEU B 1 253 ? 13.590 21.241 -33.320 1.00 22.49 253 LEU B N 1
ATOM 5349 C CA . LEU B 1 253 ? 12.713 20.407 -32.502 1.00 24.23 253 LEU B CA 1
ATOM 5350 C C . LEU B 1 253 ? 11.526 21.208 -31.988 1.00 23.47 253 LEU B C 1
ATOM 5351 O O . LEU B 1 253 ? 10.380 20.757 -32.077 1.00 24.65 253 LEU B O 1
ATOM 5356 N N . ALA B 1 254 ? 11.778 22.409 -31.463 1.00 23.24 254 ALA B N 1
ATOM 5357 C CA . ALA B 1 254 ? 10.682 23.229 -30.962 1.00 29.03 254 ALA B CA 1
ATOM 5358 C C . ALA B 1 254 ? 9.687 23.534 -32.072 1.00 40.27 254 ALA B C 1
ATOM 5359 O O . ALA B 1 254 ? 8.469 23.547 -31.843 1.00 43.66 254 ALA B O 1
ATOM 5361 N N . LEU B 1 255 ? 10.189 23.781 -33.285 1.00 39.16 255 LEU B N 1
ATOM 5362 C CA . LEU B 1 255 ? 9.288 24.011 -34.412 1.00 33.40 255 LEU B CA 1
ATOM 5363 C C . LEU B 1 255 ? 8.402 22.792 -34.670 1.00 31.95 255 LEU B C 1
ATOM 5364 O O . LEU B 1 255 ? 7.207 22.933 -34.936 1.00 40.57 255 LEU B O 1
ATOM 5369 N N . HIS B 1 256 ? 8.965 21.586 -34.598 1.00 29.55 256 HIS B N 1
ATOM 5370 C CA . HIS B 1 256 ? 8.164 20.393 -34.874 1.00 28.20 256 HIS B CA 1
ATOM 5371 C C . HIS B 1 256 ? 7.246 20.015 -33.712 1.00 31.05 256 HIS B C 1
ATOM 5372 O O . HIS B 1 256 ? 6.155 19.478 -33.921 1.00 36.37 256 HIS B O 1
ATOM 5379 N N . GLN B 1 257 ? 7.697 20.273 -32.481 1.00 31.32 257 GLN B N 1
ATOM 5380 C CA . GLN B 1 257 ? 7.123 19.758 -31.245 1.00 40.01 257 GLN B CA 1
ATOM 5381 C C . GLN B 1 257 ? 5.969 20.632 -30.767 1.00 46.99 257 GLN B C 1
ATOM 5382 O O . GLN B 1 257 ? 5.058 20.143 -30.078 1.00 49.11 257 GLN B O 1
ATOM 5388 N N . PHE B 1 258 ? 5.969 21.911 -31.149 1.00 46.12 258 PHE B N 1
ATOM 5389 C CA . PHE B 1 258 ? 4.914 22.864 -30.783 1.00 33.94 258 PHE B CA 1
ATOM 5390 C C . PHE B 1 258 ? 4.356 23.535 -32.039 1.00 41.77 258 PHE B C 1
ATOM 5391 O O . PHE B 1 258 ? 4.585 24.727 -32.276 1.00 44.25 258 PHE B O 1
ATOM 5399 N N . PRO B 1 259 ? 3.587 22.799 -32.852 1.00 42.09 259 PRO B N 1
ATOM 5400 C CA . PRO B 1 259 ? 3.035 23.393 -34.088 1.00 45.77 259 PRO B CA 1
ATOM 5401 C C . PRO B 1 259 ? 2.320 24.716 -33.875 1.00 47.91 259 PRO B C 1
ATOM 5402 O O . PRO B 1 259 ? 2.461 25.617 -34.702 1.00 50.73 259 PRO B O 1
ATOM 5406 N N . ASP B 1 260 ? 1.593 24.881 -32.772 1.00 52.91 260 ASP B N 1
ATOM 5407 C CA . ASP B 1 260 ? 0.822 26.105 -32.584 1.00 50.63 260 ASP B CA 1
ATOM 5408 C C . ASP B 1 260 ? 1.728 27.317 -32.429 1.00 54.23 260 ASP B C 1
ATOM 5409 O O . ASP B 1 260 ? 1.468 28.372 -33.023 1.00 60.54 260 ASP B O 1
ATOM 5414 N N . VAL B 1 261 ? 2.804 27.198 -31.642 1.00 54.21 261 VAL B N 1
ATOM 5415 C CA . VAL B 1 261 ? 3.687 28.353 -31.526 1.00 53.11 261 VAL B CA 1
ATOM 5416 C C . VAL B 1 261 ? 4.387 28.611 -32.852 1.00 47.84 261 VAL B C 1
ATOM 5417 O O . VAL B 1 261 ? 4.594 29.766 -33.235 1.00 43.87 261 VAL B O 1
ATOM 5421 N N . LYS B 1 262 ? 4.757 27.548 -33.572 1.00 38.00 262 LYS B N 1
ATOM 5422 C CA . LYS B 1 262 ? 5.374 27.732 -34.877 1.00 47.09 262 LYS B CA 1
ATOM 5423 C C . LYS B 1 262 ? 4.464 28.553 -35.771 1.00 51.15 262 LYS B C 1
ATOM 5424 O O . LYS B 1 262 ? 4.917 29.476 -36.454 1.00 45.26 262 LYS B O 1
ATOM 5430 N N . GLU B 1 263 ? 3.161 28.254 -35.732 1.00 41.35 263 GLU B N 1
ATOM 5431 C CA . GLU B 1 263 ? 2.191 29.024 -36.488 1.00 55.15 263 GLU B CA 1
ATOM 5432 C C . GLU B 1 263 ? 2.096 30.460 -35.985 1.00 51.25 263 GLU B C 1
ATOM 5433 O O . GLU B 1 263 ? 1.880 31.373 -36.785 1.00 67.23 263 GLU B O 1
ATOM 5439 N N . GLN B 1 264 ? 2.284 30.693 -34.685 1.00 47.22 264 GLN B N 1
ATOM 5440 C CA . GLN B 1 264 ? 2.333 32.076 -34.221 1.00 51.61 264 GLN B CA 1
ATOM 5441 C C . GLN B 1 264 ? 3.599 32.793 -34.663 1.00 57.84 264 GLN B C 1
ATOM 5442 O O . GLN B 1 264 ? 3.617 34.030 -34.660 1.00 56.13 264 GLN B O 1
ATOM 5448 N N . VAL B 1 265 ? 4.678 32.051 -34.956 1.00 57.12 265 VAL B N 1
ATOM 5449 C CA . VAL B 1 265 ? 5.874 32.663 -35.525 1.00 54.40 265 VAL B CA 1
ATOM 5450 C C . VAL B 1 265 ? 5.648 32.973 -36.995 1.00 54.64 265 VAL B C 1
ATOM 5451 O O . VAL B 1 265 ? 6.041 34.037 -37.478 1.00 52.29 265 VAL B O 1
ATOM 5455 N N . GLU B 1 266 ? 5.009 32.053 -37.725 1.00 55.71 266 GLU B N 1
ATOM 5456 C CA . GLU B 1 266 ? 4.778 32.267 -39.150 1.00 55.39 266 GLU B CA 1
ATOM 5457 C C . GLU B 1 266 ? 3.871 33.467 -39.377 1.00 57.59 266 GLU B C 1
ATOM 5458 O O . GLU B 1 266 ? 4.117 34.272 -40.278 1.00 62.62 266 GLU B O 1
ATOM 5464 N N . ARG B 1 267 ? 2.834 33.621 -38.557 1.00 64.88 267 ARG B N 1
ATOM 5465 C CA . ARG B 1 267 ? 2.195 34.922 -38.408 1.00 62.27 267 ARG B CA 1
ATOM 5466 C C . ARG B 1 267 ? 3.072 35.815 -37.530 1.00 67.71 267 ARG B C 1
ATOM 5467 O O . ARG B 1 267 ? 3.987 35.353 -36.856 1.00 77.26 267 ARG B O 1
ATOM 5475 N N . GLY B 1 268 ? 2.782 37.106 -37.504 1.00 70.52 268 GLY B N 1
ATOM 5476 C CA . GLY B 1 268 ? 3.656 37.975 -36.735 1.00 67.56 268 GLY B CA 1
ATOM 5477 C C . GLY B 1 268 ? 3.489 37.949 -35.223 1.00 62.16 268 GLY B C 1
ATOM 5478 O O . GLY B 1 268 ? 4.059 38.801 -34.537 1.00 65.49 268 GLY B O 1
ATOM 5479 N N . GLU B 1 269 ? 2.739 36.976 -34.690 1.00 64.92 269 GLU B N 1
ATOM 5480 C CA . GLU B 1 269 ? 2.293 37.040 -33.297 1.00 66.40 269 GLU B CA 1
ATOM 5481 C C . GLU B 1 269 ? 3.462 36.980 -32.313 1.00 55.56 269 GLU B C 1
ATOM 5482 O O . GLU B 1 269 ? 3.487 37.732 -31.329 1.00 51.64 269 GLU B O 1
ATOM 5488 N N . VAL B 1 270 ? 4.436 36.102 -32.548 1.00 55.69 270 VAL B N 1
ATOM 5489 C CA . VAL B 1 270 ? 5.643 36.052 -31.725 1.00 59.74 270 VAL B CA 1
ATOM 5490 C C . VAL B 1 270 ? 6.861 36.199 -32.624 1.00 54.57 270 VAL B C 1
ATOM 5491 O O . VAL B 1 270 ? 6.956 35.564 -33.680 1.00 57.59 270 VAL B O 1
ATOM 5495 N N . SER B 1 271 ? 7.785 37.053 -32.204 1.00 49.89 271 SER B N 1
ATOM 5496 C CA . SER B 1 271 ? 8.963 37.317 -32.996 1.00 41.44 271 SER B CA 1
ATOM 5497 C C . SER B 1 271 ? 9.932 36.151 -32.916 1.00 42.70 271 SER B C 1
ATOM 5498 O O . SER B 1 271 ? 9.844 35.287 -32.039 1.00 37.73 271 SER B O 1
ATOM 5501 N N . LYS B 1 272 ? 10.876 36.149 -33.858 1.00 40.45 272 LYS B N 1
ATOM 5502 C CA . LYS B 1 272 ? 11.943 35.166 -33.842 1.00 33.68 272 LYS B CA 1
ATOM 5503 C C . LYS B 1 272 ? 12.744 35.249 -32.553 1.00 34.99 272 LYS B C 1
ATOM 5504 O O . LYS B 1 272 ? 13.032 34.219 -31.934 1.00 39.12 272 LYS B O 1
ATOM 5510 N N . THR B 1 273 ? 13.109 36.464 -32.130 1.00 35.99 273 THR B N 1
ATOM 5511 C CA . THR B 1 273 ? 13.889 36.613 -30.903 1.00 36.34 273 THR B CA 1
ATOM 5512 C C . THR B 1 273 ? 13.179 35.973 -29.727 1.00 35.57 273 THR B C 1
ATOM 5513 O O . THR B 1 273 ? 13.794 35.251 -28.944 1.00 35.85 273 THR B O 1
ATOM 5517 N N . GLU B 1 274 ? 11.881 36.220 -29.594 1.00 41.75 274 GLU B N 1
ATOM 5518 C CA . GLU B 1 274 ? 11.137 35.639 -28.485 1.00 36.86 274 GLU B CA 1
ATOM 5519 C C . GLU B 1 274 ? 11.192 34.119 -28.520 1.00 37.05 274 GLU B C 1
ATOM 5520 O O . GLU B 1 274 ? 11.385 33.472 -27.477 1.00 37.20 274 GLU B O 1
ATOM 5526 N N . PHE B 1 275 ? 11.022 33.533 -29.712 1.00 32.44 275 PHE B N 1
ATOM 5527 C CA . PHE B 1 275 ? 11.084 32.082 -29.850 1.00 29.92 275 PHE B CA 1
ATOM 5528 C C . PHE B 1 275 ? 12.460 31.555 -29.463 1.00 29.70 275 PHE B C 1
ATOM 5529 O O . PHE B 1 275 ? 12.582 30.487 -28.860 1.00 27.06 275 PHE B O 1
ATOM 5537 N N . VAL B 1 276 ? 13.511 32.274 -29.860 1.00 28.92 276 VAL B N 1
ATOM 5538 C CA . VAL B 1 276 ? 14.864 31.878 -29.506 1.00 27.88 276 VAL B CA 1
ATOM 5539 C C . VAL B 1 276 ? 15.055 31.932 -28.002 1.00 28.53 276 VAL B C 1
ATOM 5540 O O . VAL B 1 276 ? 15.659 31.037 -27.406 1.00 28.15 276 VAL B O 1
ATOM 5544 N N . GLN B 1 277 ? 14.595 33.009 -27.378 1.00 31.67 277 GLN B N 1
ATOM 5545 C CA . GLN B 1 277 ? 14.765 33.149 -25.937 1.00 30.77 277 GLN B CA 1
ATOM 5546 C C . GLN B 1 277 ? 14.086 32.000 -25.210 1.00 29.67 277 GLN B C 1
ATOM 5547 O O . GLN B 1 277 ? 14.681 31.362 -24.333 1.00 29.25 277 GLN B O 1
ATOM 5553 N N . GLU B 1 278 ? 12.866 31.670 -25.621 1.00 30.34 278 GLU B N 1
ATOM 5554 C CA . GLU B 1 278 ? 12.187 30.561 -24.973 1.00 31.57 278 GLU B CA 1
ATOM 5555 C C . GLU B 1 278 ? 12.847 29.215 -25.281 1.00 31.09 278 GLU B C 1
ATOM 5556 O O . GLU B 1 278 ? 12.798 28.312 -24.436 1.00 34.51 278 GLU B O 1
ATOM 5562 N N . VAL B 1 279 ? 13.480 29.057 -26.455 1.00 33.06 279 VAL B N 1
ATOM 5563 C CA . VAL B 1 279 ? 14.314 27.869 -26.671 1.00 24.19 279 VAL B CA 1
ATOM 5564 C C . VAL B 1 279 ? 15.473 27.840 -25.672 1.00 24.31 279 VAL B C 1
ATOM 5565 O O . VAL B 1 279 ? 15.736 26.819 -25.039 1.00 32.35 279 VAL B O 1
ATOM 5569 N N . ARG B 1 280 ? 16.172 28.953 -25.501 1.00 24.96 280 ARG B N 1
ATOM 5570 C CA . ARG B 1 280 ? 17.277 28.938 -24.556 1.00 25.87 280 ARG B CA 1
ATOM 5571 C C . ARG B 1 280 ? 16.800 28.735 -23.113 1.00 30.69 280 ARG B C 1
ATOM 5572 O O . ARG B 1 280 ? 17.546 28.184 -22.303 1.00 27.89 280 ARG B O 1
ATOM 5580 N N . ARG B 1 281 ? 15.572 29.122 -22.788 1.00 26.89 281 ARG B N 1
ATOM 5581 C CA . ARG B 1 281 ? 15.084 28.906 -21.429 1.00 29.43 281 ARG B CA 1
ATOM 5582 C C . ARG B 1 281 ? 14.614 27.470 -21.218 1.00 31.49 281 ARG B C 1
ATOM 5583 O O . ARG B 1 281 ? 14.858 26.880 -20.158 1.00 36.96 281 ARG B O 1
ATOM 5591 N N . PHE B 1 282 ? 13.975 26.887 -22.226 1.00 25.21 282 PHE B N 1
ATOM 5592 C CA . PHE B 1 282 ? 13.186 25.683 -22.021 1.00 28.16 282 PHE B CA 1
ATOM 5593 C C . PHE B 1 282 ? 14.041 24.426 -21.983 1.00 30.55 282 PHE B C 1
ATOM 5594 O O . PHE B 1 282 ? 13.788 23.533 -21.166 1.00 36.53 282 PHE B O 1
ATOM 5602 N N . TYR B 1 283 ? 15.072 24.364 -22.825 1.00 24.98 283 TYR B N 1
ATOM 5603 C CA . TYR B 1 283 ? 15.939 23.239 -23.121 1.00 21.62 283 TYR B CA 1
ATOM 5604 C C . TYR B 1 283 ? 17.273 23.376 -22.414 1.00 26.22 283 TYR B C 1
ATOM 5605 O O . TYR B 1 283 ? 17.899 24.447 -22.436 1.00 26.03 283 TYR B O 1
ATOM 5614 N N . PRO B 1 284 ? 17.697 22.258 -21.838 1.00 24.03 284 PRO B N 1
ATOM 5615 C CA . PRO B 1 284 ? 18.944 22.232 -21.067 1.00 22.91 284 PRO B CA 1
ATOM 5616 C C . PRO B 1 284 ? 20.171 22.230 -21.970 1.00 27.28 284 PRO B C 1
ATOM 5617 O O . PRO B 1 284 ? 20.224 21.490 -22.944 1.00 37.24 284 PRO B O 1
ATOM 5621 N N . PHE B 1 285 ? 21.183 23.018 -21.592 1.00 30.84 285 PHE B N 1
ATOM 5622 C CA . PHE B 1 285 ? 22.482 23.036 -22.259 1.00 25.75 285 PHE B CA 1
ATOM 5623 C C . PHE B 1 285 ? 23.627 23.233 -21.256 1.00 26.76 285 PHE B C 1
ATOM 5624 O O . PHE B 1 285 ? 24.312 22.270 -20.904 1.00 30.23 285 PHE B O 1
ATOM 5632 N N . PHE B 1 286 ? 23.884 24.457 -20.809 1.00 24.49 286 PHE B N 1
ATOM 5633 C CA . PHE B 1 286 ? 24.953 24.674 -19.846 1.00 31.75 286 PHE B CA 1
ATOM 5634 C C . PHE B 1 286 ? 24.360 24.537 -18.443 1.00 35.74 286 PHE B C 1
ATOM 5635 O O . PHE B 1 286 ? 23.488 25.333 -18.076 1.00 38.72 286 PHE B O 1
ATOM 5643 N N . PRO B 1 287 ? 24.764 23.545 -17.646 1.00 36.35 287 PRO B N 1
ATOM 5644 C CA . PRO B 1 287 ? 24.057 23.280 -16.376 1.00 34.12 287 PRO B CA 1
ATOM 5645 C C . PRO B 1 287 ? 24.358 24.245 -15.234 1.00 37.54 287 PRO B C 1
ATOM 5646 O O . PRO B 1 287 ? 23.421 24.748 -14.611 1.00 44.20 287 PRO B O 1
ATOM 5650 N N . VAL B 1 288 ? 25.635 24.494 -14.924 1.00 37.32 288 VAL B N 1
ATOM 5651 C CA . VAL B 1 288 ? 26.027 25.375 -13.826 1.00 35.42 288 VAL B CA 1
ATOM 5652 C C . VAL B 1 288 ? 27.180 26.287 -14.245 1.00 47.06 288 VAL B C 1
ATOM 5653 O O . VAL B 1 288 ? 28.002 25.932 -15.093 1.00 48.61 288 VAL B O 1
ATOM 5657 N N . ALA B 1 289 ? 27.237 27.471 -13.628 1.00 47.39 289 ALA B N 1
ATOM 5658 C CA . ALA B 1 289 ? 28.440 28.301 -13.589 1.00 44.97 289 ALA B CA 1
ATOM 5659 C C . ALA B 1 289 ? 29.161 28.115 -12.251 1.00 51.91 289 ALA B C 1
ATOM 5660 O O . ALA B 1 289 ? 28.552 27.748 -11.245 1.00 40.96 289 ALA B O 1
ATOM 5662 N N . ALA B 1 290 ? 30.460 28.400 -12.238 1.00 54.74 290 ALA B N 1
ATOM 5663 C CA . ALA B 1 290 ? 31.282 28.150 -11.066 1.00 46.37 290 ALA B CA 1
ATOM 5664 C C . ALA B 1 290 ? 32.026 29.404 -10.626 1.00 54.26 290 ALA B C 1
ATOM 5665 O O . ALA B 1 290 ? 32.251 30.333 -11.409 1.00 50.06 290 ALA B O 1
ATOM 5667 N N . ALA B 1 291 ? 32.412 29.414 -9.347 1.00 52.25 291 ALA B N 1
ATOM 5668 C CA . ALA B 1 291 ? 33.159 30.528 -8.763 1.00 56.04 291 ALA B CA 1
ATOM 5669 C C . ALA B 1 291 ? 33.637 30.115 -7.371 1.00 58.78 291 ALA B C 1
ATOM 5670 O O . ALA B 1 291 ? 33.414 28.987 -6.917 1.00 57.65 291 ALA B O 1
ATOM 5672 N N . ARG B 1 292 ? 34.320 31.040 -6.706 1.00 62.66 292 ARG B N 1
ATOM 5673 C CA . ARG B 1 292 ? 34.879 30.794 -5.384 1.00 69.19 292 ARG B CA 1
ATOM 5674 C C . ARG B 1 292 ? 34.683 32.009 -4.510 1.00 68.78 292 ARG B C 1
ATOM 5675 O O . ARG B 1 292 ? 34.903 33.142 -4.941 1.00 72.82 292 ARG B O 1
ATOM 5683 N N . VAL B 1 293 ? 34.267 31.753 -3.278 1.00 69.70 293 VAL B N 1
ATOM 5684 C CA . VAL B 1 293 ? 34.126 32.813 -2.304 1.00 72.98 293 VAL B CA 1
ATOM 5685 C C . VAL B 1 293 ? 35.473 33.496 -2.126 1.00 77.77 293 VAL B C 1
ATOM 5686 O O . VAL B 1 293 ? 36.506 32.832 -1.980 1.00 79.64 293 VAL B O 1
ATOM 5690 N N . LYS B 1 294 ? 35.476 34.830 -2.193 1.00 80.05 294 LYS B N 1
ATOM 5691 C CA . LYS B 1 294 ? 36.710 35.590 -2.032 1.00 85.04 294 LYS B CA 1
ATOM 5692 C C . LYS B 1 294 ? 37.162 35.539 -0.580 1.00 89.30 294 LYS B C 1
ATOM 5693 O O . LYS B 1 294 ? 38.215 34.976 -0.277 1.00 91.87 294 LYS B O 1
ATOM 5699 N N . THR B 1 295 ? 36.378 36.145 0.310 1.00 90.40 295 THR B N 1
ATOM 5700 C CA . THR B 1 295 ? 36.596 36.090 1.748 1.00 94.19 295 THR B CA 1
ATOM 5701 C C . THR B 1 295 ? 35.265 35.805 2.424 1.00 91.74 295 THR B C 1
ATOM 5702 O O . THR B 1 295 ? 34.206 35.908 1.806 1.00 87.96 295 THR B O 1
ATOM 5706 N N . ASP B 1 296 ? 35.330 35.443 3.706 1.00 94.22 296 ASP B N 1
ATOM 5707 C CA . ASP B 1 296 ? 34.139 35.155 4.495 1.00 92.67 296 ASP B CA 1
ATOM 5708 C C . ASP B 1 296 ? 33.065 36.205 4.275 1.00 92.00 296 ASP B C 1
ATOM 5709 O O . ASP B 1 296 ? 33.326 37.401 4.402 1.00 95.66 296 ASP B O 1
ATOM 5714 N N . PHE B 1 297 ? 31.849 35.766 3.965 1.00 87.73 297 PHE B N 1
ATOM 5715 C CA . PHE B 1 297 ? 30.759 36.731 3.989 1.00 87.92 297 PHE B CA 1
ATOM 5716 C C . PHE B 1 297 ? 29.462 36.028 4.336 1.00 84.92 297 PHE B C 1
ATOM 5717 O O . PHE B 1 297 ? 29.402 34.809 4.433 1.00 82.35 297 PHE B O 1
ATOM 5725 N N . GLU B 1 298 ? 28.421 36.821 4.550 1.00 85.70 298 GLU B N 1
ATOM 5726 C CA . GLU B 1 298 ? 27.116 36.287 4.892 1.00 83.50 298 GLU B CA 1
ATOM 5727 C C . GLU B 1 298 ? 26.051 36.862 3.974 1.00 81.34 298 GLU B C 1
ATOM 5728 O O . GLU B 1 298 ? 26.046 38.061 3.679 1.00 83.57 298 GLU B O 1
ATOM 5734 N N . TRP B 1 299 ? 25.153 35.988 3.537 1.00 77.28 299 TRP B N 1
ATOM 5735 C CA . TRP B 1 299 ? 23.995 36.363 2.752 1.00 75.27 299 TRP B CA 1
ATOM 5736 C C . TRP B 1 299 ? 22.810 35.552 3.239 1.00 73.68 299 TRP B C 1
ATOM 5737 O O . TRP B 1 299 ? 22.893 34.323 3.329 1.00 71.19 299 TRP B O 1
ATOM 5748 N N . ASP B 1 300 ? 21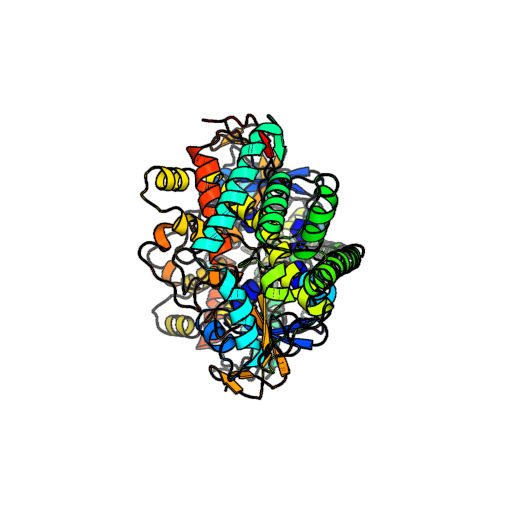.721 36.246 3.564 1.00 75.49 300 ASP B N 1
ATOM 5749 C CA . ASP B 1 300 ? 20.467 35.612 3.959 1.00 74.45 300 ASP B CA 1
ATOM 5750 C C . ASP B 1 300 ? 20.667 34.762 5.213 1.00 75.53 300 ASP B C 1
ATOM 5751 O O . ASP B 1 300 ? 20.079 33.688 5.367 1.00 73.31 300 ASP B O 1
ATOM 5756 N N . GLY B 1 301 ? 21.508 35.257 6.120 1.00 79.26 301 GLY B N 1
ATOM 5757 C CA . GLY B 1 301 ? 21.836 34.549 7.336 1.00 80.83 301 GLY B CA 1
ATOM 5758 C C . GLY B 1 301 ? 22.750 33.356 7.165 1.00 78.25 301 GLY B C 1
ATOM 5759 O O . GLY B 1 301 ? 22.971 32.625 8.139 1.00 79.29 301 GLY B O 1
ATOM 5760 N N . TYR B 1 302 ? 23.266 33.121 5.956 1.00 75.12 302 TYR B N 1
ATOM 5761 C CA . TYR B 1 302 ? 24.131 31.985 5.657 1.00 73.40 302 TYR B CA 1
ATOM 5762 C C . TYR B 1 302 ? 25.571 32.451 5.506 1.00 74.78 302 TYR B C 1
ATOM 5763 O O . TYR B 1 302 ? 25.837 33.530 4.973 1.00 76.01 302 TYR B O 1
ATOM 5772 N N . ALA B 1 303 ? 26.500 31.601 5.930 1.00 75.24 303 ALA B N 1
ATOM 5773 C CA . ALA B 1 303 ? 27.908 31.960 5.998 1.00 78.00 303 ALA B CA 1
ATOM 5774 C C . ALA B 1 303 ? 28.681 31.253 4.897 1.00 75.22 303 ALA B C 1
ATOM 5775 O O . ALA B 1 303 ? 28.747 30.023 4.871 1.00 73.12 303 ALA B O 1
ATOM 5777 N N . PHE B 1 304 ? 29.292 32.040 4.023 1.00 75.62 304 PHE B N 1
ATOM 5778 C CA . PHE B 1 304 ? 30.147 31.590 2.938 1.00 73.80 304 PHE B CA 1
ATOM 5779 C C . PHE B 1 304 ? 31.604 31.694 3.350 1.00 77.67 304 PHE B C 1
ATOM 5780 O O . PHE B 1 304 ? 32.129 32.817 3.442 1.00 81.01 304 PHE B O 1
ATOM 5788 N N . PRO B 1 305 ? 32.304 30.575 3.546 1.00 77.66 305 PRO B N 1
ATOM 5789 C CA . PRO B 1 305 ? 33.720 30.602 3.945 1.00 81.78 305 PRO B CA 1
ATOM 5790 C C . PRO B 1 305 ? 34.675 30.707 2.765 1.00 81.57 305 PRO B C 1
ATOM 5791 O O . PRO B 1 305 ? 34.463 30.104 1.713 1.00 77.80 305 PRO B O 1
ATOM 5795 N N . GLU B 1 306 ? 35.768 31.448 2.984 1.00 86.07 306 GLU B N 1
ATOM 5796 C CA . GLU B 1 306 ? 36.731 31.788 1.936 1.00 86.87 306 GLU B CA 1
ATOM 5797 C C . GLU B 1 306 ? 37.210 30.550 1.185 1.00 84.61 306 GLU B C 1
ATOM 5798 O O . GLU B 1 306 ? 37.470 29.495 1.773 1.00 85.09 306 GLU B O 1
ATOM 5804 N N . GLY B 1 307 ? 37.337 30.693 -0.133 1.00 82.40 307 GLY B N 1
ATOM 5805 C CA . GLY B 1 307 ? 37.851 29.623 -0.968 1.00 80.69 307 GLY B CA 1
ATOM 5806 C C . GLY B 1 307 ? 36.842 28.541 -1.306 1.00 75.74 307 GLY B C 1
ATOM 5807 O O . GLY B 1 307 ? 37.178 27.564 -1.988 1.00 74.27 307 GLY B O 1
ATOM 5808 N N . THR B 1 308 ? 35.603 28.688 -0.830 1.00 73.48 308 THR B N 1
ATOM 5809 C CA . THR B 1 308 ? 34.601 27.645 -1.042 1.00 69.24 308 THR B CA 1
ATOM 5810 C C . THR B 1 308 ? 34.144 27.685 -2.493 1.00 65.46 308 THR B C 1
ATOM 5811 O O . THR B 1 308 ? 33.666 28.717 -2.970 1.00 64.67 308 THR B O 1
ATOM 5815 N N . LEU B 1 309 ? 34.300 26.562 -3.184 1.00 63.41 309 LEU B N 1
ATOM 5816 C CA . LEU B 1 309 ? 33.768 26.420 -4.521 1.00 59.71 309 LEU B CA 1
ATOM 5817 C C . LEU B 1 309 ? 32.243 26.496 -4.488 1.00 56.41 309 LEU B C 1
ATOM 5818 O O . LEU B 1 309 ? 31.586 25.803 -3.706 1.00 55.68 309 LEU B O 1
ATOM 5823 N N . THR B 1 310 ? 31.695 27.334 -5.362 1.00 55.34 310 THR B N 1
ATOM 5824 C CA . THR B 1 310 ? 30.283 27.668 -5.453 1.00 52.16 310 THR B CA 1
ATOM 5825 C C . THR B 1 310 ? 29.776 27.423 -6.870 1.00 52.89 310 THR B C 1
ATOM 5826 O O . THR B 1 310 ? 30.450 27.750 -7.860 1.00 49.39 310 THR B O 1
ATOM 5830 N N . LEU B 1 311 ? 28.568 26.867 -6.956 1.00 51.99 311 LEU B N 1
ATOM 5831 C CA . LEU B 1 311 ? 27.912 26.563 -8.222 1.00 52.83 311 LEU B CA 1
ATOM 5832 C C . LEU B 1 311 ? 26.590 27.305 -8.300 1.00 52.77 311 LEU B C 1
ATOM 5833 O O . LEU B 1 311 ? 25.790 27.251 -7.360 1.00 54.14 311 LEU B O 1
ATOM 5838 N N . LEU B 1 312 ? 26.381 28.008 -9.407 1.00 40.70 312 LEU B N 1
ATOM 5839 C CA . LEU B 1 312 ? 25.096 28.615 -9.722 1.00 50.33 312 LEU B CA 1
ATOM 5840 C C . LEU B 1 312 ? 24.375 27.756 -10.757 1.00 46.64 312 LEU B C 1
ATOM 5841 O O . LEU B 1 312 ? 24.974 27.342 -11.756 1.00 47.40 312 LEU B O 1
ATOM 5846 N N . ASP B 1 313 ? 23.094 27.499 -10.509 1.00 35.56 313 ASP B N 1
ATOM 5847 C CA . ASP B 1 313 ? 22.282 26.593 -11.311 1.00 33.15 313 ASP B CA 1
ATOM 5848 C C . ASP B 1 313 ? 21.606 27.405 -12.409 1.00 42.87 313 ASP B C 1
ATOM 5849 O O . ASP B 1 313 ? 20.723 28.219 -12.138 1.00 46.13 313 ASP B O 1
ATOM 5854 N N . LEU B 1 314 ? 22.052 27.210 -13.643 1.00 38.58 314 LEU B N 1
ATOM 5855 C CA . LEU B 1 314 ? 21.538 28.004 -14.762 1.00 34.64 314 LEU B CA 1
ATOM 5856 C C . LEU B 1 314 ? 20.219 27.441 -15.271 1.00 30.34 314 LEU B C 1
ATOM 5857 O O . LEU B 1 314 ? 19.206 28.149 -15.331 1.00 42.53 314 LEU B O 1
ATOM 5862 N N . TYR B 1 315 ? 20.212 26.155 -15.606 1.00 28.98 315 TYR B N 1
ATOM 5863 C CA . TYR B 1 315 ? 18.985 25.516 -16.048 1.00 30.90 315 TYR B CA 1
ATOM 5864 C C . TYR B 1 315 ? 17.912 25.644 -14.983 1.00 37.05 315 TYR B C 1
ATOM 5865 O O . TYR B 1 315 ? 16.799 26.134 -15.243 1.00 43.98 315 TYR B O 1
ATOM 5874 N N . GLY B 1 316 ? 18.267 25.267 -13.750 1.00 51.56 316 GLY B N 1
ATOM 5875 C CA . GLY B 1 316 ? 17.316 25.321 -12.655 1.00 29.39 316 GLY B CA 1
ATOM 5876 C C . GLY B 1 316 ? 16.753 26.708 -12.433 1.00 30.97 316 GLY B C 1
ATOM 5877 O O . GLY B 1 316 ? 15.547 26.875 -12.264 1.00 45.89 316 GLY B O 1
ATOM 5878 N N . THR B 1 317 ? 17.618 27.730 -12.447 1.00 31.85 317 THR B N 1
ATOM 5879 C CA . THR B 1 317 ? 17.119 29.098 -12.325 1.00 38.33 317 THR B CA 1
ATOM 5880 C C . THR B 1 317 ? 16.166 29.432 -13.470 1.00 45.50 317 THR B C 1
ATOM 5881 O O . THR B 1 317 ? 15.132 30.075 -13.252 1.00 47.32 317 THR B O 1
ATOM 5885 N N . ASN B 1 318 ? 16.479 28.975 -14.695 1.00 42.56 318 ASN B N 1
ATOM 5886 C CA . ASN B 1 318 ? 15.588 29.230 -15.829 1.00 35.23 318 ASN B CA 1
ATOM 5887 C C . ASN B 1 318 ? 14.245 28.526 -15.693 1.00 38.10 318 ASN B C 1
ATOM 5888 O O . ASN B 1 318 ? 13.307 28.866 -16.417 1.00 43.92 318 ASN B O 1
ATOM 5893 N N . HIS B 1 319 ? 14.114 27.548 -14.801 1.00 39.75 319 HIS B N 1
ATOM 5894 C CA . HIS B 1 319 ? 12.800 26.949 -14.592 1.00 38.55 319 HIS B CA 1
ATOM 5895 C C . HIS B 1 319 ? 12.201 27.287 -13.233 1.00 53.05 319 HIS B C 1
ATOM 5896 O O . HIS B 1 319 ? 11.211 26.671 -12.826 1.00 61.87 319 HIS B O 1
ATOM 5903 N N . ASP B 1 320 ? 12.754 28.285 -12.557 1.00 48.97 320 ASP B N 1
ATOM 5904 C CA . ASP B 1 320 ? 12.352 28.639 -11.202 1.00 46.27 320 ASP B CA 1
ATOM 5905 C C . ASP B 1 320 ? 10.911 29.146 -11.167 1.00 45.58 320 ASP B C 1
ATOM 5906 O O . ASP B 1 320 ? 10.590 30.185 -11.749 1.00 51.23 320 ASP B O 1
ATOM 5911 N N . VAL B 1 321 ? 10.050 28.424 -10.449 1.00 45.99 321 VAL B N 1
ATOM 5912 C CA . VAL B 1 321 ? 8.630 28.754 -10.392 1.00 52.01 321 VAL B CA 1
ATOM 5913 C C . VAL B 1 321 ? 8.357 30.130 -9.769 1.00 58.99 321 VAL B C 1
ATOM 5914 O O . VAL B 1 321 ? 7.264 30.687 -9.952 1.00 61.33 321 VAL B O 1
ATOM 5918 N N . SER B 1 322 ? 9.311 30.697 -9.027 1.00 52.56 322 SER B N 1
ATOM 5919 C CA . SER B 1 322 ? 9.094 32.023 -8.456 1.00 49.80 322 SER B CA 1
ATOM 5920 C C . SER B 1 322 ? 9.259 33.110 -9.506 1.00 59.89 322 SER B C 1
ATOM 5921 O O . SER B 1 322 ? 8.635 34.175 -9.401 1.00 63.71 322 SER B O 1
ATOM 5924 N N . ILE B 1 323 ? 10.089 32.846 -10.519 1.00 57.52 323 ILE B N 1
ATOM 5925 C CA . ILE B 1 323 ? 10.386 33.778 -11.600 1.00 54.65 323 ILE B CA 1
ATOM 5926 C C . ILE B 1 323 ? 9.420 33.617 -12.764 1.00 57.90 323 ILE B C 1
ATOM 5927 O O . ILE B 1 323 ? 8.969 34.610 -13.342 1.00 57.84 323 ILE B O 1
ATOM 5932 N N . TRP B 1 324 ? 9.123 32.373 -13.146 1.00 61.70 324 TRP B N 1
ATOM 5933 C CA . TRP B 1 324 ? 8.389 32.058 -14.366 1.00 56.58 324 TRP B CA 1
ATOM 5934 C C . TRP B 1 324 ? 7.023 31.470 -14.034 1.00 58.69 324 TRP B C 1
ATOM 5935 O O . TRP B 1 324 ? 6.907 30.605 -13.160 1.00 56.52 324 TRP B O 1
ATOM 5946 N N . THR B 1 325 ? 6.001 31.913 -14.766 1.00 59.33 325 THR B N 1
ATOM 5947 C CA . THR B 1 325 ? 4.673 31.305 -14.707 1.00 58.92 325 THR B CA 1
ATOM 5948 C C . THR B 1 325 ? 4.618 30.108 -15.651 1.00 57.79 325 THR B C 1
ATOM 5949 O O . THR B 1 325 ? 4.814 30.260 -16.862 1.00 56.44 325 THR B O 1
ATOM 5953 N N . GLU B 1 326 ? 4.320 28.929 -15.102 1.00 60.91 326 GLU B N 1
ATOM 5954 C CA . GLU B 1 326 ? 4.305 27.679 -15.853 1.00 59.21 326 GLU B CA 1
ATOM 5955 C C . GLU B 1 326 ? 5.653 27.454 -16.529 1.00 47.51 326 GLU B C 1
ATOM 5956 O O . GLU B 1 326 ? 5.716 27.402 -17.765 1.00 43.20 326 GLU B O 1
ATOM 5962 N N . PRO B 1 327 ? 6.738 27.305 -15.761 1.00 43.60 327 PRO B N 1
ATOM 5963 C CA . PRO B 1 327 ? 8.050 27.057 -16.384 1.00 38.90 327 PRO B CA 1
ATOM 5964 C C . PRO B 1 327 ? 8.069 25.853 -17.315 1.00 48.83 327 PRO B C 1
ATOM 5965 O O . PRO B 1 327 ? 8.924 25.790 -18.212 1.00 46.53 327 PRO B O 1
ATOM 5969 N N . ASP B 1 328 ? 7.143 24.915 -17.153 1.00 51.31 328 ASP B N 1
ATOM 5970 C CA . ASP B 1 328 ? 7.145 23.694 -17.945 1.00 53.42 328 ASP B CA 1
ATOM 5971 C C . ASP B 1 328 ? 6.414 23.849 -19.271 1.00 52.12 328 ASP B C 1
ATOM 5972 O O . ASP B 1 328 ? 6.467 22.941 -20.109 1.00 54.36 328 ASP B O 1
ATOM 5977 N N . ARG B 1 329 ? 5.740 24.971 -19.482 1.00 51.45 329 ARG B N 1
ATOM 5978 C CA . ARG B 1 329 ? 5.077 25.241 -20.749 1.00 49.35 329 ARG B CA 1
ATOM 5979 C C . ARG B 1 329 ? 6.034 26.006 -21.668 1.00 54.52 329 ARG B C 1
ATOM 5980 O O . ARG B 1 329 ? 6.728 26.926 -21.219 1.00 44.30 329 ARG B O 1
ATOM 5988 N N . PHE B 1 330 ? 6.102 25.597 -22.941 1.00 54.75 330 PHE B N 1
ATOM 5989 C CA . PHE B 1 330 ? 6.924 26.285 -23.939 1.00 40.08 330 PHE B CA 1
ATOM 5990 C C . PHE B 1 330 ? 6.100 27.433 -24.497 1.00 42.15 330 PHE B C 1
ATOM 5991 O O . PHE B 1 330 ? 5.228 27.233 -25.339 1.00 35.72 330 PHE B O 1
ATOM 5999 N N . ASP B 1 331 ? 6.374 28.649 -24.037 1.00 42.57 331 ASP B N 1
ATOM 6000 C CA . ASP B 1 331 ? 5.518 29.789 -24.348 1.00 52.65 331 ASP B CA 1
ATOM 6001 C C . ASP B 1 331 ? 6.369 31.023 -24.588 1.00 52.48 331 ASP B C 1
ATOM 6002 O O . ASP B 1 331 ? 6.670 31.784 -23.659 1.00 39.77 331 ASP B O 1
ATOM 6007 N N . PRO B 1 332 ? 6.754 31.264 -25.844 1.00 49.12 332 PRO B N 1
ATOM 6008 C CA . PRO B 1 332 ? 7.588 32.434 -26.156 1.00 44.42 332 PRO B CA 1
ATOM 6009 C C . PRO B 1 332 ? 6.956 33.747 -25.754 1.00 45.13 332 PRO B C 1
ATOM 6010 O O . PRO B 1 332 ? 7.677 34.690 -25.414 1.00 46.55 332 PRO B O 1
ATOM 6014 N N . SER B 1 333 ? 5.630 33.838 -25.786 1.00 42.30 333 SER B N 1
ATOM 6015 C CA . SER B 1 333 ? 4.975 35.095 -25.455 1.00 54.15 333 SER B CA 1
ATOM 6016 C C . SER B 1 333 ? 5.141 35.475 -23.985 1.00 57.18 333 SER B C 1
ATOM 6017 O O . SER B 1 333 ? 4.699 36.555 -23.588 1.00 58.90 333 SER B O 1
ATOM 6020 N N . ARG B 1 334 ? 5.787 34.638 -23.173 1.00 52.24 334 ARG B N 1
ATOM 6021 C CA . ARG B 1 334 ? 6.204 35.101 -21.859 1.00 54.02 334 ARG B CA 1
ATOM 6022 C C . ARG B 1 334 ? 7.296 36.162 -21.946 1.00 54.12 334 ARG B C 1
ATOM 6023 O O . ARG B 1 334 ? 7.606 36.788 -20.931 1.00 53.17 334 ARG B O 1
ATOM 6031 N N . PHE B 1 335 ? 7.874 36.389 -23.133 1.00 53.80 335 PHE B N 1
ATOM 6032 C CA . PHE B 1 335 ? 8.943 37.365 -23.326 1.00 55.85 335 PHE B CA 1
ATOM 6033 C C . PHE B 1 335 ? 8.492 38.647 -24.008 1.00 62.64 335 PHE B C 1
ATOM 6034 O O . PHE B 1 335 ? 9.295 39.579 -24.115 1.00 61.93 335 PHE B O 1
ATOM 6042 N N . LYS B 1 336 ? 7.262 38.723 -24.498 1.00 68.04 336 LYS B N 1
ATOM 6043 C CA . LYS B 1 336 ? 6.774 40.004 -24.978 1.00 68.71 336 LYS B CA 1
ATOM 6044 C C . LYS B 1 336 ? 6.285 40.824 -23.794 1.00 72.57 336 LYS B C 1
ATOM 6045 O O . LYS B 1 336 ? 5.619 40.305 -22.892 1.00 76.73 336 LYS B O 1
ATOM 6051 N N . ASP B 1 337 ? 6.630 42.109 -23.799 1.00 78.10 337 ASP B N 1
ATOM 6052 C CA . ASP B 1 337 ? 6.308 43.009 -22.695 1.00 81.37 337 ASP B CA 1
ATOM 6053 C C . ASP B 1 337 ? 6.841 42.449 -21.381 1.00 83.40 337 ASP B C 1
ATOM 6054 O O . ASP B 1 337 ? 6.135 42.350 -20.375 1.00 82.72 337 ASP B O 1
ATOM 6059 N N . TRP B 1 338 ? 8.104 42.028 -21.428 1.00 83.37 338 TRP B N 1
ATOM 6060 C CA . TRP B 1 338 ? 8.838 41.622 -20.233 1.00 80.45 338 TRP B CA 1
ATOM 6061 C C . TRP B 1 338 ? 10.314 41.791 -20.554 1.00 80.53 338 TRP B C 1
ATOM 6062 O O . TRP B 1 338 ? 10.870 41.002 -21.325 1.00 74.34 338 TRP B O 1
ATOM 6073 N N . LYS B 1 339 ? 10.929 42.833 -20.013 1.00 81.38 339 LYS B N 1
ATOM 6074 C CA . LYS B 1 339 ? 12.377 42.894 -20.015 1.00 79.23 339 LYS B CA 1
ATOM 6075 C C . LYS B 1 339 ? 12.878 42.083 -18.832 1.00 79.23 339 LYS B C 1
ATOM 6076 O O . LYS B 1 339 ? 12.300 42.127 -17.745 1.00 80.20 339 LYS B O 1
ATOM 6082 N N . GLU B 1 340 ? 13.914 41.295 -19.057 1.00 76.66 340 GLU B N 1
ATOM 6083 C CA . GLU B 1 340 ? 14.469 40.499 -17.981 1.00 68.23 340 GLU B CA 1
ATOM 6084 C C . GLU B 1 340 ? 15.500 41.317 -17.225 1.00 67.35 340 GLU B C 1
ATOM 6085 O O . GLU B 1 340 ? 16.092 42.254 -17.768 1.00 72.28 340 GLU B O 1
ATOM 6091 N N . SER B 1 341 ? 15.706 40.958 -15.962 1.00 54.34 341 SER B N 1
ATOM 6092 C CA . SER B 1 341 ? 16.853 41.448 -15.218 1.00 54.50 341 SER B CA 1
ATOM 6093 C C . SER B 1 341 ? 18.075 40.669 -15.678 1.00 49.80 341 SER B C 1
ATOM 6094 O O . SER B 1 341 ? 17.955 39.703 -16.428 1.00 48.55 341 SER B O 1
ATOM 6097 N N . PRO B 1 342 ? 19.277 41.065 -15.257 1.00 51.09 342 PRO B N 1
ATOM 6098 C CA . PRO B 1 342 ? 20.475 40.276 -15.582 1.00 48.83 342 PRO B CA 1
ATOM 6099 C C . PRO B 1 342 ? 20.685 39.033 -14.724 1.00 59.59 342 PRO B C 1
ATOM 6100 O O . PRO B 1 342 ? 21.718 38.369 -14.876 1.00 45.93 342 PRO B O 1
ATOM 6104 N N . PHE B 1 343 ? 19.733 38.681 -13.849 1.00 48.83 343 PHE B N 1
ATOM 6105 C CA . PHE B 1 343 ? 19.893 37.555 -12.925 1.00 49.98 343 PHE B CA 1
ATOM 6106 C C . PHE B 1 343 ? 18.758 36.541 -12.939 1.00 44.52 343 PHE B C 1
ATOM 6107 O O . PHE B 1 343 ? 18.957 35.418 -12.463 1.00 43.02 343 PHE B O 1
ATOM 6115 N N . ASN B 1 344 ? 17.599 36.871 -13.496 1.00 50.93 344 ASN B N 1
ATOM 6116 C CA . ASN B 1 344 ? 16.487 35.929 -13.512 1.00 55.04 344 ASN B CA 1
ATOM 6117 C C . ASN B 1 344 ? 16.434 35.015 -14.747 1.00 39.89 344 ASN B C 1
ATOM 6118 O O . ASN B 1 344 ? 15.722 34.007 -14.717 1.00 38.51 344 ASN B O 1
ATOM 6123 N N . PHE B 1 345 ? 17.182 35.300 -15.804 1.00 49.19 345 PHE B N 1
ATOM 6124 C CA . PHE B 1 345 ? 17.156 34.479 -17.017 1.00 38.75 345 PHE B CA 1
ATOM 6125 C C . PHE B 1 345 ? 18.600 34.386 -17.470 1.00 41.38 345 PHE B C 1
ATOM 6126 O O . PHE B 1 345 ? 19.175 35.400 -17.866 1.00 36.40 345 PHE B O 1
ATOM 6134 N N . ILE B 1 346 ? 19.216 33.212 -17.329 1.00 33.97 346 ILE B N 1
ATOM 6135 C CA . ILE B 1 346 ? 20.677 33.160 -17.395 1.00 33.52 346 ILE B CA 1
ATOM 6136 C C . ILE B 1 346 ? 21.207 31.945 -18.145 1.00 31.26 346 ILE B C 1
ATOM 6137 O O . ILE B 1 346 ? 22.228 31.373 -17.724 1.00 32.76 346 ILE B O 1
ATOM 6142 N N . PRO B 1 347 ? 20.612 31.553 -19.282 1.00 29.58 347 PRO B N 1
ATOM 6143 C CA . PRO B 1 347 ? 21.130 30.376 -19.994 1.00 27.78 347 PRO B CA 1
ATOM 6144 C C . PRO B 1 347 ? 22.579 30.527 -20.416 1.00 31.50 347 PRO B C 1
ATOM 6145 O O . PRO B 1 347 ? 23.293 29.524 -20.535 1.00 33.46 347 PRO B O 1
ATOM 6149 N N . GLN B 1 348 ? 23.061 31.746 -20.599 1.00 29.71 348 GLN B N 1
ATOM 6150 C CA . GLN B 1 348 ? 24.471 31.875 -20.908 1.00 30.59 348 GLN B CA 1
ATOM 6151 C C . GLN B 1 348 ? 25.144 32.779 -19.873 1.00 42.34 348 GLN B C 1
ATOM 6152 O O . GLN B 1 348 ? 25.971 33.632 -20.220 1.00 41.49 348 GLN B O 1
ATOM 6158 N N . GLY B 1 349 ? 24.819 32.579 -18.584 1.00 33.77 349 GLY B N 1
ATOM 6159 C CA . GLY B 1 349 ? 25.379 33.394 -17.528 1.00 36.43 349 GLY B CA 1
ATOM 6160 C C . GLY B 1 349 ? 24.500 34.582 -17.172 1.00 37.81 349 GLY B C 1
ATOM 6161 O O . GLY B 1 349 ? 23.581 34.960 -17.900 1.00 38.78 349 GLY B O 1
ATOM 6162 N N . GLY B 1 350 ? 24.783 35.172 -16.002 1.00 45.21 350 GLY B N 1
ATOM 6163 C CA . GLY B 1 350 ? 24.103 36.364 -15.544 1.00 43.13 350 GLY B CA 1
ATOM 6164 C C . GLY B 1 350 ? 25.079 37.517 -15.341 1.00 45.56 350 GLY B C 1
ATOM 6165 O O . GLY B 1 350 ? 26.271 37.411 -15.633 1.00 48.12 350 GLY B O 1
ATOM 6166 N N . GLY B 1 351 ? 24.551 38.626 -14.843 1.00 48.01 351 GLY B N 1
ATOM 6167 C CA . GLY B 1 351 ? 25.368 39.799 -14.617 1.00 51.44 351 GLY B CA 1
ATOM 6168 C C . GLY B 1 351 ? 25.547 40.661 -15.853 1.00 57.14 351 GLY B C 1
ATOM 6169 O O . GLY B 1 351 ? 24.870 40.536 -16.877 1.00 51.75 351 GLY B O 1
ATOM 6170 N N . ASP B 1 352 ? 26.492 41.580 -15.718 1.00 58.64 352 ASP B N 1
ATOM 6171 C CA . ASP B 1 352 ? 26.858 42.509 -16.771 1.00 55.96 352 ASP B CA 1
ATOM 6172 C C . ASP B 1 352 ? 27.933 41.867 -17.648 1.00 54.48 352 ASP B C 1
ATOM 6173 O O . ASP B 1 352 ? 28.932 41.357 -17.131 1.00 55.30 352 ASP B O 1
ATOM 6178 N N . VAL B 1 353 ? 27.706 41.868 -18.974 1.00 52.53 353 VAL B N 1
ATOM 6179 C CA . VAL B 1 353 ? 28.616 41.203 -19.905 1.00 51.08 353 VAL B CA 1
ATOM 6180 C C . VAL B 1 353 ? 29.996 41.855 -19.900 1.00 57.48 353 VAL B C 1
ATOM 6181 O O . VAL B 1 353 ? 31.022 41.172 -20.005 1.00 54.42 353 VAL B O 1
ATOM 6185 N N . ASP B 1 354 ? 30.047 43.184 -19.832 1.00 57.50 354 ASP B N 1
ATOM 6186 C CA . ASP B 1 354 ? 31.312 43.890 -20.025 1.00 63.36 354 ASP B CA 1
ATOM 6187 C C . ASP B 1 354 ? 32.169 43.886 -18.763 1.00 67.48 354 ASP B C 1
ATOM 6188 O O . ASP B 1 354 ? 33.400 43.823 -18.848 1.00 70.79 354 ASP B O 1
ATOM 6193 N N . PHE B 1 355 ? 31.543 43.938 -17.589 1.00 67.47 355 PHE B N 1
ATOM 6194 C CA . PHE B 1 355 ? 32.278 43.969 -16.335 1.00 67.78 355 PHE B CA 1
ATOM 6195 C C . PHE B 1 355 ? 32.204 42.660 -15.546 1.00 65.69 355 PHE B C 1
ATOM 6196 O O . PHE B 1 355 ? 32.887 42.533 -14.526 1.00 68.22 355 PHE B O 1
ATOM 6204 N N . GLY B 1 356 ? 31.420 41.681 -16.000 1.00 61.39 356 GLY B N 1
ATOM 6205 C CA . GLY B 1 356 ? 31.367 40.374 -15.374 1.00 59.35 356 GLY B CA 1
ATOM 6206 C C . GLY B 1 356 ? 31.582 39.286 -16.413 1.00 58.54 356 GLY B C 1
ATOM 6207 O O . GLY B 1 356 ? 31.755 39.566 -17.599 1.00 55.39 356 GLY B O 1
ATOM 6208 N N . HIS B 1 357 ? 31.549 38.034 -15.937 1.00 55.15 357 HIS B N 1
ATOM 6209 C CA . HIS B 1 357 ? 31.894 36.867 -16.747 1.00 51.78 357 HIS B CA 1
ATOM 6210 C C . HIS B 1 357 ? 30.743 36.319 -17.571 1.00 47.83 357 HIS B C 1
ATOM 6211 O O . HIS B 1 357 ? 30.838 35.182 -18.053 1.00 45.67 357 HIS B O 1
ATOM 6218 N N . ARG B 1 358 ? 29.676 37.090 -17.751 1.00 55.31 358 ARG B N 1
ATOM 6219 C CA . ARG B 1 358 ? 28.576 36.646 -18.593 1.00 43.92 358 ARG B CA 1
ATOM 6220 C C . ARG B 1 358 ? 29.095 36.297 -19.986 1.00 42.60 358 ARG B C 1
ATOM 6221 O O . ARG B 1 358 ? 30.112 36.835 -20.443 1.00 44.52 358 ARG B O 1
ATOM 6229 N N . CYS B 1 359 ? 28.417 35.344 -20.628 1.00 44.42 359 CYS B N 1
ATOM 6230 C CA . CYS B 1 359 ? 28.793 34.867 -21.962 1.00 47.01 359 CYS B CA 1
ATOM 6231 C C . CYS B 1 359 ? 29.039 36.001 -22.940 1.00 39.51 359 CYS B C 1
ATOM 6232 O O . CYS B 1 359 ? 28.265 36.957 -23.024 1.00 45.11 359 CYS B O 1
ATOM 6235 N N . ALA B 1 360 ? 30.121 35.858 -23.701 1.00 45.36 360 ALA B N 1
ATOM 6236 C CA . ALA B 1 360 ? 30.480 36.825 -24.729 1.00 47.65 360 ALA B CA 1
ATOM 6237 C C . ALA B 1 360 ? 29.601 36.715 -25.977 1.00 41.54 360 ALA B C 1
ATOM 6238 O O . ALA B 1 360 ? 29.444 37.704 -26.702 1.00 41.75 360 ALA B O 1
ATOM 6240 N N . GLY B 1 361 ? 29.006 35.546 -26.228 1.00 38.10 361 GLY B N 1
ATOM 6241 C CA . GLY B 1 361 ? 28.463 35.238 -27.544 1.00 34.43 361 GLY B CA 1
ATOM 6242 C C . GLY B 1 361 ? 26.953 35.160 -27.635 1.00 47.50 361 GLY B C 1
ATOM 6243 O O . GLY B 1 361 ? 26.427 34.430 -28.475 1.00 37.49 361 GLY B O 1
ATOM 6244 N N . GLU B 1 362 ? 26.247 35.916 -26.782 1.00 48.08 362 GLU B N 1
ATOM 6245 C CA . GLU B 1 362 ? 24.795 35.779 -26.706 1.00 43.90 362 GLU B CA 1
ATOM 6246 C C . GLU B 1 362 ? 24.119 36.381 -27.924 1.00 36.78 362 GLU B C 1
ATOM 6247 O O . GLU B 1 362 ? 23.168 35.803 -28.460 1.00 36.43 362 GLU B O 1
ATOM 6253 N N . HIS B 1 363 ? 24.546 37.567 -28.331 1.00 35.73 363 HIS B N 1
ATOM 6254 C CA . HIS B 1 363 ? 23.974 38.154 -29.529 1.00 37.61 363 HIS B CA 1
ATOM 6255 C C . HIS B 1 363 ? 24.212 37.258 -30.740 1.00 36.08 363 HIS B C 1
ATOM 6256 O O . HIS B 1 363 ? 23.304 37.047 -31.543 1.00 34.02 363 HIS B O 1
ATOM 6263 N N . VAL B 1 364 ? 25.420 36.706 -30.868 1.00 39.76 364 VAL B N 1
ATOM 6264 C CA . VAL B 1 364 ? 25.727 35.803 -31.975 1.00 35.22 364 VAL B CA 1
ATOM 6265 C C . VAL B 1 364 ? 24.834 34.564 -31.923 1.00 30.75 364 VAL B C 1
ATOM 6266 O O . VAL B 1 364 ? 24.267 34.141 -32.943 1.00 35.77 364 VAL B O 1
ATOM 6270 N N . THR B 1 365 ? 24.713 33.958 -30.734 1.00 28.30 365 THR B N 1
ATOM 6271 C CA . THR B 1 365 ? 23.837 32.808 -30.535 1.00 26.91 365 THR B CA 1
ATOM 6272 C C . THR B 1 365 ? 22.419 33.121 -30.998 1.00 27.67 365 THR B C 1
ATOM 6273 O O . THR B 1 365 ? 21.812 32.371 -31.774 1.00 28.04 365 THR B O 1
ATOM 6277 N N . ILE B 1 366 ? 21.890 34.259 -30.558 1.00 26.73 366 ILE B N 1
ATOM 6278 C CA . ILE B 1 366 ? 20.510 34.605 -30.868 1.00 27.14 366 ILE B CA 1
ATOM 6279 C C . ILE B 1 366 ? 20.329 34.911 -32.360 1.00 30.20 366 ILE B C 1
ATOM 6280 O O . ILE B 1 366 ? 19.317 34.536 -32.967 1.00 28.49 366 ILE B O 1
ATOM 6285 N N . ALA B 1 367 ? 21.288 35.600 -32.976 1.00 29.35 367 ALA B N 1
ATOM 6286 C CA . ALA B 1 367 ? 21.130 35.918 -34.383 1.00 30.57 367 ALA B CA 1
ATOM 6287 C C . ALA B 1 367 ? 21.191 34.647 -35.230 1.00 28.62 367 ALA B C 1
ATOM 6288 O O . ALA B 1 367 ? 20.369 34.459 -36.136 1.00 29.81 367 ALA B O 1
ATOM 6290 N N . ILE B 1 368 ? 22.099 33.731 -34.893 1.00 26.82 368 ILE B N 1
ATOM 6291 C CA . ILE B 1 368 ? 22.235 32.493 -35.655 1.00 25.29 368 ILE B CA 1
ATOM 6292 C C . ILE B 1 368 ? 20.974 31.635 -35.537 1.00 26.42 368 ILE B C 1
ATOM 6293 O O . ILE B 1 368 ? 20.464 31.110 -36.543 1.00 23.70 368 ILE B O 1
ATOM 6298 N N . LEU B 1 369 ? 20.419 31.521 -34.316 1.00 24.02 369 LEU B N 1
ATOM 6299 C CA . LEU B 1 369 ? 19.195 30.740 -34.126 1.00 22.96 369 LEU B CA 1
ATOM 6300 C C . LEU B 1 369 ? 17.973 31.406 -34.763 1.00 25.05 369 LEU B C 1
ATOM 6301 O O . LEU B 1 369 ? 17.087 30.715 -35.289 1.00 30.52 369 LEU B O 1
ATOM 6306 N N . ALA B 1 370 ? 17.896 32.742 -34.733 1.00 27.32 370 ALA B N 1
ATOM 6307 C CA . ALA B 1 370 ?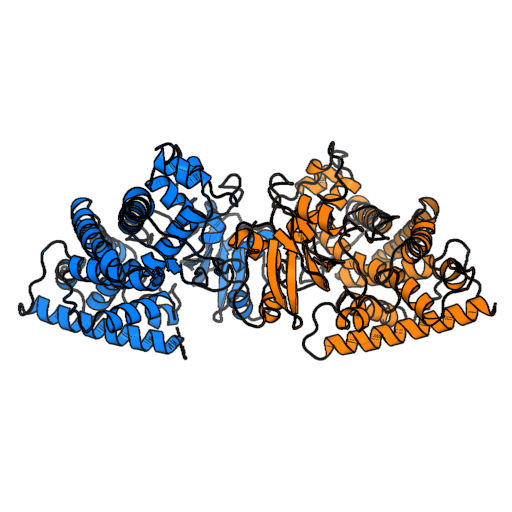 16.787 33.415 -35.414 1.00 29.17 370 ALA B CA 1
ATOM 6308 C C . ALA B 1 370 ? 16.813 33.143 -36.920 1.00 27.17 370 ALA B C 1
ATOM 6309 O O . ALA B 1 370 ? 15.774 32.818 -37.521 1.00 26.67 370 ALA B O 1
ATOM 6311 N N . GLN B 1 371 ? 17.999 33.252 -37.537 1.00 26.77 371 GLN B N 1
ATOM 6312 C CA . GLN B 1 371 ? 18.127 32.920 -38.959 1.00 26.27 371 GLN B CA 1
ATOM 6313 C C . GLN B 1 371 ? 17.748 31.462 -39.225 1.00 32.55 371 GLN B C 1
ATOM 6314 O O . GLN B 1 371 ? 17.116 31.152 -40.242 1.00 27.32 371 GLN B O 1
ATOM 6320 N N . VAL B 1 372 ? 18.096 30.554 -38.311 1.00 28.00 372 VAL B N 1
ATOM 6321 C CA . VAL B 1 372 ? 17.655 29.165 -38.455 1.00 26.73 372 VAL B CA 1
ATOM 6322 C C . VAL B 1 372 ? 16.127 29.060 -38.468 1.00 33.05 372 VAL B C 1
ATOM 6323 O O . VAL B 1 372 ? 15.554 28.320 -39.283 1.00 30.64 372 VAL B O 1
ATOM 6327 N N . ILE B 1 373 ? 15.436 29.785 -37.573 1.00 30.95 373 ILE B N 1
ATOM 6328 C CA . ILE B 1 373 ? 13.971 29.781 -37.634 1.00 25.78 373 ILE B CA 1
ATOM 6329 C C . ILE B 1 373 ? 13.502 30.180 -39.030 1.00 32.53 373 ILE B C 1
ATOM 6330 O O . ILE B 1 373 ? 12.591 29.561 -39.608 1.00 39.15 373 ILE B O 1
ATOM 6335 N N . GLU B 1 374 ? 14.114 31.229 -39.590 1.00 34.32 374 GLU B N 1
ATOM 6336 C CA . GLU B 1 374 ? 13.695 31.708 -40.902 1.00 30.58 374 GLU B CA 1
ATOM 6337 C C . GLU B 1 374 ? 13.903 30.647 -41.987 1.00 30.89 374 GLU B C 1
ATOM 6338 O O . GLU B 1 374 ? 13.007 30.397 -42.801 1.00 32.34 374 GLU B O 1
ATOM 6344 N N . LEU B 1 375 ? 15.076 30.014 -42.013 1.00 30.36 375 LEU B N 1
ATOM 6345 C CA . LEU B 1 375 ? 15.333 28.950 -42.985 1.00 38.28 375 LEU B CA 1
ATOM 6346 C C . LEU B 1 375 ? 14.341 27.803 -42.855 1.00 40.96 375 LEU B C 1
ATOM 6347 O O . LEU B 1 375 ? 13.798 27.326 -43.864 1.00 39.24 375 LEU B O 1
ATOM 6352 N N . PHE B 1 376 ? 14.123 27.319 -41.636 1.00 38.33 376 PHE B N 1
ATOM 6353 C CA . PHE B 1 376 ? 13.385 26.080 -41.453 1.00 31.34 376 PHE B CA 1
ATOM 6354 C C . PHE B 1 376 ? 11.888 26.288 -41.326 1.00 37.03 376 PHE B C 1
ATOM 6355 O O . PHE B 1 376 ? 11.165 25.309 -41.136 1.00 40.29 376 PHE B O 1
ATOM 6363 N N . THR B 1 377 ? 11.399 27.521 -41.438 1.00 35.61 377 THR B N 1
ATOM 6364 C CA . THR B 1 377 ? 9.977 27.733 -41.655 1.00 34.65 377 THR B CA 1
ATOM 6365 C C . THR B 1 377 ? 9.674 28.258 -43.048 1.00 43.02 377 THR B C 1
ATOM 6366 O O . THR B 1 377 ? 8.763 27.759 -43.715 1.00 54.35 377 THR B O 1
ATOM 6370 N N . LYS B 1 378 ? 10.416 29.265 -43.503 1.00 44.91 378 LYS B N 1
ATOM 6371 C CA . LYS B 1 378 ? 10.091 29.913 -44.756 1.00 42.60 378 LYS B CA 1
ATOM 6372 C C . LYS B 1 378 ? 10.893 29.347 -45.925 1.00 46.75 378 LYS B C 1
ATOM 6373 O O . LYS B 1 378 ? 10.341 29.162 -47.012 1.00 45.12 378 LYS B O 1
ATOM 6379 N N . GLU B 1 379 ? 12.179 29.046 -45.739 1.00 42.20 379 GLU B N 1
ATOM 6380 C CA . GLU B 1 379 ? 12.995 28.738 -46.911 1.00 50.22 379 GLU B CA 1
ATOM 6381 C C . GLU B 1 379 ? 12.876 27.279 -47.329 1.00 43.16 379 GLU B C 1
ATOM 6382 O O . GLU B 1 379 ? 12.841 26.972 -48.523 1.00 45.24 379 GLU B O 1
ATOM 6388 N N . TYR B 1 380 ? 12.802 26.377 -46.371 1.00 40.72 380 TYR B N 1
ATOM 6389 C CA . TYR B 1 380 ? 12.904 24.959 -46.632 1.00 40.38 380 TYR B CA 1
ATOM 6390 C C . TYR B 1 380 ? 11.625 24.272 -46.198 1.00 43.95 380 TYR B C 1
ATOM 6391 O O . TYR B 1 380 ? 10.907 24.741 -45.313 1.00 41.22 380 TYR B O 1
ATOM 6400 N N . ALA B 1 381 ? 11.337 23.180 -46.881 1.00 45.08 381 ALA B N 1
ATOM 6401 C CA . ALA B 1 381 ? 10.267 22.269 -46.553 1.00 46.30 381 ALA B CA 1
ATOM 6402 C C . ALA B 1 381 ? 10.902 20.912 -46.296 1.00 42.95 381 ALA B C 1
ATOM 6403 O O . ALA B 1 381 ? 11.925 20.574 -46.895 1.00 43.21 381 ALA B O 1
ATOM 6405 N N . TYR B 1 382 ? 10.305 20.135 -45.400 1.00 43.33 382 TYR B N 1
ATOM 6406 C CA . TYR B 1 382 ? 10.956 18.898 -45.002 1.00 39.70 382 TYR B CA 1
ATOM 6407 C C . TYR B 1 382 ? 9.996 18.078 -44.163 1.00 39.83 382 TYR B C 1
ATOM 6408 O O . TYR B 1 382 ? 9.018 18.590 -43.609 1.00 40.49 382 TYR B O 1
ATOM 6417 N N . THR B 1 383 ? 10.309 16.795 -44.071 1.00 44.65 383 THR B N 1
ATOM 6418 C CA . THR B 1 383 ? 9.590 15.839 -43.253 1.00 41.34 383 THR B CA 1
ATOM 6419 C C . THR B 1 383 ? 10.483 15.429 -42.083 1.00 41.25 383 THR B C 1
ATOM 6420 O O . THR B 1 383 ? 11.705 15.327 -42.228 1.00 35.14 383 THR B O 1
ATOM 6424 N N . VAL B 1 384 ? 9.873 15.222 -40.923 1.00 41.43 384 VAL B N 1
ATOM 6425 C CA . VAL B 1 384 ? 10.541 14.611 -39.773 1.00 39.00 384 VAL B CA 1
ATOM 6426 C C . VAL B 1 384 ? 10.002 13.187 -39.669 1.00 43.25 384 VAL B C 1
ATOM 6427 O O . VAL B 1 384 ? 8.875 13.004 -39.196 1.00 47.30 384 VAL B O 1
ATOM 6431 N N . PRO B 1 385 ? 10.708 12.164 -40.148 1.00 35.92 385 PRO B N 1
ATOM 6432 C CA . PRO B 1 385 ? 10.173 10.802 -40.055 1.00 38.83 385 PRO B CA 1
ATOM 6433 C C . PRO B 1 385 ? 10.105 10.373 -38.602 1.00 39.82 385 PRO B C 1
ATOM 6434 O O . PRO B 1 385 ? 10.812 10.936 -37.761 1.00 37.22 385 PRO B O 1
ATOM 6438 N N . PRO B 1 386 ? 9.277 9.391 -38.263 1.00 45.86 386 PRO B N 1
ATOM 6439 C CA . PRO B 1 386 ? 9.270 8.901 -36.876 1.00 40.99 386 PRO B CA 1
ATOM 6440 C C . PRO B 1 386 ? 10.673 8.493 -36.464 1.00 42.56 386 PRO B C 1
ATOM 6441 O O . PRO B 1 386 ? 11.413 7.892 -37.248 1.00 43.40 386 PRO B O 1
ATOM 6445 N N . GLN B 1 387 ? 11.038 8.847 -35.231 1.00 37.36 387 GLN B N 1
ATOM 6446 C CA . GLN B 1 387 ? 12.403 8.716 -34.737 1.00 35.48 387 GLN B CA 1
ATOM 6447 C C . GLN B 1 387 ? 12.410 9.113 -33.252 1.00 32.72 387 GLN B C 1
ATOM 6448 O O . GLN B 1 387 ? 11.413 9.599 -32.715 1.00 31.08 387 GLN B O 1
ATOM 6454 N N . ASP B 1 388 ? 13.558 8.946 -32.611 1.00 39.41 388 ASP B N 1
ATOM 6455 C CA . ASP B 1 388 ? 13.707 9.257 -31.182 1.00 29.64 388 ASP B CA 1
ATOM 6456 C C . ASP B 1 388 ? 14.111 10.712 -31.011 1.00 28.41 388 ASP B C 1
ATOM 6457 O O . ASP B 1 388 ? 15.292 11.058 -31.002 1.00 29.67 388 ASP B O 1
ATOM 6462 N N . LEU B 1 389 ? 13.115 11.563 -30.849 1.00 26.31 389 LEU B N 1
ATOM 6463 C CA . LEU B 1 389 ? 13.292 12.980 -30.587 1.00 29.32 389 LEU B CA 1
ATOM 6464 C C . LEU B 1 389 ? 13.477 13.322 -29.105 1.00 32.58 389 LEU B C 1
ATOM 6465 O O . LEU B 1 389 ? 13.546 14.506 -28.774 1.00 39.23 389 LEU B O 1
ATOM 6470 N N . SER B 1 390 ? 13.536 12.339 -28.213 1.00 24.37 390 SER B N 1
ATOM 6471 C CA . SER B 1 390 ? 13.685 12.676 -26.801 1.00 34.67 390 SER B CA 1
ATOM 6472 C C . SER B 1 390 ? 15.109 13.116 -26.511 1.00 27.09 390 SER B C 1
ATOM 6473 O O . SER B 1 390 ? 16.059 12.800 -27.249 1.00 24.37 390 SER B O 1
ATOM 6476 N N . TYR B 1 391 ? 15.248 13.854 -25.416 1.00 29.58 391 TYR B N 1
ATOM 6477 C CA . TYR B 1 391 ? 16.541 14.324 -24.965 1.00 22.94 391 TYR B CA 1
ATOM 6478 C C . TYR B 1 391 ? 16.632 14.118 -23.461 1.00 23.48 391 TYR B C 1
ATOM 6479 O O . TYR B 1 391 ? 15.624 14.147 -22.756 1.00 28.92 391 TYR B O 1
ATOM 6488 N N . SER B 1 392 ? 17.857 13.917 -22.985 1.00 24.24 392 SER B N 1
ATOM 6489 C CA . SER B 1 392 ? 18.104 13.550 -21.603 1.00 33.90 392 SER B CA 1
ATOM 6490 C C . SER B 1 392 ? 18.063 14.780 -20.708 1.00 32.23 392 SER B C 1
ATOM 6491 O O . SER B 1 392 ? 18.493 15.872 -21.098 1.00 28.30 392 SER B O 1
ATOM 6494 N N . PHE B 1 393 ? 17.545 14.601 -19.504 1.00 32.76 393 PHE B N 1
ATOM 6495 C CA . PHE B 1 393 ? 17.760 15.617 -18.488 1.00 26.79 393 PHE B CA 1
ATOM 6496 C C . PHE B 1 393 ? 18.945 15.308 -17.589 1.00 27.86 393 PHE B C 1
ATOM 6497 O O . PHE B 1 393 ? 19.261 16.116 -16.716 1.00 30.41 393 PHE B O 1
ATOM 6505 N N . VAL B 1 394 ? 19.646 14.201 -17.807 1.00 28.48 394 VAL B N 1
ATOM 6506 C CA . VAL B 1 394 ? 20.674 13.788 -16.858 1.00 34.08 394 VAL B CA 1
ATOM 6507 C C . VAL B 1 394 ? 22.031 13.692 -17.533 1.00 31.37 394 VAL B C 1
ATOM 6508 O O . VAL B 1 394 ? 23.073 13.894 -16.900 1.00 33.23 394 VAL B O 1
ATOM 6512 N N . ASP B 1 395 ? 22.028 13.399 -18.824 1.00 32.22 395 ASP B N 1
ATOM 6513 C CA . ASP B 1 395 ? 23.255 13.394 -19.596 1.00 38.05 395 ASP B CA 1
ATOM 6514 C C . ASP B 1 395 ? 23.549 14.784 -20.149 1.00 39.34 395 ASP B C 1
ATOM 6515 O O . ASP B 1 395 ? 22.649 15.499 -20.611 1.00 33.03 395 ASP B O 1
ATOM 6520 N N . MET B 1 396 ? 24.826 15.147 -20.112 1.00 33.97 396 MET B N 1
ATOM 6521 C CA . MET B 1 396 ? 25.269 16.489 -20.387 1.00 39.49 396 MET B CA 1
ATOM 6522 C C . MET B 1 396 ? 26.356 16.429 -21.451 1.00 47.26 396 MET B C 1
ATOM 6523 O O . MET B 1 396 ? 27.294 15.632 -21.328 1.00 45.05 396 MET B O 1
ATOM 6528 N N . PRO B 1 397 ? 26.232 17.200 -22.540 1.00 52.07 397 PRO B N 1
ATOM 6529 C CA . PRO B 1 397 ? 25.024 17.995 -22.811 1.00 34.06 397 PRO B CA 1
ATOM 6530 C C . PRO B 1 397 ? 23.865 17.159 -23.355 1.00 29.68 397 PRO B C 1
ATOM 6531 O O . PRO B 1 397 ? 24.017 16.022 -23.759 1.00 35.55 397 PRO B O 1
ATOM 6535 N N . SER B 1 398 ? 22.687 17.739 -23.330 1.00 27.82 398 SER B N 1
ATOM 6536 C CA . SER B 1 398 ? 21.496 17.064 -23.789 1.00 36.30 398 SER B CA 1
ATOM 6537 C C . SER B 1 398 ? 21.357 17.239 -25.303 1.00 37.00 398 SER B C 1
ATOM 6538 O O . SER B 1 398 ? 21.656 18.303 -25.844 1.00 30.86 398 SER B O 1
ATOM 6541 N N . LEU B 1 399 ? 20.906 16.184 -25.980 1.00 35.68 399 LEU B N 1
ATOM 6542 C CA . LEU B 1 399 ? 20.740 16.178 -27.441 1.00 34.50 399 LEU B CA 1
ATOM 6543 C C . LEU B 1 399 ? 19.570 15.283 -27.784 1.00 24.73 399 LEU B C 1
ATOM 6544 O O . LEU B 1 399 ? 19.518 14.152 -27.278 1.00 32.08 399 LEU B O 1
ATOM 6549 N N . PRO B 1 400 ? 18.646 15.727 -28.641 1.00 26.97 400 PRO B N 1
ATOM 6550 C CA . PRO B 1 400 ? 17.670 14.784 -29.201 1.00 28.56 400 PRO B CA 1
ATOM 6551 C C . PRO B 1 400 ? 18.425 13.591 -29.768 1.00 31.86 400 PRO B C 1
ATOM 6552 O O . PRO B 1 400 ? 19.488 13.738 -30.383 1.00 34.78 400 PRO B O 1
ATOM 6556 N N . LYS B 1 401 ? 17.890 12.403 -29.505 1.00 29.20 401 LYS B N 1
ATOM 6557 C CA . LYS B 1 401 ? 18.672 11.180 -29.633 1.00 36.39 401 LYS B CA 1
ATOM 6558 C C . LYS B 1 401 ? 19.025 10.884 -31.089 1.00 35.19 401 LYS B C 1
ATOM 6559 O O . LYS B 1 401 ? 20.159 10.512 -31.400 1.00 36.91 401 LYS B O 1
ATOM 6565 N N . SER B 1 402 ? 18.070 11.059 -31.995 1.00 41.44 402 SER B N 1
ATOM 6566 C CA . SER B 1 402 ? 18.283 10.787 -33.420 1.00 35.99 402 SER B CA 1
ATOM 6567 C C . SER B 1 402 ? 19.142 11.846 -34.109 1.00 38.05 402 SER B C 1
ATOM 6568 O O . SER B 1 402 ? 19.532 11.649 -35.261 1.00 43.78 402 SER B O 1
ATOM 6571 N N . LYS B 1 403 ? 19.415 12.960 -33.428 1.00 33.20 403 LYS B N 1
ATOM 6572 C CA . LYS B 1 403 ? 20.176 14.096 -33.939 1.00 34.85 403 LYS B CA 1
ATOM 6573 C C . LYS B 1 403 ? 19.456 14.803 -35.085 1.00 32.36 403 LYS B C 1
ATOM 6574 O O . LYS B 1 403 ? 20.097 15.433 -35.927 1.00 33.71 403 LYS B O 1
ATOM 6580 N N . LEU B 1 404 ? 18.117 14.708 -35.088 1.00 29.37 404 LEU B N 1
ATOM 6581 C CA . LEU B 1 404 ? 17.198 15.328 -36.031 1.00 30.13 404 LEU B CA 1
ATOM 6582 C C . LEU B 1 404 ? 17.436 14.893 -37.472 1.00 30.40 404 LEU B C 1
ATOM 6583 O O . LEU B 1 404 ? 18.062 15.598 -38.280 1.00 35.28 404 LEU B O 1
ATOM 6588 N N . ARG B 1 405 ? 16.891 13.744 -37.806 1.00 32.71 405 ARG B N 1
ATOM 6589 C CA . ARG B 1 405 ? 16.933 13.239 -39.169 1.00 37.19 405 ARG B CA 1
ATOM 6590 C C . ARG B 1 405 ? 15.796 13.878 -39.955 1.00 36.35 405 ARG B C 1
ATOM 6591 O O . ARG B 1 405 ? 14.623 13.685 -39.617 1.00 34.37 405 ARG B O 1
ATOM 6599 N N . LEU B 1 406 ? 16.140 14.698 -40.951 1.00 34.23 406 LEU B N 1
ATOM 6600 C CA . LEU B 1 406 ? 15.164 15.351 -41.813 1.00 34.56 406 LEU B CA 1
ATOM 6601 C C . LEU B 1 406 ? 15.197 14.709 -43.192 1.00 40.54 406 LEU B C 1
ATOM 6602 O O . LEU B 1 406 ? 16.274 14.388 -43.719 1.00 43.25 406 LEU B O 1
ATOM 6607 N N . THR B 1 407 ? 14.011 14.525 -43.767 1.00 43.31 407 THR B N 1
ATOM 6608 C CA . THR B 1 407 ? 13.863 13.907 -45.074 1.00 46.96 407 THR B CA 1
ATOM 6609 C C . THR B 1 407 ? 13.043 14.809 -45.988 1.00 52.10 407 THR B C 1
ATOM 6610 O O . THR B 1 407 ? 12.336 15.715 -45.532 1.00 47.00 407 THR B O 1
ATOM 6614 N N . HIS B 1 408 ? 13.160 14.539 -47.297 1.00 51.56 408 HIS B N 1
ATOM 6615 C CA . HIS B 1 408 ? 12.395 15.237 -48.336 1.00 53.04 408 HIS B CA 1
ATOM 6616 C C . HIS B 1 408 ? 12.619 16.737 -48.236 1.00 50.37 408 HIS B C 1
ATOM 6617 O O . HIS B 1 408 ? 11.677 17.522 -48.338 1.00 51.49 408 HIS B O 1
ATOM 6624 N N . LEU B 1 409 ? 13.868 17.135 -48.020 1.00 47.68 409 LEU B N 1
ATOM 6625 C CA . LEU B 1 409 ? 14.203 18.539 -47.801 1.00 47.04 409 LEU B CA 1
ATOM 6626 C C . LEU B 1 409 ? 14.321 19.292 -49.126 1.00 54.50 409 LEU B C 1
ATOM 6627 O O . LEU B 1 409 ? 15.297 19.127 -49.865 1.00 50.19 409 LEU B O 1
ATOM 6632 N N . THR B 1 410 ? 13.349 20.154 -49.403 1.00 48.08 410 THR B N 1
ATOM 6633 C CA . THR B 1 410 ? 13.290 20.888 -50.651 1.00 51.75 410 THR B CA 1
ATOM 6634 C C . THR B 1 410 ? 13.102 22.364 -50.344 1.00 50.96 410 THR B C 1
ATOM 6635 O O . THR B 1 410 ? 12.649 22.737 -49.262 1.00 49.25 410 THR B O 1
ATOM 6639 N N . ARG B 1 411 ? 13.461 23.208 -51.310 1.00 53.03 411 ARG B N 1
ATOM 6640 C CA . ARG B 1 411 ? 13.212 24.631 -51.155 1.00 52.73 411 ARG B CA 1
ATOM 6641 C C . ARG B 1 411 ? 11.717 24.881 -51.322 1.00 56.47 411 ARG B C 1
ATOM 6642 O O . ARG B 1 411 ? 11.063 24.246 -52.152 1.00 63.37 411 ARG B O 1
ATOM 6650 N N . ASN B 1 412 ? 11.159 25.757 -50.490 1.00 52.30 412 ASN B N 1
ATOM 6651 C CA . ASN B 1 412 ? 9.760 26.166 -50.654 1.00 55.04 412 ASN B CA 1
ATOM 6652 C C . ASN B 1 412 ? 9.609 26.922 -51.959 1.00 62.41 412 ASN B C 1
ATOM 6653 O O . ASN B 1 412 ? 10.281 27.926 -52.164 1.00 64.73 412 ASN B O 1
#

Solvent-accessible surface area: 34238 Å² total; per-residue (Å²): 110,110,103,14,30,61,20,90,49,158,77,6,30,99,35,36,124,59,5,3,5,26,1,4,17,6,19,32,81,1,19,72,18,72,1,0,11,0,74,14,114,66,47,87,0,0,1,1,0,5,79,109,2,0,99,10,2,38,39,83,126,67,10,32,43,70,124,4,27,37,110,151,58,21,62,0,34,31,0,77,30,0,17,48,34,12,65,59,80,74,7,42,59,17,4,122,10,3,33,61,5,31,53,158,69,2,15,59,90,0,24,147,30,0,99,131,29,0,58,83,1,90,156,103,25,132,84,4,55,0,4,68,18,0,8,60,6,0,0,65,1,0,0,96,10,0,19,6,70,36,49,144,163,53,15,47,99,25,5,88,17,0,66,39,0,18,50,51,146,108,51,91,75,0,85,125,6,8,65,37,0,24,74,28,0,74,85,8,0,84,59,4,45,46,124,192,43,153,7,115,110,81,12,1,0,50,58,0,0,89,26,141,36,102,96,48,110,54,8,84,50,65,29,0,0,2,0,0,0,14,8,0,10,56,10,0,10,10,0,0,9,0,0,0,0,1,0,0,2,86,28,30,76,104,6,48,99,44,17,90,161,57,86,2,49,72,67,24,0,0,23,0,0,8,0,12,2,0,40,90,25,25,15,22,0,48,2,87,86,101,30,124,31,77,26,29,54,1,47,114,37,9,9,0,14,0,3,4,19,6,0,2,34,16,67,99,32,9,109,79,19,62,131,17,42,2,44,36,13,112,135,94,163,34,39,60,38,11,3,0,8,30,8,0,5,81,48,64,152,19,46,27,41,28,18,20,130,8,7,29,31,0,0,16,31,0,0,45,4,2,15,127,53,3,36,49,58,28,18,98,40,6,24,10,11,32,10,7,70,70,30,1,25,0,97,25,62,3,86,0,14,126,8,78,82,117,111,105,104,19,30,84,19,82,44,156,73,6,30,101,34,36,63,61,5,3,4,22,0,4,14,7,20,33,71,1,20,73,18,71,1,0,13,0,63,14,112,63,49,92,0,1,0,1,0,4,76,111,2,0,100,10,3,37,40,84,125,62,12,28,44,68,126,3,26,39,116,122,40,21,69,0,27,33,0,72,31,0,17,46,36,12,63,59,86,74,7,42,59,16,5,126,11,3,35,62,2,34,62,161,89,2,4,59,65,0,24,150,30,0,96,126,24,1,47,73,3,77,174,92,38,125,83,5,54,0,4,64,17,0,9,52,4,0,0,67,1,0,0,100,11,0,20,5,65,36,47,174,161,53,17,41,101,26,5,85,17,0,64,34,0,16,45,7,42,46,16,152,49,112,76,21,110,72,1,67,133,4,1,48,42,0,20,69,28,0,72,90,9,0,86,51,4,57,64,126,195,48,149,11,114,101,89,13,1,0,49,62,1,0,84,23,149,39,99,105,38,124,60,10,86,38,64,29,0,0,4,1,0,0,15,10,0,11,57,10,0,9,9,0,0,8,0,0,0,0,1,2,0,2,88,27,32,75,103,7,49,93,41,17,70,134,81,95,4,52,75,70,25,0,0,20,0,0,7,0,11,3,0,39,92,26,24,15,22,0,47,2,91,82,95,30,126,33,78,28,31,54,1,58,105,37,11,8,0,14,0,3,5,20,7,0,3,32,15,65,99,31,9,109,77,20,60,138,15,35,2,53,34,18,123,135,82,193,53,38,60,36,13,2,0,8,31,8,0,5,77,44,67,149,18,49,26,40,28,19,19,96,8,8,29,20,0,0,18,32,0,0,58,1,3,14,103,43,4,36,51,60,29,18,101,40,7,24,11,10,32,9,6,70,28,26,1,39,0,111,26,77,3,89,0,12,128,7,79,96,117

Radius of gyration: 30.42 Å; Cα contacts (8 Å, |Δi|>4): 1465; chains: 2; bounding box: 74×73×79 Å

Secondary structure (DSSP, 8-state):
--PPPB--SS--HHHHHHHGGGHHHHHHHHHTSSEEEEEETTEEEEEE-SHHHHHHHT-TTTEE-TTTS-HHHIIIII-SSSGGG--HHHHHHHHHHHHTT-SHHHHHHHHHHHHHHHGGGGTT-SEEEHHHHHHHHHHHHHHHHTT----GGGHHHHHHHHHHHHT--HHHHHHHHHHHHHHHHHHHHHHHHTTSS-PPTTSHHHHHHT-B-TTS-BPPHHHHHHHHHHHHHHHHHHHHHHHHHHHHHHH-HHHHHHHHTTSS-HHHHHHHHHHHS----EEEEEESS-EEETTEEE-TT-EEEEEHHHHHT-TTTSSSTTS--GGGGTT-PPPTTT--BTB-S-TTTS---TTHHHHHHHHHHHHHIIIIIEEEE--S------SSSSS---TT--EEEEEEE-/--PPPB--SS--HHHHHHHGGGHHHHHHHHHTSSEEEEEETTEEEEEE-SHHHHHHHT-TTTEE-TTTS-HHHIIIII-SSSGGG--HHHHHHHHHHHHTT-SHHHHHHHHHHHHHHHHGGGGGTTEEEHHHHHHHHHHHHHHHHTT----GGGHHHHHHHHHHHHT-SS--SSHHHHHHHHHHHHHHHHHHHHHHHHTTSS-PPTTSHHHHHHT-B-TTS-BPPHHHHHHHHHHHHHHHHHHHHHHHHHHHHHHH-HHHHHHHHSTTS-HHHHHHHHHHHS----EEEEEE-S-EEETTEEE-TT-EEEEEHHHHHT-TTTSSSTTS--GGGGTT-PPPSSS--BTB-S-TTTS---S-HHHHHHHHHHHHHIIIIIEEEE--S------SSSSS---TT--EEEEEEE-

InterPro domains:
  IPR001128 Cytochrome P450 [PF00067] (275-387)
  IPR002401 Cytochrome P450, E-class, group I [PR00463] (273-291)
  IPR002401 Cytochrome P450, E-class, group I [PR00463] (313-337)
  IPR002401 Cytochrome P450, E-class, group I [PR00463] (359-382)
  IPR036396 Cytochrome P450 superfamily [G3DSA:1.10.630.10] (1-413)
  IPR036396 Cytochrome P450 superfamily [SSF48264] (12-411)

B-factor: mean 57.85, std 23.3, range [19.73, 149.6]